Protein AF-0000000086490738 (afdb_homodimer)

InterPro domains:
  IPR003819 TauD/TfdA-like domain [PF02668] (127-377)
  IPR010376 Gamma-butyrobetaine hydroxylase-like, N-terminal [PF06155] (14-94)
  IPR038492 GBBH-like, N-terminal domain superfamily [G3DSA:3.30.2020.30] (4-97)
  IPR042098 Glutarate 2-hydroxylase superfamily [G3DSA:3.60.130.10] (103-391)
  IPR050411 Alpha-ketoglutarate-dependent hydroxylases [PTHR10696] (27-388)

Foldseek 3Di:
DWDWWDDDPPQWIWTARPVRQIFTGHNLNQVLPFQDVCAAPPVVRDGPDDSVPDDNNWHFPDWTQDPVRWIKTWTPDDDDDDTDIGTGDPVRCVVVRVCRRVVHDDPDPVLFPADAADADWQVRCVVVVAEDEPVLCPVPLVSVLSQLNCCRRYQKHKYFQADQPDVCSVQVSCVVQAGFDQDPCGSKHKQDQDPPDPDPSNHLAWFAWFFPPLLAPDGFFKKKKAWNFKDFADDDDSVVQWWWKKKFFLLNLLVVCCVPPVLLSVLLAPFWWKFWDDDPNDIGIDIDRQFHADPVRHTDFGGDDPVRTDDGDDDPVSRVSNVVSVCSSRVSRPPNRRMDIDHDDRRMMMMGGSGGMIMITHGGDSVGIGTMMMMTGGRVVSNVVSSSVSD/DWDWWDDDPPQWIWTARPVRQIFTGHNLNQVLPFQDVCAAPPVVRHGPDDSVPDDNNWHFPDWTQDPVRWIKTWTPDDDDDDTDIGTGDPVRCVVVRVCRRVVHDDPDPVLFPADAADADWQVRCVVVVAEDEPVLCPVPLVSLLSQLNCCRRYQKHKYFQADQPDVCSVQVSCVVQAGFDQDPCGSKHKQDQDPPDPDPSNHLAWFAWFFPPLLAPDGFFKKKKAWNFKDFADDDDSVVQWWWKKKFFLLNLLVVCCVPPVLLSVLLAPFWWKFWDDDPNDIGIDIDRQFHADPVRHTDFGGDDPVRTDDGDDPPVSRVSNVVSVCSSSVSRPPNRRMDIDHDDRRMMMMGGSGGMIMITHGGDSVGIGTMMMMTGGRVVSNVVSSSVSD

Secondary structure (DSSP, 8-state):
-EEEEEEETTTEEEEEETTS-EEEEEHHHHHHT--STTTB-TTT--B-S-GGGS-TT---SEEEE-TTS-EEEEE--SSSSS-EEEEE-HHHHHHHHHHHHHT----S-TT--PPPP----HHHHHHT--EEEHHHHHSSHHHHHHHHHHHHHHSEEEEE----SSTTHHHHHHHTTS-PPPBTTBSEEEEE--TT-SSGGGSSS-EEEE-S-TTSSS--SEEEEEEEEEEE-SSS-HHHHB--EEEEEHHHHHHHHHHH-HHHHHHHHHSEEEEEEEETTEEEEEEEESEEE-TTS-EEEE---GGGB----S-HHHHHHHHHHHHHHHHHHT-GGGEEEEPPPTT-EEEEETTTEEEEE--B-TTTEEEEEEEEEE-HHHHHHHHHHT-/-EEEEEEETTTEEEEEETTS-EEEEEHHHHHHT--STTTB-TTT--B-S-GGGS-TT---SEEEE-TTS-EEEEE--SSSSS-EEEEE-HHHHHHHHHHHHHT------TT--PPPP----HHHHHHT--EEEHHHHHSSHHHHHHHHHHHHHHSEEEEE----SSTTHHHHHHHTTS-PPPBTTBSEEEEE--TT-SSGGGSSS-EEEE-S-TTSSS--SEEEEEEEEEEE-SSS-HHHHB--EEEEEHHHHHHHHHHH-HHHHHHHHHSEEEEEEEETTEEEEEEEESEEE-TTS-EEEE---GGGB----S-HHHHHHHHHHHHHHHHHHT-GGGEEEEPPPTT-EEEEETTTEEEEE--B-TTTEEEEEEEEEE-HHHHHHHHHHT-

pLDDT: mean 90.67, std 10.25, range [45.59, 98.88]

Organism: NCBI:txid399045

Structure (mmCIF, N/CA/C/O backbone):
data_AF-0000000086490738-model_v1
#
loop_
_entity.id
_entity.type
_entity.pdbx_description
1 polymer 'Gamma-butyrobetaine dioxygenase'
#
loop_
_atom_site.group_PDB
_atom_site.id
_atom_site.type_symbol
_atom_site.label_atom_id
_atom_site.label_alt_id
_atom_site.label_comp_id
_atom_site.label_asym_id
_atom_site.label_entity_id
_atom_site.label_seq_id
_atom_site.pdbx_PDB_ins_code
_atom_site.Cartn_x
_atom_site.Cartn_y
_atom_site.Cartn_z
_atom_site.occupancy
_atom_site.B_iso_or_equiv
_atom_site.auth_seq_id
_atom_site.auth_comp_id
_atom_site.auth_asym_id
_atom_site.auth_atom_id
_atom_site.pdbx_PDB_model_num
ATOM 1 N N . MET A 1 1 ? -31 -16.062 -16.75 1 81.75 1 MET A N 1
ATOM 2 C CA . MET A 1 1 ? -31.016 -17.297 -17.516 1 81.75 1 MET A CA 1
ATOM 3 C C . MET A 1 1 ? -30.391 -17.094 -18.891 1 81.75 1 MET A C 1
ATOM 5 O O . MET A 1 1 ? -30.359 -15.977 -19.406 1 81.75 1 MET A O 1
ATOM 9 N N . LEU A 1 2 ? -29.906 -18.141 -19.391 1 91.12 2 LEU A N 1
ATOM 10 C CA . LEU A 1 2 ? -29.344 -18.125 -20.734 1 91.12 2 LEU A CA 1
ATOM 11 C C . LEU A 1 2 ? -30.422 -18.453 -21.781 1 91.12 2 LEU A C 1
ATOM 13 O O . LEU A 1 2 ? -31.234 -19.344 -21.578 1 91.12 2 LEU A O 1
ATOM 17 N N . ASP A 1 3 ? -30.469 -17.625 -22.766 1 88.75 3 ASP A N 1
ATOM 18 C CA . ASP A 1 3 ? -31.391 -17.875 -23.859 1 88.75 3 ASP A CA 1
ATOM 19 C C . ASP A 1 3 ? -30.781 -18.828 -24.875 1 88.75 3 ASP A C 1
ATOM 21 O O . ASP A 1 3 ? -31.406 -19.828 -25.25 1 88.75 3 ASP A O 1
ATOM 25 N N . SER A 1 4 ? -29.609 -18.5 -25.297 1 89.75 4 SER A N 1
ATOM 26 C CA . SER A 1 4 ? -28.922 -19.328 -26.281 1 89.75 4 SER A CA 1
ATOM 27 C C . SER A 1 4 ? -27.406 -19.172 -26.172 1 89.75 4 SER A C 1
ATOM 29 O O . SER A 1 4 ? -26.922 -18.203 -25.594 1 89.75 4 SER A O 1
ATOM 31 N N . ALA A 1 5 ? -26.766 -20.172 -26.547 1 91.5 5 ALA A N 1
ATOM 32 C CA . ALA A 1 5 ? -25.312 -20.188 -26.656 1 91.5 5 ALA A CA 1
ATOM 33 C C . ALA A 1 5 ? -24.859 -20.828 -27.969 1 91.5 5 ALA A C 1
ATOM 35 O O . ALA A 1 5 ? -25.281 -21.938 -28.312 1 91.5 5 ALA A O 1
ATOM 36 N N . VAL A 1 6 ? -24.078 -20.094 -28.719 1 88.38 6 VAL A N 1
ATOM 37 C CA . VAL A 1 6 ? -23.625 -20.625 -30.016 1 88.38 6 VAL A CA 1
ATOM 38 C C . VAL A 1 6 ? -22.125 -20.359 -30.172 1 88.38 6 VAL A C 1
ATOM 40 O O . VAL A 1 6 ? -21.594 -19.406 -29.609 1 88.38 6 VAL A O 1
ATOM 43 N N . VAL A 1 7 ? -21.5 -21.25 -30.844 1 87.94 7 VAL A N 1
ATOM 44 C CA . VAL A 1 7 ? -20.109 -21.031 -31.203 1 87.94 7 VAL A CA 1
ATOM 45 C C . VAL A 1 7 ? -20 -19.891 -32.219 1 87.94 7 VAL A C 1
ATOM 47 O O . VAL A 1 7 ? -20.734 -19.859 -33.219 1 87.94 7 VAL A O 1
ATOM 50 N N . ALA A 1 8 ? -19.266 -18.969 -31.844 1 84.38 8 ALA A N 1
ATOM 51 C CA . ALA A 1 8 ? -19.078 -17.797 -32.719 1 84.38 8 ALA A CA 1
ATOM 52 C C . ALA A 1 8 ? -17.75 -17.859 -33.438 1 84.38 8 ALA A C 1
ATOM 54 O O . ALA A 1 8 ? -16.875 -18.656 -33.062 1 84.38 8 ALA A O 1
ATOM 55 N N . PRO A 1 9 ? -17.672 -17.062 -34.531 1 80.94 9 PRO A N 1
ATOM 56 C CA . PRO A 1 9 ? -16.359 -16.922 -35.156 1 80.94 9 PRO A CA 1
ATOM 57 C C . PRO A 1 9 ? -15.312 -16.328 -34.219 1 80.94 9 PRO A C 1
ATOM 59 O O . PRO A 1 9 ? -15.656 -15.797 -33.156 1 80.94 9 PRO A O 1
ATOM 62 N N . HIS A 1 10 ? -14.055 -16.531 -34.438 1 82.31 10 HIS A N 1
ATOM 63 C CA . HIS A 1 10 ? -12.93 -15.883 -33.781 1 82.31 10 HIS A CA 1
ATOM 64 C C . HIS A 1 10 ? -12.703 -16.469 -32.375 1 82.31 10 HIS A C 1
ATOM 66 O O . HIS A 1 10 ? -12.539 -15.719 -31.406 1 82.31 10 HIS A O 1
ATOM 72 N N . HIS A 1 11 ? -12.969 -17.719 -32.156 1 91.06 11 HIS A N 1
ATOM 73 C CA . HIS A 1 11 ? -12.586 -18.484 -30.984 1 91.06 11 HIS A CA 1
ATOM 74 C C . HIS A 1 11 ? -13.398 -18.047 -29.766 1 91.06 11 HIS A C 1
ATOM 76 O O . HIS A 1 11 ? -12.828 -17.75 -28.703 1 91.06 11 HIS A O 1
ATOM 82 N N . ALA A 1 12 ? -14.758 -17.906 -29.969 1 95.31 12 ALA A N 1
ATOM 83 C CA . ALA A 1 12 ? -15.586 -17.391 -28.875 1 95.31 12 ALA A CA 1
ATOM 84 C C . ALA A 1 12 ? -16.953 -18.078 -28.859 1 95.31 12 ALA A C 1
ATOM 86 O O . ALA A 1 12 ? -17.344 -18.719 -29.828 1 95.31 12 ALA A O 1
ATOM 87 N N . ALA A 1 13 ? -17.531 -18.062 -27.781 1 95.19 13 ALA A N 1
ATOM 88 C CA . ALA A 1 13 ? -18.938 -18.422 -27.625 1 95.19 13 ALA A CA 1
ATOM 89 C C . ALA A 1 13 ? -19.797 -17.172 -27.5 1 95.19 13 ALA A C 1
ATOM 91 O O . ALA A 1 13 ? -19.484 -16.266 -26.719 1 95.19 13 ALA A O 1
ATOM 92 N N . LYS A 1 14 ? -20.781 -17.078 -28.297 1 94.75 14 LYS A N 1
ATOM 93 C CA . LYS A 1 14 ? -21.781 -16.016 -28.156 1 94.75 14 LYS A CA 1
ATOM 94 C C . LYS A 1 14 ? -22.938 -16.453 -27.266 1 94.75 14 LYS A C 1
ATOM 96 O O . LYS A 1 14 ? -23.609 -17.438 -27.562 1 94.75 14 LYS A O 1
ATOM 101 N N . ILE A 1 15 ? -23.109 -15.727 -26.234 1 95.06 15 ILE A N 1
ATOM 102 C CA . ILE A 1 15 ? -24.156 -16.062 -25.266 1 95.06 15 ILE A CA 1
ATOM 103 C C . ILE A 1 15 ? -25.234 -14.977 -25.281 1 95.06 15 ILE A C 1
ATOM 105 O O . ILE A 1 15 ? -24.922 -13.789 -25.125 1 95.06 15 ILE A O 1
ATOM 109 N N . VAL A 1 16 ? -26.406 -15.383 -25.469 1 94.62 16 VAL A N 1
ATOM 110 C CA . VAL A 1 16 ? -27.547 -14.492 -25.391 1 94.62 16 VAL A CA 1
ATOM 111 C C . VAL A 1 16 ? -28.281 -14.711 -24.078 1 94.62 16 VAL A C 1
ATOM 113 O O . VAL A 1 16 ? -28.625 -15.844 -23.734 1 94.62 16 VAL A O 1
ATOM 116 N N . PHE A 1 17 ? -28.469 -13.633 -23.406 1 93.94 17 PHE A N 1
ATOM 117 C CA . PHE A 1 17 ? -29.156 -13.711 -22.125 1 93.94 17 PHE A CA 1
ATOM 118 C C . PHE A 1 17 ? -30.656 -13.438 -22.297 1 93.94 17 PHE A C 1
ATOM 120 O O . PHE A 1 17 ? -31.094 -13.023 -23.375 1 93.94 17 PHE A O 1
ATOM 127 N N . ASN A 1 18 ? -31.375 -13.68 -21.203 1 91.69 18 ASN A N 1
ATOM 128 C CA . ASN A 1 18 ? -32.812 -13.523 -21.266 1 91.69 18 ASN A CA 1
ATOM 129 C C . ASN A 1 18 ? -33.219 -12.07 -21.516 1 91.69 18 ASN A C 1
ATOM 131 O O . ASN A 1 18 ? -34.312 -11.805 -22.047 1 91.69 18 ASN A O 1
ATOM 135 N N . ASP A 1 19 ? -32.438 -11.18 -21.094 1 91 19 ASP A N 1
ATOM 136 C CA . ASP A 1 19 ? -32.75 -9.773 -21.328 1 91 19 ASP A CA 1
ATOM 137 C C . ASP A 1 19 ? -32.281 -9.336 -22.719 1 91 19 ASP A C 1
ATOM 139 O O . ASP A 1 19 ? -32.219 -8.141 -23.016 1 91 19 ASP A O 1
ATOM 143 N N . HIS A 1 20 ? -31.844 -10.211 -23.578 1 89.69 20 HIS A N 1
ATOM 144 C CA . HIS A 1 20 ? -31.469 -10.055 -24.969 1 89.69 20 HIS A CA 1
ATOM 145 C C . HIS A 1 20 ? -30.094 -9.422 -25.109 1 89.69 20 HIS A C 1
ATOM 147 O O . HIS A 1 20 ? -29.672 -9.086 -26.219 1 89.69 20 HIS A O 1
ATOM 153 N N . SER A 1 21 ? -29.469 -9.273 -23.953 1 91.62 21 SER A N 1
ATOM 154 C CA . SER A 1 21 ? -28.078 -8.859 -24.062 1 91.62 21 SER A CA 1
ATOM 155 C C . SER A 1 21 ? -27.203 -10.008 -24.562 1 91.62 21 SER A C 1
ATOM 157 O O . SER A 1 21 ? -27.547 -11.18 -24.422 1 91.62 21 SER A O 1
ATOM 159 N N . VAL A 1 22 ? -26.156 -9.594 -25.281 1 91.94 22 VAL A N 1
ATOM 160 C CA . VAL A 1 22 ? -25.281 -10.586 -25.891 1 91.94 22 VAL A CA 1
ATOM 161 C C . VAL A 1 22 ? -23.844 -10.359 -25.422 1 91.94 22 VAL A C 1
ATOM 163 O O . VAL A 1 22 ? -23.375 -9.211 -25.359 1 91.94 22 VAL A O 1
ATOM 166 N N . ALA A 1 23 ? -23.234 -11.375 -24.969 1 92.31 23 ALA A N 1
ATOM 167 C CA . ALA A 1 23 ? -21.828 -11.312 -24.625 1 92.31 23 ALA A CA 1
ATOM 168 C C . ALA A 1 23 ? -21.031 -12.383 -25.359 1 92.31 23 ALA A C 1
ATOM 170 O O . ALA A 1 23 ? -21.5 -13.508 -25.531 1 92.31 23 ALA A O 1
ATOM 171 N N . GLU A 1 24 ? -19.891 -12.016 -25.781 1 93.88 24 GLU A N 1
ATOM 172 C CA . GLU A 1 24 ? -18.969 -12.961 -26.422 1 93.88 24 GLU A CA 1
ATOM 173 C C . GLU A 1 24 ? -17.844 -13.352 -25.469 1 93.88 24 GLU A C 1
ATOM 175 O O . GLU A 1 24 ? -17.109 -12.492 -24.969 1 93.88 24 GLU A O 1
ATOM 180 N N . PHE A 1 25 ? -17.75 -14.617 -25.172 1 95.56 25 PHE A N 1
ATOM 181 C CA . PHE A 1 25 ? -16.703 -15.133 -24.297 1 95.56 25 PHE A CA 1
ATOM 182 C C . PHE A 1 25 ? -15.672 -15.914 -25.109 1 95.56 25 PHE A C 1
ATOM 184 O O . PHE A 1 25 ? -16.016 -16.906 -25.766 1 95.56 25 PHE A O 1
ATOM 191 N N . LYS A 1 26 ? -14.43 -15.438 -25.062 1 96.06 26 LYS A N 1
ATOM 192 C CA . LYS A 1 26 ? -13.383 -16.203 -25.734 1 96.06 26 LYS A CA 1
ATOM 193 C C . LYS A 1 26 ? -13.234 -17.594 -25.109 1 96.06 26 LYS A C 1
ATOM 195 O O . LYS A 1 26 ? -13.328 -17.734 -23.891 1 96.06 26 LYS A O 1
ATOM 200 N N . PHE A 1 27 ? -12.938 -18.625 -25.906 1 96.06 27 PHE A N 1
ATOM 201 C CA . PHE A 1 27 ? -12.852 -20 -25.422 1 96.06 27 PHE A CA 1
ATOM 202 C C . PHE A 1 27 ? -11.742 -20.141 -24.406 1 96.06 27 PHE A C 1
ATOM 204 O O . PHE A 1 27 ? -11.914 -20.828 -23.391 1 96.06 27 PHE A O 1
ATOM 211 N N . ILE A 1 28 ? -10.617 -19.5 -24.625 1 95.94 28 ILE A N 1
ATOM 212 C CA . ILE A 1 28 ? -9.492 -19.594 -23.703 1 95.94 28 ILE A CA 1
ATOM 213 C C . ILE A 1 28 ? -9.891 -19.031 -22.344 1 95.94 28 ILE A C 1
ATOM 215 O O . ILE A 1 28 ? -9.5 -19.547 -21.297 1 95.94 28 ILE A O 1
ATOM 219 N N . TRP A 1 29 ? -10.672 -17.938 -22.359 1 96.75 29 TRP A N 1
ATOM 220 C CA . TRP A 1 29 ? -11.156 -17.344 -21.109 1 96.75 29 TRP A CA 1
ATOM 221 C C . TRP A 1 29 ? -12.07 -18.297 -20.359 1 96.75 29 TRP A C 1
ATOM 223 O O . TRP A 1 29 ? -11.93 -18.484 -19.156 1 96.75 29 TRP A O 1
ATOM 233 N N . LEU A 1 30 ? -12.961 -18.938 -21.094 1 96.5 30 LEU A N 1
ATOM 234 C CA . LEU A 1 30 ? -13.891 -19.891 -20.5 1 96.5 30 LEU A CA 1
ATOM 235 C C . LEU A 1 30 ? -13.141 -21.094 -19.938 1 96.5 30 LEU A C 1
ATOM 237 O O . LEU A 1 30 ? -13.422 -21.547 -18.828 1 96.5 30 LEU A O 1
ATOM 241 N N . ARG A 1 31 ? -12.188 -21.578 -20.672 1 95.81 31 ARG A N 1
ATOM 242 C CA . ARG A 1 31 ? -11.414 -22.734 -20.219 1 95.81 31 ARG A CA 1
ATOM 243 C C . ARG A 1 31 ? -10.609 -22.391 -18.969 1 95.81 31 ARG A C 1
ATOM 245 O O . ARG A 1 31 ? -10.57 -23.172 -18.016 1 95.81 31 ARG A O 1
ATOM 252 N N . ASP A 1 32 ? -9.961 -21.281 -19.016 1 96.12 32 ASP A N 1
ATOM 253 C CA . ASP A 1 32 ? -9.117 -20.859 -17.906 1 96.12 32 ASP A CA 1
ATOM 254 C C . ASP A 1 32 ? -9.953 -20.547 -16.656 1 96.12 32 ASP A C 1
ATOM 256 O O . ASP A 1 32 ? -9.453 -20.594 -15.539 1 96.12 32 ASP A O 1
ATOM 260 N N . SER A 1 33 ? -11.219 -20.25 -16.844 1 95.56 33 SER A N 1
ATOM 261 C CA . SER A 1 33 ? -12.094 -19.859 -15.75 1 95.56 33 SER A CA 1
ATOM 262 C C . SER A 1 33 ? -12.906 -21.047 -15.234 1 95.56 33 SER A C 1
ATOM 264 O O . SER A 1 33 ? -13.883 -20.859 -14.508 1 95.56 33 SER A O 1
ATOM 266 N N . CYS A 1 34 ? -12.547 -22.219 -15.672 1 95.25 34 CYS A N 1
ATOM 267 C CA . CYS A 1 34 ? -13.266 -23.406 -15.234 1 95.25 34 CYS A CA 1
ATOM 268 C C . CYS A 1 34 ? -13.25 -23.531 -13.719 1 95.25 34 CYS A C 1
ATOM 270 O O . CYS A 1 34 ? -12.219 -23.266 -13.086 1 95.25 34 CYS A O 1
ATOM 272 N N . LYS A 1 35 ? -14.305 -24.016 -13.141 1 92.12 35 LYS A N 1
ATOM 273 C CA . LYS A 1 35 ? -14.438 -24.062 -11.688 1 92.12 35 LYS A CA 1
ATOM 274 C C . LYS A 1 35 ? -14.547 -25.516 -11.203 1 92.12 35 LYS A C 1
ATOM 276 O O . LYS A 1 35 ? -14.938 -25.75 -10.055 1 92.12 35 LYS A O 1
ATOM 281 N N . CYS A 1 36 ? -14.289 -26.438 -12.039 1 92.75 36 CYS A N 1
ATOM 282 C CA . CYS A 1 36 ? -14.438 -27.828 -11.625 1 92.75 36 CYS A CA 1
ATOM 283 C C . CYS A 1 36 ? -13.398 -28.203 -10.578 1 92.75 36 CYS A C 1
ATOM 285 O O . CYS A 1 36 ? -12.484 -27.438 -10.305 1 92.75 36 CYS A O 1
ATOM 287 N N . GLN A 1 37 ? -13.477 -29.344 -9.992 1 90.25 37 GLN A N 1
ATOM 288 C CA . GLN A 1 37 ? -12.656 -29.781 -8.875 1 90.25 37 GLN A CA 1
ATOM 289 C C . GLN A 1 37 ? -11.211 -30.016 -9.312 1 90.25 37 GLN A C 1
ATOM 291 O O . GLN A 1 37 ? -10.297 -30 -8.484 1 90.25 37 GLN A O 1
ATOM 296 N N . LEU A 1 38 ? -11.031 -30.266 -10.578 1 90.12 38 LEU A N 1
ATOM 297 C CA . LEU A 1 38 ? -9.68 -30.469 -11.094 1 90.12 38 LEU A CA 1
ATOM 298 C C . LEU A 1 38 ? -8.977 -29.141 -11.312 1 90.12 38 LEU A C 1
ATOM 300 O O . LEU A 1 38 ? -7.75 -29.094 -11.398 1 90.12 38 LEU A O 1
ATOM 304 N N . CYS A 1 39 ? -9.797 -28.062 -11.414 1 93.5 39 CYS A N 1
ATOM 305 C CA . CYS A 1 39 ? -9.227 -26.781 -11.805 1 93.5 39 CYS A CA 1
ATOM 306 C C . CYS A 1 39 ? -9.164 -25.828 -10.609 1 93.5 39 CYS A C 1
ATOM 308 O O . CYS A 1 39 ? -8.367 -24.891 -10.609 1 93.5 39 CYS A O 1
ATOM 310 N N . VAL A 1 40 ? -9.961 -26.016 -9.68 1 91.69 40 VAL A N 1
ATOM 311 C CA . VAL A 1 40 ? -10.016 -25.109 -8.531 1 91.69 40 VAL A CA 1
ATOM 312 C C . VAL A 1 40 ? -10.141 -25.922 -7.246 1 91.69 40 VAL A C 1
ATOM 314 O O . VAL A 1 40 ? -10.945 -26.859 -7.172 1 91.69 40 VAL A O 1
ATOM 317 N N . HIS A 1 41 ? -9.297 -25.531 -6.293 1 86.75 41 HIS A N 1
ATOM 318 C CA . HIS A 1 41 ? -9.422 -26.109 -4.961 1 86.75 41 HIS A CA 1
ATOM 319 C C . HIS A 1 41 ? -10.648 -25.562 -4.238 1 86.75 41 HIS A C 1
ATOM 321 O O . HIS A 1 41 ? -10.719 -24.375 -3.936 1 86.75 41 HIS A O 1
ATOM 327 N N . GLU A 1 42 ? -11.516 -26.359 -3.904 1 81.62 42 GLU A N 1
ATOM 328 C CA . GLU A 1 42 ? -12.836 -25.953 -3.443 1 81.62 42 GLU A CA 1
ATOM 329 C C . GLU A 1 42 ? -12.75 -25.172 -2.127 1 81.62 42 GLU A C 1
ATOM 331 O O . GLU A 1 42 ? -13.43 -24.172 -1.944 1 81.62 42 GLU A O 1
ATOM 336 N N . ALA A 1 43 ? -11.945 -25.625 -1.228 1 77.31 43 ALA A N 1
ATOM 337 C CA . ALA A 1 43 ? -11.906 -25.062 0.117 1 77.31 43 ALA A CA 1
ATOM 338 C C . ALA A 1 43 ? -11.305 -23.656 0.102 1 77.31 43 ALA A C 1
ATOM 340 O O . ALA A 1 43 ? -11.789 -22.766 0.799 1 77.31 43 ALA A O 1
ATOM 341 N N . THR A 1 44 ? -10.312 -23.438 -0.759 1 79.31 44 THR A N 1
ATOM 342 C CA . THR A 1 44 ? -9.57 -22.188 -0.706 1 79.31 44 THR A CA 1
ATOM 343 C C . THR A 1 44 ? -9.891 -21.312 -1.917 1 79.31 44 THR A C 1
ATOM 345 O O . THR A 1 44 ? -9.602 -20.125 -1.92 1 79.31 44 THR A O 1
ATOM 348 N N . GLY A 1 45 ? -10.438 -21.953 -2.926 1 85.19 45 GLY A N 1
ATOM 349 C CA . GLY A 1 45 ? -10.695 -21.234 -4.164 1 85.19 45 GLY A CA 1
ATOM 350 C C . GLY A 1 45 ? -9.453 -21.062 -5.023 1 85.19 45 GLY A C 1
ATOM 351 O O . GLY A 1 45 ? -9.508 -20.422 -6.078 1 85.19 45 GLY A O 1
ATOM 352 N N . GLN A 1 46 ? -8.367 -21.625 -4.59 1 89.19 46 GLN A N 1
ATOM 353 C CA . GLN A 1 46 ? -7.129 -21.5 -5.344 1 89.19 46 GLN A CA 1
ATOM 354 C C . GLN A 1 46 ? -7.188 -22.312 -6.637 1 89.19 46 GLN A C 1
ATOM 356 O O . GLN A 1 46 ? -7.715 -23.422 -6.656 1 89.19 46 GLN A O 1
ATOM 361 N N . ARG A 1 47 ? -6.543 -21.781 -7.602 1 92.06 47 ARG A N 1
ATOM 362 C CA . ARG A 1 47 ? -6.488 -22.453 -8.898 1 92.06 47 ARG A CA 1
ATOM 363 C C . ARG A 1 47 ? -5.477 -23.594 -8.883 1 92.06 47 ARG A C 1
ATOM 365 O O . ARG A 1 47 ? -4.359 -23.438 -8.383 1 92.06 47 ARG A O 1
ATOM 372 N N . LEU A 1 48 ? -5.957 -24.672 -9.367 1 88.94 48 LEU A N 1
ATOM 373 C CA . LEU A 1 48 ? -5.086 -25.828 -9.586 1 88.94 48 LEU A CA 1
ATOM 374 C C . LEU A 1 48 ? -4.617 -25.891 -11.039 1 88.94 48 LEU A C 1
ATOM 376 O O . LEU A 1 48 ? -3.52 -26.375 -11.32 1 88.94 48 LEU A O 1
ATOM 380 N N . LEU A 1 49 ? -5.449 -25.375 -11.867 1 91.56 49 LEU A N 1
ATOM 381 C CA . LEU A 1 49 ? -5.152 -25.312 -13.289 1 91.56 49 LEU A CA 1
ATOM 382 C C . LEU A 1 49 ? -3.977 -24.375 -13.562 1 91.56 49 LEU A C 1
ATOM 384 O O . LEU A 1 49 ? -3.887 -23.297 -12.977 1 91.56 49 LEU A O 1
ATOM 388 N N . ASP A 1 50 ? -3.035 -24.859 -14.352 1 92.69 50 ASP A N 1
ATOM 389 C CA . ASP A 1 50 ? -1.95 -24.016 -14.844 1 92.69 50 ASP A CA 1
ATOM 390 C C . ASP A 1 50 ? -2.355 -23.297 -16.125 1 92.69 50 ASP A C 1
ATOM 392 O O . ASP A 1 50 ? -2.33 -23.875 -17.203 1 92.69 50 ASP A O 1
ATOM 396 N N . SER A 1 51 ? -2.652 -22.062 -16.031 1 93.62 51 SER A N 1
ATOM 397 C CA . SER A 1 51 ? -3.109 -21.281 -17.172 1 93.62 51 SER A CA 1
ATOM 398 C C . SER A 1 51 ? -2.111 -21.344 -18.312 1 93.62 51 SER A C 1
ATOM 400 O O . SER A 1 51 ? -2.502 -21.344 -19.484 1 93.62 51 SER A O 1
ATOM 402 N N . ASN A 1 52 ? -0.877 -21.375 -17.969 1 93.75 52 ASN A N 1
ATOM 403 C CA . ASN A 1 52 ? 0.173 -21.344 -18.969 1 93.75 52 ASN A CA 1
ATOM 404 C C . ASN A 1 52 ? 0.224 -22.625 -19.781 1 93.75 52 ASN A C 1
ATOM 406 O O . ASN A 1 52 ? 0.818 -22.656 -20.859 1 93.75 52 ASN A O 1
ATOM 410 N N . SER A 1 53 ? -0.329 -23.672 -19.359 1 92.69 53 SER A N 1
ATOM 411 C CA . SER A 1 53 ? -0.305 -24.969 -20.047 1 92.69 53 SER A CA 1
ATOM 412 C C . SER A 1 53 ? -1.438 -25.062 -21.062 1 92.69 53 SER A C 1
ATOM 414 O O . SER A 1 53 ? -1.442 -25.969 -21.906 1 92.69 53 SER A O 1
ATOM 416 N N . LEU A 1 54 ? -2.309 -24.156 -21.031 1 93.25 54 LEU A N 1
ATOM 417 C CA . LEU A 1 54 ? -3.486 -24.219 -21.875 1 93.25 54 LEU A CA 1
ATOM 418 C C . LEU A 1 54 ? -3.133 -23.844 -23.312 1 93.25 54 LEU A C 1
ATOM 420 O O . LEU A 1 54 ? -2.266 -23 -23.547 1 93.25 54 LEU A O 1
ATOM 424 N N . ASP A 1 55 ? -3.838 -24.531 -24.234 1 93.44 55 ASP A N 1
ATOM 425 C CA . ASP A 1 55 ? -3.775 -24.125 -25.641 1 93.44 55 ASP A CA 1
ATOM 426 C C . ASP A 1 55 ? -4.559 -22.844 -25.875 1 93.44 55 ASP A C 1
ATOM 428 O O . ASP A 1 55 ? -5.781 -22.812 -25.734 1 93.44 55 ASP A O 1
ATOM 432 N N . LEU A 1 56 ? -3.887 -21.812 -26.328 1 93.94 56 LEU A N 1
ATOM 433 C CA . LEU A 1 56 ? -4.5 -20.5 -26.5 1 93.94 56 LEU A CA 1
ATOM 434 C C . LEU A 1 56 ? -5.57 -20.547 -27.594 1 93.94 56 LEU A C 1
ATOM 436 O O . LEU A 1 56 ? -6.43 -19.672 -27.656 1 93.94 56 LEU A O 1
ATOM 440 N N . ASN A 1 57 ? -5.488 -21.547 -28.453 1 92.5 57 ASN A N 1
ATOM 441 C CA . ASN A 1 57 ? -6.457 -21.688 -29.531 1 92.5 57 ASN A CA 1
ATOM 442 C C . ASN A 1 57 ? -7.434 -22.828 -29.266 1 92.5 57 ASN A C 1
ATOM 444 O O . ASN A 1 57 ? -7.977 -23.422 -30.188 1 92.5 57 ASN A O 1
ATOM 448 N N . ILE A 1 58 ? -7.629 -23.109 -28.047 1 92.75 58 ILE A N 1
ATOM 449 C CA . ILE A 1 58 ? -8.5 -24.203 -27.656 1 92.75 58 ILE A CA 1
ATOM 450 C C . ILE A 1 58 ? -9.906 -23.969 -28.188 1 92.75 58 ILE A C 1
ATOM 452 O O . ILE A 1 58 ? -10.375 -22.828 -28.219 1 92.75 58 ILE A O 1
ATOM 456 N N . ARG A 1 59 ? -10.586 -25.016 -28.594 1 92.19 59 ARG A N 1
ATOM 457 C CA . ARG A 1 59 ? -11.977 -25 -29.031 1 92.19 59 ARG A CA 1
ATOM 458 C C . ARG A 1 59 ? -12.781 -26.109 -28.359 1 92.19 59 ARG A C 1
ATOM 460 O O . ARG A 1 59 ? -12.273 -27.219 -28.156 1 92.19 59 ARG A O 1
ATOM 467 N N . PRO A 1 60 ? -14.008 -25.812 -28.078 1 93.38 60 PRO A N 1
ATOM 468 C CA . PRO A 1 60 ? -14.812 -26.844 -27.422 1 93.38 60 PRO A CA 1
ATOM 469 C C . PRO A 1 60 ? -15.18 -27.984 -28.375 1 93.38 60 PRO A C 1
ATOM 471 O O . PRO A 1 60 ? -15.328 -27.766 -29.578 1 93.38 60 PRO A O 1
ATOM 474 N N . LYS A 1 61 ? -15.242 -29.172 -27.859 1 91.75 61 LYS A N 1
ATOM 475 C CA . LYS A 1 61 ? -15.852 -30.281 -28.578 1 91.75 61 LYS A CA 1
ATOM 476 C C . LYS A 1 61 ? -17.359 -30.141 -28.656 1 91.75 61 LYS A C 1
ATOM 478 O O . LYS A 1 61 ? -17.969 -30.422 -29.688 1 91.75 61 LYS A O 1
ATOM 483 N N . GLU A 1 62 ? -17.922 -29.781 -27.531 1 93.12 62 GLU A N 1
ATOM 484 C CA . GLU A 1 62 ? -19.344 -29.516 -27.422 1 93.12 62 GLU A CA 1
ATOM 485 C C . GLU A 1 62 ? -19.609 -28.281 -26.562 1 93.12 62 GLU A C 1
ATOM 487 O O . GLU A 1 62 ? -18.844 -27.984 -25.641 1 93.12 62 GLU A O 1
ATOM 492 N N . LEU A 1 63 ? -20.578 -27.562 -26.906 1 95.56 63 LEU A N 1
ATOM 493 C CA . LEU A 1 63 ? -21.031 -26.391 -26.172 1 95.56 63 LEU A CA 1
ATOM 494 C C . LEU A 1 63 ? -22.562 -26.266 -26.219 1 95.56 63 LEU A C 1
ATOM 496 O O . LEU A 1 63 ? -23.141 -26.203 -27.297 1 95.56 63 LEU A O 1
ATOM 500 N N . TYR A 1 64 ? -23.188 -26.312 -25.078 1 95.88 64 TYR A N 1
ATOM 501 C CA . TYR A 1 64 ? -24.656 -26.25 -25.062 1 95.88 64 TYR A CA 1
ATOM 502 C C . TYR A 1 64 ? -25.156 -25.766 -23.703 1 95.88 64 TYR A C 1
ATOM 504 O O . TYR A 1 64 ? -24.375 -25.688 -22.75 1 95.88 64 TYR A O 1
ATOM 512 N N . ILE A 1 65 ? -26.359 -25.375 -23.641 1 96.62 65 ILE A N 1
ATOM 513 C CA . ILE A 1 65 ? -27.016 -25.062 -22.391 1 96.62 65 ILE A CA 1
ATOM 514 C C . ILE A 1 65 ? -27.672 -26.312 -21.812 1 96.62 65 ILE A C 1
ATOM 516 O O . ILE A 1 65 ? -28.516 -26.938 -22.469 1 96.62 65 ILE A O 1
ATOM 520 N N . ASN A 1 66 ? -27.312 -26.641 -20.641 1 96.06 66 ASN A N 1
ATOM 521 C CA . ASN A 1 66 ? -27.828 -27.875 -20.062 1 96.06 66 ASN A CA 1
ATOM 522 C C . ASN A 1 66 ? -29.219 -27.672 -19.453 1 96.06 66 ASN A C 1
ATOM 524 O O . ASN A 1 66 ? -29.781 -26.594 -19.547 1 96.06 66 ASN A O 1
ATOM 528 N N . ASP A 1 67 ? -29.766 -28.734 -18.812 1 94.94 67 ASP A N 1
ATOM 529 C CA . ASP A 1 67 ? -31.141 -28.734 -18.312 1 94.94 67 ASP A CA 1
ATOM 530 C C . ASP A 1 67 ? -31.312 -27.766 -17.156 1 94.94 67 ASP A C 1
ATOM 532 O O . ASP A 1 67 ? -32.438 -27.344 -16.859 1 94.94 67 ASP A O 1
ATOM 536 N N . ARG A 1 68 ? -30.281 -27.422 -16.531 1 95.62 68 ARG A N 1
ATOM 537 C CA . ARG A 1 68 ? -30.328 -26.516 -15.383 1 95.62 68 ARG A CA 1
ATOM 538 C C . ARG A 1 68 ? -30.156 -25.062 -15.812 1 95.62 68 ARG A C 1
ATOM 540 O O . ARG A 1 68 ? -30.078 -24.172 -14.969 1 95.62 68 ARG A O 1
ATOM 547 N N . GLY A 1 69 ? -30.047 -24.891 -17.125 1 94.94 69 GLY A N 1
ATOM 548 C CA . GLY A 1 69 ? -29.891 -23.531 -17.641 1 94.94 69 GLY A CA 1
ATOM 549 C C . GLY A 1 69 ? -28.469 -23.031 -17.547 1 94.94 69 GLY A C 1
ATOM 550 O O . GLY A 1 69 ? -28.234 -21.812 -17.578 1 94.94 69 GLY A O 1
ATOM 551 N N . GLN A 1 70 ? -27.516 -23.891 -17.344 1 97.06 70 GLN A N 1
ATOM 552 C CA . GLN A 1 70 ? -26.094 -23.547 -17.25 1 97.06 70 GLN A CA 1
ATOM 553 C C . GLN A 1 70 ? -25.391 -23.797 -18.578 1 97.06 70 GLN A C 1
ATOM 555 O O . GLN A 1 70 ? -25.797 -24.641 -19.359 1 97.06 70 GLN A O 1
ATOM 560 N N . LEU A 1 71 ? -24.375 -22.984 -18.828 1 97.44 71 LEU A N 1
ATOM 561 C CA . LEU A 1 71 ? -23.531 -23.281 -19.984 1 97.44 71 LEU A CA 1
ATOM 562 C C . LEU A 1 71 ? -22.578 -24.438 -19.688 1 97.44 71 LEU A C 1
ATOM 564 O O . LEU A 1 71 ? -21.812 -24.391 -18.734 1 97.44 71 LEU A O 1
ATOM 568 N N . GLU A 1 72 ? -22.656 -25.422 -20.406 1 96.5 72 GLU A N 1
ATOM 569 C CA . GLU A 1 72 ? -21.781 -26.594 -20.281 1 96.5 72 GLU A CA 1
ATOM 570 C C . GLU A 1 72 ? -20.906 -26.75 -21.516 1 96.5 72 GLU A C 1
ATOM 572 O O . GLU A 1 72 ? -21.391 -26.672 -22.641 1 96.5 72 GLU A O 1
ATOM 577 N N . ILE A 1 73 ? -19.641 -26.844 -21.281 1 95.94 73 ILE A N 1
ATOM 578 C CA . ILE A 1 73 ? -18.672 -26.984 -22.375 1 95.94 73 ILE A CA 1
ATOM 579 C C . ILE A 1 73 ? -17.828 -28.234 -22.156 1 95.94 73 ILE A C 1
ATOM 581 O O . ILE A 1 73 ? -17.312 -28.453 -21.062 1 95.94 73 ILE A O 1
ATOM 585 N N . ILE A 1 74 ? -17.734 -29.047 -23.172 1 94.56 74 ILE A N 1
ATOM 586 C CA . ILE A 1 74 ? -16.828 -30.172 -23.188 1 94.56 74 ILE A CA 1
ATOM 587 C C . ILE A 1 74 ? -15.578 -29.828 -24 1 94.56 74 ILE A C 1
ATOM 589 O O . ILE A 1 74 ? -15.68 -29.469 -25.172 1 94.56 74 ILE A O 1
ATOM 593 N N . TRP A 1 75 ? -14.508 -29.828 -23.328 1 93.88 75 TRP A N 1
ATOM 594 C CA . TRP A 1 75 ? -13.25 -29.469 -23.969 1 93.88 75 TRP A CA 1
ATOM 595 C C . TRP A 1 75 ? -12.531 -30.719 -24.484 1 93.88 75 TRP A C 1
ATOM 597 O O . TRP A 1 75 ? -12.703 -31.812 -23.953 1 93.88 75 TRP A O 1
ATOM 607 N N . PRO A 1 76 ? -11.758 -30.453 -25.672 1 81.31 76 PRO A N 1
ATOM 608 C CA . PRO A 1 76 ? -10.953 -31.594 -26.125 1 81.31 76 PRO A CA 1
ATOM 609 C C . PRO A 1 76 ? -9.844 -31.953 -25.141 1 81.31 76 PRO A C 1
ATOM 611 O O . PRO A 1 76 ? -9.172 -31.062 -24.594 1 81.31 76 PRO A O 1
ATOM 614 N N . ASP A 1 77 ? -9.836 -31.953 -23.922 1 55.91 77 ASP A N 1
ATOM 615 C CA . ASP A 1 77 ? -8.695 -32.031 -23.016 1 55.91 77 ASP A CA 1
ATOM 616 C C . ASP A 1 77 ? -7.641 -33 -23.531 1 55.91 77 ASP A C 1
ATOM 618 O O . ASP A 1 77 ? -7.961 -33.938 -24.25 1 55.91 77 ASP A O 1
ATOM 622 N N . ALA A 1 78 ? -6.312 -32.562 -23.422 1 51.03 78 ALA A N 1
ATOM 623 C CA . ALA A 1 78 ? -4.965 -32.938 -23.844 1 51.03 78 ALA A CA 1
ATOM 624 C C . ALA A 1 78 ? -4.77 -34.469 -23.75 1 51.03 78 ALA A C 1
ATOM 626 O O . ALA A 1 78 ? -4.273 -35.094 -24.703 1 51.03 78 ALA A O 1
ATOM 627 N N . SER A 1 79 ? -4.094 -34.719 -22.516 1 47.81 79 SER A N 1
ATOM 628 C CA . SER A 1 79 ? -3.475 -36.031 -22.312 1 47.81 79 SER A CA 1
ATOM 629 C C . SER A 1 79 ? -4.512 -37.156 -22.391 1 47.81 79 SER A C 1
ATOM 631 O O . SER A 1 79 ? -4.266 -38.188 -23 1 47.81 79 SER A O 1
ATOM 633 N N . GLN A 1 80 ? -5.227 -37.406 -21.141 1 47.53 80 GLN A N 1
ATOM 634 C CA . GLN A 1 80 ? -5.895 -38.688 -20.844 1 47.53 80 GLN A CA 1
ATOM 635 C C . GLN A 1 80 ? -7.281 -38.719 -21.484 1 47.53 80 GLN A C 1
ATOM 637 O O . GLN A 1 80 ? -7.812 -37.688 -21.906 1 47.53 80 GLN A O 1
ATOM 642 N N . GLN A 1 81 ? -7.852 -39.938 -21.547 1 46.38 81 GLN A N 1
ATOM 643 C CA . GLN A 1 81 ? -9.125 -40.562 -21.891 1 46.38 81 GLN A CA 1
ATOM 644 C C . GLN A 1 81 ? -10.297 -39.688 -21.469 1 46.38 81 GLN A C 1
ATOM 646 O O . GLN A 1 81 ? -11.438 -39.906 -21.875 1 46.38 81 GLN A O 1
ATOM 651 N N . GLU A 1 82 ? -10.273 -38.906 -20.344 1 57.91 82 GLU A N 1
ATOM 652 C CA . GLU A 1 82 ? -11.555 -38.406 -19.844 1 57.91 82 GLU A CA 1
ATOM 653 C C . GLU A 1 82 ? -11.773 -36.938 -20.219 1 57.91 82 GLU A C 1
ATOM 655 O O . GLU A 1 82 ? -10.852 -36.125 -20.109 1 57.91 82 GLU A O 1
ATOM 660 N N . LYS A 1 83 ? -12.75 -36.531 -20.938 1 77.31 83 LYS A N 1
ATOM 661 C CA . LYS A 1 83 ? -13.336 -35.281 -21.344 1 77.31 83 LYS A CA 1
ATOM 662 C C . LYS A 1 83 ? -13.414 -34.312 -20.172 1 77.31 83 LYS A C 1
ATOM 664 O O . LYS A 1 83 ? -13.773 -34.688 -19.062 1 77.31 83 LYS A O 1
ATOM 669 N N . HIS A 1 84 ? -12.695 -33.062 -20.328 1 91.19 84 HIS A N 1
ATOM 670 C CA . HIS A 1 84 ? -12.859 -32.031 -19.312 1 91.19 84 HIS A CA 1
ATOM 671 C C . HIS A 1 84 ? -14.148 -31.25 -19.516 1 91.19 84 HIS A C 1
ATOM 673 O O . HIS A 1 84 ? -14.477 -30.875 -20.641 1 91.19 84 HIS A O 1
ATOM 679 N N . ARG A 1 85 ? -14.812 -31.141 -18.453 1 93.5 85 ARG A N 1
ATOM 680 C CA . ARG A 1 85 ? -16.125 -30.5 -18.5 1 93.5 85 ARG A CA 1
ATOM 681 C C . ARG A 1 85 ? -16.141 -29.25 -17.641 1 93.5 85 ARG A C 1
ATOM 683 O O . ARG A 1 85 ? -15.734 -29.281 -16.484 1 93.5 85 ARG A O 1
ATOM 690 N N . SER A 1 86 ? -16.5 -28.094 -18.281 1 95.5 86 SER A N 1
ATOM 691 C CA . SER A 1 86 ? -16.734 -26.859 -17.562 1 95.5 86 SER A CA 1
ATOM 692 C C . SER A 1 86 ? -18.219 -26.531 -17.484 1 95.5 86 SER A C 1
ATOM 694 O O . SER A 1 86 ? -18.953 -26.734 -18.453 1 95.5 86 SER A O 1
ATOM 696 N N . ILE A 1 87 ? -18.672 -26.062 -16.359 1 96.81 87 ILE A N 1
ATOM 697 C CA . ILE A 1 87 ? -20.062 -25.641 -16.156 1 96.81 87 ILE A CA 1
ATOM 698 C C . ILE A 1 87 ? -20.078 -24.234 -15.586 1 96.81 87 ILE A C 1
ATOM 700 O O . ILE A 1 87 ? -19.391 -23.938 -14.609 1 96.81 87 ILE A O 1
ATOM 704 N N . PHE A 1 88 ? -20.828 -23.344 -16.219 1 97.06 88 PHE A N 1
ATOM 705 C CA . PHE A 1 88 ? -20.938 -21.953 -15.773 1 97.06 88 PHE A CA 1
ATOM 706 C C . PHE A 1 88 ? -22.391 -21.562 -15.547 1 97.06 88 PHE A C 1
ATOM 708 O O . PHE A 1 88 ? -23.234 -21.75 -16.422 1 97.06 88 PHE A O 1
ATOM 715 N N . ASP A 1 89 ? -22.672 -20.969 -14.43 1 96 89 ASP A N 1
ATOM 716 C CA . ASP A 1 89 ? -24 -20.438 -14.141 1 96 89 ASP A CA 1
ATOM 717 C C . ASP A 1 89 ? -24.281 -19.188 -14.977 1 96 89 ASP A C 1
ATOM 719 O O . ASP A 1 89 ? -23.375 -18.406 -15.266 1 96 89 ASP A O 1
ATOM 723 N N . ALA A 1 90 ? -25.562 -19.031 -15.25 1 94.81 90 ALA A N 1
ATOM 724 C CA . ALA A 1 90 ? -25.984 -17.875 -16.031 1 94.81 90 ALA A CA 1
ATOM 725 C C . ALA A 1 90 ? -25.609 -16.578 -15.32 1 94.81 90 ALA A C 1
ATOM 727 O O . ALA A 1 90 ? -25.156 -15.617 -15.945 1 94.81 90 ALA A O 1
ATOM 728 N N . SER A 1 91 ? -25.844 -16.562 -14.047 1 92.19 91 SER A N 1
ATOM 729 C CA . SER A 1 91 ? -25.562 -15.352 -13.273 1 92.19 91 SER A CA 1
ATOM 730 C C . SER A 1 91 ? -24.078 -15.008 -13.297 1 92.19 91 SER A C 1
ATOM 732 O O . SER A 1 91 ? -23.703 -13.836 -13.375 1 92.19 91 SER A O 1
ATOM 734 N N . TRP A 1 92 ? -23.25 -16.047 -13.18 1 92.5 92 TRP A N 1
ATOM 735 C CA . TRP A 1 92 ? -21.812 -15.867 -13.219 1 92.5 92 TRP A CA 1
ATOM 736 C C . TRP A 1 92 ? -21.359 -15.312 -14.562 1 92.5 92 TRP A C 1
ATOM 738 O O . TRP A 1 92 ? -20.578 -14.352 -14.617 1 92.5 92 TRP A O 1
ATOM 748 N N . LEU A 1 93 ? -21.891 -15.875 -15.648 1 94 93 LEU A N 1
ATOM 749 C CA . LEU A 1 93 ? -21.562 -15.422 -17 1 94 93 LEU A CA 1
ATOM 750 C C . LEU A 1 93 ? -22.031 -13.992 -17.219 1 94 93 LEU A C 1
ATOM 752 O O . LEU A 1 93 ? -21.328 -13.188 -17.844 1 94 93 LEU A O 1
ATOM 756 N N . TYR A 1 94 ? -23.188 -13.742 -16.734 1 91.25 94 TYR A N 1
ATOM 757 C CA . TYR A 1 94 ? -23.734 -12.398 -16.891 1 91.25 94 TYR A CA 1
ATOM 758 C C . TYR A 1 94 ? -22.859 -11.367 -16.188 1 91.25 94 TYR A C 1
ATOM 760 O O . TYR A 1 94 ? -22.547 -10.32 -16.75 1 91.25 94 TYR A O 1
ATOM 768 N N . ARG A 1 95 ? -22.438 -11.703 -15.031 1 87.69 95 ARG A N 1
ATOM 769 C CA . ARG A 1 95 ? -21.625 -10.812 -14.219 1 87.69 95 ARG A CA 1
ATOM 770 C C . ARG A 1 95 ? -20.281 -10.539 -14.898 1 87.69 95 ARG A C 1
ATOM 772 O O . ARG A 1 95 ? -19.891 -9.391 -15.078 1 87.69 95 ARG A O 1
ATOM 779 N N . TYR A 1 96 ? -19.578 -11.547 -15.227 1 88.06 96 TYR A N 1
ATOM 780 C CA . TYR A 1 96 ? -18.25 -11.391 -15.812 1 88.06 96 TYR A CA 1
ATOM 781 C C . TYR A 1 96 ? -18.344 -10.922 -17.266 1 88.06 96 TYR A C 1
ATOM 783 O O . TYR A 1 96 ? -17.406 -10.32 -17.781 1 88.06 96 TYR A O 1
ATOM 791 N N . GLY A 1 97 ? -19.5 -11.18 -17.875 1 87.19 97 GLY A N 1
ATOM 792 C CA . GLY A 1 97 ? -19.703 -10.766 -19.25 1 87.19 97 GLY A CA 1
ATOM 793 C C . GLY A 1 97 ? -19.922 -9.266 -19.406 1 87.19 97 GLY A C 1
ATOM 794 O O . GLY A 1 97 ? -19.812 -8.727 -20.5 1 87.19 97 GLY A O 1
ATOM 795 N N . GLN A 1 98 ? -20.172 -8.602 -18.312 1 84.62 98 GLN A N 1
ATOM 796 C CA . GLN A 1 98 ? -20.438 -7.168 -18.375 1 84.62 98 GLN A CA 1
ATOM 797 C C . GLN A 1 98 ? -19.266 -6.406 -18.984 1 84.62 98 GLN A C 1
ATOM 799 O O . GLN A 1 98 ? -19.469 -5.484 -19.766 1 84.62 98 GLN A O 1
ATOM 804 N N . CYS A 1 99 ? -18.094 -6.824 -18.672 1 85.56 99 CYS A N 1
ATOM 805 C CA . CYS A 1 99 ? -16.906 -6.156 -19.219 1 85.56 99 CYS A CA 1
ATOM 806 C C . CYS A 1 99 ? -16.797 -6.375 -20.719 1 85.56 99 CYS A C 1
ATOM 808 O O . CYS A 1 99 ? -16.375 -5.477 -21.453 1 85.56 99 CYS A O 1
ATOM 810 N N . PHE A 1 100 ? -17.25 -7.52 -21.141 1 86.75 100 PHE A N 1
ATOM 811 C CA . PHE A 1 100 ? -17.172 -7.844 -22.547 1 86.75 100 PHE A CA 1
ATOM 812 C C . PHE A 1 100 ? -18.25 -7.098 -23.328 1 86.75 100 PHE A C 1
ATOM 814 O O . PHE A 1 100 ? -18.016 -6.629 -24.438 1 86.75 100 PHE A O 1
ATOM 821 N N . MET A 1 101 ? -19.375 -6.973 -22.688 1 82.81 101 MET A N 1
ATOM 822 C CA . MET A 1 101 ? -20.516 -6.305 -23.312 1 82.81 101 MET A CA 1
ATOM 823 C C . MET A 1 101 ? -20.266 -4.805 -23.422 1 82.81 101 MET A C 1
ATOM 825 O O . MET A 1 101 ? -20.578 -4.199 -24.453 1 82.81 101 MET A O 1
ATOM 829 N N . GLU A 1 102 ? -19.656 -4.234 -22.406 1 80.25 102 GLU A N 1
ATOM 830 C CA . GLU A 1 102 ? -19.516 -2.781 -22.312 1 80.25 102 GLU A CA 1
ATOM 831 C C . GLU A 1 102 ? -18.109 -2.336 -22.719 1 80.25 102 GLU A C 1
ATOM 833 O O . GLU A 1 102 ? -17.844 -1.138 -22.844 1 80.25 102 GLU A O 1
ATOM 838 N N . ASN A 1 103 ? -17.281 -3.26 -22.984 1 78 103 ASN A N 1
ATOM 839 C CA . ASN A 1 103 ? -15.898 -2.994 -23.375 1 78 103 ASN A CA 1
ATOM 840 C C . ASN A 1 103 ? -15.18 -2.137 -22.328 1 78 103 ASN A C 1
ATOM 842 O O . ASN A 1 103 ? -14.602 -1.103 -22.672 1 78 103 ASN A O 1
ATOM 846 N N . THR A 1 104 ? -15.352 -2.551 -21.109 1 79.56 104 THR A N 1
ATOM 847 C CA . THR A 1 104 ? -14.766 -1.824 -19.984 1 79.56 104 THR A CA 1
ATOM 848 C C . THR A 1 104 ? -13.984 -2.77 -19.078 1 79.56 104 THR A C 1
ATOM 850 O O . THR A 1 104 ? -14.086 -3.99 -19.219 1 79.56 104 THR A O 1
ATOM 853 N N . TYR A 1 105 ? -13.148 -2.197 -18.406 1 75.94 105 TYR A N 1
ATOM 854 C CA . TYR A 1 105 ? -12.484 -2.963 -17.359 1 75.94 105 TYR A CA 1
ATOM 855 C C . TYR A 1 105 ? -13.312 -2.971 -16.078 1 75.94 105 TYR A C 1
ATOM 857 O O . TYR A 1 105 ? -13.938 -1.965 -15.734 1 75.94 105 TYR A O 1
ATOM 865 N N . GLU A 1 106 ? -13.742 -4.133 -15.742 1 68.88 106 GLU A N 1
ATOM 866 C CA . GLU A 1 106 ? -14.516 -4.133 -14.5 1 68.88 106 GLU A CA 1
ATOM 867 C C . GLU A 1 106 ? -13.609 -4.062 -13.281 1 68.88 106 GLU A C 1
ATOM 869 O O . GLU A 1 106 ? -12.609 -4.773 -13.203 1 68.88 106 GLU A O 1
ATOM 874 N N . GLN A 1 107 ? -13.75 -2.965 -12.391 1 59 107 GLN A N 1
ATOM 875 C CA . GLN A 1 107 ? -12.969 -2.916 -11.156 1 59 107 GLN A CA 1
ATOM 876 C C . GLN A 1 107 ? -13.82 -3.322 -9.961 1 59 107 GLN A C 1
ATOM 878 O O . GLN A 1 107 ? -13.281 -3.605 -8.883 1 59 107 GLN A O 1
ATOM 883 N N . GLN A 1 108 ? -15.133 -3.426 -10.141 1 57.28 108 GLN A N 1
ATOM 884 C CA . GLN A 1 108 ? -15.859 -3.654 -8.898 1 57.28 108 GLN A CA 1
ATOM 885 C C . GLN A 1 108 ? -15.938 -5.141 -8.57 1 57.28 108 GLN A C 1
ATOM 887 O O . GLN A 1 108 ? -16.219 -5.965 -9.445 1 57.28 108 GLN A O 1
ATOM 892 N N . ASP A 1 109 ? -15.258 -5.426 -7.461 1 58.5 109 ASP A N 1
ATOM 893 C CA . ASP A 1 109 ? -15.359 -6.77 -6.898 1 58.5 109 ASP A CA 1
ATOM 894 C C . ASP A 1 109 ? -16.812 -7.129 -6.609 1 58.5 109 ASP A C 1
ATOM 896 O O . ASP A 1 109 ? -17.469 -6.496 -5.77 1 58.5 109 ASP A O 1
ATOM 900 N N . VAL A 1 110 ? -17.547 -7.754 -7.57 1 54.59 110 VAL A N 1
ATOM 901 C CA . VAL A 1 110 ? -18.953 -8.141 -7.578 1 54.59 110 VAL A CA 1
ATOM 902 C C . VAL A 1 110 ? -19.312 -8.781 -6.242 1 54.59 110 VAL A C 1
ATOM 904 O O . VAL A 1 110 ? -20.469 -8.711 -5.805 1 54.59 110 VAL A O 1
ATOM 907 N N . GLU A 1 111 ? -18.328 -9.328 -5.57 1 59.91 111 GLU A N 1
ATOM 908 C CA . GLU A 1 111 ? -18.75 -10.156 -4.445 1 59.91 111 GLU A CA 1
ATOM 909 C C . GLU A 1 111 ? -18.844 -9.344 -3.16 1 59.91 111 GLU A C 1
ATOM 911 O O . GLU A 1 111 ? -19.297 -9.844 -2.133 1 59.91 111 GLU A O 1
ATOM 916 N N . ARG A 1 112 ? -18.625 -7.984 -3.467 1 62.97 112 ARG A N 1
ATOM 917 C CA . ARG A 1 112 ? -18.734 -7.184 -2.252 1 62.97 112 ARG A CA 1
ATOM 918 C C . ARG A 1 112 ? -20.094 -6.5 -2.158 1 62.97 112 ARG A C 1
ATOM 920 O O . ARG A 1 112 ? -20.469 -5.738 -3.049 1 62.97 112 ARG A O 1
ATOM 927 N N . ASN A 1 113 ? -20.969 -6.953 -1.344 1 82.06 113 ASN A N 1
ATOM 928 C CA . ASN A 1 113 ? -22.312 -6.426 -1.108 1 82.06 113 ASN A CA 1
ATOM 929 C C . ASN A 1 113 ? -22.297 -5.309 -0.071 1 82.06 113 ASN A C 1
ATOM 931 O O . ASN A 1 113 ? -23.125 -5.297 0.844 1 82.06 113 ASN A O 1
ATOM 935 N N . ARG A 1 114 ? -21.344 -4.422 -0.236 1 90.56 114 ARG A N 1
ATOM 936 C CA . ARG A 1 114 ? -21.266 -3.311 0.706 1 90.56 114 ARG A CA 1
ATOM 937 C C . ARG A 1 114 ? -22.234 -2.195 0.312 1 90.56 114 ARG A C 1
ATOM 939 O O . ARG A 1 114 ? -22.391 -1.897 -0.874 1 90.56 114 ARG A O 1
ATOM 946 N N . PRO A 1 115 ? -22.906 -1.626 1.307 1 94.25 115 PRO A N 1
ATOM 947 C CA . PRO A 1 115 ? -23.656 -0.407 0.991 1 94.25 115 PRO A CA 1
ATOM 948 C C . PRO A 1 115 ? -22.75 0.729 0.507 1 94.25 115 PRO A C 1
ATOM 950 O O . PRO A 1 115 ? -21.547 0.707 0.743 1 94.25 115 PRO A O 1
ATOM 953 N N . PRO A 1 116 ? -23.344 1.696 -0.205 1 93.94 116 PRO A N 1
ATOM 954 C CA . PRO A 1 116 ? -22.531 2.82 -0.67 1 93.94 116 PRO A CA 1
ATOM 955 C C . PRO A 1 116 ? -22.031 3.699 0.473 1 93.94 116 PRO A C 1
ATOM 957 O O . PRO A 1 116 ? -22.719 3.84 1.492 1 93.94 116 PRO A O 1
ATOM 960 N N . LYS A 1 117 ? -20.906 4.246 0.257 1 96.44 117 LYS A N 1
ATOM 961 C CA . LYS A 1 117 ? -20.391 5.234 1.202 1 96.44 117 LYS A CA 1
ATOM 962 C C . LYS A 1 117 ? -21.266 6.488 1.213 1 96.44 117 LYS A C 1
ATOM 964 O O . LYS A 1 117 ? -21.859 6.844 0.198 1 96.44 117 LYS A O 1
ATOM 969 N N . GLU A 1 118 ? -21.297 7.129 2.342 1 97.75 118 GLU A N 1
ATOM 970 C CA . GLU A 1 118 ? -21.984 8.406 2.467 1 97.75 118 GLU A CA 1
ATOM 971 C C . GLU A 1 118 ? -21.016 9.523 2.865 1 97.75 118 GLU A C 1
ATOM 973 O O . GLU A 1 118 ? -20.359 9.438 3.91 1 97.75 118 GLU A O 1
ATOM 978 N N . LEU A 1 119 ? -20.938 10.5 1.993 1 98.5 119 LEU A N 1
ATOM 979 C CA . LEU A 1 119 ? -20.141 11.672 2.324 1 98.5 119 LEU A CA 1
ATOM 980 C C . LEU A 1 119 ? -20.875 12.562 3.318 1 98.5 119 LEU A C 1
ATOM 982 O O . LEU A 1 119 ? -22.109 12.586 3.352 1 98.5 119 LEU A O 1
ATOM 986 N N . TRP A 1 120 ? -20.109 13.32 4.141 1 98.56 120 TRP A N 1
ATOM 987 C CA . TRP A 1 120 ? -20.812 14.047 5.184 1 98.56 120 TRP A CA 1
ATOM 988 C C . TRP A 1 120 ? -20.125 15.359 5.512 1 98.56 120 TRP A C 1
ATOM 990 O O . TRP A 1 120 ? -18.891 15.461 5.41 1 98.56 120 TRP A O 1
ATOM 1000 N N . ASP A 1 121 ? -20.891 16.359 5.812 1 98 121 ASP A N 1
ATOM 1001 C CA . ASP A 1 121 ? -20.484 17.562 6.52 1 98 121 ASP A CA 1
ATOM 1002 C C . ASP A 1 121 ? -20.922 17.516 7.98 1 98 121 ASP A C 1
ATOM 1004 O O . ASP A 1 121 ? -21.391 16.484 8.461 1 98 121 ASP A O 1
ATOM 1008 N N . ARG A 1 122 ? -20.734 18.609 8.648 1 97.31 122 ARG A N 1
ATOM 1009 C CA . ARG A 1 122 ? -21.031 18.656 10.078 1 97.31 122 ARG A CA 1
ATOM 1010 C C . ARG A 1 122 ? -22.469 18.281 10.359 1 97.31 122 ARG A C 1
ATOM 1012 O O . ARG A 1 122 ? -22.75 17.453 11.234 1 97.31 122 ARG A O 1
ATOM 1019 N N . GLU A 1 123 ? -23.391 18.781 9.672 1 97.12 123 GLU A N 1
ATOM 1020 C CA . GLU A 1 123 ? -24.812 18.562 9.914 1 97.12 123 GLU A CA 1
ATOM 1021 C C . GLU A 1 123 ? -25.219 17.109 9.672 1 97.12 123 GLU A C 1
ATOM 1023 O O . GLU A 1 123 ? -25.891 16.5 10.5 1 97.12 123 GLU A O 1
ATOM 1028 N N . LYS A 1 124 ? -24.766 16.594 8.609 1 97 124 LYS A N 1
ATOM 1029 C CA . LYS A 1 124 ? -25.141 15.234 8.242 1 97 124 LYS A CA 1
ATOM 1030 C C . LYS A 1 124 ? -24.578 14.227 9.242 1 97 124 LYS A C 1
ATOM 1032 O O . LYS A 1 124 ? -25.297 13.32 9.68 1 97 124 LYS A O 1
ATOM 1037 N N . ILE A 1 125 ? -23.328 14.352 9.602 1 97.12 125 ILE A N 1
ATOM 1038 C CA . ILE A 1 125 ? -22.688 13.352 10.453 1 97.12 125 ILE A CA 1
ATOM 1039 C C . ILE A 1 125 ? -23.25 13.453 11.875 1 97.12 125 ILE A C 1
ATOM 1041 O O . ILE A 1 125 ? -23.359 12.445 12.578 1 97.12 125 ILE A O 1
ATOM 1045 N N . LYS A 1 126 ? -23.594 14.641 12.297 1 94.25 126 LYS A N 1
ATOM 1046 C CA . LYS A 1 126 ? -24.188 14.812 13.617 1 94.25 126 LYS A CA 1
ATOM 1047 C C . LYS A 1 126 ? -25.562 14.148 13.695 1 94.25 126 LYS A C 1
ATOM 1049 O O . LYS A 1 126 ? -25.922 13.57 14.727 1 94.25 126 LYS A O 1
ATOM 1054 N N . LYS A 1 127 ? -26.297 14.242 12.633 1 94.19 127 LYS A N 1
ATOM 1055 C CA . LYS A 1 127 ? -27.625 13.648 12.57 1 94.19 127 LYS A CA 1
ATOM 1056 C C . LYS A 1 127 ? -27.547 12.125 12.609 1 94.19 127 LYS A C 1
ATOM 1058 O O . LYS A 1 127 ? -28.438 11.461 13.148 1 94.19 127 LYS A O 1
ATOM 1063 N N . GLN A 1 128 ? -26.516 11.609 12.047 1 93.12 128 GLN A N 1
ATOM 1064 C CA . GLN A 1 128 ? -26.297 10.172 11.992 1 93.12 128 GLN A CA 1
ATOM 1065 C C . GLN A 1 128 ? -24.984 9.781 12.672 1 93.12 128 GLN A C 1
ATOM 1067 O O . GLN A 1 128 ? -24.188 9.047 12.102 1 93.12 128 GLN A O 1
ATOM 1072 N N . PHE A 1 129 ? -24.875 10.273 13.867 1 92.12 129 PHE A N 1
ATOM 1073 C CA . PHE A 1 129 ? -23.594 10.039 14.531 1 92.12 129 PHE A CA 1
ATOM 1074 C C . PHE A 1 129 ? -23.344 8.547 14.695 1 92.12 129 PHE A C 1
ATOM 1076 O O . PHE A 1 129 ? -24.094 7.852 15.375 1 92.12 129 PHE A O 1
ATOM 1083 N N . PRO A 1 130 ? -22.297 7.941 14.086 1 96.31 130 PRO A N 1
ATOM 1084 C CA . PRO A 1 130 ? -22.031 6.5 14.109 1 96.31 130 PRO A CA 1
ATOM 1085 C C . PRO A 1 130 ? -21.422 6.027 15.422 1 96.31 130 PRO A C 1
ATOM 1087 O O . PRO A 1 130 ? -20.188 5.914 15.531 1 96.31 130 PRO A O 1
ATOM 1090 N N . LYS A 1 131 ? -22.219 5.695 16.406 1 96.19 131 LYS A N 1
ATOM 1091 C CA . LYS A 1 131 ? -21.734 5.25 17.719 1 96.19 131 LYS A CA 1
ATOM 1092 C C . LYS A 1 131 ? -22.516 4.035 18.203 1 96.19 131 LYS A C 1
ATOM 1094 O O . LYS A 1 131 ? -23.656 3.822 17.797 1 96.19 131 LYS A O 1
ATOM 1099 N N . LEU A 1 132 ? -21.859 3.26 18.859 1 96.38 132 LEU A N 1
ATOM 1100 C CA . LEU A 1 132 ? -22.5 2.158 19.578 1 96.38 132 LEU A CA 1
ATOM 1101 C C . LEU A 1 132 ? -21.828 1.92 20.922 1 96.38 132 LEU A C 1
ATOM 1103 O O . LEU A 1 132 ? -20.719 2.418 21.172 1 96.38 132 LEU A O 1
ATOM 1107 N N . SER A 1 133 ? -22.5 1.208 21.828 1 97.62 133 SER A N 1
ATOM 1108 C CA . SER A 1 133 ? -21.938 0.894 23.141 1 97.62 133 SER A CA 1
ATOM 1109 C C . SER A 1 133 ? -20.969 -0.281 23.047 1 97.62 133 SER A C 1
ATOM 1111 O O . SER A 1 133 ? -21.062 -1.106 22.141 1 97.62 133 SER A O 1
ATOM 1113 N N . TYR A 1 134 ? -20.062 -0.296 23.984 1 97.44 134 TYR A N 1
ATOM 1114 C CA . TYR A 1 134 ? -19.125 -1.417 24.078 1 97.44 134 TYR A CA 1
ATOM 1115 C C . TYR A 1 134 ? -19.875 -2.734 24.234 1 97.44 134 TYR A C 1
ATOM 1117 O O . TYR A 1 134 ? -19.484 -3.758 23.688 1 97.44 134 TYR A O 1
ATOM 1125 N N . THR A 1 135 ? -20.938 -2.697 24.969 1 96.69 135 THR A N 1
ATOM 1126 C CA . THR A 1 135 ? -21.766 -3.881 25.172 1 96.69 135 THR A CA 1
ATOM 1127 C C . THR A 1 135 ? -22.359 -4.367 23.844 1 96.69 135 THR A C 1
ATOM 1129 O O . THR A 1 135 ? -22.344 -5.566 23.562 1 96.69 135 THR A O 1
ATOM 1132 N N . GLU A 1 136 ? -22.812 -3.438 23.125 1 96.56 136 GLU A N 1
ATOM 1133 C CA . GLU A 1 136 ? -23.344 -3.785 21.812 1 96.56 136 GLU A CA 1
ATOM 1134 C C . GLU A 1 136 ? -22.25 -4.34 20.906 1 96.56 136 GLU A C 1
ATOM 1136 O O . GLU A 1 136 ? -22.484 -5.312 20.172 1 96.56 136 GLU A O 1
ATOM 1141 N N . PHE A 1 137 ? -21.125 -3.775 20.938 1 96.69 137 PHE A N 1
ATOM 1142 C CA . PHE A 1 137 ? -19.984 -4.195 20.125 1 96.69 137 PHE A CA 1
ATOM 1143 C C . PHE A 1 137 ? -19.578 -5.621 20.469 1 96.69 137 PHE A C 1
ATOM 1145 O O . PHE A 1 137 ? -19.219 -6.406 19.594 1 96.69 137 PHE A O 1
ATOM 1152 N N . GLN A 1 138 ? -19.688 -5.926 21.719 1 93.69 138 GLN A N 1
ATOM 1153 C CA . GLN A 1 138 ? -19.25 -7.227 22.203 1 93.69 138 GLN A CA 1
ATOM 1154 C C . GLN A 1 138 ? -20.344 -8.281 22.031 1 93.69 138 GLN A C 1
ATOM 1156 O O . GLN A 1 138 ? -20.109 -9.469 22.266 1 93.69 138 GLN A O 1
ATOM 1161 N N . SER A 1 139 ? -21.531 -7.832 21.625 1 89.69 139 SER A N 1
ATOM 1162 C CA . SER A 1 139 ? -22.672 -8.734 21.547 1 89.69 139 SER A CA 1
ATOM 1163 C C . SER A 1 139 ? -22.578 -9.633 20.312 1 89.69 139 SER A C 1
ATOM 1165 O O . SER A 1 139 ? -23.562 -9.797 19.578 1 89.69 139 SER A O 1
ATOM 1167 N N . GLY A 1 140 ? -21.406 -10.156 20.016 1 90.06 140 GLY A N 1
ATOM 1168 C CA . GLY A 1 140 ? -21.25 -11.133 18.953 1 90.06 140 GLY A CA 1
ATOM 1169 C C . GLY A 1 140 ? -20.969 -10.508 17.609 1 90.06 140 GLY A C 1
ATOM 1170 O O . GLY A 1 140 ? -20.406 -9.422 17.531 1 90.06 140 GLY A O 1
ATOM 1171 N N . ASP A 1 141 ? -21.422 -11.172 16.547 1 94.44 141 ASP A N 1
ATOM 1172 C CA . ASP A 1 141 ? -21.109 -10.797 15.18 1 94.44 141 ASP A CA 1
ATOM 1173 C C . ASP A 1 141 ? -21.969 -9.625 14.711 1 94.44 141 ASP A C 1
ATOM 1175 O O . ASP A 1 141 ? -21.516 -8.805 13.906 1 94.44 141 ASP A O 1
ATOM 1179 N N . ALA A 1 142 ? -23.125 -9.484 15.281 1 95.94 142 ALA A N 1
ATOM 1180 C CA . ALA A 1 142 ? -24.031 -8.422 14.859 1 95.94 142 ALA A CA 1
ATOM 1181 C C . ALA A 1 142 ? -23.484 -7.047 15.242 1 95.94 142 ALA A C 1
ATOM 1183 O O . ALA A 1 142 ? -23.516 -6.113 14.438 1 95.94 142 ALA A O 1
ATOM 1184 N N . GLY A 1 143 ? -23.062 -6.918 16.469 1 97 143 GLY A N 1
ATOM 1185 C CA . GLY A 1 143 ? -22.469 -5.668 16.922 1 97 143 GLY A CA 1
ATOM 1186 C C . GLY A 1 143 ? -21.219 -5.285 16.141 1 97 143 GLY A C 1
ATOM 1187 O O . GLY A 1 143 ? -21.047 -4.121 15.781 1 97 143 GLY A O 1
ATOM 1188 N N . LEU A 1 144 ? -20.438 -6.27 15.914 1 97.5 144 LEU A N 1
ATOM 1189 C CA . LEU A 1 144 ? -19.219 -6.039 15.141 1 97.5 144 LEU A CA 1
ATOM 1190 C C . LEU A 1 144 ? -19.547 -5.613 13.719 1 97.5 144 LEU A C 1
ATOM 1192 O O . LEU A 1 144 ? -18.969 -4.668 13.188 1 97.5 144 LEU A O 1
ATOM 1196 N N . ARG A 1 145 ? -20.484 -6.293 13.078 1 97.06 145 ARG A N 1
ATOM 1197 C CA . ARG A 1 145 ? -20.906 -5.961 11.719 1 97.06 145 ARG A CA 1
ATOM 1198 C C . ARG A 1 145 ? -21.406 -4.52 11.641 1 97.06 145 ARG A C 1
ATOM 1200 O O . ARG A 1 145 ? -21.031 -3.783 10.719 1 97.06 145 ARG A O 1
ATOM 1207 N N . LYS A 1 146 ? -22.203 -4.137 12.578 1 97.19 146 LYS A N 1
ATOM 1208 C CA . LYS A 1 146 ? -22.75 -2.783 12.617 1 97.19 146 LYS A CA 1
ATOM 1209 C C . LYS A 1 146 ? -21.641 -1.741 12.719 1 97.19 146 LYS A C 1
ATOM 1211 O O . LYS A 1 146 ? -21.641 -0.742 12 1 97.19 146 LYS A O 1
ATOM 1216 N N . TRP A 1 147 ? -20.734 -1.958 13.562 1 98 147 TRP A N 1
ATOM 1217 C CA . TRP A 1 147 ? -19.625 -1.033 13.773 1 98 147 TRP A CA 1
ATOM 1218 C C . TRP A 1 147 ? -18.766 -0.916 12.516 1 98 147 TRP A C 1
ATOM 1220 O O . TRP A 1 147 ? -18.438 0.191 12.094 1 98 147 TRP A O 1
ATOM 1230 N N . LEU A 1 148 ? -18.422 -2.066 11.914 1 98 148 LEU A N 1
ATOM 1231 C CA . LEU A 1 148 ? -17.625 -2.07 10.695 1 98 148 LEU A CA 1
ATOM 1232 C C . LEU A 1 148 ? -18.375 -1.409 9.547 1 98 148 LEU A C 1
ATOM 1234 O O . LEU A 1 148 ? -17.766 -0.766 8.695 1 98 148 LEU A O 1
ATOM 1238 N N . GLU A 1 149 ? -19.641 -1.577 9.539 1 97.75 149 GLU A N 1
ATOM 1239 C CA . GLU A 1 149 ? -20.469 -0.919 8.523 1 97.75 149 GLU A CA 1
ATOM 1240 C C . GLU A 1 149 ? -20.391 0.6 8.664 1 97.75 149 GLU A C 1
ATOM 1242 O O . GLU A 1 149 ? -20.328 1.315 7.664 1 97.75 149 GLU A O 1
ATOM 1247 N N . TYR A 1 150 ? -20.422 1.09 9.922 1 98.38 150 TYR A N 1
ATOM 1248 C CA . TYR A 1 150 ? -20.266 2.521 10.148 1 98.38 150 TYR A CA 1
ATOM 1249 C C . TYR A 1 150 ? -18.938 3.025 9.594 1 98.38 150 TYR A C 1
ATOM 1251 O O . TYR A 1 150 ? -18.891 4.07 8.938 1 98.38 150 TYR A O 1
ATOM 1259 N N . ILE A 1 151 ? -17.938 2.262 9.836 1 98.38 151 ILE A N 1
ATOM 1260 C CA . ILE A 1 151 ? -16.609 2.646 9.344 1 98.38 151 ILE A CA 1
ATOM 1261 C C . ILE A 1 151 ? -16.641 2.705 7.816 1 98.38 151 ILE A C 1
ATOM 1263 O O . ILE A 1 151 ? -16.109 3.643 7.215 1 98.38 151 ILE A O 1
ATOM 1267 N N . HIS A 1 152 ? -17.25 1.704 7.215 1 97.38 152 HIS A N 1
ATOM 1268 C CA . HIS A 1 152 ? -17.312 1.657 5.762 1 97.38 152 HIS A CA 1
ATOM 1269 C C . HIS A 1 152 ? -18.109 2.828 5.207 1 97.38 152 HIS A C 1
ATOM 1271 O O . HIS A 1 152 ? -17.656 3.523 4.293 1 97.38 152 HIS A O 1
ATOM 1277 N N . ILE A 1 153 ? -19.25 3.1 5.758 1 97.88 153 ILE A N 1
ATOM 1278 C CA . ILE A 1 153 ? -20.203 4.066 5.211 1 97.88 153 ILE A CA 1
ATOM 1279 C C . ILE A 1 153 ? -19.703 5.484 5.48 1 97.88 153 ILE A C 1
ATOM 1281 O O . ILE A 1 153 ? -19.609 6.305 4.562 1 97.88 153 ILE A O 1
ATOM 1285 N N . PHE A 1 154 ? -19.234 5.766 6.723 1 98.44 154 PHE A N 1
ATOM 1286 C CA . PHE A 1 154 ? -18.969 7.145 7.121 1 98.44 154 PHE A CA 1
ATOM 1287 C C . PHE A 1 154 ? -17.469 7.398 7.25 1 98.44 154 PHE A C 1
ATOM 1289 O O . PHE A 1 154 ? -17.031 8.547 7.309 1 98.44 154 PHE A O 1
ATOM 1296 N N . GLY A 1 155 ? -16.688 6.375 7.309 1 98.5 155 GLY A N 1
ATOM 1297 C CA . GLY A 1 155 ? -15.25 6.527 7.508 1 98.5 155 GLY A CA 1
ATOM 1298 C C . GLY A 1 155 ? -14.867 6.73 8.961 1 98.5 155 GLY A C 1
ATOM 1299 O O . GLY A 1 155 ? -13.688 6.863 9.289 1 98.5 155 GLY A O 1
ATOM 1300 N N . ILE A 1 156 ? -15.852 6.758 9.867 1 98.62 156 ILE A N 1
ATOM 1301 C CA . ILE A 1 156 ? -15.594 7 11.289 1 98.62 156 ILE A CA 1
ATOM 1302 C C . ILE A 1 156 ? -16.672 6.328 12.133 1 98.62 156 ILE A C 1
ATOM 1304 O O . ILE A 1 156 ? -17.828 6.223 11.703 1 98.62 156 ILE A O 1
ATOM 1308 N N . ALA A 1 157 ? -16.312 5.836 13.297 1 98.5 157 ALA A N 1
ATOM 1309 C CA . ALA A 1 157 ? -17.234 5.25 14.25 1 98.5 157 ALA A CA 1
ATOM 1310 C C . ALA A 1 157 ? -16.688 5.332 15.672 1 98.5 157 ALA A C 1
ATOM 1312 O O . ALA A 1 157 ? -15.477 5.309 15.883 1 98.5 157 ALA A O 1
ATOM 1313 N N . VAL A 1 158 ? -17.625 5.406 16.656 1 98.06 158 VAL A N 1
ATOM 1314 C CA . VAL A 1 158 ? -17.234 5.531 18.062 1 98.06 158 VAL A CA 1
ATOM 1315 C C . VAL A 1 158 ? -17.828 4.379 18.875 1 98.06 158 VAL A C 1
ATOM 1317 O O . VAL A 1 158 ? -18.984 4 18.672 1 98.06 158 VAL A O 1
ATOM 1320 N N . ILE A 1 159 ? -17.016 3.768 19.656 1 98.31 159 ILE A N 1
ATOM 1321 C CA . ILE A 1 159 ? -17.484 2.852 20.703 1 98.31 159 ILE A CA 1
ATOM 1322 C C . ILE A 1 159 ? -17.422 3.539 22.062 1 98.31 159 ILE A C 1
ATOM 1324 O O . ILE A 1 159 ? -16.391 4.113 22.422 1 98.31 159 ILE A O 1
ATOM 1328 N N . GLN A 1 160 ? -18.484 3.488 22.781 1 97.81 160 GLN A N 1
ATOM 1329 C CA . GLN A 1 160 ? -18.516 4.113 24.094 1 97.81 160 GLN A CA 1
ATOM 1330 C C . GLN A 1 160 ? -18.5 3.066 25.203 1 97.81 160 GLN A C 1
ATOM 1332 O O . GLN A 1 160 ? -19.094 1.992 25.062 1 97.81 160 GLN A O 1
ATOM 1337 N N . GLY A 1 161 ? -17.75 3.424 26.234 1 97.44 161 GLY A N 1
ATOM 1338 C CA . GLY A 1 161 ? -17.781 2.598 27.438 1 97.44 161 GLY A CA 1
ATOM 1339 C C . GLY A 1 161 ? -16.719 1.512 27.438 1 97.44 161 GLY A C 1
ATOM 1340 O O . GLY A 1 161 ? -16.875 0.484 28.094 1 97.44 161 GLY A O 1
ATOM 1341 N N . VAL A 1 162 ? -15.695 1.65 26.656 1 97.75 162 VAL A N 1
ATOM 1342 C CA . VAL A 1 162 ? -14.594 0.689 26.656 1 97.75 162 VAL A CA 1
ATOM 1343 C C . VAL A 1 162 ? -13.797 0.819 27.953 1 97.75 162 VAL A C 1
ATOM 1345 O O . VAL A 1 162 ? -13.445 1.928 28.359 1 97.75 162 VAL A O 1
ATOM 1348 N N . PRO A 1 163 ? -13.531 -0.282 28.578 1 96.88 163 PRO A N 1
ATOM 1349 C CA . PRO A 1 163 ? -12.789 -0.211 29.844 1 96.88 163 PRO A CA 1
ATOM 1350 C C . PRO A 1 163 ? -11.445 0.507 29.688 1 96.88 163 PRO A C 1
ATOM 1352 O O . PRO A 1 163 ? -10.766 0.35 28.672 1 96.88 163 PRO A O 1
ATOM 1355 N N . THR A 1 164 ? -11.047 1.248 30.719 1 96 164 THR A N 1
ATOM 1356 C CA . THR A 1 164 ? -9.828 2.055 30.641 1 96 164 THR A CA 1
ATOM 1357 C C . THR A 1 164 ? -8.758 1.51 31.578 1 96 164 THR A C 1
ATOM 1359 O O . THR A 1 164 ? -7.625 2 31.578 1 96 164 THR A O 1
ATOM 1362 N N . GLN A 1 165 ? -9.047 0.55 32.312 1 92.75 165 GLN A N 1
ATOM 1363 C CA . GLN A 1 165 ? -8.094 0.013 33.281 1 92.75 165 GLN A CA 1
ATOM 1364 C C . GLN A 1 165 ? -6.91 -0.647 32.562 1 92.75 165 GLN A C 1
ATOM 1366 O O . GLN A 1 165 ? -5.762 -0.465 32.969 1 92.75 165 GLN A O 1
ATOM 1371 N N . ASN A 1 166 ? -7.258 -1.439 31.609 1 89.38 166 ASN A N 1
ATOM 1372 C CA . ASN A 1 166 ? -6.234 -1.986 30.719 1 89.38 166 ASN A CA 1
ATOM 1373 C C . ASN A 1 166 ? -5.914 -1.029 29.578 1 89.38 166 ASN A C 1
ATOM 1375 O O . ASN A 1 166 ? -6.734 -0.834 28.672 1 89.38 166 ASN A O 1
ATOM 1379 N N . GLN A 1 167 ? -4.703 -0.528 29.578 1 89.75 167 GLN A N 1
ATOM 1380 C CA . GLN A 1 167 ? -4.344 0.495 28.609 1 89.75 167 GLN A CA 1
ATOM 1381 C C . GLN A 1 167 ? -4.199 -0.103 27.203 1 89.75 167 GLN A C 1
ATOM 1383 O O . GLN A 1 167 ? -4.125 0.628 26.219 1 89.75 167 GLN A O 1
ATOM 1388 N N . GLU A 1 168 ? -4.258 -1.414 27.141 1 93.62 168 GLU A N 1
ATOM 1389 C CA . GLU A 1 168 ? -4.094 -2.074 25.859 1 93.62 168 GLU A CA 1
ATOM 1390 C C . GLU A 1 168 ? -5.422 -2.611 25.328 1 93.62 168 GLU A C 1
ATOM 1392 O O . GLU A 1 168 ? -5.449 -3.453 24.438 1 93.62 168 GLU A O 1
ATOM 1397 N N . GLU A 1 169 ? -6.531 -2.131 25.922 1 95.56 169 GLU A N 1
ATOM 1398 C CA . GLU A 1 169 ? -7.852 -2.619 25.547 1 95.56 169 GLU A CA 1
ATOM 1399 C C . GLU A 1 169 ? -8.125 -2.373 24.062 1 95.56 169 GLU A C 1
ATOM 1401 O O . GLU A 1 169 ? -8.875 -3.121 23.438 1 95.56 169 GLU A O 1
ATOM 1406 N N . VAL A 1 170 ? -7.559 -1.369 23.516 1 97.31 170 VAL A N 1
ATOM 1407 C CA . VAL A 1 170 ? -7.742 -1.035 22.109 1 97.31 170 VAL A CA 1
ATOM 1408 C C . VAL A 1 170 ? -7.277 -2.199 21.234 1 97.31 170 VAL A C 1
ATOM 1410 O O . VAL A 1 170 ? -7.855 -2.459 20.172 1 97.31 170 VAL A O 1
ATOM 1413 N N . ARG A 1 171 ? -6.266 -2.945 21.672 1 96.81 171 ARG A N 1
ATOM 1414 C CA . ARG A 1 171 ? -5.789 -4.109 20.938 1 96.81 171 ARG A CA 1
ATOM 1415 C C . ARG A 1 171 ? -6.832 -5.223 20.922 1 96.81 171 ARG A C 1
ATOM 1417 O O . ARG A 1 171 ? -6.992 -5.926 19.922 1 96.81 171 ARG A O 1
ATOM 1424 N N . GLU A 1 172 ? -7.465 -5.336 22.031 1 95.56 172 GLU A N 1
ATOM 1425 C CA . GLU A 1 172 ? -8.508 -6.359 22.125 1 95.56 172 GLU A CA 1
ATOM 1426 C C . GLU A 1 172 ? -9.664 -6.066 21.188 1 95.56 172 GLU A C 1
ATOM 1428 O O . GLU A 1 172 ? -10.242 -6.984 20.594 1 95.56 172 GLU A O 1
ATOM 1433 N N . ILE A 1 173 ? -9.953 -4.816 21.109 1 97.12 173 ILE A N 1
ATOM 1434 C CA . ILE A 1 173 ? -10.984 -4.402 20.156 1 97.12 173 ILE A CA 1
ATOM 1435 C C . ILE A 1 173 ? -10.578 -4.805 18.734 1 97.12 173 ILE A C 1
ATOM 1437 O O . ILE A 1 173 ? -11.367 -5.406 18.016 1 97.12 173 ILE A O 1
ATOM 1441 N N . VAL A 1 174 ? -9.375 -4.555 18.344 1 97.81 174 VAL A N 1
ATOM 1442 C CA . VAL A 1 174 ? -8.883 -4.816 17 1 97.81 174 VAL A CA 1
ATOM 1443 C C . VAL A 1 174 ? -8.867 -6.324 16.734 1 97.81 174 VAL A C 1
ATOM 1445 O O . VAL A 1 174 ? -9.211 -6.773 15.648 1 97.81 174 VAL A O 1
ATOM 1448 N N . ASN A 1 175 ? -8.523 -7.086 17.766 1 95.31 175 ASN A N 1
ATOM 1449 C CA . ASN A 1 175 ? -8.391 -8.531 17.625 1 95.31 175 ASN A CA 1
ATOM 1450 C C . ASN A 1 175 ? -9.719 -9.188 17.25 1 95.31 175 ASN A C 1
ATOM 1452 O O . ASN A 1 175 ? -9.742 -10.32 16.781 1 95.31 175 ASN A O 1
ATOM 1456 N N . ARG A 1 176 ? -10.773 -8.469 17.391 1 95.62 176 ARG A N 1
ATOM 1457 C CA . ARG A 1 176 ? -12.07 -9.023 17.031 1 95.62 176 ARG A CA 1
ATOM 1458 C C . ARG A 1 176 ? -12.25 -9.055 15.516 1 95.62 176 ARG A C 1
ATOM 1460 O O . ARG A 1 176 ? -13.109 -9.773 15 1 95.62 176 ARG A O 1
ATOM 1467 N N . PHE A 1 177 ? -11.477 -8.227 14.859 1 95.62 177 PHE A N 1
ATOM 1468 C CA . PHE A 1 177 ? -11.781 -8.156 13.43 1 95.62 177 PHE A CA 1
ATOM 1469 C C . PHE A 1 177 ? -10.508 -8.18 12.602 1 95.62 177 PHE A C 1
ATOM 1471 O O . PHE A 1 177 ? -10.555 -8.383 11.391 1 95.62 177 PHE A O 1
ATOM 1478 N N . ALA A 1 178 ? -9.383 -7.957 13.188 1 95.81 178 ALA A N 1
ATOM 1479 C CA . ALA A 1 178 ? -8.102 -7.863 12.484 1 95.81 178 ALA A CA 1
ATOM 1480 C C . ALA A 1 178 ? -6.934 -8.023 13.445 1 95.81 178 ALA A C 1
ATOM 1482 O O . ALA A 1 178 ? -7.023 -8.766 14.422 1 95.81 178 ALA A O 1
ATOM 1483 N N . TYR A 1 179 ? -5.746 -7.59 13.094 1 94.12 179 TYR A N 1
ATOM 1484 C CA . TYR A 1 179 ? -4.555 -7.516 13.938 1 94.12 179 TYR A CA 1
ATOM 1485 C C . TYR A 1 179 ? -3.93 -6.129 13.875 1 94.12 179 TYR A C 1
ATOM 1487 O O . TYR A 1 179 ? -4.059 -5.426 12.867 1 94.12 179 TYR A O 1
ATOM 1495 N N . VAL A 1 180 ? -3.332 -5.789 14.977 1 96.44 180 VAL A N 1
ATOM 1496 C CA . VAL A 1 180 ? -2.709 -4.473 15.07 1 96.44 180 VAL A CA 1
ATOM 1497 C C . VAL A 1 180 ? -1.466 -4.422 14.188 1 96.44 180 VAL A C 1
ATOM 1499 O O . VAL A 1 180 ? -0.671 -5.367 14.164 1 96.44 180 VAL A O 1
ATOM 1502 N N . LYS A 1 181 ? -1.376 -3.424 13.391 1 95.81 181 LYS A N 1
ATOM 1503 C CA . LYS A 1 181 ? -0.187 -3.209 12.57 1 95.81 181 LYS A CA 1
ATOM 1504 C C . LYS A 1 181 ? 0.926 -2.549 13.375 1 95.81 181 LYS A C 1
ATOM 1506 O O . LYS A 1 181 ? 0.764 -1.43 13.867 1 95.81 181 LYS A O 1
ATOM 1511 N N . GLN A 1 182 ? 1.993 -3.217 13.477 1 94.94 182 GLN A N 1
ATOM 1512 C CA . GLN A 1 182 ? 3.137 -2.623 14.164 1 94.94 182 GLN A CA 1
ATOM 1513 C C . GLN A 1 182 ? 3.818 -1.575 13.289 1 94.94 182 GLN A C 1
ATOM 1515 O O . GLN A 1 182 ? 3.994 -1.782 12.086 1 94.94 182 GLN A O 1
ATOM 1520 N N . THR A 1 183 ? 4.141 -0.432 13.844 1 92.69 183 THR A N 1
ATOM 1521 C CA . THR A 1 183 ? 4.859 0.651 13.188 1 92.69 183 THR A CA 1
ATOM 1522 C C . THR A 1 183 ? 6.086 1.058 14 1 92.69 183 THR A C 1
ATOM 1524 O O . THR A 1 183 ? 6.457 0.376 14.953 1 92.69 183 THR A O 1
ATOM 1527 N N . ALA A 1 184 ? 6.711 2.119 13.562 1 89 184 ALA A N 1
ATOM 1528 C CA . ALA A 1 184 ? 7.863 2.643 14.297 1 89 184 ALA A CA 1
ATOM 1529 C C . ALA A 1 184 ? 7.457 3.123 15.688 1 89 184 ALA A C 1
ATOM 1531 O O . ALA A 1 184 ? 8.305 3.281 16.562 1 89 184 ALA A O 1
ATOM 1532 N N . TYR A 1 185 ? 6.195 3.26 15.844 1 90.94 185 TYR A N 1
ATOM 1533 C CA . TYR A 1 185 ? 5.684 3.756 17.109 1 90.94 185 TYR A CA 1
ATOM 1534 C C . TYR A 1 185 ? 5.234 2.605 18 1 90.94 185 TYR A C 1
ATOM 1536 O O . TYR A 1 185 ? 4.719 2.828 19.109 1 90.94 185 TYR A O 1
ATOM 1544 N N . GLY A 1 186 ? 5.418 1.395 17.547 1 92.5 186 GLY A N 1
ATOM 1545 C CA . GLY A 1 186 ? 5.008 0.21 18.281 1 92.5 186 GLY A CA 1
ATOM 1546 C C . GLY A 1 186 ? 3.67 -0.342 17.828 1 92.5 186 GLY A C 1
ATOM 1547 O O . GLY A 1 186 ? 3.129 0.088 16.812 1 92.5 186 GLY A O 1
ATOM 1548 N N . LEU A 1 187 ? 3.275 -1.384 18.578 1 95.19 187 LEU A N 1
ATOM 1549 C CA . LEU A 1 187 ? 1.935 -1.901 18.312 1 95.19 187 LEU A CA 1
ATOM 1550 C C . LEU A 1 187 ? 0.875 -0.865 18.672 1 95.19 187 LEU A C 1
ATOM 1552 O O . LEU A 1 187 ? -0.109 -0.7 17.953 1 95.19 187 LEU A O 1
ATOM 1556 N N . THR A 1 188 ? 1.168 -0.255 19.828 1 96.75 188 THR A N 1
ATOM 1557 C CA . THR A 1 188 ? 0.355 0.876 20.266 1 96.75 188 THR A CA 1
ATOM 1558 C C . THR A 1 188 ? 1.233 2.084 20.578 1 96.75 188 THR A C 1
ATOM 1560 O O . THR A 1 188 ? 2.457 1.964 20.656 1 96.75 188 THR A O 1
ATOM 1563 N N . PHE A 1 189 ? 0.604 3.262 20.625 1 94.75 189 PHE A N 1
ATOM 1564 C CA . PHE A 1 189 ? 1.331 4.48 20.969 1 94.75 189 PHE A CA 1
ATOM 1565 C C . PHE A 1 189 ? 0.494 5.375 21.875 1 94.75 189 PHE A C 1
ATOM 1567 O O . PHE A 1 189 ? -0.732 5.25 21.922 1 94.75 189 PHE A O 1
ATOM 1574 N N . ASP A 1 190 ? 1.16 6.23 22.562 1 92.38 190 ASP A N 1
ATOM 1575 C CA . ASP A 1 190 ? 0.514 7.156 23.484 1 92.38 190 ASP A CA 1
ATOM 1576 C C . ASP A 1 190 ? 0.491 8.57 22.922 1 92.38 190 ASP A C 1
ATOM 1578 O O . ASP A 1 190 ? 1.464 9.016 22.297 1 92.38 190 ASP A O 1
ATOM 1582 N N . VAL A 1 191 ? -0.604 9.133 23.031 1 87.69 191 VAL A N 1
ATOM 1583 C CA . VAL A 1 191 ? -0.719 10.562 22.75 1 87.69 191 VAL A CA 1
ATOM 1584 C C . VAL A 1 191 ? -0.971 11.328 24.047 1 87.69 191 VAL A C 1
ATOM 1586 O O . VAL A 1 191 ? -2.096 11.359 24.547 1 87.69 191 VAL A O 1
ATOM 1589 N N . LEU A 1 192 ? -0.015 11.805 24.609 1 85.88 192 LEU A N 1
ATOM 1590 C CA . LEU A 1 192 ? -0.084 12.602 25.828 1 85.88 192 LEU A CA 1
ATOM 1591 C C . LEU A 1 192 ? 0.961 13.719 25.812 1 85.88 192 LEU A C 1
ATOM 1593 O O . LEU A 1 192 ? 2.004 13.586 25.156 1 85.88 192 LEU A O 1
ATOM 1597 N N . ALA A 1 193 ? 0.568 14.805 26.391 1 77.62 193 ALA A N 1
ATOM 1598 C CA . ALA A 1 193 ? 1.49 15.938 26.422 1 77.62 193 ALA A CA 1
ATOM 1599 C C . ALA A 1 193 ? 2.703 15.633 27.297 1 77.62 193 ALA A C 1
ATOM 1601 O O . ALA A 1 193 ? 2.559 15.227 28.453 1 77.62 193 ALA A O 1
ATOM 1602 N N . GLU A 1 194 ? 3.826 15.594 26.562 1 75.75 194 GLU A N 1
ATOM 1603 C CA . GLU A 1 194 ? 5.094 15.391 27.25 1 75.75 194 GLU A CA 1
ATOM 1604 C C . GLU A 1 194 ? 5.984 16.625 27.156 1 75.75 194 GLU A C 1
ATOM 1606 O O . GLU A 1 194 ? 5.945 17.344 26.156 1 75.75 194 GLU A O 1
ATOM 1611 N N . PRO A 1 195 ? 6.754 16.922 28.141 1 68.5 195 PRO A N 1
ATOM 1612 C CA . PRO A 1 195 ? 7.66 18.078 28.062 1 68.5 195 PRO A CA 1
ATOM 1613 C C . PRO A 1 195 ? 8.68 17.953 26.938 1 68.5 195 PRO A C 1
ATOM 1615 O O . PRO A 1 195 ? 9.008 18.953 26.297 1 68.5 195 PRO A O 1
ATOM 1618 N N . LYS A 1 196 ? 9.328 16.766 26.828 1 68.75 196 LYS A N 1
ATOM 1619 C CA . LYS A 1 196 ? 10.32 16.578 25.766 1 68.75 196 LYS A CA 1
ATOM 1620 C C . LYS A 1 196 ? 9.773 15.68 24.656 1 68.75 196 LYS A C 1
ATOM 1622 O O . LYS A 1 196 ? 10.281 14.586 24.422 1 68.75 196 LYS A O 1
ATOM 1627 N N . ALA A 1 197 ? 8.742 16.406 24 1 70.06 197 ALA A N 1
ATOM 1628 C CA . ALA A 1 197 ? 8.031 15.578 23.031 1 70.06 197 ALA A CA 1
ATOM 1629 C C . ALA A 1 197 ? 8.836 15.422 21.75 1 70.06 197 ALA A C 1
ATOM 1631 O O . ALA A 1 197 ? 9.367 16.391 21.219 1 70.06 197 ALA A O 1
ATOM 1632 N N . ALA A 1 198 ? 9.078 14.203 21.312 1 64.25 198 ALA A N 1
ATOM 1633 C CA . ALA A 1 198 ? 9.742 13.898 20.047 1 64.25 198 ALA A CA 1
ATOM 1634 C C . ALA A 1 198 ? 8.82 14.195 18.859 1 64.25 198 ALA A C 1
ATOM 1636 O O . ALA A 1 198 ? 9.297 14.484 17.766 1 64.25 198 ALA A O 1
ATOM 1637 N N . HIS A 1 199 ? 7.609 14.039 19.109 1 74.44 199 HIS A N 1
ATOM 1638 C CA . HIS A 1 199 ? 6.59 14.234 18.078 1 74.44 199 HIS A CA 1
ATOM 1639 C C . HIS A 1 199 ? 5.602 15.32 18.484 1 74.44 199 HIS A C 1
ATOM 1641 O O . HIS A 1 199 ? 5.195 15.398 19.641 1 74.44 199 HIS A O 1
ATOM 1647 N N . LEU A 1 200 ? 5.242 16.078 17.469 1 71.06 200 LEU A N 1
ATOM 1648 C CA . LEU A 1 200 ? 4.391 17.219 17.75 1 71.06 200 LEU A CA 1
ATOM 1649 C C . LEU A 1 200 ? 3.049 16.781 18.312 1 71.06 200 LEU A C 1
ATOM 1651 O O . LEU A 1 200 ? 2.379 17.562 19 1 71.06 200 LEU A O 1
ATOM 1655 N N . ALA A 1 201 ? 2.699 15.594 18.078 1 72.19 201 ALA A N 1
ATOM 1656 C CA . ALA A 1 201 ? 1.445 15.062 18.609 1 72.19 201 ALA A CA 1
ATOM 1657 C C . ALA A 1 201 ? 1.493 14.953 20.125 1 72.19 201 ALA A C 1
ATOM 1659 O O . ALA A 1 201 ? 0.453 14.836 20.781 1 72.19 201 ALA A O 1
ATOM 1660 N N . ASN A 1 202 ? 2.59 14.992 20.688 1 75.06 202 ASN A N 1
ATOM 1661 C CA . ASN A 1 202 ? 2.734 14.836 22.125 1 75.06 202 ASN A CA 1
ATOM 1662 C C . ASN A 1 202 ? 3.018 16.172 22.812 1 75.06 202 ASN A C 1
ATOM 1664 O O . ASN A 1 202 ? 3.758 16.219 23.797 1 75.06 202 ASN A O 1
ATOM 1668 N N . THR A 1 203 ? 2.547 17.188 22.109 1 74.5 203 THR A N 1
ATOM 1669 C CA . THR A 1 203 ? 2.557 18.531 22.672 1 74.5 203 THR A CA 1
ATOM 1670 C C . THR A 1 203 ? 1.136 19.062 22.828 1 74.5 203 THR A C 1
ATOM 1672 O O . THR A 1 203 ? 0.175 18.422 22.406 1 74.5 203 THR A O 1
ATOM 1675 N N . GLY A 1 204 ? 1.043 20.172 23.469 1 74.62 204 GLY A N 1
ATOM 1676 C CA . GLY A 1 204 ? -0.265 20.781 23.625 1 74.62 204 GLY A CA 1
ATOM 1677 C C . GLY A 1 204 ? -0.627 21.719 22.484 1 74.62 204 GLY A C 1
ATOM 1678 O O . GLY A 1 204 ? -1.665 22.375 22.531 1 74.62 204 GLY A O 1
ATOM 1679 N N . ARG A 1 205 ? 0.118 21.625 21.406 1 77 205 ARG A N 1
ATOM 1680 C CA . ARG A 1 205 ? -0.095 22.531 20.281 1 77 205 ARG A CA 1
ATOM 1681 C C . ARG A 1 205 ? -1.271 22.078 19.422 1 77 205 ARG A C 1
ATOM 1683 O O . ARG A 1 205 ? -1.649 20.906 19.453 1 77 205 ARG A O 1
ATOM 1690 N N . TYR A 1 206 ? -1.815 23.094 18.844 1 81.94 206 TYR A N 1
ATOM 1691 C CA . TYR A 1 206 ? -2.867 22.844 17.859 1 81.94 206 TYR A CA 1
ATOM 1692 C C . TYR A 1 206 ? -2.359 21.953 16.734 1 81.94 206 TYR A C 1
ATOM 1694 O O . TYR A 1 206 ? -1.263 22.172 16.203 1 81.94 206 TYR A O 1
ATOM 1702 N N . LEU A 1 207 ? -3.043 20.906 16.469 1 85.31 207 LEU A N 1
ATOM 1703 C CA . LEU A 1 207 ? -2.74 20.016 15.352 1 85.31 207 LEU A CA 1
ATOM 1704 C C . LEU A 1 207 ? -3.803 20.141 14.266 1 85.31 207 LEU A C 1
ATOM 1706 O O . LEU A 1 207 ? -4.965 19.781 14.484 1 85.31 207 LEU A O 1
ATOM 1710 N N . GLU A 1 208 ? -3.363 20.609 13.141 1 91.75 208 GLU A N 1
ATOM 1711 C CA . GLU A 1 208 ? -4.277 20.797 12.016 1 91.75 208 GLU A CA 1
ATOM 1712 C C . GLU A 1 208 ? -4.727 19.453 11.438 1 91.75 208 GLU A C 1
ATOM 1714 O O . GLU A 1 208 ? -4.125 18.422 11.719 1 91.75 208 GLU A O 1
ATOM 1719 N N . HIS A 1 209 ? -5.789 19.531 10.633 1 96.81 209 HIS A N 1
ATOM 1720 C CA . HIS A 1 209 ? -6.289 18.359 9.938 1 96.81 209 HIS A CA 1
ATOM 1721 C C . HIS A 1 209 ? -5.168 17.641 9.195 1 96.81 209 HIS A C 1
ATOM 1723 O O . HIS A 1 209 ? -4.41 18.266 8.453 1 96.81 209 HIS A O 1
ATOM 1729 N N . HIS A 1 210 ? -5.07 16.359 9.391 1 97.88 210 HIS A N 1
ATOM 1730 C CA . HIS A 1 210 ? -4.031 15.602 8.703 1 97.88 210 HIS A CA 1
ATOM 1731 C C . HIS A 1 210 ? -4.391 14.117 8.625 1 97.88 210 HIS A C 1
ATOM 1733 O O . HIS A 1 210 ? -5.32 13.664 9.297 1 97.88 210 HIS A O 1
ATOM 1739 N N . THR A 1 211 ? -3.791 13.383 7.723 1 98.38 211 THR A N 1
ATOM 1740 C CA . THR A 1 211 ? -3.746 11.922 7.703 1 98.38 211 THR A CA 1
ATOM 1741 C C . THR A 1 211 ? -2.389 11.414 8.18 1 98.38 211 THR A C 1
ATOM 1743 O O . THR A 1 211 ? -1.378 12.109 8.039 1 98.38 211 THR A O 1
ATOM 1746 N N . ASP A 1 212 ? -2.42 10.297 8.789 1 97.38 212 ASP A N 1
ATOM 1747 C CA . ASP A 1 212 ? -1.207 9.797 9.43 1 97.38 212 ASP A CA 1
ATOM 1748 C C . ASP A 1 212 ? -0.409 8.914 8.469 1 97.38 212 ASP A C 1
ATOM 1750 O O . ASP A 1 212 ? -0.985 8.227 7.625 1 97.38 212 ASP A O 1
ATOM 1754 N N . LEU A 1 213 ? 0.875 8.953 8.602 1 97.19 213 LEU A N 1
ATOM 1755 C CA . LEU A 1 213 ? 1.858 8.023 8.047 1 97.19 213 LEU A CA 1
ATOM 1756 C C . LEU A 1 213 ? 1.808 8.023 6.523 1 97.19 213 LEU A C 1
ATOM 1758 O O . LEU A 1 213 ? 1.952 6.973 5.891 1 97.19 213 LEU A O 1
ATOM 1762 N N . ASN A 1 214 ? 1.576 9.188 5.977 1 96.31 214 ASN A N 1
ATOM 1763 C CA . ASN A 1 214 ? 1.559 9.32 4.523 1 96.31 214 ASN A CA 1
ATOM 1764 C C . ASN A 1 214 ? 2.953 9.141 3.928 1 96.31 214 ASN A C 1
ATOM 1766 O O . ASN A 1 214 ? 3.102 9.023 2.711 1 96.31 214 ASN A O 1
ATOM 1770 N N . TYR A 1 215 ? 4.008 9.078 4.785 1 95 215 TYR A N 1
ATOM 1771 C CA . TYR A 1 215 ? 5.383 8.906 4.336 1 95 215 TYR A CA 1
ATOM 1772 C C . TYR A 1 215 ? 5.727 7.43 4.176 1 95 215 TYR A C 1
ATOM 1774 O O . TYR A 1 215 ? 6.836 7.086 3.76 1 95 215 TYR A O 1
ATOM 1782 N N . ARG A 1 216 ? 4.766 6.57 4.48 1 95.19 216 ARG A N 1
ATOM 1783 C CA . ARG A 1 216 ? 4.934 5.137 4.281 1 95.19 216 ARG A CA 1
ATOM 1784 C C . ARG A 1 216 ? 4.461 4.715 2.893 1 95.19 216 ARG A C 1
ATOM 1786 O O . ARG A 1 216 ? 3.621 5.387 2.289 1 95.19 216 ARG A O 1
ATOM 1793 N N . GLU A 1 217 ? 5.008 3.582 2.391 1 93 217 GLU A N 1
ATOM 1794 C CA . GLU A 1 217 ? 4.617 3.113 1.063 1 93 217 GLU A CA 1
ATOM 1795 C C . GLU A 1 217 ? 3.115 2.857 0.988 1 93 217 GLU A C 1
ATOM 1797 O O . GLU A 1 217 ? 2.51 2.988 -0.078 1 93 217 GLU A O 1
ATOM 1802 N N . LYS A 1 218 ? 2.543 2.488 2.096 1 94.62 218 LYS A N 1
ATOM 1803 C CA . LYS A 1 218 ? 1.094 2.416 2.252 1 94.62 218 LYS A CA 1
ATOM 1804 C C . LYS A 1 218 ? 0.675 2.787 3.672 1 94.62 218 LYS A C 1
ATOM 1806 O O . LYS A 1 218 ? 0.938 2.043 4.617 1 94.62 218 LYS A O 1
ATOM 1811 N N . ALA A 1 219 ? 0.024 3.895 3.756 1 96.12 219 ALA A N 1
ATOM 1812 C CA . ALA A 1 219 ? -0.468 4.305 5.066 1 96.12 219 ALA A CA 1
ATOM 1813 C C . ALA A 1 219 ? -1.519 3.33 5.59 1 96.12 219 ALA A C 1
ATOM 1815 O O . ALA A 1 219 ? -2.373 2.863 4.832 1 96.12 219 ALA A O 1
ATOM 1816 N N . PRO A 1 220 ? -1.433 2.982 6.895 1 96.75 220 PRO A N 1
ATOM 1817 C CA . PRO A 1 220 ? -2.521 2.162 7.43 1 96.75 220 PRO A CA 1
ATOM 1818 C C . PRO A 1 220 ? -3.896 2.787 7.207 1 96.75 220 PRO A C 1
ATOM 1820 O O . PRO A 1 220 ? -4.055 4.004 7.344 1 96.75 220 PRO A O 1
ATOM 1823 N N . GLY A 1 221 ? -4.816 1.959 6.871 1 97.75 221 GLY A N 1
ATOM 1824 C CA . GLY A 1 221 ? -6.105 2.482 6.449 1 97.75 221 GLY A CA 1
ATOM 1825 C C . GLY A 1 221 ? -7.027 2.803 7.613 1 97.75 221 GLY A C 1
ATOM 1826 O O . GLY A 1 221 ? -7.973 3.58 7.465 1 97.75 221 GLY A O 1
ATOM 1827 N N . LEU A 1 222 ? -6.77 2.18 8.766 1 98.56 222 LEU A N 1
ATOM 1828 C CA . LEU A 1 222 ? -7.629 2.371 9.93 1 98.56 222 LEU A CA 1
ATOM 1829 C C . LEU A 1 222 ? -6.812 2.77 11.156 1 98.56 222 LEU A C 1
ATOM 1831 O O . LEU A 1 222 ? -5.77 2.174 11.43 1 98.56 222 LEU A O 1
ATOM 1835 N N . GLN A 1 223 ? -7.227 3.807 11.805 1 98.5 223 GLN A N 1
ATOM 1836 C CA . GLN A 1 223 ? -6.637 4.258 13.055 1 98.5 223 GLN A CA 1
ATOM 1837 C C . GLN A 1 223 ? -7.664 4.238 14.188 1 98.5 223 GLN A C 1
ATOM 1839 O O . GLN A 1 223 ? -8.836 4.562 13.969 1 98.5 223 GLN A O 1
ATOM 1844 N N . LEU A 1 224 ? -7.262 3.775 15.32 1 98.62 224 LEU A N 1
ATOM 1845 C CA . LEU A 1 224 ? -8.094 3.809 16.516 1 98.62 224 LEU A CA 1
ATOM 1846 C C . LEU A 1 224 ? -7.43 4.625 17.625 1 98.62 224 LEU A C 1
ATOM 1848 O O . LEU A 1 224 ? -6.215 4.543 17.812 1 98.62 224 LEU A O 1
ATOM 1852 N N . LEU A 1 225 ? -8.211 5.367 18.344 1 97.5 225 LEU A N 1
ATOM 1853 C CA . LEU A 1 225 ? -7.793 6.121 19.516 1 97.5 225 LEU A CA 1
ATOM 1854 C C . LEU A 1 225 ? -8.711 5.836 20.703 1 97.5 225 LEU A C 1
ATOM 1856 O O . LEU A 1 225 ? -9.922 6.039 20.625 1 97.5 225 LEU A O 1
ATOM 1860 N N . HIS A 1 226 ? -8.156 5.324 21.734 1 98.06 226 HIS A N 1
ATOM 1861 C CA . HIS A 1 226 ? -8.859 5.043 22.984 1 98.06 226 HIS A CA 1
ATOM 1862 C C . HIS A 1 226 ? -8.578 6.117 24.031 1 98.06 226 HIS A C 1
ATOM 1864 O O . HIS A 1 226 ? -7.43 6.305 24.438 1 98.06 226 HIS A O 1
ATOM 1870 N N . CYS A 1 227 ? -9.617 6.793 24.453 1 96.44 227 CYS A N 1
ATOM 1871 C CA . CYS A 1 227 ? -9.453 7.812 25.484 1 96.44 227 CYS A CA 1
ATOM 1872 C C . CYS A 1 227 ? -9.352 7.18 26.859 1 96.44 227 CYS A C 1
ATOM 1874 O O . CYS A 1 227 ? -10.336 6.668 27.391 1 96.44 227 CYS A O 1
ATOM 1876 N N . LEU A 1 228 ? -8.219 7.285 27.406 1 95.75 228 LEU A N 1
ATOM 1877 C CA . LEU A 1 228 ? -7.98 6.703 28.719 1 95.75 228 LEU A CA 1
ATOM 1878 C C . LEU A 1 228 ? -8.234 7.727 29.828 1 95.75 228 LEU A C 1
ATOM 1880 O O . LEU A 1 228 ? -8.703 7.375 30.906 1 95.75 228 LEU A O 1
ATOM 1884 N N . LYS A 1 229 ? -7.832 8.938 29.5 1 90.81 229 LYS A N 1
ATOM 1885 C CA . LYS A 1 229 ? -8 10.023 30.453 1 90.81 229 LYS A CA 1
ATOM 1886 C C . LYS A 1 229 ? -8.359 11.328 29.75 1 90.81 229 LYS A C 1
ATOM 1888 O O . LYS A 1 229 ? -7.844 11.617 28.672 1 90.81 229 LYS A O 1
ATOM 1893 N N . SER A 1 230 ? -9.312 12.039 30.297 1 86.56 230 SER A N 1
ATOM 1894 C CA . SER A 1 230 ? -9.688 13.375 29.859 1 86.56 230 SER A CA 1
ATOM 1895 C C . SER A 1 230 ? -10.219 14.211 31.031 1 86.56 230 SER A C 1
ATOM 1897 O O . SER A 1 230 ? -11.414 14.195 31.312 1 86.56 230 SER A O 1
ATOM 1899 N N . GLU A 1 231 ? -9.289 14.859 31.766 1 81.5 231 GLU A N 1
ATOM 1900 C CA . GLU A 1 231 ? -9.703 15.578 32.969 1 81.5 231 GLU A CA 1
ATOM 1901 C C . GLU A 1 231 ? -9.156 17.016 32.969 1 81.5 231 GLU A C 1
ATOM 1903 O O . GLU A 1 231 ? -8.016 17.234 32.562 1 81.5 231 GLU A O 1
ATOM 1908 N N . VAL A 1 232 ? -10.047 17.906 33.156 1 78.19 232 VAL A N 1
ATOM 1909 C CA . VAL A 1 232 ? -9.617 19.281 33.375 1 78.19 232 VAL A CA 1
ATOM 1910 C C . VAL A 1 232 ? -9.148 19.484 34.812 1 78.19 232 VAL A C 1
ATOM 1912 O O . VAL A 1 232 ? -9.875 19.156 35.75 1 78.19 232 VAL A O 1
ATOM 1915 N N . LEU A 1 233 ? -7.895 19.828 34.812 1 75.5 233 LEU A N 1
ATOM 1916 C CA . LEU A 1 233 ? -7.301 20.031 36.125 1 75.5 233 LEU A CA 1
ATOM 1917 C C . LEU A 1 233 ? -7.516 21.453 36.594 1 75.5 233 LEU A C 1
ATOM 1919 O O . LEU A 1 233 ? -7.25 22.406 35.844 1 75.5 233 LEU A O 1
ATOM 1923 N N . GLY A 1 234 ? -7.914 21.641 37.75 1 67.69 234 GLY A N 1
ATOM 1924 C CA . GLY A 1 234 ? -8.078 22.938 38.375 1 67.69 234 GLY A CA 1
ATOM 1925 C C . GLY A 1 234 ? -9.43 23.578 38.094 1 67.69 234 GLY A C 1
ATOM 1926 O O . GLY A 1 234 ? -10.328 22.922 37.562 1 67.69 234 GLY A O 1
ATOM 1927 N N . GLU A 1 235 ? -9.617 24.906 38.562 1 62.31 235 GLU A N 1
ATOM 1928 C CA . GLU A 1 235 ? -10.844 25.688 38.469 1 62.31 235 GLU A CA 1
ATOM 1929 C C . GLU A 1 235 ? -10.945 26.406 37.125 1 62.31 235 GLU A C 1
ATOM 1931 O O . GLU A 1 235 ? -9.938 26.875 36.594 1 62.31 235 GLU A O 1
ATOM 1936 N N . GLY A 1 236 ? -11.898 26.047 36.156 1 60.09 236 GLY A N 1
ATOM 1937 C CA . GLY A 1 236 ? -12.133 26.797 34.938 1 60.09 236 GLY A CA 1
ATOM 1938 C C . GLY A 1 236 ? -13.047 26.078 33.969 1 60.09 236 GLY A C 1
ATOM 1939 O O . GLY A 1 236 ? -13.492 24.953 34.219 1 60.09 236 GLY A O 1
ATOM 1940 N N . ASP A 1 237 ? -13.391 26.812 32.938 1 60.53 237 ASP A N 1
ATOM 1941 C CA . ASP A 1 237 ? -14.352 26.375 31.922 1 60.53 237 ASP A CA 1
ATOM 1942 C C . ASP A 1 237 ? -13.758 25.266 31.062 1 60.53 237 ASP A C 1
ATOM 1944 O O . ASP A 1 237 ? -12.672 25.422 30.5 1 60.53 237 ASP A O 1
ATOM 1948 N N . GLU A 1 238 ? -14.359 24.078 31.141 1 59 238 GLU A N 1
ATOM 1949 C CA . GLU A 1 238 ? -14 22.891 30.359 1 59 238 GLU A CA 1
ATOM 1950 C C . GLU A 1 238 ? -13.812 23.25 28.875 1 59 238 GLU A C 1
ATOM 1952 O O . GLU A 1 238 ? -12.898 22.734 28.234 1 59 238 GLU A O 1
ATOM 1957 N N . GLU A 1 239 ? -14.656 24.078 28.5 1 59.72 239 GLU A N 1
ATOM 1958 C CA . GLU A 1 239 ? -14.617 24.438 27.094 1 59.72 239 GLU A CA 1
ATOM 1959 C C . GLU A 1 239 ? -13.32 25.172 26.75 1 59.72 239 GLU A C 1
ATOM 1961 O O . GLU A 1 239 ? -12.789 25.031 25.656 1 59.72 239 GLU A O 1
ATOM 1966 N N . ALA A 1 240 ? -12.914 25.828 27.828 1 59.5 240 ALA A N 1
ATOM 1967 C CA . ALA A 1 240 ? -11.734 26.672 27.609 1 59.5 240 ALA A CA 1
ATOM 1968 C C . ALA A 1 240 ? -10.453 25.844 27.703 1 59.5 240 ALA A C 1
ATOM 1970 O O . ALA A 1 240 ? -9.398 26.266 27.234 1 59.5 240 ALA A O 1
ATOM 1971 N N . ALA A 1 241 ? -10.578 24.703 28.234 1 66 241 ALA A N 1
ATOM 1972 C CA . ALA A 1 241 ? -9.367 23.938 28.5 1 66 241 ALA A CA 1
ATOM 1973 C C . ALA A 1 241 ? -8.766 23.375 27.219 1 66 241 ALA A C 1
ATOM 1975 O O . ALA A 1 241 ? -7.559 23.141 27.141 1 66 241 ALA A O 1
ATOM 1976 N N . GLY A 1 242 ? -9.648 23.266 26.109 1 74.94 242 GLY A N 1
ATOM 1977 C CA . GLY A 1 242 ? -9.102 22.828 24.844 1 74.94 242 GLY A CA 1
ATOM 1978 C C . GLY A 1 242 ? -8.898 21.328 24.766 1 74.94 242 GLY A C 1
ATOM 1979 O O . GLY A 1 242 ? -9.586 20.562 25.438 1 74.94 242 GLY A O 1
ATOM 1980 N N . GLY A 1 243 ? -8.211 20.781 23.734 1 78.19 243 GLY A N 1
ATOM 1981 C CA . GLY A 1 243 ? -7.848 19.391 23.578 1 78.19 243 GLY A CA 1
ATOM 1982 C C . GLY A 1 243 ? -8.93 18.562 22.891 1 78.19 243 GLY A C 1
ATOM 1983 O O . GLY A 1 243 ? -8.977 17.344 23.062 1 78.19 243 GLY A O 1
ATOM 1984 N N . LYS A 1 244 ? -9.758 19.25 22.234 1 84.44 244 LYS A N 1
ATOM 1985 C CA . LYS A 1 244 ? -10.828 18.547 21.531 1 84.44 244 LYS A CA 1
ATOM 1986 C C . LYS A 1 244 ? -10.328 17.969 20.219 1 84.44 244 LYS A C 1
ATOM 1988 O O . LYS A 1 244 ? -9.531 18.609 19.516 1 84.44 244 LYS A O 1
ATOM 1993 N N . SER A 1 245 ? -10.867 16.781 19.969 1 90.19 245 SER A N 1
ATOM 1994 C CA . SER A 1 245 ? -10.57 16.172 18.688 1 90.19 245 SER A CA 1
ATOM 1995 C C . SER A 1 245 ? -11.555 16.625 17.609 1 90.19 245 SER A C 1
ATOM 1997 O O . SER A 1 245 ? -12.75 16.781 17.891 1 90.19 245 SER A O 1
ATOM 1999 N N . PHE A 1 246 ? -11.102 16.891 16.484 1 94.56 246 PHE A N 1
ATOM 2000 C CA . PHE A 1 246 ? -12 17.203 15.383 1 94.56 246 PHE A CA 1
ATOM 2001 C C . PHE A 1 246 ? -11.656 16.359 14.156 1 94.56 246 PHE A C 1
ATOM 2003 O O . PHE A 1 246 ? -10.508 15.953 13.977 1 94.56 246 PHE A O 1
ATOM 2010 N N . PHE A 1 247 ? -12.664 16.078 13.383 1 97.81 247 PHE A N 1
ATOM 2011 C CA . PHE A 1 247 ? -12.586 15.211 12.211 1 97.81 247 PHE A CA 1
ATOM 2012 C C . PHE A 1 247 ? -13.281 15.836 11.016 1 97.81 247 PHE A C 1
ATOM 2014 O O . PHE A 1 247 ? -14.273 16.562 11.18 1 97.81 247 PHE A O 1
ATOM 2021 N N . VAL A 1 248 ? -12.781 15.578 9.836 1 98.62 248 VAL A N 1
ATOM 2022 C CA . VAL A 1 248 ? -13.414 16.062 8.609 1 98.62 248 VAL A CA 1
ATOM 2023 C C . VAL A 1 248 ? -13.383 14.953 7.555 1 98.62 248 VAL A C 1
ATOM 2025 O O . VAL A 1 248 ? -12.383 14.25 7.406 1 98.62 248 VAL A O 1
ATOM 2028 N N . ASP A 1 249 ? -14.516 14.75 6.84 1 98.81 249 ASP A N 1
ATOM 2029 C CA . ASP A 1 249 ? -14.57 13.82 5.715 1 98.81 249 ASP A CA 1
ATOM 2030 C C . ASP A 1 249 ? -13.844 14.391 4.5 1 98.81 249 ASP A C 1
ATOM 2032 O O . ASP A 1 249 ? -14.391 15.203 3.76 1 98.81 249 ASP A O 1
ATOM 2036 N N . GLY A 1 250 ? -12.648 13.898 4.312 1 98.88 250 GLY A N 1
ATOM 2037 C CA . GLY A 1 250 ? -11.844 14.359 3.195 1 98.88 250 GLY A CA 1
ATOM 2038 C C . GLY A 1 250 ? -12.492 14.117 1.848 1 98.88 250 GLY A C 1
ATOM 2039 O O . GLY A 1 250 ? -12.289 14.883 0.904 1 98.88 250 GLY A O 1
ATOM 2040 N N . PHE A 1 251 ? -13.281 13.039 1.704 1 98.81 251 PHE A N 1
ATOM 2041 C CA . PHE A 1 251 ? -13.984 12.75 0.456 1 98.81 251 PHE A CA 1
ATOM 2042 C C . PHE A 1 251 ? -15.047 13.805 0.18 1 98.81 251 PHE A C 1
ATOM 2044 O O . PHE A 1 251 ? -15.25 14.211 -0.967 1 98.81 251 PHE A O 1
ATOM 2051 N N . HIS A 1 252 ? -15.719 14.227 1.223 1 98.81 252 HIS A N 1
ATOM 2052 C CA . HIS A 1 252 ? -16.688 15.297 1.073 1 98.81 252 HIS A CA 1
ATOM 2053 C C . HIS A 1 252 ? -16.031 16.578 0.568 1 98.81 252 HIS A C 1
ATOM 2055 O O . HIS A 1 252 ? -16.531 17.219 -0.36 1 98.81 252 HIS A O 1
ATOM 2061 N N . VAL A 1 253 ? -14.945 16.906 1.146 1 98.81 253 VAL A N 1
ATOM 2062 C CA . VAL A 1 253 ? -14.211 18.109 0.774 1 98.81 253 VAL A CA 1
ATOM 2063 C C . VAL A 1 253 ? -13.695 17.984 -0.657 1 98.81 253 VAL A C 1
ATOM 2065 O O . VAL A 1 253 ? -13.766 18.938 -1.438 1 98.81 253 VAL A O 1
ATOM 2068 N N . ALA A 1 254 ? -13.141 16.844 -0.999 1 98.88 254 ALA A N 1
ATOM 2069 C CA . ALA A 1 254 ? -12.648 16.594 -2.35 1 98.88 254 ALA A CA 1
ATOM 2070 C C . ALA A 1 254 ? -13.773 16.703 -3.377 1 98.88 254 ALA A C 1
ATOM 2072 O O . ALA A 1 254 ? -13.586 17.297 -4.449 1 98.88 254 ALA A O 1
ATOM 2073 N N . GLN A 1 255 ? -14.922 16.125 -3.025 1 98.62 255 GLN A N 1
ATOM 2074 C CA . GLN A 1 255 ? -16.062 16.234 -3.922 1 98.62 255 GLN A CA 1
ATOM 2075 C C . GLN A 1 255 ? -16.484 17.688 -4.102 1 98.62 255 GLN A C 1
ATOM 2077 O O . GLN A 1 255 ? -16.797 18.109 -5.215 1 98.62 255 GLN A O 1
ATOM 2082 N N . TRP A 1 256 ? -16.531 18.422 -3.016 1 98.62 256 TRP A N 1
ATOM 2083 C CA . TRP A 1 256 ? -16.828 19.859 -3.09 1 98.62 256 TRP A CA 1
ATOM 2084 C C . TRP A 1 256 ? -15.867 20.562 -4.031 1 98.62 256 TRP A C 1
ATOM 2086 O O . TRP A 1 256 ? -16.281 21.391 -4.855 1 98.62 256 TRP A O 1
ATOM 2096 N N . LEU A 1 257 ? -14.594 20.266 -3.898 1 98.75 257 LEU A N 1
ATOM 2097 C CA . LEU A 1 257 ? -13.57 20.859 -4.746 1 98.75 257 LEU A CA 1
ATOM 2098 C C . LEU A 1 257 ? -13.805 20.516 -6.215 1 98.75 257 LEU A C 1
ATOM 2100 O O . LEU A 1 257 ? -13.688 21.391 -7.082 1 98.75 257 LEU A O 1
ATOM 2104 N N . GLU A 1 258 ? -14.109 19.25 -6.473 1 98.44 258 GLU A N 1
ATOM 2105 C CA . GLU A 1 258 ? -14.383 18.812 -7.836 1 98.44 258 GLU A CA 1
ATOM 2106 C C . GLU A 1 258 ? -15.555 19.578 -8.438 1 98.44 258 GLU A C 1
ATOM 2108 O O . GLU A 1 258 ? -15.516 19.984 -9.602 1 98.44 258 GLU A O 1
ATOM 2113 N N . ASP A 1 259 ? -16.562 19.875 -7.68 1 98.25 259 ASP A N 1
ATOM 2114 C CA . ASP A 1 259 ? -17.797 20.516 -8.141 1 98.25 259 ASP A CA 1
ATOM 2115 C C . ASP A 1 259 ? -17.594 22.016 -8.305 1 98.25 259 ASP A C 1
ATOM 2117 O O . ASP A 1 259 ? -18.141 22.625 -9.234 1 98.25 259 ASP A O 1
ATOM 2121 N N . HIS A 1 260 ? -16.812 22.656 -7.438 1 98.31 260 HIS A N 1
ATOM 2122 C CA . HIS A 1 260 ? -16.781 24.125 -7.367 1 98.31 260 HIS A CA 1
ATOM 2123 C C . HIS A 1 260 ? -15.477 24.672 -7.938 1 98.31 260 HIS A C 1
ATOM 2125 O O . HIS A 1 260 ? -15.43 25.812 -8.406 1 98.31 260 HIS A O 1
ATOM 2131 N N . GLU A 1 261 ? -14.438 23.906 -7.816 1 98.06 261 GLU A N 1
ATOM 2132 C CA . GLU A 1 261 ? -13.109 24.297 -8.281 1 98.06 261 GLU A CA 1
ATOM 2133 C C . GLU A 1 261 ? -12.438 23.172 -9.055 1 98.06 261 GLU A C 1
ATOM 2135 O O . GLU A 1 261 ? -11.375 22.688 -8.672 1 98.06 261 GLU A O 1
ATOM 2140 N N . PRO A 1 262 ? -13.016 22.812 -10.258 1 98.06 262 PRO A N 1
ATOM 2141 C CA . PRO A 1 262 ? -12.539 21.625 -10.969 1 98.06 262 PRO A CA 1
ATOM 2142 C C . PRO A 1 262 ? -11.062 21.719 -11.352 1 98.06 262 PRO A C 1
ATOM 2144 O O . PRO A 1 262 ? -10.367 20.688 -11.391 1 98.06 262 PRO A O 1
ATOM 2147 N N . ALA A 1 263 ? -10.555 22.906 -11.648 1 98 263 ALA A N 1
ATOM 2148 C CA . ALA A 1 263 ? -9.141 23.062 -11.977 1 98 263 ALA A CA 1
ATOM 2149 C C . ALA A 1 263 ? -8.258 22.703 -10.781 1 98 263 ALA A C 1
ATOM 2151 O O . ALA A 1 263 ? -7.246 22.016 -10.93 1 98 263 ALA A O 1
ATOM 2152 N N . ALA A 1 264 ? -8.648 23.188 -9.609 1 98.56 264 ALA A N 1
ATOM 2153 C CA . ALA A 1 264 ? -7.91 22.875 -8.391 1 98.56 264 ALA A CA 1
ATOM 2154 C C . ALA A 1 264 ? -7.938 21.375 -8.102 1 98.56 264 ALA A C 1
ATOM 2156 O O . ALA A 1 264 ? -6.922 20.797 -7.715 1 98.56 264 ALA A O 1
ATOM 2157 N N . PHE A 1 265 ? -9.156 20.828 -8.352 1 98.62 265 PHE A N 1
ATOM 2158 C CA . PHE A 1 265 ? -9.312 19.375 -8.164 1 98.62 265 PHE A CA 1
ATOM 2159 C C . PHE A 1 265 ? -8.352 18.609 -9.07 1 98.62 265 PHE A C 1
ATOM 2161 O O . PHE A 1 265 ? -7.645 17.719 -8.609 1 98.62 265 PHE A O 1
ATOM 2168 N N . HIS A 1 266 ? -8.266 19 -10.273 1 98.06 266 HIS A N 1
ATOM 2169 C CA . HIS A 1 266 ? -7.391 18.328 -11.227 1 98.06 266 HIS A CA 1
ATOM 2170 C C . HIS A 1 266 ? -5.926 18.469 -10.828 1 98.06 266 HIS A C 1
ATOM 2172 O O . HIS A 1 266 ? -5.156 17.516 -10.914 1 98.06 266 HIS A O 1
ATOM 2178 N N . ILE A 1 267 ? -5.539 19.562 -10.344 1 97.94 267 ILE A N 1
ATOM 2179 C CA . ILE A 1 267 ? -4.156 19.812 -9.945 1 97.94 267 ILE A CA 1
ATOM 21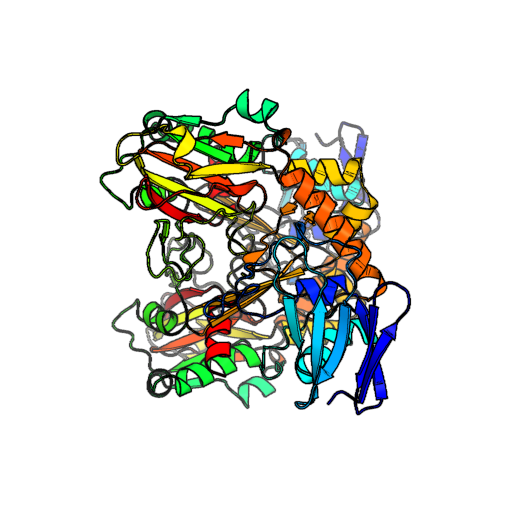80 C C . ILE A 1 267 ? -3.791 18.906 -8.766 1 97.94 267 ILE A C 1
ATOM 2182 O O . ILE A 1 267 ? -2.73 18.281 -8.766 1 97.94 267 ILE A O 1
ATOM 2186 N N . LEU A 1 268 ? -4.668 18.781 -7.77 1 98.5 268 LEU A N 1
ATOM 2187 C CA . LEU A 1 268 ? -4.367 18.031 -6.555 1 98.5 268 LEU A CA 1
ATOM 2188 C C . LEU A 1 268 ? -4.441 16.531 -6.805 1 98.5 268 LEU A C 1
ATOM 2190 O O . LEU A 1 268 ? -3.934 15.734 -6.008 1 98.5 268 LEU A O 1
ATOM 2194 N N . THR A 1 269 ? -5.098 16.109 -7.934 1 97.75 269 THR A N 1
ATOM 2195 C CA . THR A 1 269 ? -5.164 14.688 -8.273 1 97.75 269 THR A CA 1
ATOM 2196 C C . THR A 1 269 ? -3.998 14.289 -9.172 1 97.75 269 THR A C 1
ATOM 2198 O O . THR A 1 269 ? -3.688 13.109 -9.305 1 97.75 269 THR A O 1
ATOM 2201 N N . SER A 1 270 ? -3.336 15.266 -9.734 1 94.62 270 SER A N 1
ATOM 2202 C CA . SER A 1 270 ? -2.354 14.938 -10.758 1 94.62 270 SER A CA 1
ATOM 2203 C C . SER A 1 270 ? -0.943 15.305 -10.312 1 94.62 270 SER A C 1
ATOM 2205 O O . SER A 1 270 ? 0.037 14.914 -10.953 1 94.62 270 SER A O 1
ATOM 2207 N N . THR A 1 271 ? -0.793 16.078 -9.258 1 94.44 271 THR A N 1
ATOM 2208 C CA . THR A 1 271 ? 0.516 16.531 -8.805 1 94.44 271 THR A CA 1
ATOM 2209 C C . THR A 1 271 ? 0.925 15.82 -7.52 1 94.44 271 THR A C 1
ATOM 2211 O O . THR A 1 271 ? 0.354 16.078 -6.457 1 94.44 271 THR A O 1
ATOM 2214 N N . PRO A 1 272 ? 1.906 15.008 -7.578 1 93.31 272 PRO A N 1
ATOM 2215 C CA . PRO A 1 272 ? 2.342 14.32 -6.359 1 93.31 272 PRO A CA 1
ATOM 2216 C C . PRO A 1 272 ? 3.057 15.25 -5.383 1 93.31 272 PRO A C 1
ATOM 2218 O O . PRO A 1 272 ? 3.752 16.172 -5.805 1 93.31 272 PRO A O 1
ATOM 2221 N N . LEU A 1 273 ? 2.852 15.047 -4.137 1 94.31 273 LEU A N 1
ATOM 2222 C CA . LEU A 1 273 ? 3.52 15.734 -3.039 1 94.31 273 LEU A CA 1
ATOM 2223 C C . LEU A 1 273 ? 4.328 14.758 -2.191 1 94.31 273 LEU A C 1
ATOM 2225 O O . LEU A 1 273 ? 3.861 13.656 -1.889 1 94.31 273 LEU A O 1
ATOM 2229 N N . ARG A 1 274 ? 5.547 15.125 -1.865 1 92.81 274 ARG A N 1
ATOM 2230 C CA . ARG A 1 274 ? 6.391 14.266 -1.044 1 92.81 274 ARG A CA 1
ATOM 2231 C C . ARG A 1 274 ? 6.066 14.43 0.437 1 92.81 274 ARG A C 1
ATOM 2233 O O . ARG A 1 274 ? 5.98 15.555 0.939 1 92.81 274 ARG A O 1
ATOM 2240 N N . PHE A 1 275 ? 5.863 13.352 1.069 1 95.12 275 PHE A N 1
ATOM 2241 C CA . PHE A 1 275 ? 5.754 13.289 2.521 1 95.12 275 PHE A CA 1
ATOM 2242 C C . PHE A 1 275 ? 6.953 12.562 3.123 1 95.12 275 PHE A C 1
ATOM 2244 O O . PHE A 1 275 ? 7.367 11.516 2.621 1 95.12 275 PHE A O 1
ATOM 2251 N N . GLN A 1 276 ? 7.508 13.172 4.145 1 91.94 276 GLN A N 1
ATOM 2252 C CA . GLN A 1 276 ? 8.742 12.594 4.676 1 91.94 276 GLN A CA 1
ATOM 2253 C C . GLN A 1 276 ? 8.891 12.898 6.164 1 91.94 276 GLN A C 1
ATOM 2255 O O . GLN A 1 276 ? 8.352 13.883 6.66 1 91.94 276 GLN A O 1
ATOM 2260 N N . ILE A 1 277 ? 9.648 12.055 6.84 1 91 277 ILE A N 1
ATOM 2261 C CA . ILE A 1 277 ? 9.938 12.242 8.258 1 91 277 ILE A CA 1
ATOM 2262 C C . ILE A 1 277 ? 11.258 11.562 8.609 1 91 277 ILE A C 1
ATOM 2264 O O . ILE A 1 277 ? 11.656 10.602 7.949 1 91 277 ILE A O 1
ATOM 2268 N N . LYS A 1 278 ? 11.906 12.125 9.492 1 88.12 278 LYS A N 1
ATOM 2269 C CA . LYS A 1 278 ? 13.102 11.516 10.07 1 88.12 278 LYS A CA 1
ATOM 227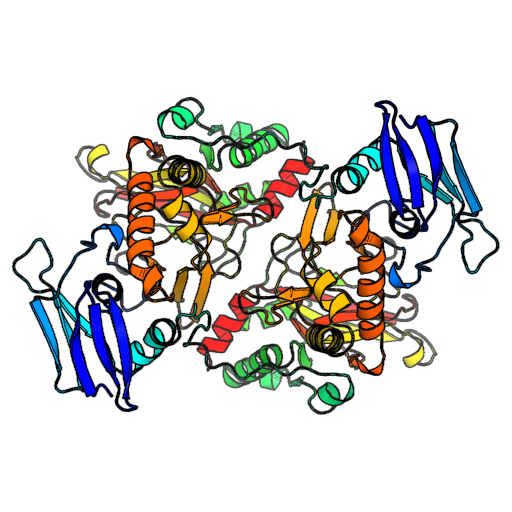0 C C . LYS A 1 278 ? 12.859 11.102 11.516 1 88.12 278 LYS A C 1
ATOM 2272 O O . LYS A 1 278 ? 12.359 11.891 12.32 1 88.12 278 LYS A O 1
ATOM 2277 N N . MET A 1 279 ? 13.086 9.859 11.789 1 84.06 279 MET A N 1
ATOM 2278 C CA . MET A 1 279 ? 12.906 9.328 13.133 1 84.06 279 MET A CA 1
ATOM 2279 C C . MET A 1 279 ? 14.016 8.344 13.484 1 84.06 279 MET A C 1
ATOM 2281 O O . MET A 1 279 ? 14.195 7.328 12.812 1 84.06 279 MET A O 1
ATOM 2285 N N . ASP A 1 280 ? 14.703 8.594 14.555 1 81.62 280 ASP A N 1
ATOM 2286 C CA . ASP A 1 280 ? 15.727 7.688 15.07 1 81.62 280 ASP A CA 1
ATOM 2287 C C . ASP A 1 280 ? 16.719 7.293 13.969 1 81.62 280 ASP A C 1
ATOM 2289 O O . ASP A 1 280 ? 16.953 6.109 13.742 1 81.62 280 ASP A O 1
ATOM 2293 N N . GLY A 1 281 ? 17.094 8.289 13.25 1 82.75 281 GLY A N 1
ATOM 2294 C CA . GLY A 1 281 ? 18.109 8.078 12.227 1 82.75 281 GLY A CA 1
ATOM 2295 C C . GLY A 1 281 ? 17.547 7.5 10.945 1 82.75 281 GLY A C 1
ATOM 2296 O O . GLY A 1 281 ? 18.266 7.387 9.945 1 82.75 281 GLY A O 1
ATOM 2297 N N . LYS A 1 282 ? 16.328 7.152 10.93 1 88.81 282 LYS A N 1
ATOM 2298 C CA . LYS A 1 282 ? 15.68 6.617 9.734 1 88.81 282 LYS A CA 1
ATOM 2299 C C . LYS A 1 282 ? 14.875 7.695 9.023 1 88.81 282 LYS A C 1
ATOM 2301 O O . LYS A 1 282 ? 14.359 8.617 9.656 1 88.81 282 LYS A O 1
ATOM 2306 N N . ARG A 1 283 ? 14.867 7.555 7.805 1 88.25 283 ARG A N 1
ATOM 2307 C CA . ARG A 1 283 ? 14.086 8.492 6.996 1 88.25 283 ARG A CA 1
ATOM 2308 C C . ARG A 1 283 ? 13.039 7.758 6.164 1 88.25 283 ARG A C 1
ATOM 2310 O O . ARG A 1 283 ? 13.344 6.762 5.508 1 88.25 283 ARG A O 1
ATOM 2317 N N . TYR A 1 284 ? 11.867 8.156 6.258 1 91.31 284 TYR A N 1
ATOM 2318 C CA . TYR A 1 284 ? 10.766 7.668 5.43 1 91.31 284 TYR A CA 1
ATOM 2319 C C . TYR A 1 284 ? 10.312 8.734 4.441 1 91.31 284 TYR A C 1
ATOM 2321 O O . TYR A 1 284 ? 10.258 9.922 4.777 1 91.31 284 TYR A O 1
ATOM 2329 N N . SER A 1 285 ? 10.086 8.344 3.279 1 91.62 285 SER A N 1
ATOM 2330 C CA . SER A 1 285 ? 9.711 9.305 2.244 1 91.62 285 SER A CA 1
ATOM 2331 C C . SER A 1 285 ? 8.883 8.641 1.15 1 91.62 285 SER A C 1
ATOM 2333 O O . SER A 1 285 ? 9.273 7.605 0.608 1 91.62 285 SER A O 1
ATOM 2335 N N . GLN A 1 286 ? 7.746 9.211 0.852 1 92.25 286 GLN A N 1
ATOM 2336 C CA . GLN A 1 286 ? 6.875 8.688 -0.194 1 92.25 286 GLN A CA 1
ATOM 2337 C C . GLN A 1 286 ? 6.176 9.812 -0.945 1 92.25 286 GLN A C 1
ATOM 2339 O O . GLN A 1 286 ? 5.988 10.906 -0.405 1 92.25 286 GLN A O 1
ATOM 2344 N N . LEU A 1 287 ? 5.793 9.578 -2.193 1 92 287 LEU A N 1
ATOM 2345 C CA . LEU A 1 287 ? 5.062 10.523 -3.031 1 92 287 LEU A CA 1
ATOM 2346 C C . LEU A 1 287 ? 3.602 10.102 -3.176 1 92 287 LEU A C 1
ATOM 2348 O O . LEU A 1 287 ? 3.309 8.938 -3.463 1 92 287 LEU A O 1
ATOM 2352 N N . TRP A 1 288 ? 2.717 11.047 -2.938 1 94.69 288 TRP A N 1
ATOM 2353 C CA . TRP A 1 288 ? 1.283 10.859 -3.135 1 94.69 288 TRP A CA 1
ATOM 2354 C C . TRP A 1 288 ? 0.63 12.133 -3.656 1 94.69 288 TRP A C 1
ATOM 2356 O O . TRP A 1 288 ? 0.99 13.234 -3.24 1 94.69 288 TRP A O 1
ATOM 2366 N N . PRO A 1 289 ? -0.336 11.961 -4.59 1 96.44 289 PRO A N 1
ATOM 2367 C CA . PRO A 1 289 ? -1.229 13.117 -4.719 1 96.44 289 PRO A CA 1
ATOM 2368 C C . PRO A 1 289 ? -2.062 13.367 -3.465 1 96.44 289 PRO A C 1
ATOM 2370 O O . PRO A 1 289 ? -2.33 12.43 -2.703 1 96.44 289 PRO A O 1
ATOM 2373 N N . VAL A 1 290 ? -2.396 14.555 -3.27 1 98.44 290 VAL A N 1
ATOM 2374 C CA . VAL A 1 290 ? -3.215 14.891 -2.109 1 98.44 290 VAL A CA 1
ATOM 2375 C C . VAL A 1 290 ? -4.559 14.172 -2.201 1 98.44 290 VAL A C 1
ATOM 2377 O O . VAL A 1 290 ? -5.051 13.633 -1.206 1 98.44 290 VAL A O 1
ATOM 2380 N N . ILE A 1 291 ? -5.129 14.211 -3.406 1 98.75 291 ILE A N 1
ATOM 2381 C CA . ILE A 1 291 ? -6.355 13.477 -3.701 1 98.75 291 ILE A CA 1
ATOM 2382 C C . ILE A 1 291 ? -6.059 12.344 -4.68 1 98.75 291 ILE A C 1
ATOM 2384 O O . ILE A 1 291 ? -5.73 12.594 -5.844 1 98.75 291 ILE A O 1
ATOM 2388 N N . ALA A 1 292 ? -6.172 11.141 -4.188 1 97.56 292 ALA A N 1
ATOM 2389 C CA . ALA A 1 292 ? -5.926 9.977 -5.035 1 97.56 292 ALA A CA 1
ATOM 2390 C C . ALA A 1 292 ? -7.234 9.406 -5.578 1 97.56 292 ALA A C 1
ATOM 2392 O O . ALA A 1 292 ? -8.195 9.234 -4.828 1 97.56 292 ALA A O 1
ATOM 2393 N N . LEU A 1 293 ? -7.219 9.117 -6.848 1 95.12 293 LEU A N 1
ATOM 2394 C CA . LEU A 1 293 ? -8.367 8.508 -7.516 1 95.12 293 LEU A CA 1
ATOM 2395 C C . LEU A 1 293 ? -8.07 7.059 -7.895 1 95.12 293 LEU A C 1
ATOM 2397 O O . LEU A 1 293 ? -6.906 6.668 -8.016 1 95.12 293 LEU A O 1
ATOM 2401 N N . ASP A 1 294 ? -9.109 6.316 -7.938 1 87.5 294 ASP A N 1
ATOM 2402 C CA . ASP A 1 294 ? -8.93 4.961 -8.453 1 87.5 294 ASP A CA 1
ATOM 2403 C C . ASP A 1 294 ? -8.969 4.941 -9.977 1 87.5 294 ASP A C 1
ATOM 2405 O O . ASP A 1 294 ? -8.984 5.996 -10.617 1 87.5 294 ASP A O 1
ATOM 2409 N N . SER A 1 295 ? -8.875 3.77 -10.562 1 77.12 295 SER A N 1
ATOM 2410 C CA . SER A 1 295 ? -8.766 3.615 -12.008 1 77.12 295 SER A CA 1
ATOM 2411 C C . SER A 1 295 ? -10.031 4.105 -12.711 1 77.12 295 SER A C 1
ATOM 2413 O O . SER A 1 295 ? -10.016 4.359 -13.922 1 77.12 295 SER A O 1
ATOM 2415 N N . HIS A 1 296 ? -11.141 4.281 -11.969 1 77.81 296 HIS A N 1
ATOM 2416 C CA . HIS A 1 296 ? -12.391 4.738 -12.555 1 77.81 296 HIS A CA 1
ATOM 2417 C C . HIS A 1 296 ? -12.578 6.238 -12.352 1 77.81 296 HIS A C 1
ATOM 2419 O O . HIS A 1 296 ? -13.594 6.805 -12.773 1 77.81 296 HIS A O 1
ATOM 2425 N N . GLY A 1 297 ? -11.648 6.797 -11.68 1 87.25 297 GLY A N 1
ATOM 2426 C CA . GLY A 1 297 ? -11.734 8.227 -11.445 1 87.25 297 GLY A CA 1
ATOM 2427 C C . GLY A 1 297 ? -12.492 8.578 -10.18 1 87.25 297 GLY A C 1
ATOM 2428 O O . GLY A 1 297 ? -12.781 9.75 -9.93 1 87.25 297 GLY A O 1
ATOM 2429 N N . ASP A 1 298 ? -12.805 7.578 -9.398 1 91.5 298 ASP A N 1
ATOM 2430 C CA . ASP A 1 298 ? -13.516 7.82 -8.148 1 91.5 298 ASP A CA 1
ATOM 2431 C C . ASP A 1 298 ? -12.531 8.094 -7.008 1 91.5 298 ASP A C 1
ATOM 2433 O O . ASP A 1 298 ? -11.375 7.66 -7.059 1 91.5 298 ASP A O 1
ATOM 2437 N N . LEU A 1 299 ? -13.031 8.789 -5.988 1 96.62 299 LEU A N 1
ATOM 2438 C CA . LEU A 1 299 ? -12.203 9.109 -4.828 1 96.62 299 LEU A CA 1
ATOM 2439 C C . LEU A 1 299 ? -11.742 7.836 -4.125 1 96.62 299 LEU A C 1
ATOM 2441 O O . LEU A 1 299 ? -12.555 6.965 -3.811 1 96.62 299 LEU A O 1
ATOM 2445 N N . ALA A 1 300 ? -10.484 7.754 -3.896 1 96.25 300 ALA A N 1
ATOM 2446 C CA . ALA A 1 300 ? -9.93 6.539 -3.309 1 96.25 300 ALA A CA 1
ATOM 2447 C C . ALA A 1 300 ? -9.25 6.832 -1.976 1 96.25 300 ALA A C 1
ATOM 2449 O O . ALA A 1 300 ? -9.492 6.145 -0.981 1 96.25 300 ALA A O 1
ATOM 2450 N N . GLU A 1 301 ? -8.375 7.812 -1.965 1 98.25 301 GLU A N 1
ATOM 2451 C CA . GLU A 1 301 ? -7.637 8.141 -0.75 1 98.25 301 GLU A CA 1
ATOM 2452 C C . GLU A 1 301 ? -7.324 9.633 -0.68 1 98.25 301 GLU A C 1
ATOM 2454 O O . GLU A 1 301 ? -7.207 10.297 -1.712 1 98.25 301 GLU A O 1
ATOM 2459 N N . ILE A 1 302 ? -7.148 10.117 0.532 1 98.81 302 ILE A N 1
ATOM 2460 C CA . ILE A 1 302 ? -6.664 11.469 0.812 1 98.81 302 ILE A CA 1
ATOM 2461 C C . ILE A 1 302 ? -5.348 11.398 1.581 1 98.81 302 ILE A C 1
ATOM 2463 O O . ILE A 1 302 ? -5.23 10.648 2.555 1 98.81 302 ILE A O 1
ATOM 2467 N N . HIS A 1 303 ? -4.375 12.102 1.104 1 98.5 303 HIS A N 1
ATOM 2468 C CA . HIS A 1 303 ? -3.1 12.234 1.801 1 98.5 303 HIS A CA 1
ATOM 2469 C C . HIS A 1 303 ? -2.758 13.703 2.045 1 98.5 303 HIS A C 1
ATOM 2471 O O . HIS A 1 303 ? -2.441 14.438 1.105 1 98.5 303 HIS A O 1
ATOM 2477 N N . TYR A 1 304 ? -2.793 14.047 3.307 1 98.44 304 TYR A N 1
ATOM 2478 C CA . TYR A 1 304 ? -2.453 15.422 3.646 1 98.44 304 TYR A CA 1
ATOM 2479 C C . TYR A 1 304 ? -1.926 15.523 5.074 1 98.44 304 TYR A C 1
ATOM 2481 O O . TYR A 1 304 ? -2.564 15.039 6.012 1 98.44 304 TYR A O 1
ATOM 2489 N N . ASN A 1 305 ? -0.842 16.062 5.199 1 97.69 305 ASN A N 1
ATOM 2490 C CA . ASN A 1 305 ? -0.181 16.375 6.461 1 97.69 305 ASN A CA 1
ATOM 2491 C C . ASN A 1 305 ? 0.858 17.484 6.285 1 97.69 305 ASN A C 1
ATOM 2493 O O . ASN A 1 305 ? 1.933 17.25 5.73 1 97.69 305 ASN A O 1
ATOM 2497 N N . ASN A 1 306 ? 0.493 18.625 6.75 1 95.88 306 ASN A N 1
ATOM 2498 C CA . ASN A 1 306 ? 1.393 19.766 6.594 1 95.88 306 ASN A CA 1
ATOM 2499 C C . ASN A 1 306 ? 2.744 19.5 7.258 1 95.88 306 ASN A C 1
ATOM 2501 O O . ASN A 1 306 ? 3.785 19.875 6.719 1 95.88 306 ASN A O 1
ATOM 2505 N N . ARG A 1 307 ? 2.779 18.812 8.312 1 94.12 307 ARG A N 1
ATOM 2506 C CA . ARG A 1 307 ? 3.979 18.641 9.125 1 94.12 307 ARG A CA 1
ATOM 2507 C C . ARG A 1 307 ? 4.984 17.734 8.422 1 94.12 307 ARG A C 1
ATOM 2509 O O . ARG A 1 307 ? 6.195 17.875 8.617 1 94.12 307 ARG A O 1
ATOM 2516 N N . THR A 1 308 ? 4.457 16.797 7.656 1 95 308 THR A N 1
ATOM 2517 C CA . THR A 1 308 ? 5.367 15.836 7.047 1 95 308 THR A CA 1
ATOM 2518 C C . THR A 1 308 ? 5.527 16.109 5.555 1 95 308 THR A C 1
ATOM 2520 O O . THR A 1 308 ? 6.184 15.344 4.844 1 95 308 THR A O 1
ATOM 2523 N N . SER A 1 309 ? 4.961 17.172 5.051 1 94.81 309 SER A N 1
ATOM 2524 C CA . SER A 1 309 ? 5.078 17.516 3.637 1 94.81 309 SER A CA 1
ATOM 2525 C C . SER A 1 309 ? 6.434 18.141 3.326 1 94.81 309 SER A C 1
ATOM 2527 O O . SER A 1 309 ? 6.949 18.938 4.109 1 94.81 309 SER A O 1
ATOM 2529 N N . GLY A 1 310 ? 7.027 17.688 2.234 1 91.12 310 GLY A N 1
ATOM 2530 C CA . GLY A 1 310 ? 8.258 18.297 1.743 1 91.12 310 GLY A CA 1
ATOM 2531 C C . GLY A 1 310 ? 8.016 19.328 0.653 1 91.12 310 GLY A C 1
ATOM 2532 O O . GLY A 1 310 ? 6.867 19.625 0.313 1 91.12 310 GLY A O 1
ATOM 2533 N N . PRO A 1 311 ? 9.102 19.891 0.204 1 92 311 PRO A N 1
ATOM 2534 C CA . PRO A 1 311 ? 8.969 20.859 -0.885 1 92 311 PRO A CA 1
ATOM 2535 C C . PRO A 1 311 ? 8.344 20.25 -2.141 1 92 311 PRO A C 1
ATOM 2537 O O . PRO A 1 311 ? 8.672 19.125 -2.512 1 92 311 PRO A O 1
ATOM 2540 N N . LEU A 1 312 ? 7.477 21.031 -2.729 1 93.69 312 LEU A N 1
ATOM 2541 C CA . LEU A 1 312 ? 6.844 20.578 -3.963 1 93.69 312 LEU A CA 1
ATOM 2542 C C . LEU A 1 312 ? 7.871 20.422 -5.078 1 93.69 312 LEU A C 1
ATOM 2544 O O . LEU A 1 312 ? 8.711 21.312 -5.281 1 93.69 312 LEU A O 1
ATOM 2548 N N . GLN A 1 313 ? 7.875 19.344 -5.719 1 91.94 313 GLN A N 1
ATOM 2549 C CA . GLN A 1 313 ? 8.711 19.062 -6.887 1 91.94 313 GLN A CA 1
ATOM 2550 C C . GLN A 1 313 ? 7.863 18.891 -8.141 1 91.94 313 GLN A C 1
ATOM 2552 O O . GLN A 1 313 ? 7.398 17.781 -8.438 1 91.94 313 GLN A O 1
ATOM 2557 N N . ALA A 1 314 ? 7.668 19.922 -8.859 1 92.31 314 ALA A N 1
ATOM 2558 C CA . ALA A 1 314 ? 6.793 19.969 -10.031 1 92.31 314 ALA A CA 1
ATOM 2559 C C . ALA A 1 314 ? 7.309 20.969 -11.062 1 92.31 314 ALA A C 1
ATOM 2561 O O . ALA A 1 314 ? 8.188 21.781 -10.766 1 92.31 314 ALA A O 1
ATOM 2562 N N . PRO A 1 315 ? 6.793 20.859 -12.273 1 91.75 315 PRO A N 1
ATOM 2563 C CA . PRO A 1 315 ? 7.113 21.906 -13.242 1 91.75 315 PRO A CA 1
ATOM 2564 C C . PRO A 1 315 ? 6.77 23.312 -12.734 1 91.75 315 PRO A C 1
ATOM 2566 O O . PRO A 1 315 ? 5.809 23.469 -11.977 1 91.75 315 PRO A O 1
ATOM 2569 N N . ASN A 1 316 ? 7.527 24.25 -13.188 1 91.25 316 ASN A N 1
ATOM 2570 C CA . ASN A 1 316 ? 7.43 25.609 -12.688 1 91.25 316 ASN A CA 1
ATOM 2571 C C . ASN A 1 316 ? 6.02 26.172 -12.859 1 91.25 316 ASN A C 1
ATOM 2573 O O . ASN A 1 316 ? 5.512 26.875 -11.977 1 91.25 316 ASN A O 1
ATOM 2577 N N . ASN A 1 317 ? 5.422 25.859 -13.945 1 92.06 317 ASN A N 1
ATOM 2578 C CA . ASN A 1 317 ? 4.113 26.422 -14.258 1 92.06 317 ASN A CA 1
ATOM 2579 C C . ASN A 1 317 ? 3.02 25.828 -13.383 1 92.06 317 ASN A C 1
ATOM 2581 O O . ASN A 1 317 ? 1.902 26.344 -13.328 1 92.06 317 ASN A O 1
ATOM 2585 N N . VAL A 1 318 ? 3.336 24.781 -12.656 1 94.81 318 VAL A N 1
ATOM 2586 C CA . VAL A 1 318 ? 2.354 24.109 -11.828 1 94.81 318 VAL A CA 1
ATOM 2587 C C . VAL A 1 318 ? 2.459 24.594 -10.383 1 94.81 318 VAL A C 1
ATOM 2589 O O . VAL A 1 318 ? 1.524 24.438 -9.594 1 94.81 318 VAL A O 1
ATOM 2592 N N . VAL A 1 319 ? 3.492 25.266 -10.008 1 94.5 319 VAL A N 1
ATOM 2593 C CA . VAL A 1 319 ? 3.822 25.578 -8.617 1 94.5 319 VAL A CA 1
ATOM 2594 C C . VAL A 1 319 ? 2.766 26.516 -8.031 1 94.5 319 VAL A C 1
ATOM 2596 O O . VAL A 1 319 ? 2.121 26.172 -7.031 1 94.5 319 VAL A O 1
ATOM 2599 N N . ILE A 1 320 ? 2.535 27.625 -8.641 1 95.38 320 ILE A N 1
ATOM 2600 C CA . ILE A 1 320 ? 1.595 28.594 -8.102 1 95.38 320 ILE A CA 1
ATOM 2601 C C . ILE A 1 320 ? 0.183 28.016 -8.109 1 95.38 320 ILE A C 1
ATOM 2603 O O . ILE A 1 320 ? -0.52 28.047 -7.098 1 95.38 320 ILE A O 1
ATOM 2607 N N . PRO A 1 321 ? -0.212 27.391 -9.289 1 96.81 321 PRO A N 1
ATOM 2608 C CA . PRO A 1 321 ? -1.531 26.75 -9.281 1 96.81 321 PRO A CA 1
ATOM 2609 C C . PRO A 1 321 ? -1.68 25.719 -8.172 1 96.81 321 PRO A C 1
ATOM 2611 O O . PRO A 1 321 ? -2.758 25.578 -7.586 1 96.81 321 PRO A O 1
ATOM 2614 N N . PHE A 1 322 ? -0.656 25.016 -7.871 1 97.62 322 PHE A N 1
ATOM 2615 C CA . PHE A 1 322 ? -0.716 24 -6.832 1 97.62 322 PHE A CA 1
ATOM 2616 C C . PHE A 1 322 ? -0.994 24.625 -5.473 1 97.62 322 PHE A C 1
ATOM 2618 O O . PHE A 1 322 ? -1.865 24.156 -4.734 1 97.62 322 PHE A O 1
ATOM 2625 N N . TYR A 1 323 ? -0.307 25.656 -5.129 1 97.75 323 TYR A N 1
ATOM 2626 C CA . TYR A 1 323 ? -0.499 26.312 -3.838 1 97.75 323 TYR A CA 1
ATOM 2627 C C . TYR A 1 323 ? -1.903 26.891 -3.723 1 97.75 323 TYR A C 1
ATOM 2629 O O . TYR A 1 323 ? -2.512 26.859 -2.65 1 97.75 323 TYR A O 1
ATOM 2637 N N . HIS A 1 324 ? -2.385 27.406 -4.832 1 98.06 324 HIS A N 1
ATOM 2638 C CA . HIS A 1 324 ? -3.762 27.891 -4.836 1 98.06 324 HIS A CA 1
ATOM 2639 C C . HIS A 1 324 ? -4.746 26.766 -4.59 1 98.06 324 HIS A C 1
ATOM 2641 O O . HIS A 1 324 ? -5.68 26.906 -3.795 1 98.06 324 HIS A O 1
ATOM 2647 N N . ALA A 1 325 ? -4.508 25.672 -5.305 1 98.56 325 ALA A N 1
ATOM 2648 C CA . ALA A 1 325 ? -5.379 24.5 -5.168 1 98.56 325 ALA A CA 1
ATOM 2649 C C . ALA A 1 325 ? -5.344 23.969 -3.74 1 98.56 325 ALA A C 1
ATOM 2651 O O . ALA A 1 325 ? -6.391 23.672 -3.154 1 98.56 325 ALA A O 1
ATOM 2652 N N . LEU A 1 326 ? -4.145 23.891 -3.225 1 98.5 326 LEU A N 1
ATOM 2653 C CA . LEU A 1 326 ? -3.977 23.375 -1.869 1 98.5 326 LEU A CA 1
ATOM 2654 C C . LEU A 1 326 ? -4.676 24.281 -0.857 1 98.5 326 LEU A C 1
ATOM 2656 O O . LEU A 1 326 ? -5.32 23.797 0.073 1 98.5 326 LEU A O 1
ATOM 2660 N N . LYS A 1 327 ? -4.543 25.562 -0.989 1 98 327 LYS A N 1
ATOM 2661 C CA . LYS A 1 327 ? -5.18 26.516 -0.086 1 98 327 LYS A CA 1
ATOM 2662 C C . LYS A 1 327 ? -6.695 26.359 -0.088 1 98 327 LYS A C 1
ATOM 2664 O O . LYS A 1 327 ? -7.328 26.344 0.972 1 98 327 LYS A O 1
ATOM 2669 N N . LYS A 1 328 ? -7.258 26.203 -1.272 1 98.38 328 LYS A N 1
ATOM 2670 C CA . LYS A 1 328 ? -8.703 26.016 -1.372 1 98.38 328 LYS A CA 1
ATOM 2671 C C . LYS A 1 328 ? -9.133 24.734 -0.651 1 98.38 328 LYS A C 1
ATOM 2673 O O . LYS A 1 328 ? -10.133 24.734 0.072 1 98.38 328 LYS A O 1
ATOM 2678 N N . PHE A 1 329 ? -8.461 23.719 -0.897 1 98.62 329 PHE A N 1
ATOM 2679 C CA . PHE A 1 329 ? -8.742 22.422 -0.269 1 98.62 329 PHE A CA 1
ATOM 2680 C C . PHE A 1 329 ? -8.664 22.531 1.249 1 98.62 329 PHE A C 1
ATOM 2682 O O . PHE A 1 329 ? -9.586 22.125 1.957 1 98.62 329 PHE A O 1
ATOM 2689 N N . VAL A 1 330 ? -7.57 23.125 1.76 1 98.38 330 VAL A N 1
ATOM 2690 C CA . VAL A 1 330 ? -7.32 23.203 3.193 1 98.38 330 VAL A CA 1
ATOM 2691 C C . VAL A 1 330 ? -8.32 24.156 3.836 1 98.38 330 VAL A C 1
ATOM 2693 O O . VAL A 1 330 ? -8.805 23.922 4.945 1 98.38 330 VAL A O 1
ATOM 2696 N N . ASP A 1 331 ? -8.602 25.234 3.145 1 98.06 331 ASP A N 1
ATOM 2697 C CA . ASP A 1 331 ? -9.609 26.156 3.654 1 98.06 331 ASP A CA 1
ATOM 2698 C C . ASP A 1 331 ? -10.945 25.438 3.865 1 98.06 331 ASP A C 1
ATOM 2700 O O . ASP A 1 331 ? -11.625 25.672 4.867 1 98.06 331 ASP A O 1
ATOM 2704 N N . LYS A 1 332 ? -11.281 24.625 2.898 1 98.38 332 LYS A N 1
ATOM 2705 C CA . LYS A 1 332 ? -12.539 23.891 3.033 1 98.38 332 LYS A CA 1
ATOM 2706 C C . LYS A 1 332 ? -12.445 22.844 4.145 1 98.38 332 LYS A C 1
ATOM 2708 O O . LYS A 1 332 ? -13.422 22.609 4.855 1 98.38 332 LYS A O 1
ATOM 2713 N N . LEU A 1 333 ? -11.297 22.219 4.293 1 98.06 333 LEU A N 1
ATOM 2714 C CA . LEU A 1 333 ? -11.086 21.312 5.414 1 98.06 333 LEU A CA 1
ATOM 2715 C C . LEU A 1 333 ? -11.328 22.016 6.742 1 98.06 333 LEU A C 1
ATOM 2717 O O . LEU A 1 333 ? -11.922 21.438 7.656 1 98.06 333 LEU A O 1
ATOM 2721 N N . ARG A 1 334 ? -10.883 23.25 6.797 1 96.56 334 ARG A N 1
ATOM 2722 C CA . ARG A 1 334 ? -10.883 24 8.055 1 96.56 334 ARG A CA 1
ATOM 2723 C C . ARG A 1 334 ? -12.203 24.734 8.258 1 96.56 334 ARG A C 1
ATOM 2725 O O . ARG A 1 334 ? -12.398 25.391 9.281 1 96.56 334 ARG A O 1
ATOM 2732 N N . ASP A 1 335 ? -13.062 24.625 7.281 1 97.12 335 ASP A N 1
ATOM 2733 C CA . ASP A 1 335 ? -14.398 25.188 7.418 1 97.12 335 ASP A CA 1
ATOM 2734 C C . ASP A 1 335 ? -15.164 24.516 8.555 1 97.12 335 ASP A C 1
ATOM 2736 O O . ASP A 1 335 ? -15.367 23.297 8.531 1 97.12 335 ASP A O 1
ATOM 2740 N N . PRO A 1 336 ? -15.594 25.312 9.547 1 95.56 336 PRO A N 1
ATOM 2741 C CA . PRO A 1 336 ? -16.328 24.703 10.656 1 95.56 336 PRO A CA 1
ATOM 2742 C C . PRO A 1 336 ? -17.531 23.875 10.195 1 95.56 336 PRO A C 1
ATOM 2744 O O . PRO A 1 336 ? -17.891 22.891 10.836 1 95.56 336 PRO A O 1
ATOM 2747 N N . ALA A 1 337 ? -18.094 24.203 9.102 1 97.19 337 ALA A N 1
ATOM 2748 C CA . ALA A 1 337 ? -19.266 23.484 8.578 1 97.19 337 ALA A CA 1
ATOM 2749 C C . ALA A 1 337 ? -18.875 22.094 8.102 1 97.19 337 ALA A C 1
ATOM 2751 O O . ALA A 1 337 ? -19.75 21.25 7.891 1 97.19 337 ALA A O 1
ATOM 2752 N N . SER A 1 338 ? -17.578 21.812 7.918 1 97.25 338 SER A N 1
ATOM 2753 C CA . SER A 1 338 ? -17.094 20.516 7.441 1 97.25 338 SER A CA 1
ATOM 2754 C C . SER A 1 338 ? -16.703 19.625 8.602 1 97.25 338 SER A C 1
ATOM 2756 O O . SER A 1 338 ? -16.516 18.406 8.422 1 97.25 338 SER A O 1
ATOM 2758 N N . GLU A 1 339 ? -16.641 20.156 9.781 1 95.56 339 GLU A N 1
ATOM 2759 C CA . GLU A 1 339 ? -15.906 19.484 10.852 1 95.56 339 GLU A CA 1
ATOM 2760 C C . GLU A 1 339 ? -16.859 18.812 11.836 1 95.56 339 GLU A C 1
ATOM 2762 O O . GLU A 1 339 ? -17.891 19.375 12.188 1 95.56 339 GLU A O 1
ATOM 2767 N N . LEU A 1 340 ? -16.547 17.594 12.148 1 94.88 340 LEU A N 1
ATOM 2768 C CA . LEU A 1 340 ? -17.094 16.953 13.336 1 94.88 340 LEU A CA 1
ATOM 2769 C C . LEU A 1 340 ? -16.188 17.188 14.539 1 94.88 340 LEU A C 1
ATOM 2771 O O . LEU A 1 340 ? -15.055 16.703 14.57 1 94.88 340 LEU A O 1
ATOM 2775 N N . VAL A 1 341 ? -16.703 17.953 15.5 1 90.56 341 VAL A N 1
ATOM 2776 C CA . VAL A 1 341 ? -15.93 18.25 16.703 1 90.56 341 VAL A CA 1
ATOM 2777 C C . VAL A 1 341 ? -16.625 17.625 17.922 1 90.56 341 VAL A C 1
ATOM 2779 O O . VAL A 1 341 ? -17.828 17.797 18.125 1 90.56 341 VAL A O 1
ATOM 2782 N N . PHE A 1 342 ? -15.891 16.828 18.594 1 82.19 342 PHE A N 1
ATOM 2783 C CA . PHE A 1 342 ? -16.484 16.344 19.828 1 82.19 342 PHE A CA 1
ATOM 2784 C C . PHE A 1 342 ? -15.398 16 20.844 1 82.19 342 PHE A C 1
ATOM 2786 O O . PHE A 1 342 ? -14.266 15.703 20.469 1 82.19 342 PHE A O 1
ATOM 2793 N N . ALA A 1 343 ? -15.75 16.125 22.125 1 83.75 343 ALA A N 1
ATOM 2794 C CA . ALA A 1 343 ? -14.867 15.766 23.234 1 83.75 343 ALA A CA 1
ATOM 2795 C C . ALA A 1 343 ? -14.984 14.273 23.562 1 83.75 343 ALA A C 1
ATOM 2797 O O . ALA A 1 343 ? -16.078 13.781 23.844 1 83.75 343 ALA A O 1
ATOM 2798 N N . MET A 1 344 ? -13.867 13.688 23.469 1 89.69 344 MET A N 1
ATOM 2799 C CA . MET A 1 344 ? -13.867 12.273 23.844 1 89.69 344 MET A CA 1
ATOM 2800 C C . MET A 1 344 ? -13.883 12.109 25.359 1 89.69 344 MET A C 1
ATOM 2802 O O . MET A 1 344 ? -13.211 12.844 26.078 1 89.69 344 MET A O 1
ATOM 2806 N N . SER A 1 345 ? -14.688 11.227 25.828 1 92.12 345 SER A N 1
ATOM 2807 C CA . SER A 1 345 ? -14.719 10.852 27.234 1 92.12 345 SER A CA 1
ATOM 2808 C C . SER A 1 345 ? -13.93 9.57 27.484 1 92.12 345 SER A C 1
ATOM 2810 O O . SER A 1 345 ? -13.812 8.727 26.578 1 92.12 345 SER A O 1
ATOM 2812 N N . PRO A 1 346 ? -13.383 9.531 28.75 1 95.06 346 PRO A N 1
ATOM 2813 C CA . PRO A 1 346 ? -12.734 8.258 29.047 1 95.06 346 PRO A CA 1
ATOM 2814 C C . PRO A 1 346 ? -13.617 7.055 28.734 1 95.06 346 PRO A C 1
ATOM 2816 O O . PRO A 1 346 ? -14.789 7.023 29.109 1 95.06 346 PRO A O 1
ATOM 2819 N N . GLY A 1 347 ? -13.023 6.141 27.969 1 97.31 347 GLY A N 1
ATOM 2820 C CA . GLY A 1 347 ? -13.789 4.977 27.547 1 97.31 347 GLY A CA 1
ATOM 2821 C C . GLY A 1 347 ? -14.227 5.043 26.094 1 97.31 347 GLY A C 1
ATOM 2822 O O . GLY A 1 347 ? -14.609 4.031 25.5 1 97.31 347 GLY A O 1
ATOM 2823 N N . ASP A 1 348 ? -14.164 6.18 25.531 1 97 348 ASP A N 1
ATOM 2824 C CA . ASP A 1 348 ? -14.484 6.309 24.109 1 97 348 ASP A CA 1
ATOM 2825 C C . ASP A 1 348 ? -13.352 5.781 23.234 1 97 348 ASP A C 1
ATOM 2827 O O . ASP A 1 348 ? -12.18 6.016 23.531 1 97 348 ASP A O 1
ATOM 2831 N N . VAL A 1 349 ? -13.68 5 22.266 1 98.25 349 VAL A N 1
ATOM 2832 C CA . VAL A 1 349 ? -12.758 4.641 21.203 1 98.25 349 VAL A CA 1
ATOM 2833 C C . VAL A 1 349 ? -13.266 5.176 19.859 1 98.25 349 VAL A C 1
ATOM 2835 O O . VAL A 1 349 ? -14.359 4.816 19.422 1 98.25 349 VAL A O 1
ATOM 2838 N N . VAL A 1 350 ? -12.531 6.031 19.297 1 98.19 350 VAL A N 1
ATOM 2839 C CA . VAL A 1 350 ? -12.867 6.496 17.953 1 98.19 350 VAL A CA 1
ATOM 2840 C C . VAL A 1 350 ? -11.984 5.785 16.938 1 98.19 350 VAL A C 1
ATOM 2842 O O . VAL A 1 350 ? -10.773 5.664 17.125 1 98.19 350 VAL A O 1
ATOM 2845 N N . ALA A 1 351 ? -12.586 5.203 15.938 1 98.69 351 ALA A N 1
ATOM 2846 C CA . ALA A 1 351 ? -11.891 4.605 14.805 1 98.69 351 ALA A CA 1
ATOM 2847 C C . ALA A 1 351 ? -12.273 5.305 13.5 1 98.69 351 ALA A C 1
ATOM 2849 O O . ALA A 1 351 ? -13.438 5.668 13.305 1 98.69 351 ALA A O 1
ATOM 2850 N N . PHE A 1 352 ? -11.328 5.488 12.664 1 98.75 352 PHE A N 1
ATOM 2851 C CA . PHE A 1 352 ? -11.641 6.188 11.422 1 98.75 352 PHE A CA 1
ATOM 2852 C C . PHE A 1 352 ? -10.703 5.742 10.297 1 98.75 352 PHE A C 1
ATOM 2854 O O . PHE A 1 352 ? -9.594 5.273 10.555 1 98.75 352 PHE A O 1
ATOM 2861 N N . ASP A 1 353 ? -11.195 5.773 9.062 1 98.75 353 ASP A N 1
ATOM 2862 C CA . ASP A 1 353 ? -10.406 5.535 7.855 1 98.75 353 ASP A CA 1
ATOM 2863 C C . ASP A 1 353 ? -9.359 6.625 7.66 1 98.75 353 ASP A C 1
ATOM 2865 O O . ASP A 1 353 ? -9.68 7.73 7.219 1 98.75 353 ASP A O 1
ATOM 2869 N N . ASN A 1 354 ? -8.117 6.305 7.914 1 98.62 354 ASN A N 1
ATOM 2870 C CA . ASN A 1 354 ? -6.969 7.203 7.914 1 98.62 354 ASN A CA 1
ATOM 2871 C C . ASN A 1 354 ? -6.648 7.703 6.512 1 98.62 354 ASN A C 1
ATOM 2873 O O . ASN A 1 354 ? -5.781 8.562 6.336 1 98.62 354 ASN A O 1
ATOM 2877 N N . ARG A 1 355 ? -7.348 7.23 5.527 1 98.56 355 ARG A N 1
ATOM 2878 C CA . ARG A 1 355 ? -7.137 7.656 4.145 1 98.56 355 ARG A CA 1
ATOM 2879 C C . ARG A 1 355 ? -8.375 8.336 3.586 1 98.56 355 ARG A C 1
ATOM 2881 O O . ARG A 1 355 ? -8.539 8.445 2.367 1 98.56 355 ARG A O 1
ATOM 2888 N N . ARG A 1 356 ? -9.234 8.688 4.438 1 98.69 356 ARG A N 1
ATOM 2889 C CA . ARG A 1 356 ? -10.453 9.406 4.074 1 98.69 356 ARG A CA 1
ATOM 2890 C C . ARG A 1 356 ? -10.734 10.531 5.059 1 98.69 356 ARG A C 1
ATOM 2892 O O . ARG A 1 356 ? -10.922 11.68 4.656 1 98.69 356 ARG A O 1
ATOM 2899 N N . VAL A 1 357 ? -10.695 10.195 6.32 1 98.81 357 VAL A N 1
ATOM 2900 C CA . VAL A 1 357 ? -11.07 11.133 7.375 1 98.81 357 VAL A CA 1
ATOM 2901 C C . VAL A 1 357 ? -9.82 11.781 7.969 1 98.81 357 VAL A C 1
ATOM 2903 O O . VAL A 1 357 ? -8.945 11.086 8.484 1 98.81 357 VAL A O 1
ATOM 2906 N N . LEU A 1 358 ? -9.703 13.062 7.812 1 98.75 358 LEU A N 1
ATOM 2907 C CA . LEU A 1 358 ? -8.617 13.805 8.445 1 98.75 358 LEU A CA 1
ATOM 2908 C C . LEU A 1 358 ? -8.969 14.164 9.883 1 98.75 358 LEU A C 1
ATOM 2910 O O . LEU A 1 358 ? -10.141 14.359 10.211 1 98.75 358 LEU A O 1
ATOM 2914 N N . HIS A 1 359 ? -7.945 14.172 10.703 1 97.75 359 HIS A N 1
ATOM 2915 C CA . HIS A 1 359 ? -8.18 14.453 12.117 1 97.75 359 HIS A CA 1
ATOM 2916 C C . HIS A 1 359 ? -7.195 15.492 12.641 1 97.75 359 HIS A C 1
ATOM 2918 O O . HIS A 1 359 ? -6.176 15.766 12.008 1 97.75 359 HIS A O 1
ATOM 2924 N N . GLY A 1 360 ? -7.594 16.141 13.703 1 94 360 GLY A N 1
ATOM 2925 C CA . GLY A 1 360 ? -6.773 17.109 14.414 1 94 360 GLY A CA 1
ATOM 2926 C C . GLY A 1 360 ? -7.18 17.281 15.859 1 94 360 GLY A C 1
ATOM 2927 O O . GLY A 1 360 ? -7.957 16.484 16.406 1 94 360 GLY A O 1
ATOM 2928 N N . ARG A 1 361 ? -6.504 18.203 16.469 1 88.06 361 ARG A N 1
ATOM 2929 C CA . ARG A 1 361 ? -6.766 18.484 17.875 1 88.06 361 ARG A CA 1
ATOM 2930 C C . ARG A 1 361 ? -6.582 19.969 18.188 1 88.06 361 ARG A C 1
ATOM 2932 O O . ARG A 1 361 ? -5.645 20.594 17.688 1 88.06 361 ARG A O 1
ATOM 2939 N N . THR A 1 362 ? -7.438 20.484 18.969 1 83.94 362 THR A N 1
ATOM 2940 C CA . THR A 1 362 ? -7.266 21.875 19.391 1 83.94 362 THR A CA 1
ATOM 2941 C C . THR A 1 362 ? -6.152 21.984 20.438 1 83.94 362 THR A C 1
ATOM 2943 O O . THR A 1 362 ? -5.809 20.984 21.094 1 83.94 362 THR A O 1
ATOM 2946 N N . ALA A 1 363 ? -5.617 23.109 20.469 1 79 363 ALA A N 1
ATOM 2947 C CA . ALA A 1 363 ? -4.57 23.344 21.453 1 79 363 ALA A CA 1
ATOM 2948 C C . ALA A 1 363 ? -5.113 23.219 22.875 1 79 363 ALA A C 1
ATOM 2950 O O . ALA A 1 363 ? -6.316 23.359 23.109 1 79 363 ALA A O 1
ATOM 2951 N N . PHE A 1 364 ? -4.27 22.844 23.781 1 79.31 364 PHE A N 1
ATOM 2952 C CA . PHE A 1 364 ? -4.656 22.797 25.188 1 79.31 364 PHE A CA 1
ATOM 2953 C C . PHE A 1 364 ? -3.451 23.031 26.078 1 79.31 364 PHE A C 1
ATOM 2955 O O . PHE A 1 364 ? -2.307 22.906 25.641 1 79.31 364 PHE A O 1
ATOM 2962 N N . ASN A 1 365 ? -3.73 23.469 27.188 1 78.38 365 ASN A N 1
ATOM 2963 C CA . ASN A 1 365 ? -2.699 23.641 28.203 1 78.38 365 ASN A CA 1
ATOM 2964 C C . ASN A 1 365 ? -2.469 22.344 28.984 1 78.38 365 ASN A C 1
ATOM 2966 O O . ASN A 1 365 ? -3.324 21.922 29.766 1 78.38 365 ASN A O 1
ATOM 2970 N N . PRO A 1 366 ? -1.32 21.734 28.828 1 78.69 366 PRO A N 1
ATOM 2971 C CA . PRO A 1 366 ? -1.062 20.453 29.469 1 78.69 366 PRO A CA 1
ATOM 2972 C C . PRO A 1 366 ? -1.085 20.531 30.984 1 78.69 366 PRO A C 1
ATOM 2974 O O . PRO A 1 366 ? -1.164 19.5 31.672 1 78.69 366 PRO A O 1
ATOM 2977 N N . ARG A 1 367 ? -0.974 21.688 31.578 1 77.19 367 ARG A N 1
ATOM 2978 C CA . ARG A 1 367 ? -1.041 21.859 33.031 1 77.19 367 ARG A CA 1
ATOM 2979 C C . ARG A 1 367 ? -2.486 21.844 33.5 1 77.19 367 ARG A C 1
ATOM 2981 O O . ARG A 1 367 ? -2.744 21.625 34.688 1 77.19 367 ARG A O 1
ATOM 2988 N N . ARG A 1 368 ? -3.357 21.984 32.594 1 78.62 368 ARG A N 1
ATOM 2989 C CA . ARG A 1 368 ? -4.762 22.109 32.969 1 78.62 368 ARG A CA 1
ATOM 2990 C C . ARG A 1 368 ? -5.559 20.891 32.531 1 78.62 368 ARG A C 1
ATOM 2992 O O . ARG A 1 368 ? -6.66 20.641 33.031 1 78.62 368 ARG A O 1
ATOM 2999 N N . ILE A 1 369 ? -5.031 20.266 31.562 1 77.56 369 ILE A N 1
ATOM 3000 C CA . ILE A 1 369 ? -5.777 19.141 31.016 1 77.56 369 ILE A CA 1
ATOM 3001 C C . ILE A 1 369 ? -4.891 17.891 31.016 1 77.56 369 ILE A C 1
ATOM 3003 O O . ILE A 1 369 ? -3.773 17.922 30.5 1 77.56 369 ILE A O 1
ATOM 3007 N N . ALA A 1 370 ? -5.438 16.906 31.719 1 82.75 370 ALA A N 1
ATOM 3008 C CA . ALA A 1 370 ? -4.809 15.586 31.609 1 82.75 370 ALA A CA 1
ATOM 3009 C C . ALA A 1 370 ? -5.496 14.742 30.547 1 82.75 370 ALA A C 1
ATOM 3011 O O . ALA A 1 370 ? -6.59 14.211 30.766 1 82.75 370 ALA A O 1
ATOM 3012 N N . ARG A 1 371 ? -4.918 14.695 29.453 1 86.38 371 ARG A N 1
ATOM 3013 C CA . ARG A 1 371 ? -5.449 13.953 28.312 1 86.38 371 ARG A CA 1
ATOM 3014 C C . ARG A 1 371 ? -4.512 12.82 27.922 1 86.38 371 ARG A C 1
ATOM 3016 O O . ARG A 1 371 ? -3.303 13.023 27.781 1 86.38 371 ARG A O 1
ATOM 3023 N N . HIS A 1 372 ? -5.086 11.617 27.844 1 91.62 372 HIS A N 1
ATOM 3024 C CA . HIS A 1 372 ? -4.305 10.445 27.438 1 91.62 372 HIS A CA 1
ATOM 3025 C C . HIS A 1 372 ? -5.082 9.578 26.453 1 91.62 372 HIS A C 1
ATOM 3027 O O . HIS A 1 372 ? -6.098 8.977 26.828 1 91.62 372 HIS A O 1
ATOM 3033 N N . LEU A 1 373 ? -4.578 9.547 25.25 1 93.88 373 LEU A N 1
ATOM 3034 C CA . LEU A 1 373 ? -5.129 8.656 24.234 1 93.88 373 LEU A CA 1
ATOM 3035 C C . LEU A 1 373 ? -4.152 7.531 23.906 1 93.88 373 LEU A C 1
ATOM 3037 O O . LEU A 1 373 ? -2.941 7.75 23.859 1 93.88 373 LEU A O 1
ATOM 3041 N N . LYS A 1 374 ? -4.66 6.383 23.797 1 96.81 374 LYS A N 1
ATOM 3042 C CA . LYS A 1 374 ? -3.902 5.234 23.312 1 96.81 374 LYS A CA 1
ATOM 3043 C C . LYS A 1 374 ? -4.316 4.863 21.891 1 96.81 374 LYS A C 1
ATOM 3045 O O . LYS A 1 374 ? -5.496 4.613 21.625 1 96.81 374 LYS A O 1
ATOM 3050 N N . GLY A 1 375 ? -3.338 4.867 20.969 1 97.19 375 GLY A N 1
ATOM 3051 C CA . GLY A 1 375 ? -3.68 4.668 19.578 1 97.19 375 GLY A CA 1
ATOM 3052 C C . GLY A 1 375 ? -3.047 3.422 18.984 1 97.19 375 GLY A C 1
ATOM 3053 O O . GLY A 1 375 ? -2.09 2.879 19.531 1 97.19 375 GLY A O 1
ATOM 3054 N N . CYS A 1 376 ? -3.607 2.943 17.906 1 98.19 376 CYS A N 1
ATOM 3055 C CA . CYS A 1 376 ? -3.018 1.889 17.078 1 98.19 376 CYS A CA 1
ATOM 3056 C C . CYS A 1 376 ? -3.502 1.979 15.641 1 98.19 376 CYS A C 1
ATOM 3058 O O . CYS A 1 376 ? -4.363 2.803 15.32 1 98.19 376 CYS A O 1
ATOM 3060 N N . TYR A 1 377 ? -2.891 1.173 14.758 1 98.06 377 TYR A N 1
ATOM 3061 C CA . TYR A 1 377 ? -3.203 1.176 13.336 1 98.06 377 TYR A CA 1
ATOM 3062 C C . TYR A 1 377 ? -3.578 -0.222 12.859 1 98.06 377 TYR A C 1
ATOM 3064 O O . TYR A 1 377 ? -3.156 -1.221 13.445 1 98.06 377 TYR A O 1
ATOM 3072 N N . VAL A 1 378 ? -4.398 -0.265 11.852 1 97.88 378 VAL A N 1
ATOM 3073 C CA . VAL A 1 378 ? -4.859 -1.518 11.266 1 97.88 378 VAL A CA 1
ATOM 3074 C C . VAL A 1 378 ? -4.859 -1.401 9.742 1 97.88 378 VAL A C 1
ATOM 3076 O O . VAL A 1 378 ? -5.223 -0.358 9.195 1 97.88 378 VAL A O 1
ATOM 3079 N N . ASP A 1 379 ? -4.387 -2.467 9.062 1 95.69 379 ASP A N 1
ATOM 3080 C CA . ASP A 1 379 ? -4.637 -2.531 7.625 1 95.69 379 ASP A CA 1
ATOM 3081 C C . ASP A 1 379 ? -6.129 -2.662 7.332 1 95.69 379 ASP A C 1
ATOM 3083 O O . ASP A 1 379 ? -6.754 -3.664 7.688 1 95.69 379 ASP A O 1
ATOM 3087 N N . ILE A 1 380 ? -6.617 -1.789 6.641 1 96.31 380 ILE A N 1
ATOM 3088 C CA . ILE A 1 380 ? -8.062 -1.651 6.562 1 96.31 380 ILE A CA 1
ATOM 3089 C C . ILE A 1 380 ? -8.648 -2.785 5.719 1 96.31 380 ILE A C 1
ATOM 3091 O O . ILE A 1 380 ? -9.82 -3.131 5.855 1 96.31 380 ILE A O 1
ATOM 3095 N N . ASP A 1 381 ? -7.879 -3.35 4.766 1 93.44 381 ASP A N 1
ATOM 3096 C CA . ASP A 1 381 ? -8.406 -4.449 3.965 1 93.44 381 ASP A CA 1
ATOM 3097 C C . ASP A 1 381 ? -8.648 -5.688 4.824 1 93.44 381 ASP A C 1
ATOM 3099 O O . ASP A 1 381 ? -9.531 -6.5 4.523 1 93.44 381 ASP A O 1
ATOM 3103 N N . GLU A 1 382 ? -7.895 -5.859 5.93 1 94.38 382 GLU A N 1
ATOM 3104 C CA . GLU A 1 382 ? -8.195 -6.914 6.891 1 94.38 382 GLU A CA 1
ATOM 3105 C C . GLU A 1 382 ? -9.555 -6.688 7.551 1 94.38 382 GLU A C 1
ATOM 3107 O O . GLU A 1 382 ? -10.352 -7.621 7.676 1 94.38 382 GLU A O 1
ATOM 3112 N N . ALA A 1 383 ? -9.781 -5.496 7.965 1 96 383 ALA A N 1
ATOM 3113 C CA . ALA A 1 383 ? -11.047 -5.141 8.602 1 96 383 ALA A CA 1
ATOM 3114 C C . ALA A 1 383 ? -12.219 -5.359 7.656 1 96 383 ALA A C 1
ATOM 3116 O O . ALA A 1 383 ? -13.234 -5.941 8.039 1 96 383 ALA A O 1
ATOM 3117 N N . TYR A 1 384 ? -12.07 -4.984 6.465 1 94.88 384 TYR A N 1
ATOM 3118 C CA . TYR A 1 384 ? -13.172 -5.055 5.516 1 94.88 384 TYR A CA 1
ATOM 3119 C C . TYR A 1 384 ? -13.406 -6.488 5.059 1 94.88 384 TYR A C 1
ATOM 3121 O O . TYR A 1 384 ? -14.531 -6.859 4.707 1 94.88 384 TYR A O 1
ATOM 3129 N N . SER A 1 385 ? -12.336 -7.297 5 1 94 385 SER A N 1
ATOM 3130 C CA . SER A 1 385 ? -12.555 -8.711 4.723 1 94 385 SER A CA 1
ATOM 3131 C C . SER A 1 385 ? -13.438 -9.352 5.793 1 94 385 SER A C 1
ATOM 3133 O O . SER A 1 385 ? -14.305 -10.172 5.48 1 94 385 SER A O 1
ATOM 3135 N N . LYS A 1 386 ? -13.188 -8.984 7.043 1 94.44 386 LYS A N 1
ATOM 3136 C CA . LYS A 1 386 ? -14.047 -9.445 8.125 1 94.44 386 LYS A CA 1
ATOM 3137 C C . LYS A 1 386 ? -15.469 -8.914 7.965 1 94.44 386 LYS A C 1
ATOM 3139 O O . LYS A 1 386 ? -16.438 -9.664 8.109 1 94.44 386 LYS A O 1
ATOM 3144 N N . TYR A 1 387 ? -15.594 -7.652 7.609 1 96.38 387 TYR A N 1
ATOM 3145 C CA . TYR A 1 387 ? -16.891 -7.047 7.371 1 96.38 387 TYR A CA 1
ATOM 3146 C C . TYR A 1 387 ? -17.672 -7.809 6.297 1 96.38 387 TYR A C 1
ATOM 3148 O O . TYR A 1 387 ? -18.828 -8.18 6.5 1 96.38 387 TYR A O 1
ATOM 3156 N N . ASP A 1 388 ? -16.984 -8.117 5.25 1 93.5 388 ASP A N 1
ATOM 3157 C CA . ASP A 1 388 ? -17.594 -8.836 4.133 1 93.5 388 ASP A CA 1
ATOM 3158 C C . ASP A 1 388 ? -18.062 -10.227 4.559 1 93.5 388 ASP A C 1
ATOM 3160 O O . ASP A 1 388 ? -19.094 -10.719 4.09 1 93.5 388 ASP A O 1
ATOM 3164 N N . SER A 1 389 ? -17.312 -10.82 5.461 1 92.5 389 SER A N 1
ATOM 3165 C CA . SER A 1 389 ? -17.656 -12.164 5.918 1 92.5 389 SER A CA 1
ATOM 3166 C C . SER A 1 389 ? -18.906 -12.156 6.793 1 92.5 389 SER A C 1
ATOM 3168 O O . SER A 1 389 ? -19.531 -13.195 7 1 92.5 389 SER A O 1
ATOM 3170 N N . LEU A 1 390 ? -19.203 -10.969 7.254 1 93.31 390 LEU A N 1
ATOM 3171 C CA . LEU A 1 390 ? -20.344 -10.844 8.156 1 93.31 390 LEU A CA 1
ATOM 3172 C C . LEU A 1 390 ? -21.594 -10.414 7.391 1 93.31 390 LEU A C 1
ATOM 3174 O O . LEU A 1 390 ? -22.672 -10.312 7.969 1 93.31 390 LEU A O 1
ATOM 3178 N N . LEU A 1 391 ? -21.391 -10.047 6.141 1 89.38 391 LEU A N 1
ATOM 3179 C CA . LEU A 1 391 ? -22.531 -9.664 5.32 1 89.38 391 LEU A CA 1
ATOM 3180 C C . LEU A 1 391 ? -23.297 -10.898 4.832 1 89.38 391 LEU A C 1
ATOM 3182 O O . LEU A 1 391 ? -22.688 -11.93 4.543 1 89.38 391 LEU A O 1
ATOM 3186 N N . MET B 1 1 ? 27.719 26.281 -6.48 1 81.69 1 MET B N 1
ATOM 3187 C CA . MET B 1 1 ? 27.672 27.656 -6.008 1 81.69 1 MET B CA 1
ATOM 3188 C C . MET B 1 1 ? 26.703 28.5 -6.828 1 81.69 1 MET B C 1
ATOM 3190 O O . MET B 1 1 ? 26.375 28.141 -7.969 1 81.69 1 MET B O 1
ATOM 3194 N N . LEU B 1 2 ? 26.234 29.469 -6.219 1 90.88 2 LEU B N 1
ATOM 3195 C CA . LEU B 1 2 ? 25.328 30.406 -6.891 1 90.88 2 LEU B CA 1
ATOM 3196 C C . LEU B 1 2 ? 26.109 31.531 -7.559 1 90.88 2 LEU B C 1
ATOM 3198 O O . LEU B 1 2 ? 27.062 32.062 -6.977 1 90.88 2 LEU B O 1
ATOM 3202 N N . ASP B 1 3 ? 25.812 31.734 -8.781 1 88.25 3 ASP B N 1
ATOM 3203 C CA . ASP B 1 3 ? 26.438 32.844 -9.5 1 88.25 3 ASP B CA 1
ATOM 3204 C C . ASP B 1 3 ? 25.703 34.156 -9.227 1 88.25 3 ASP B C 1
ATOM 3206 O O . ASP B 1 3 ? 26.328 35.156 -8.875 1 88.25 3 ASP B O 1
ATOM 3210 N N . SER B 1 4 ? 24.422 34.094 -9.445 1 89.25 4 SER B N 1
ATOM 3211 C CA . SER B 1 4 ? 23.625 35.312 -9.211 1 89.25 4 SER B CA 1
ATOM 3212 C C . SER B 1 4 ? 22.172 34.938 -8.875 1 89.25 4 SER B C 1
ATOM 3214 O O . SER B 1 4 ? 21.734 33.812 -9.133 1 89.25 4 SER B O 1
ATOM 3216 N N . ALA B 1 5 ? 21.578 35.781 -8.164 1 91.31 5 ALA B N 1
ATOM 3217 C CA . ALA B 1 5 ? 20.156 35.688 -7.836 1 91.31 5 ALA B CA 1
ATOM 3218 C C . ALA B 1 5 ? 19.469 37.031 -8.031 1 91.31 5 ALA B C 1
ATOM 3220 O O . ALA B 1 5 ? 19.922 38.062 -7.516 1 91.31 5 ALA B O 1
ATOM 3221 N N . VAL B 1 6 ? 18.422 37.062 -8.828 1 87.88 6 VAL B N 1
ATOM 3222 C CA . VAL B 1 6 ? 17.719 38.312 -9.086 1 87.88 6 VAL B CA 1
ATOM 3223 C C . VAL B 1 6 ? 16.203 38.062 -8.984 1 87.88 6 VAL B C 1
ATOM 3225 O O . VAL B 1 6 ? 15.727 36.969 -9.219 1 87.88 6 VAL B O 1
ATOM 3228 N N . VAL B 1 7 ? 15.555 39.062 -8.547 1 87.88 7 VAL B N 1
ATOM 3229 C CA . VAL B 1 7 ? 14.094 39.031 -8.562 1 87.88 7 VAL B CA 1
ATOM 3230 C C . VAL B 1 7 ? 13.586 39.031 -10 1 87.88 7 VAL B C 1
ATOM 3232 O O . VAL B 1 7 ? 14.023 39.844 -10.812 1 87.88 7 VAL B O 1
ATOM 3235 N N . ALA B 1 8 ? 12.859 38.094 -10.281 1 84.06 8 ALA B N 1
ATOM 3236 C CA . ALA B 1 8 ? 12.305 37.938 -11.625 1 84.06 8 ALA B CA 1
ATOM 3237 C C . ALA B 1 8 ? 10.836 38.375 -11.656 1 84.06 8 ALA B C 1
ATOM 3239 O O . ALA B 1 8 ? 10.203 38.5 -10.609 1 84.06 8 ALA B O 1
ATOM 3240 N N . PRO B 1 9 ? 10.391 38.688 -12.891 1 80.75 9 PRO B N 1
ATOM 3241 C CA . PRO B 1 9 ? 8.945 38.906 -13.023 1 80.75 9 PRO B CA 1
ATOM 3242 C C . PRO B 1 9 ? 8.125 37.688 -12.625 1 80.75 9 PRO B C 1
ATOM 3244 O O . PRO B 1 9 ? 8.664 36.562 -12.492 1 80.75 9 PRO B O 1
ATOM 3247 N N . HIS B 1 10 ? 6.883 37.812 -12.273 1 82.19 10 HIS B N 1
ATOM 3248 C CA . HIS B 1 10 ? 5.902 36.75 -12.062 1 82.19 10 HIS B CA 1
ATOM 3249 C C . HIS B 1 10 ? 6.125 36.062 -10.719 1 82.19 10 HIS B C 1
ATOM 3251 O O . HIS B 1 10 ? 6.121 34.844 -10.648 1 82.19 10 HIS B O 1
ATOM 3257 N N . HIS B 1 11 ? 6.594 36.75 -9.734 1 91 11 HIS B N 1
ATOM 3258 C CA . HIS B 1 11 ? 6.641 36.312 -8.344 1 91 11 HIS B CA 1
ATOM 3259 C C . HIS B 1 11 ? 7.68 35.219 -8.156 1 91 11 HIS B C 1
ATOM 3261 O O . HIS B 1 11 ? 7.379 34.156 -7.586 1 91 11 HIS B O 1
ATOM 3267 N N . ALA B 1 12 ? 8.906 35.438 -8.75 1 95.19 12 ALA B N 1
ATOM 3268 C CA . ALA B 1 12 ? 9.922 34.375 -8.695 1 95.19 12 ALA B CA 1
ATOM 3269 C C . ALA B 1 12 ? 11.32 34.969 -8.531 1 95.19 12 ALA B C 1
ATOM 3271 O O . ALA B 1 12 ? 11.516 36.188 -8.734 1 95.19 12 ALA B O 1
ATOM 3272 N N . ALA B 1 13 ? 12.164 34.219 -8.055 1 95.12 13 ALA B N 1
ATOM 3273 C CA . ALA B 1 13 ? 13.602 34.5 -8.07 1 95.12 13 ALA B CA 1
ATOM 3274 C C . ALA B 1 13 ? 14.305 33.719 -9.164 1 95.12 13 ALA B C 1
ATOM 3276 O O . ALA B 1 13 ? 14.086 32.5 -9.289 1 95.12 13 ALA B O 1
ATOM 3277 N N . LYS B 1 14 ? 15.031 34.375 -9.969 1 94.69 14 LYS B N 1
ATOM 3278 C CA . LYS B 1 14 ? 15.883 33.719 -10.945 1 94.69 14 LYS B CA 1
ATOM 3279 C C . LYS B 1 14 ? 17.281 33.469 -10.383 1 94.69 14 LYS B C 1
ATOM 3281 O O . LYS B 1 14 ? 17.969 34.406 -9.992 1 94.69 14 LYS B O 1
ATOM 3286 N N . ILE B 1 15 ? 17.609 32.219 -10.352 1 94.94 15 ILE B N 1
ATOM 3287 C CA . ILE B 1 15 ? 18.906 31.844 -9.797 1 94.94 15 ILE B CA 1
ATOM 3288 C C . ILE B 1 15 ? 19.797 31.281 -10.898 1 94.94 15 ILE B C 1
ATOM 3290 O O . ILE B 1 15 ? 19.391 30.375 -11.625 1 94.94 15 ILE B O 1
ATOM 3294 N N . VAL B 1 16 ? 20.922 31.844 -11.023 1 94.56 16 VAL B N 1
ATOM 3295 C CA . VAL B 1 16 ? 21.922 31.344 -11.953 1 94.56 16 VAL B CA 1
ATOM 3296 C C . VAL B 1 16 ? 23.016 30.578 -11.195 1 94.56 16 VAL B C 1
ATOM 3298 O O . VAL B 1 16 ? 23.578 31.094 -10.227 1 94.56 16 VAL B O 1
ATOM 3301 N N . PHE B 1 17 ? 23.219 29.391 -11.648 1 93.94 17 PHE B N 1
ATOM 3302 C CA . PHE B 1 17 ? 24.234 28.562 -11.008 1 93.94 17 PHE B CA 1
ATOM 3303 C C . PHE B 1 17 ? 25.578 28.703 -11.711 1 93.94 17 PHE B C 1
ATOM 3305 O O . PHE B 1 17 ? 25.656 29.297 -12.789 1 93.94 17 PHE B O 1
ATOM 3312 N N . ASN B 1 18 ? 26.594 28.109 -11.047 1 91.62 18 ASN B N 1
ATOM 3313 C CA . ASN B 1 18 ? 27.938 28.234 -11.586 1 91.62 18 ASN B CA 1
ATOM 3314 C C . ASN B 1 18 ? 28.078 27.547 -12.938 1 91.62 18 ASN B C 1
ATOM 3316 O O . ASN B 1 18 ? 28.922 27.906 -13.75 1 91.62 18 ASN B O 1
ATOM 3320 N N . ASP B 1 19 ? 27.312 26.562 -13.156 1 91 19 ASP B N 1
ATOM 3321 C CA . ASP B 1 19 ? 27.375 25.859 -14.438 1 91 19 ASP B CA 1
ATOM 3322 C C . ASP B 1 19 ? 26.516 26.578 -15.484 1 91 19 ASP B C 1
ATOM 3324 O O . ASP B 1 19 ? 26.234 26.016 -16.547 1 91 19 ASP B O 1
ATOM 3328 N N . HIS B 1 20 ? 25.969 27.734 -15.211 1 89.56 20 HIS B N 1
ATOM 3329 C CA . HIS B 1 20 ? 25.234 28.641 -16.078 1 89.56 20 HIS B CA 1
ATOM 3330 C C . HIS B 1 20 ? 23.797 28.172 -16.281 1 89.56 20 HIS B C 1
ATOM 3332 O O . HIS B 1 20 ? 23.062 28.734 -17.094 1 89.56 20 HIS B O 1
ATOM 3338 N N . SER B 1 21 ? 23.484 27.125 -15.531 1 91.56 21 SER B N 1
ATOM 3339 C CA . SER B 1 21 ? 22.078 26.781 -15.539 1 91.56 21 SER B CA 1
ATOM 3340 C C . SER B 1 21 ? 21.25 27.781 -14.75 1 91.56 21 SER B C 1
ATOM 3342 O O . SER B 1 21 ? 21.781 28.469 -13.867 1 91.56 21 SER B O 1
ATOM 3344 N N . VAL B 1 22 ? 20.016 27.938 -15.211 1 91.94 22 VAL B N 1
ATOM 3345 C CA . VAL B 1 22 ? 19.141 28.922 -14.594 1 91.94 22 VAL B CA 1
ATOM 3346 C C . VAL B 1 22 ? 17.859 28.25 -14.117 1 91.94 22 VAL B C 1
ATOM 3348 O O . VAL B 1 22 ? 17.281 27.406 -14.82 1 91.94 22 VAL B O 1
ATOM 3351 N N . ALA B 1 23 ? 17.531 28.484 -12.906 1 92.25 23 ALA B N 1
ATOM 3352 C CA . ALA B 1 23 ? 16.25 28.016 -12.367 1 92.25 23 ALA B CA 1
ATOM 3353 C C . ALA B 1 23 ? 15.43 29.156 -11.797 1 92.25 23 ALA B C 1
ATOM 3355 O O . ALA B 1 23 ? 15.977 30.078 -11.188 1 92.25 23 ALA B O 1
ATOM 3356 N N . GLU B 1 24 ? 14.18 29.109 -12.039 1 93.81 24 GLU B N 1
ATOM 3357 C CA . GLU B 1 24 ? 13.25 30.078 -11.461 1 93.81 24 GLU B CA 1
ATOM 3358 C C . GLU B 1 24 ? 12.477 29.469 -10.297 1 93.81 24 GLU B C 1
ATOM 3360 O O . GLU B 1 24 ? 11.789 28.453 -10.461 1 93.81 24 GLU B O 1
ATOM 3365 N N . PHE B 1 25 ? 12.625 30.047 -9.148 1 95.5 25 PHE B N 1
ATOM 3366 C CA . PHE B 1 25 ? 11.922 29.609 -7.953 1 95.5 25 PHE B CA 1
ATOM 3367 C C . PHE B 1 25 ? 10.82 30.594 -7.578 1 95.5 25 PHE B C 1
ATOM 3369 O O . PHE B 1 25 ? 11.086 31.766 -7.332 1 95.5 25 PHE B O 1
ATOM 3376 N N . LYS B 1 26 ? 9.586 30.109 -7.578 1 96.06 26 LYS B N 1
ATOM 3377 C CA . LYS B 1 26 ? 8.5 30.969 -7.121 1 96.06 26 LYS B CA 1
ATOM 3378 C C . LYS B 1 26 ? 8.695 31.375 -5.66 1 96.06 26 LYS B C 1
ATOM 3380 O O . LYS B 1 26 ? 9.125 30.562 -4.84 1 96.06 26 LYS B O 1
ATOM 3385 N N . PHE B 1 27 ? 8.328 32.594 -5.289 1 96.19 27 PHE B N 1
ATOM 3386 C CA . PHE B 1 27 ? 8.539 33.125 -3.945 1 96.19 27 PHE B CA 1
ATOM 3387 C C . PHE B 1 27 ? 7.766 32.312 -2.92 1 96.19 27 PHE B C 1
ATOM 3389 O O . PHE B 1 27 ? 8.281 32 -1.843 1 96.19 27 PHE B O 1
ATOM 3396 N N . ILE B 1 28 ? 6.555 31.922 -3.248 1 96 28 ILE B N 1
ATOM 3397 C CA . ILE B 1 28 ? 5.738 31.141 -2.32 1 96 28 ILE B CA 1
ATOM 3398 C C . ILE B 1 28 ? 6.406 29.797 -2.043 1 96 28 ILE B C 1
ATOM 3400 O O . ILE B 1 28 ? 6.367 29.312 -0.915 1 96 28 ILE B O 1
ATOM 3404 N N . TRP B 1 29 ? 7.008 29.219 -3.062 1 96.69 29 TRP B N 1
ATOM 3405 C CA . TRP B 1 29 ? 7.719 27.953 -2.898 1 96.69 29 TRP B CA 1
ATOM 3406 C C . TRP B 1 29 ? 8.914 28.109 -1.967 1 96.69 29 TRP B C 1
ATOM 3408 O O . TRP B 1 29 ? 9.125 27.312 -1.062 1 96.69 29 TRP B O 1
ATOM 3418 N N . LEU B 1 30 ? 9.656 29.188 -2.168 1 96.56 30 LEU B N 1
ATOM 3419 C CA . LEU B 1 30 ? 10.82 29.469 -1.333 1 96.56 30 LEU B CA 1
ATOM 3420 C C . LEU B 1 30 ? 10.406 29.719 0.111 1 96.56 30 LEU B C 1
ATOM 3422 O O . LEU B 1 30 ? 11.031 29.203 1.043 1 96.56 30 LEU B O 1
ATOM 3426 N N . ARG B 1 31 ? 9.352 30.469 0.289 1 95.88 31 ARG B N 1
ATOM 3427 C CA . ARG B 1 31 ? 8.883 30.781 1.636 1 95.88 31 ARG B CA 1
ATOM 3428 C C . ARG B 1 31 ? 8.398 29.516 2.348 1 95.88 31 ARG B C 1
ATOM 3430 O O . ARG B 1 31 ? 8.711 29.297 3.52 1 95.88 31 ARG B O 1
ATOM 3437 N N . ASP B 1 32 ? 7.637 28.766 1.655 1 96.19 32 ASP B N 1
ATOM 3438 C CA . ASP B 1 32 ? 7.066 27.531 2.221 1 96.19 32 ASP B CA 1
ATOM 3439 C C . ASP B 1 32 ? 8.156 26.516 2.518 1 96.19 32 ASP B C 1
ATOM 3441 O O . ASP B 1 32 ? 7.977 25.625 3.361 1 96.19 32 ASP B O 1
ATOM 3445 N N . SER B 1 33 ? 9.281 26.625 1.846 1 95.56 33 SER B N 1
ATOM 3446 C CA . SER B 1 33 ? 10.359 25.641 1.981 1 95.56 33 SER B CA 1
ATOM 3447 C C . SER B 1 33 ? 11.414 26.125 2.967 1 95.56 33 SER B C 1
ATOM 3449 O O . SER B 1 33 ? 12.523 25.578 3.014 1 95.56 33 SER B O 1
ATOM 3451 N N . CYS B 1 34 ? 11.109 27.172 3.682 1 95.31 34 CYS B N 1
ATOM 3452 C CA . CYS B 1 34 ? 12.062 27.703 4.648 1 95.31 34 CYS B CA 1
ATOM 3453 C C . CYS B 1 34 ? 12.461 26.625 5.664 1 95.31 34 CYS B C 1
ATOM 3455 O O . CYS B 1 34 ? 11.617 25.859 6.125 1 95.31 34 CYS B O 1
ATOM 3457 N N . LYS B 1 35 ? 13.68 26.625 6.09 1 92.12 35 LYS B N 1
ATOM 3458 C CA . LYS B 1 35 ? 14.203 25.578 6.969 1 92.12 35 LYS B CA 1
ATOM 3459 C C . LYS B 1 35 ? 14.617 26.156 8.32 1 92.12 35 LYS B C 1
ATOM 3461 O O . LYS B 1 35 ? 15.312 25.5 9.094 1 92.12 35 LYS B O 1
ATOM 3466 N N . CYS B 1 36 ? 14.258 27.359 8.594 1 92.75 36 CYS B N 1
ATOM 3467 C CA . CYS B 1 36 ? 14.688 27.969 9.844 1 92.75 36 CYS B CA 1
ATOM 3468 C C . CYS B 1 36 ? 14.016 27.281 11.031 1 92.75 36 CYS B C 1
ATOM 3470 O O . CYS B 1 36 ? 13.109 26.469 10.859 1 92.75 36 CYS B O 1
ATOM 3472 N N . GLN B 1 37 ? 14.383 27.578 12.227 1 90.25 37 GLN B N 1
ATOM 3473 C CA . GLN B 1 37 ? 13.938 26.922 13.453 1 90.25 37 GLN B CA 1
ATOM 3474 C C . GLN B 1 37 ? 12.477 27.219 13.75 1 90.25 37 GLN B C 1
ATOM 3476 O O . GLN B 1 37 ? 11.812 26.469 14.469 1 90.25 37 GLN B O 1
ATOM 3481 N N . LEU B 1 38 ? 12.008 28.328 13.211 1 90.25 38 LEU B N 1
ATOM 3482 C CA . LEU B 1 38 ? 10.609 28.688 13.414 1 90.25 38 LEU B CA 1
ATOM 3483 C C . LEU B 1 38 ? 9.703 27.906 12.469 1 90.25 38 LEU B C 1
ATOM 3485 O O . LEU B 1 38 ? 8.5 27.781 12.703 1 90.25 38 LEU B O 1
ATOM 3489 N N . CYS B 1 39 ? 10.32 27.391 11.383 1 93.5 39 CYS B N 1
ATOM 3490 C CA . CYS B 1 39 ? 9.508 26.781 10.336 1 93.5 39 CYS B CA 1
ATOM 3491 C C . CYS B 1 39 ? 9.641 25.266 10.352 1 93.5 39 CYS B C 1
ATOM 3493 O O . CYS B 1 39 ? 8.758 24.562 9.859 1 93.5 39 CYS B O 1
ATOM 3495 N N . VAL B 1 40 ? 10.672 24.781 10.836 1 91.69 40 VAL B N 1
ATOM 3496 C CA . VAL B 1 40 ? 10.914 23.344 10.828 1 91.69 40 VAL B CA 1
ATOM 3497 C C . VAL B 1 40 ? 11.477 22.906 12.18 1 91.69 40 VAL B C 1
ATOM 3499 O O . VAL B 1 40 ? 12.375 23.562 12.719 1 91.69 40 VAL B O 1
ATOM 3502 N N . HIS B 1 41 ? 10.867 21.828 12.688 1 86.69 41 HIS B N 1
ATOM 3503 C CA . HIS B 1 41 ? 11.422 21.219 13.891 1 86.69 41 HIS B CA 1
ATOM 3504 C C . HIS B 1 41 ? 12.719 20.469 13.586 1 86.69 41 HIS B C 1
ATOM 3506 O O . HIS B 1 41 ? 12.711 19.484 12.844 1 86.69 41 HIS B O 1
ATOM 3512 N N . GLU B 1 42 ? 13.734 20.844 14.164 1 81.62 42 GLU B N 1
ATOM 3513 C CA . GLU B 1 42 ? 15.062 20.391 13.781 1 81.62 42 GLU B CA 1
ATOM 3514 C C . GLU B 1 42 ? 15.227 18.891 14.016 1 81.62 42 GLU B C 1
ATOM 3516 O O . GLU B 1 42 ? 15.805 18.188 13.18 1 81.62 42 GLU B O 1
ATOM 3521 N N . ALA B 1 43 ? 14.75 18.422 15.102 1 77.25 43 ALA B N 1
ATOM 3522 C CA . ALA B 1 43 ? 15 17.031 15.484 1 77.25 43 ALA B CA 1
ATOM 3523 C C . ALA B 1 43 ? 14.242 16.062 14.586 1 77.25 43 ALA B C 1
ATOM 3525 O O . ALA B 1 43 ? 14.773 15.023 14.188 1 77.25 43 ALA B O 1
ATOM 3526 N N . THR B 1 44 ? 13.031 16.453 14.18 1 79.19 44 THR B N 1
ATOM 3527 C CA . THR B 1 44 ? 12.172 15.508 13.461 1 79.19 44 THR B CA 1
ATOM 3528 C C . THR B 1 44 ? 12.055 15.898 11.992 1 79.19 44 THR B C 1
ATOM 3530 O O . THR B 1 44 ? 11.633 15.086 11.164 1 79.19 44 THR B O 1
ATOM 3533 N N . GLY B 1 45 ? 12.391 17.141 11.719 1 85.12 45 GLY B N 1
ATOM 3534 C CA . GLY B 1 45 ? 12.219 17.641 10.359 1 85.12 45 GLY B CA 1
ATOM 3535 C C . GLY B 1 45 ? 10.789 18.016 10.047 1 85.12 45 GLY B C 1
ATOM 3536 O O . GLY B 1 45 ? 10.477 18.422 8.914 1 85.12 45 GLY B O 1
ATOM 3537 N N . GLN B 1 46 ? 9.938 17.922 11.016 1 89.38 46 GLN B N 1
ATOM 3538 C CA . GLN B 1 46 ? 8.531 18.25 10.797 1 89.38 46 GLN B CA 1
ATOM 3539 C C . GLN B 1 46 ? 8.344 19.766 10.609 1 89.38 46 GLN B C 1
ATOM 3541 O O . GLN B 1 46 ? 8.992 20.562 11.297 1 89.38 46 GLN B O 1
ATOM 3546 N N . ARG B 1 47 ? 7.414 20.062 9.805 1 92.06 47 ARG B N 1
ATOM 3547 C CA . ARG B 1 47 ? 7.105 21.469 9.539 1 92.06 47 ARG B CA 1
ATOM 3548 C C . ARG B 1 47 ? 6.289 22.078 10.68 1 92.06 47 ARG B C 1
ATOM 3550 O O . ARG B 1 47 ? 5.328 21.453 11.148 1 92.06 47 ARG B O 1
ATOM 3557 N N . LEU B 1 48 ? 6.762 23.188 11.078 1 89.12 48 LEU B N 1
ATOM 3558 C CA . LEU B 1 48 ? 6.016 23.984 12.039 1 89.12 48 LEU B CA 1
ATOM 3559 C C . LEU B 1 48 ? 5.195 25.062 11.336 1 89.12 48 LEU B C 1
ATOM 3561 O O . LEU B 1 48 ? 4.133 25.469 11.828 1 89.12 48 LEU B O 1
ATOM 3565 N N . LEU B 1 49 ? 5.711 25.469 10.234 1 91.69 49 LEU B N 1
ATOM 3566 C CA . LEU B 1 49 ? 5.043 26.453 9.406 1 91.69 49 LEU B CA 1
ATOM 3567 C C . LEU B 1 49 ? 3.73 25.906 8.852 1 91.69 49 LEU B C 1
ATOM 3569 O O . LEU B 1 49 ? 3.668 24.766 8.414 1 91.69 49 LEU B O 1
ATOM 3573 N N . ASP B 1 50 ? 2.684 26.703 8.992 1 92.88 50 ASP B N 1
ATOM 3574 C CA . ASP B 1 50 ? 1.413 26.391 8.344 1 92.88 50 ASP B CA 1
ATOM 3575 C C . ASP B 1 50 ? 1.373 26.938 6.918 1 92.88 50 ASP B C 1
ATOM 3577 O O . ASP B 1 50 ? 1.131 28.125 6.711 1 92.88 50 ASP B O 1
ATOM 3581 N N . SER B 1 51 ? 1.526 26.109 5.977 1 93.88 51 SER B N 1
ATOM 3582 C CA . SER B 1 51 ? 1.566 26.516 4.578 1 93.88 51 SER B CA 1
ATOM 3583 C C . SER B 1 51 ? 0.314 27.297 4.191 1 93.88 51 SER B C 1
ATOM 3585 O O . SER B 1 51 ? 0.379 28.219 3.383 1 93.88 51 SER B O 1
ATOM 3587 N N . ASN B 1 52 ? -0.76 26.906 4.762 1 93.88 52 ASN B N 1
ATOM 3588 C CA . ASN B 1 52 ? -2.037 27.5 4.398 1 93.88 52 ASN B CA 1
ATOM 3589 C C . ASN B 1 52 ? -2.143 28.953 4.898 1 93.88 52 ASN B C 1
ATOM 3591 O O . ASN B 1 52 ? -2.994 29.703 4.438 1 93.88 52 ASN B O 1
ATOM 3595 N N . SER B 1 53 ? -1.366 29.359 5.797 1 92.88 53 SER B N 1
ATOM 3596 C CA . SER B 1 53 ? -1.411 30.703 6.359 1 92.88 53 SER B CA 1
ATOM 3597 C C . SER B 1 53 ? -0.584 31.688 5.527 1 92.88 53 SER B C 1
ATOM 3599 O O . SER B 1 53 ? -0.691 32.906 5.699 1 92.88 53 SER B O 1
ATOM 3601 N N . LEU B 1 54 ? 0.141 31.172 4.621 1 93.38 54 LEU B N 1
ATOM 3602 C CA . LEU B 1 54 ? 1.05 32 3.846 1 93.38 54 LEU B CA 1
ATOM 3603 C C . LEU B 1 54 ? 0.288 32.812 2.797 1 93.38 54 LEU B C 1
ATOM 3605 O O . LEU B 1 54 ? -0.712 32.344 2.252 1 93.38 54 LEU B O 1
ATOM 3609 N N . ASP B 1 55 ? 0.811 34.031 2.578 1 93.5 55 ASP B N 1
ATOM 3610 C CA . ASP B 1 55 ? 0.334 34.812 1.451 1 93.5 55 ASP B CA 1
ATOM 3611 C C . ASP B 1 55 ? 0.858 34.281 0.128 1 93.5 55 ASP B C 1
ATOM 3613 O O . ASP B 1 55 ? 2.062 34.312 -0.13 1 93.5 55 ASP B O 1
ATOM 3617 N N . LEU B 1 56 ? -0.037 33.875 -0.734 1 94 56 LEU B N 1
ATOM 3618 C CA . LEU B 1 56 ? 0.338 33.219 -1.991 1 94 56 LEU B CA 1
ATOM 3619 C C . LEU B 1 56 ? 1.082 34.219 -2.895 1 94 56 LEU B C 1
ATOM 3621 O O . LEU B 1 56 ? 1.78 33.781 -3.822 1 94 56 LEU B O 1
ATOM 3625 N N . ASN B 1 57 ? 0.903 35.5 -2.639 1 92.56 57 ASN B N 1
ATOM 3626 C CA . ASN B 1 57 ? 1.56 36.531 -3.441 1 92.56 57 ASN B CA 1
ATOM 3627 C C . ASN B 1 57 ? 2.713 37.188 -2.684 1 92.56 57 ASN B C 1
ATOM 3629 O O . ASN B 1 57 ? 3.064 38.312 -2.947 1 92.56 57 ASN B O 1
ATOM 3633 N N . ILE B 1 58 ? 3.26 36.469 -1.795 1 92.75 58 ILE B N 1
ATOM 3634 C CA . ILE B 1 58 ? 4.336 37 -0.96 1 92.75 58 ILE B CA 1
ATOM 3635 C C . ILE B 1 58 ? 5.512 37.406 -1.838 1 92.75 58 ILE B C 1
ATOM 3637 O O . ILE B 1 58 ? 5.801 36.75 -2.848 1 92.75 58 ILE B O 1
ATOM 3641 N N . ARG B 1 59 ? 6.18 38.469 -1.457 1 92.31 59 ARG B N 1
ATOM 3642 C CA . ARG B 1 59 ? 7.395 38.969 -2.102 1 92.31 59 ARG B CA 1
ATOM 3643 C C . ARG B 1 59 ? 8.477 39.281 -1.073 1 92.31 59 ARG B C 1
ATOM 3645 O O . ARG B 1 59 ? 8.188 39.781 0.017 1 92.31 59 ARG B O 1
ATOM 3652 N N . PRO B 1 60 ? 9.688 39 -1.457 1 93.44 60 PRO B N 1
ATOM 3653 C CA . PRO B 1 60 ? 10.758 39.281 -0.502 1 93.44 60 PRO B CA 1
ATOM 3654 C C . PRO B 1 60 ? 11 40.781 -0.31 1 93.44 60 PRO B C 1
ATOM 3656 O O . PRO B 1 60 ? 10.805 41.562 -1.241 1 93.44 60 PRO B O 1
ATOM 3659 N N . LYS B 1 61 ? 11.352 41.156 0.89 1 91.88 61 LYS B N 1
ATOM 3660 C CA . LYS B 1 61 ? 11.883 42.5 1.137 1 91.88 61 LYS B CA 1
ATOM 3661 C C . LYS B 1 61 ? 13.297 42.656 0.575 1 91.88 61 LYS B C 1
ATOM 3663 O O . LYS B 1 61 ? 13.641 43.688 0.007 1 91.88 61 LYS B O 1
ATOM 3668 N N . GLU B 1 62 ? 14.086 41.656 0.84 1 93.25 62 GLU B N 1
ATOM 3669 C CA . GLU B 1 62 ? 15.445 41.562 0.328 1 93.25 62 GLU B CA 1
ATOM 3670 C C . GLU B 1 62 ? 15.766 40.156 -0.157 1 93.25 62 GLU B C 1
ATOM 3672 O O . GLU B 1 62 ? 15.234 39.188 0.373 1 93.25 62 GLU B O 1
ATOM 3677 N N . LEU B 1 63 ? 16.516 40.062 -1.171 1 95.56 63 LEU B N 1
ATOM 3678 C CA . LEU B 1 63 ? 17 38.812 -1.733 1 95.56 63 LEU B CA 1
ATOM 3679 C C . LEU B 1 63 ? 18.422 38.969 -2.254 1 95.56 63 LEU B C 1
ATOM 3681 O O . LEU B 1 63 ? 18.688 39.812 -3.109 1 95.56 63 LEU B O 1
ATOM 3685 N N . TYR B 1 64 ? 19.344 38.219 -1.698 1 95.81 64 TYR B N 1
ATOM 3686 C CA . TYR B 1 64 ? 20.734 38.344 -2.109 1 95.81 64 TYR B CA 1
ATOM 3687 C C . TYR B 1 64 ? 21.5 37.062 -1.796 1 95.81 64 TYR B C 1
ATOM 3689 O O . TYR B 1 64 ? 21.016 36.188 -1.077 1 95.81 64 TYR B O 1
ATOM 3697 N N . ILE B 1 65 ? 22.625 36.906 -2.371 1 96.56 65 ILE B N 1
ATOM 3698 C CA . ILE B 1 65 ? 23.547 35.844 -2.041 1 96.56 65 ILE B CA 1
ATOM 3699 C C . ILE B 1 65 ? 24.484 36.281 -0.923 1 96.56 65 ILE B C 1
ATOM 3701 O O . ILE B 1 65 ? 25.203 37.281 -1.067 1 96.56 65 ILE B O 1
ATOM 3705 N N . ASN B 1 66 ? 24.484 35.562 0.116 1 96.06 66 ASN B N 1
ATOM 3706 C CA . ASN B 1 66 ? 25.281 36 1.257 1 96.06 66 ASN B CA 1
ATOM 3707 C C . ASN B 1 66 ? 26.734 35.594 1.108 1 96.06 66 ASN B C 1
ATOM 3709 O O . ASN B 1 66 ? 27.125 35.031 0.082 1 96.06 66 ASN B O 1
ATOM 3713 N N . ASP B 1 67 ? 27.578 35.844 2.158 1 94.94 67 ASP B N 1
ATOM 3714 C CA . ASP B 1 67 ? 29.016 35.625 2.102 1 94.94 67 ASP B CA 1
ATOM 3715 C C . ASP B 1 67 ? 29.375 34.156 2.021 1 94.94 67 ASP B C 1
ATOM 3717 O O . ASP B 1 67 ? 30.469 33.781 1.577 1 94.94 67 ASP B O 1
ATOM 3721 N N . ARG B 1 68 ? 28.5 33.344 2.402 1 95.56 68 ARG B N 1
ATOM 3722 C CA . ARG B 1 68 ? 28.734 31.891 2.396 1 95.56 68 ARG B CA 1
ATOM 3723 C C . ARG B 1 68 ? 28.281 31.266 1.087 1 95.56 68 ARG B C 1
ATOM 3725 O O . ARG B 1 68 ? 28.312 30.047 0.928 1 95.56 68 ARG B O 1
ATOM 3732 N N . GLY B 1 69 ? 27.797 32.125 0.195 1 94.81 69 GLY B N 1
ATOM 3733 C CA . GLY B 1 69 ? 27.344 31.625 -1.092 1 94.81 69 GLY B CA 1
ATOM 3734 C C . GLY B 1 69 ? 25.938 31.062 -1.048 1 94.81 69 GLY B C 1
ATOM 3735 O O . GLY B 1 69 ? 25.562 30.281 -1.921 1 94.81 69 GLY B O 1
ATOM 3736 N N . GLN B 1 70 ? 25.188 31.344 -0.005 1 97.06 70 GLN B N 1
ATOM 3737 C CA . GLN B 1 70 ? 23.812 30.875 0.159 1 97.06 70 GLN B CA 1
ATOM 3738 C C . GLN B 1 70 ? 22.828 31.953 -0.264 1 97.06 70 GLN B C 1
ATOM 3740 O O . GLN B 1 70 ? 23.125 33.156 -0.204 1 97.06 70 GLN B O 1
ATOM 3745 N N . LEU B 1 71 ? 21.688 31.5 -0.753 1 97.38 71 LEU B N 1
ATOM 3746 C CA . LEU B 1 71 ? 20.609 32.438 -1.013 1 97.38 71 LEU B CA 1
ATOM 3747 C C . LEU B 1 71 ? 19.922 32.844 0.285 1 97.38 71 LEU B C 1
ATOM 3749 O O . LEU B 1 71 ? 19.438 32 1.03 1 97.38 71 LEU B O 1
ATOM 3753 N N . GLU B 1 72 ? 19.938 34.062 0.587 1 96.62 72 GLU B N 1
ATOM 3754 C CA . GLU B 1 72 ? 19.281 34.594 1.767 1 96.62 72 GLU B CA 1
ATOM 3755 C C . GLU B 1 72 ? 18.125 35.531 1.375 1 96.62 72 GLU B C 1
ATOM 3757 O O . GLU B 1 72 ? 18.281 36.375 0.512 1 96.62 72 GLU B O 1
ATOM 3762 N N . ILE B 1 73 ? 16.984 35.25 1.921 1 95.94 73 ILE B N 1
ATOM 3763 C CA . ILE B 1 73 ? 15.789 36.031 1.618 1 95.94 73 ILE B CA 1
ATOM 3764 C C . ILE B 1 73 ? 15.188 36.594 2.912 1 95.94 73 ILE B C 1
ATOM 3766 O O . ILE B 1 73 ? 15.008 35.844 3.881 1 95.94 73 ILE B O 1
ATOM 3770 N N . ILE B 1 74 ? 14.945 37.844 2.943 1 94.69 74 ILE B N 1
ATOM 3771 C CA . ILE B 1 74 ? 14.203 38.5 4.035 1 94.69 74 ILE B CA 1
ATOM 3772 C C . ILE B 1 74 ? 12.758 38.719 3.607 1 94.69 74 ILE B C 1
ATOM 3774 O O . ILE B 1 74 ? 12.5 39.375 2.6 1 94.69 74 ILE B O 1
ATOM 3778 N N . TRP B 1 75 ? 11.891 38.094 4.273 1 93.94 75 TRP B N 1
ATOM 3779 C CA . TRP B 1 75 ? 10.477 38.188 3.947 1 93.94 75 TRP B CA 1
ATOM 3780 C C . TRP B 1 75 ? 9.805 39.281 4.77 1 93.94 75 TRP B C 1
ATOM 3782 O O . TRP B 1 75 ? 10.234 39.594 5.879 1 93.94 75 TRP B O 1
ATOM 3792 N N . PRO B 1 76 ? 8.703 39.938 4.027 1 81.31 76 PRO B N 1
ATOM 3793 C CA . PRO B 1 76 ? 7.953 40.875 4.832 1 81.31 76 PRO B CA 1
ATOM 3794 C C . PRO B 1 76 ? 7.176 40.219 5.969 1 81.31 76 PRO B C 1
ATOM 3796 O O . PRO B 1 76 ? 6.266 39.438 5.719 1 81.31 76 PRO B O 1
ATOM 3799 N N . ASP B 1 77 ? 7.234 39.031 6.301 1 55.62 77 ASP B N 1
ATOM 3800 C CA . ASP B 1 77 ? 6.254 38.281 7.09 1 55.62 77 ASP B CA 1
ATOM 3801 C C . ASP B 1 77 ? 5.574 39.188 8.117 1 55.62 77 ASP B C 1
ATOM 3803 O O . ASP B 1 77 ? 6.145 40.188 8.539 1 55.62 77 ASP B O 1
ATOM 3807 N N . ALA B 1 78 ? 4.191 38.844 8.461 1 50.25 78 ALA B N 1
ATOM 3808 C CA . ALA B 1 78 ? 2.918 39.375 8.93 1 50.25 78 ALA B CA 1
ATOM 3809 C C . ALA B 1 78 ? 3.111 40.25 10.172 1 50.25 78 ALA B C 1
ATOM 3811 O O . ALA B 1 78 ? 2.594 41.375 10.25 1 50.25 78 ALA B O 1
ATOM 3812 N N . SER B 1 79 ? 2.783 39.375 11.266 1 47.28 79 SER B N 1
ATOM 3813 C CA . SER B 1 79 ? 2.389 39.969 12.531 1 47.28 79 SER B CA 1
ATOM 3814 C C . SER B 1 79 ? 3.477 40.906 13.07 1 47.28 79 SER B C 1
ATOM 3816 O O . SER B 1 79 ? 3.191 42 13.516 1 47.28 79 SER B O 1
ATOM 3818 N N . GLN B 1 80 ? 4.469 40.219 13.898 1 46.34 80 GLN B N 1
ATOM 3819 C CA . GLN B 1 80 ? 5.32 40.969 14.82 1 46.34 80 GLN B CA 1
ATOM 3820 C C . GLN B 1 80 ? 6.484 41.625 14.086 1 46.34 80 GLN B C 1
ATOM 3822 O O . GLN B 1 80 ? 6.766 41.281 12.93 1 46.34 80 GLN B O 1
ATOM 3827 N N . GLN B 1 81 ? 7.152 42.562 14.742 1 45.59 81 GLN B N 1
ATOM 3828 C CA . GLN B 1 81 ? 8.359 43.375 14.633 1 45.59 81 GLN B CA 1
ATOM 3829 C C . GLN B 1 81 ? 9.477 42.594 13.938 1 45.59 81 GLN B C 1
ATOM 3831 O O . GLN B 1 81 ? 10.5 43.188 13.57 1 45.59 81 GLN B O 1
ATOM 3836 N N . GLU B 1 82 ? 9.633 41.25 14.008 1 57.59 82 GLU B N 1
ATOM 3837 C CA . GLU B 1 82 ? 10.93 40.688 13.648 1 57.59 82 GLU B CA 1
ATOM 3838 C C . GLU B 1 82 ? 10.891 40.031 12.266 1 57.59 82 GLU B C 1
ATOM 3840 O O . GLU B 1 82 ? 9.938 39.344 11.93 1 57.59 82 GLU B O 1
ATOM 3845 N N . LYS B 1 83 ? 11.609 40.438 11.242 1 77.44 83 LYS B N 1
ATOM 3846 C CA . LYS B 1 83 ? 11.961 39.969 9.898 1 77.44 83 LYS B CA 1
ATOM 3847 C C . LYS B 1 83 ? 12.227 38.469 9.875 1 77.44 83 LYS B C 1
ATOM 3849 O O . LYS B 1 83 ? 12.852 37.938 10.789 1 77.44 83 L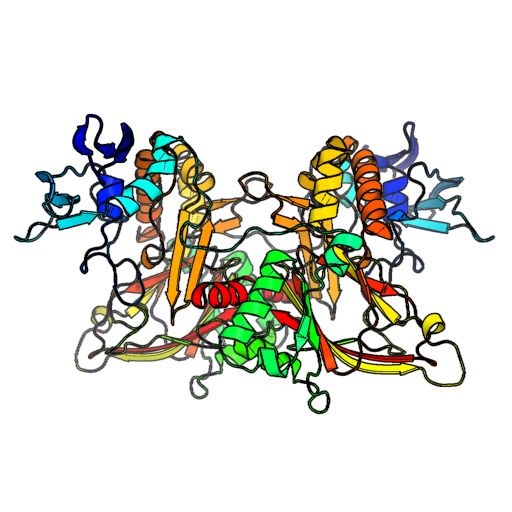YS B O 1
ATOM 3854 N N . HIS B 1 84 ? 11.367 37.719 8.992 1 91.31 84 HIS B N 1
ATOM 3855 C CA . HIS B 1 84 ? 11.672 36.281 8.805 1 91.31 84 HIS B CA 1
ATOM 3856 C C . HIS B 1 84 ? 12.758 36.094 7.758 1 91.31 84 HIS B C 1
ATOM 3858 O O . HIS B 1 84 ? 12.727 36.719 6.695 1 91.31 84 HIS B O 1
ATOM 3864 N N . ARG B 1 85 ? 13.664 35.312 8.141 1 93.69 85 ARG B N 1
ATOM 3865 C CA . ARG B 1 85 ? 14.828 35.094 7.293 1 93.69 85 ARG B CA 1
ATOM 3866 C C . ARG B 1 85 ? 14.922 33.656 6.855 1 93.69 85 ARG B C 1
ATOM 3868 O O . ARG B 1 85 ? 14.828 32.719 7.684 1 93.69 85 ARG B O 1
ATOM 3875 N N . SER B 1 86 ? 14.945 33.406 5.508 1 95.5 86 SER B N 1
ATOM 3876 C CA . SER B 1 86 ? 15.203 32.094 4.941 1 95.5 86 SER B CA 1
ATOM 3877 C C . SER B 1 86 ? 16.609 32.031 4.348 1 95.5 86 SER B C 1
ATOM 3879 O O . SER B 1 86 ? 17.078 32.969 3.729 1 95.5 86 SER B O 1
ATOM 3881 N N . ILE B 1 87 ? 17.266 30.922 4.57 1 96.88 87 ILE B N 1
ATOM 3882 C CA . ILE B 1 87 ? 18.594 30.656 4 1 96.88 87 ILE B CA 1
ATOM 3883 C C . ILE B 1 87 ? 18.594 29.328 3.27 1 96.88 87 ILE B C 1
ATOM 3885 O O . ILE B 1 87 ? 18.141 28.312 3.814 1 96.88 87 ILE B O 1
ATOM 3889 N N . PHE B 1 88 ? 19.031 29.312 2.016 1 97.06 88 PHE B N 1
ATOM 3890 C CA . PHE B 1 88 ? 19.078 28.109 1.207 1 97.06 88 PHE B CA 1
ATOM 3891 C C . PHE B 1 88 ? 20.469 27.859 0.668 1 97.06 88 PHE B C 1
ATOM 3893 O O . PHE B 1 88 ? 21.078 28.75 0.061 1 97.06 88 PHE B O 1
ATOM 3900 N N . ASP B 1 89 ? 20.969 26.672 0.819 1 95.88 89 ASP B N 1
ATOM 3901 C CA . ASP B 1 89 ? 22.25 26.266 0.237 1 95.88 89 ASP B CA 1
ATOM 3902 C C . ASP B 1 89 ? 22.141 26.125 -1.28 1 95.88 89 ASP B C 1
ATOM 3904 O O . ASP B 1 89 ? 21.094 25.734 -1.799 1 95.88 89 ASP B O 1
ATOM 3908 N N . ALA B 1 90 ? 23.266 26.391 -1.906 1 94.69 90 ALA B N 1
ATOM 3909 C CA . ALA B 1 90 ? 23.312 26.281 -3.361 1 94.69 90 ALA B CA 1
ATOM 3910 C C . ALA B 1 90 ? 22.984 24.859 -3.814 1 94.69 90 ALA B C 1
ATOM 3912 O O . ALA B 1 90 ? 22.266 24.672 -4.797 1 94.69 90 ALA B O 1
ATOM 3913 N N . SER B 1 91 ? 23.547 23.922 -3.127 1 92.06 91 SER B N 1
ATOM 3914 C CA . SER B 1 91 ? 23.328 22.531 -3.504 1 92.06 91 SER B CA 1
ATOM 3915 C C . SER B 1 91 ? 21.859 22.141 -3.377 1 92.06 91 SER B C 1
ATOM 3917 O O . SER B 1 91 ? 21.344 21.391 -4.211 1 92.06 91 SER B O 1
ATOM 3919 N N . TRP B 1 92 ? 21.234 22.625 -2.299 1 92.38 92 TRP B N 1
ATOM 3920 C CA . TRP B 1 92 ? 19.828 22.344 -2.074 1 92.38 92 TRP B CA 1
ATOM 3921 C C . TRP B 1 92 ? 18.969 22.953 -3.186 1 92.38 92 TRP B C 1
ATOM 3923 O O . TRP B 1 92 ? 18.094 22.281 -3.736 1 92.38 92 TRP B O 1
ATOM 3933 N N . LEU B 1 93 ? 19.266 24.203 -3.553 1 93.75 93 LEU B N 1
ATOM 3934 C CA . LEU B 1 93 ? 18.531 24.875 -4.613 1 93.75 93 LEU B CA 1
ATOM 3935 C C . LEU B 1 93 ? 18.734 24.188 -5.953 1 93.75 93 LEU B C 1
ATOM 3937 O O . LEU B 1 93 ? 17.797 24.047 -6.742 1 93.75 93 LEU B O 1
ATOM 3941 N N . TYR B 1 94 ? 19.953 23.797 -6.16 1 91.19 94 TYR B N 1
ATOM 3942 C CA . TYR B 1 94 ? 20.266 23.125 -7.414 1 91.19 94 TYR B CA 1
ATOM 3943 C C . TYR B 1 94 ? 19.484 21.812 -7.531 1 91.19 94 TYR B C 1
ATOM 3945 O O . TYR B 1 94 ? 18.906 21.531 -8.578 1 91.19 94 TYR B O 1
ATOM 3953 N N . ARG B 1 95 ? 19.422 21.109 -6.469 1 87.5 95 ARG B N 1
ATOM 3954 C CA . ARG B 1 95 ? 18.734 19.828 -6.441 1 87.5 95 ARG B CA 1
ATOM 3955 C C . ARG B 1 95 ? 17.234 20 -6.691 1 87.5 95 ARG B C 1
ATOM 3957 O O . ARG B 1 95 ? 16.672 19.344 -7.562 1 87.5 95 ARG B O 1
ATOM 3964 N N . TYR B 1 96 ? 16.609 20.812 -5.953 1 88 96 TYR B N 1
ATOM 3965 C CA . TYR B 1 96 ? 15.172 20.984 -6.07 1 88 96 TYR B CA 1
ATOM 3966 C C . TYR B 1 96 ? 14.82 21.797 -7.32 1 88 96 TYR B C 1
ATOM 3968 O O . TYR B 1 96 ? 13.711 21.688 -7.844 1 88 96 TYR B O 1
ATOM 3976 N N . GLY B 1 97 ? 15.789 22.562 -7.801 1 87.12 97 GLY B N 1
ATOM 3977 C CA . GLY B 1 97 ? 15.578 23.359 -9 1 87.12 97 GLY B CA 1
ATOM 3978 C C . GLY B 1 97 ? 15.562 22.531 -10.273 1 87.12 97 GLY B C 1
ATOM 3979 O O . GLY B 1 97 ? 15.109 23 -11.312 1 87.12 97 GLY B O 1
ATOM 3980 N N . GLN B 1 98 ? 15.992 21.312 -10.195 1 84.69 98 GLN B N 1
ATOM 3981 C CA . GLN B 1 98 ? 16.062 20.453 -11.375 1 84.69 98 GLN B CA 1
ATOM 3982 C C . GLN B 1 98 ? 14.68 20.281 -12.008 1 84.69 98 GLN B C 1
ATOM 3984 O O . GLN B 1 98 ? 14.547 20.328 -13.234 1 84.69 98 GLN B O 1
ATOM 3989 N N . CYS B 1 99 ? 13.688 20.172 -11.211 1 85.56 99 CYS B N 1
ATOM 3990 C CA . CYS B 1 99 ? 12.336 20 -11.727 1 85.56 99 CYS B CA 1
ATOM 3991 C C . CYS B 1 99 ? 11.859 21.266 -12.43 1 85.56 99 CYS B C 1
ATOM 3993 O O . CYS B 1 99 ? 11.148 21.188 -13.438 1 85.56 99 CYS B O 1
ATOM 3995 N N . PHE B 1 100 ? 12.312 22.375 -11.938 1 86.44 100 PHE B N 1
ATOM 3996 C CA . PHE B 1 100 ? 11.922 23.641 -12.523 1 86.44 100 PHE B CA 1
ATOM 3997 C C . PHE B 1 100 ? 12.656 23.891 -13.836 1 86.44 100 PHE B C 1
ATOM 3999 O O . PHE B 1 100 ? 12.078 24.391 -14.797 1 86.44 100 PHE B O 1
ATOM 4006 N N . MET B 1 101 ? 13.883 23.469 -13.836 1 82.69 101 MET B N 1
ATOM 4007 C CA . MET B 1 101 ? 14.734 23.641 -15.008 1 82.69 101 MET B CA 1
ATOM 4008 C C . MET B 1 101 ? 14.273 22.75 -16.156 1 82.69 101 MET B C 1
ATOM 4010 O O . MET B 1 101 ? 14.234 23.172 -17.312 1 82.69 101 MET B O 1
ATOM 4014 N N . GLU B 1 102 ? 13.875 21.531 -15.812 1 79.88 102 GLU B N 1
ATOM 4015 C CA . GLU B 1 102 ? 13.586 20.516 -16.828 1 79.88 102 GLU B CA 1
ATOM 4016 C C . GLU B 1 102 ? 12.078 20.359 -17.031 1 79.88 102 GLU B C 1
ATOM 4018 O O . GLU B 1 102 ? 11.641 19.656 -17.938 1 79.88 102 GLU B O 1
ATOM 4023 N N . ASN B 1 103 ? 11.328 21.062 -16.281 1 78 103 ASN B N 1
ATOM 4024 C CA . ASN B 1 103 ? 9.867 21.016 -16.344 1 78 103 ASN B CA 1
ATOM 4025 C C . ASN B 1 103 ? 9.344 19.594 -16.188 1 78 103 ASN B C 1
ATOM 4027 O O . ASN B 1 103 ? 8.57 19.109 -17.016 1 78 103 ASN B O 1
ATOM 4031 N N . THR B 1 104 ? 9.875 18.938 -15.203 1 79.62 104 THR B N 1
ATOM 4032 C CA . THR B 1 104 ? 9.523 17.547 -14.93 1 79.62 104 THR B CA 1
ATOM 4033 C C . THR B 1 104 ? 9.117 17.375 -13.469 1 79.62 104 THR B C 1
ATOM 4035 O O . THR B 1 104 ? 9.328 18.266 -12.648 1 79.62 104 THR B O 1
ATOM 4038 N N . TYR B 1 105 ? 8.398 16.391 -13.344 1 75.56 105 TYR B N 1
ATOM 4039 C CA . TYR B 1 105 ? 8.133 15.992 -11.961 1 75.56 105 TYR B CA 1
ATOM 4040 C C . TYR B 1 105 ? 9.258 15.125 -11.414 1 75.56 105 TYR B C 1
ATOM 4042 O O . TYR B 1 105 ? 9.812 14.281 -12.133 1 75.56 105 TYR B O 1
ATOM 4050 N N . GLU B 1 106 ? 9.992 15.703 -10.562 1 68.75 106 GLU B N 1
ATOM 4051 C CA . GLU B 1 106 ? 11.062 14.844 -10.055 1 68.75 106 GLU B CA 1
ATOM 4052 C C . GLU B 1 106 ? 10.562 13.969 -8.906 1 68.75 106 GLU B C 1
ATOM 4054 O O . GLU B 1 106 ? 9.875 14.453 -8 1 68.75 106 GLU B O 1
ATOM 4059 N N . GLN B 1 107 ? 10.688 12.57 -9.078 1 58.69 107 GLN B N 1
ATOM 4060 C CA . GLN B 1 107 ? 10.312 11.648 -8.008 1 58.69 107 GLN B CA 1
ATOM 4061 C C . GLN B 1 107 ? 11.547 11.156 -7.254 1 58.69 107 GLN B C 1
ATOM 4063 O O . GLN B 1 107 ? 11.422 10.469 -6.238 1 58.69 107 GLN B O 1
ATOM 4068 N N . GLN B 1 108 ? 12.75 11.531 -7.723 1 56.62 108 GLN B N 1
ATOM 4069 C CA . GLN B 1 108 ? 13.82 10.828 -7.023 1 56.62 108 GLN B CA 1
ATOM 4070 C C . GLN B 1 108 ? 14.109 11.477 -5.672 1 56.62 108 GLN B C 1
ATOM 4072 O O . GLN B 1 108 ? 14.211 12.695 -5.57 1 56.62 108 GLN B O 1
ATOM 4077 N N . ASP B 1 109 ? 13.742 10.648 -4.703 1 58.41 109 ASP B N 1
ATOM 4078 C CA . ASP B 1 109 ? 14.133 11 -3.344 1 58.41 109 ASP B CA 1
ATOM 4079 C C . ASP B 1 109 ? 15.648 11.211 -3.242 1 58.41 109 ASP B C 1
ATOM 4081 O O . ASP B 1 109 ? 16.422 10.258 -3.391 1 58.41 109 ASP B O 1
ATOM 4085 N N . VAL B 1 110 ? 16.172 12.438 -3.523 1 54.5 110 VAL B N 1
ATOM 4086 C CA . VAL B 1 110 ? 17.562 12.891 -3.59 1 54.5 110 VAL B CA 1
ATOM 4087 C C . VAL B 1 110 ? 18.344 12.305 -2.422 1 54.5 110 VAL B C 1
ATOM 4089 O O . VAL B 1 110 ? 19.562 12.086 -2.531 1 54.5 110 VAL B O 1
ATOM 4092 N N . GLU B 1 111 ? 17.672 11.977 -1.356 1 59.69 111 GLU B N 1
ATOM 4093 C CA . GLU B 1 111 ? 18.484 11.688 -0.177 1 59.69 111 GLU B CA 1
ATOM 4094 C C . GLU B 1 111 ? 18.797 10.195 -0.078 1 59.69 111 GLU B C 1
ATOM 4096 O O . GLU B 1 111 ? 19.562 9.773 0.798 1 59.69 111 GLU B O 1
ATOM 4101 N N . ARG B 1 112 ? 18.344 9.562 -1.263 1 63.12 112 ARG B N 1
ATOM 4102 C CA . ARG B 1 112 ? 18.656 8.133 -1.194 1 63.12 112 ARG B CA 1
ATOM 4103 C C . ARG B 1 112 ? 19.906 7.809 -2.016 1 63.12 112 ARG B C 1
ATOM 4105 O O . ARG B 1 112 ? 19.922 8.039 -3.227 1 63.12 112 ARG B O 1
ATOM 4112 N N . ASN B 1 113 ? 21 7.59 -1.411 1 81.81 113 ASN B N 1
ATOM 4113 C CA . ASN B 1 113 ? 22.281 7.25 -2.021 1 81.81 113 ASN B CA 1
ATOM 4114 C C . ASN B 1 113 ? 22.422 5.742 -2.236 1 81.81 113 ASN B C 1
ATOM 4116 O O . ASN B 1 113 ? 23.453 5.156 -1.908 1 81.81 113 ASN B O 1
ATOM 4120 N N . ARG B 1 114 ? 21.359 5.168 -2.764 1 90.62 114 ARG B N 1
ATOM 4121 C CA . ARG B 1 114 ? 21.406 3.73 -3.014 1 90.62 114 ARG B CA 1
ATOM 4122 C C . ARG B 1 114 ? 22.078 3.428 -4.344 1 90.62 114 ARG B C 1
ATOM 4124 O O . ARG B 1 114 ? 21.875 4.148 -5.328 1 90.62 114 ARG B O 1
ATOM 4131 N N . PRO B 1 115 ? 22.922 2.389 -4.348 1 94.25 115 PRO B N 1
ATOM 4132 C CA . PRO B 1 115 ? 23.406 1.936 -5.652 1 94.25 115 PRO B CA 1
ATOM 4133 C C . PRO B 1 115 ? 22.266 1.453 -6.562 1 94.25 115 PRO B C 1
ATOM 4135 O O . PRO B 1 115 ? 21.172 1.14 -6.086 1 94.25 115 PRO B O 1
ATOM 4138 N N . PRO B 1 116 ? 22.531 1.449 -7.879 1 93.94 116 PRO B N 1
ATOM 4139 C CA . PRO B 1 116 ? 21.5 0.972 -8.789 1 93.94 116 PRO B CA 1
ATOM 4140 C C . PRO B 1 116 ? 21.203 -0.521 -8.633 1 93.94 116 PRO B C 1
ATOM 4142 O O . PRO B 1 116 ? 22.109 -1.293 -8.305 1 93.94 116 PRO B O 1
ATOM 4145 N N . LYS B 1 117 ? 20.016 -0.86 -8.883 1 96.38 117 LYS B N 1
ATOM 4146 C CA . LYS B 1 117 ? 19.656 -2.273 -8.922 1 96.38 117 LYS B CA 1
ATOM 4147 C C . LYS B 1 117 ? 20.328 -2.982 -10.086 1 96.38 117 LYS B C 1
ATOM 4149 O O . LYS B 1 117 ? 20.594 -2.367 -11.125 1 96.38 117 LYS B O 1
ATOM 4154 N N . GLU B 1 118 ? 20.578 -4.242 -9.898 1 97.75 118 GLU B N 1
ATOM 4155 C CA . GLU B 1 118 ? 21.109 -5.074 -10.977 1 97.75 118 GLU B CA 1
ATOM 4156 C C . GLU B 1 118 ? 20.156 -6.215 -11.32 1 97.75 118 GLU B C 1
ATOM 4158 O O . GLU B 1 118 ? 19.812 -7.031 -10.461 1 97.75 118 GLU B O 1
ATOM 4163 N N . LEU B 1 119 ? 19.719 -6.191 -12.562 1 98.5 119 LEU B N 1
ATOM 4164 C CA . LEU B 1 119 ? 18.891 -7.297 -13.031 1 98.5 119 LEU B CA 1
ATOM 4165 C C . LEU B 1 119 ? 19.734 -8.531 -13.305 1 98.5 119 LEU B C 1
ATOM 4167 O O . LEU B 1 119 ? 20.922 -8.422 -13.625 1 98.5 119 LEU B O 1
ATOM 4171 N N . TRP B 1 120 ? 19.141 -9.734 -13.164 1 98.56 120 TRP B N 1
ATOM 4172 C CA . TRP B 1 120 ? 20.016 -10.898 -13.273 1 98.56 120 TRP B CA 1
ATOM 4173 C C . TRP B 1 120 ? 19.266 -12.078 -13.883 1 98.56 120 TRP B C 1
ATOM 4175 O O . TRP B 1 120 ? 18.047 -12.219 -13.703 1 98.56 120 TRP B O 1
ATOM 4185 N N . ASP B 1 121 ? 19.938 -12.852 -14.664 1 98 121 ASP B N 1
ATOM 4186 C CA . ASP B 1 121 ? 19.594 -14.219 -15.047 1 98 121 ASP B CA 1
ATOM 4187 C C . ASP B 1 121 ? 20.406 -15.234 -14.25 1 98 121 ASP B C 1
ATOM 4189 O O . ASP B 1 121 ? 21.109 -14.875 -13.297 1 98 121 ASP B O 1
ATOM 4193 N N . ARG B 1 122 ? 20.266 -16.469 -14.609 1 97.31 122 ARG B N 1
ATOM 4194 C CA . ARG B 1 122 ? 20.922 -17.547 -13.867 1 97.31 122 ARG B CA 1
ATOM 4195 C C . ARG B 1 122 ? 22.422 -17.328 -13.797 1 97.31 122 ARG B C 1
ATOM 4197 O O . ARG B 1 122 ? 23.016 -17.422 -12.719 1 97.31 122 ARG B O 1
ATOM 4204 N N . GLU B 1 123 ? 23.062 -17.016 -14.812 1 97.06 123 GLU B N 1
ATOM 4205 C CA . GLU B 1 123 ? 24.516 -16.891 -14.891 1 97.06 123 GLU B CA 1
ATOM 4206 C C . GLU B 1 123 ? 25.016 -15.711 -14.039 1 97.06 123 GLU B C 1
ATOM 4208 O O . GLU B 1 123 ? 25.953 -15.859 -13.258 1 97.06 123 GLU B O 1
ATOM 4213 N N . LYS B 1 124 ? 24.359 -14.641 -14.18 1 96.94 124 LYS B N 1
ATOM 4214 C CA . LYS B 1 124 ? 24.781 -13.438 -13.477 1 96.94 124 LYS B CA 1
ATOM 4215 C C . LYS B 1 124 ? 24.641 -13.609 -11.961 1 96.94 124 LYS B C 1
ATOM 4217 O O . LYS B 1 124 ? 25.547 -13.266 -11.203 1 96.94 124 LYS B O 1
ATOM 4222 N N . ILE B 1 125 ? 23.516 -14.117 -11.516 1 97.06 125 ILE B N 1
ATOM 4223 C CA . ILE B 1 125 ? 23.266 -14.188 -10.078 1 97.06 125 ILE B CA 1
ATOM 4224 C C . ILE B 1 125 ? 24.156 -15.25 -9.445 1 97.06 125 ILE B C 1
ATOM 4226 O O . ILE B 1 125 ? 24.578 -15.117 -8.297 1 97.06 125 ILE B O 1
ATOM 4230 N N . LYS B 1 126 ? 24.453 -16.297 -10.18 1 94.25 126 LYS B N 1
ATOM 4231 C CA . LYS B 1 126 ? 25.359 -17.328 -9.672 1 94.25 126 LYS B CA 1
ATOM 4232 C C . LYS B 1 126 ? 26.766 -16.781 -9.484 1 94.25 126 LYS B C 1
ATOM 4234 O O . LYS B 1 126 ? 27.453 -17.141 -8.523 1 94.25 126 LYS B O 1
ATOM 4239 N N . LYS B 1 127 ? 27.172 -15.953 -10.383 1 94.19 127 LYS B N 1
ATOM 4240 C CA . LYS B 1 127 ? 28.5 -15.359 -10.32 1 94.19 127 LYS B CA 1
ATOM 4241 C C . LYS B 1 127 ? 28.625 -14.414 -9.125 1 94.19 127 LYS B C 1
ATOM 4243 O O . LYS B 1 127 ? 29.703 -14.281 -8.539 1 94.19 127 LYS B O 1
ATOM 4248 N N . GLN B 1 128 ? 27.562 -13.789 -8.812 1 93.06 128 GLN B N 1
ATOM 4249 C CA . GLN B 1 128 ? 27.516 -12.844 -7.699 1 93.06 128 GLN B CA 1
ATOM 4250 C C . GLN B 1 128 ? 26.484 -13.273 -6.652 1 93.06 128 GLN B C 1
ATOM 4252 O O . GLN B 1 128 ? 25.656 -12.469 -6.227 1 93.06 128 GLN B O 1
ATOM 4257 N N . PHE B 1 129 ? 26.641 -14.508 -6.277 1 92 129 PHE B N 1
ATOM 4258 C CA . PHE B 1 129 ? 25.609 -15.008 -5.367 1 92 129 PHE B CA 1
ATOM 4259 C C . PHE B 1 129 ? 25.594 -14.211 -4.07 1 92 129 PHE B C 1
ATOM 4261 O O . PHE B 1 129 ? 26.594 -14.18 -3.342 1 92 129 PHE B O 1
ATOM 4268 N N . PRO B 1 130 ? 24.516 -13.484 -3.707 1 96.25 130 PRO B N 1
ATOM 4269 C CA . PRO B 1 130 ? 24.453 -12.602 -2.539 1 96.25 130 PRO B CA 1
ATOM 4270 C C . PRO B 1 130 ? 24.266 -13.367 -1.231 1 96.25 130 PRO B C 1
ATOM 4272 O O . PRO B 1 130 ? 23.141 -13.531 -0.76 1 96.25 130 PRO B O 1
ATOM 4275 N N . LYS B 1 131 ? 25.344 -13.805 -0.591 1 96.12 131 LYS B N 1
ATOM 4276 C CA . LYS B 1 131 ? 25.266 -14.555 0.658 1 96.12 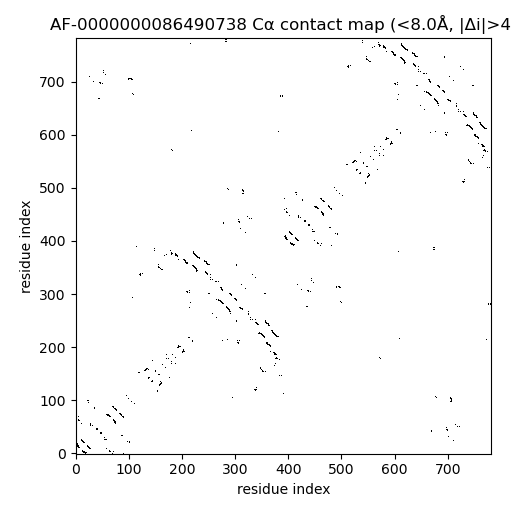131 LYS B CA 1
ATOM 4277 C C . LYS B 1 131 ? 26.297 -14.047 1.663 1 96.12 131 LYS B C 1
ATOM 4279 O O . LYS B 1 131 ? 27.312 -13.469 1.277 1 96.12 131 LYS B O 1
ATOM 4284 N N . LEU B 1 132 ? 25.938 -14.125 2.822 1 96.38 132 LEU B N 1
ATOM 4285 C CA . LEU B 1 132 ? 26.875 -13.875 3.91 1 96.38 132 LEU B CA 1
ATOM 4286 C C . LEU B 1 132 ? 26.609 -14.82 5.078 1 96.38 132 LEU B C 1
ATOM 4288 O O . LEU B 1 132 ? 25.562 -15.469 5.141 1 96.38 132 LEU B O 1
ATOM 4292 N N . SER B 1 133 ? 27.594 -14.953 5.988 1 97.56 133 SER B N 1
ATOM 4293 C CA . SER B 1 133 ? 27.438 -15.812 7.16 1 97.56 133 SER B CA 1
ATOM 4294 C C . SER B 1 133 ? 26.625 -15.109 8.25 1 97.56 133 SER B C 1
ATOM 4296 O O . SER B 1 133 ? 26.578 -13.883 8.305 1 97.56 133 SER B O 1
ATOM 4298 N N . TYR B 1 134 ? 26 -15.922 9.062 1 97.38 134 TYR B N 1
ATOM 4299 C CA . TYR B 1 134 ? 25.281 -15.375 10.203 1 97.38 134 TYR B CA 1
ATOM 4300 C C . TYR B 1 134 ? 26.203 -14.562 11.102 1 97.38 134 TYR B C 1
ATOM 4302 O O . TYR B 1 134 ? 25.797 -13.531 11.641 1 97.38 134 TYR B O 1
ATOM 4310 N N . THR B 1 135 ? 27.406 -15 11.227 1 96.62 135 THR B N 1
ATOM 4311 C CA . THR B 1 135 ? 28.391 -14.289 12.023 1 96.62 135 THR B CA 1
ATOM 4312 C C . THR B 1 135 ? 28.672 -12.906 11.438 1 96.62 135 THR B C 1
ATOM 4314 O O . THR B 1 135 ? 28.734 -11.914 12.18 1 96.62 135 THR B O 1
ATOM 4317 N N . GLU B 1 136 ? 28.797 -12.898 10.18 1 96.44 136 GLU B N 1
ATOM 4318 C CA . GLU B 1 136 ? 29 -11.617 9.508 1 96.44 136 GLU B CA 1
ATOM 4319 C C . GLU B 1 136 ? 27.781 -10.711 9.672 1 96.44 136 GLU B C 1
ATOM 4321 O O . GLU B 1 136 ? 27.922 -9.516 9.914 1 96.44 136 GLU B O 1
ATOM 4326 N N . PHE B 1 137 ? 26.625 -11.242 9.57 1 96.62 137 PHE B N 1
ATOM 4327 C CA . PHE B 1 137 ? 25.375 -10.5 9.703 1 96.62 137 PHE B CA 1
ATOM 4328 C C . PHE B 1 137 ? 25.25 -9.906 11.094 1 96.62 137 PHE B C 1
ATOM 4330 O O . PHE B 1 137 ? 24.766 -8.781 11.25 1 96.62 137 PHE B O 1
ATOM 4337 N N . GLN B 1 138 ? 25.734 -10.625 12.039 1 93.56 138 GLN B N 1
ATOM 4338 C CA . GLN B 1 138 ? 25.609 -10.211 13.43 1 93.56 138 GLN B CA 1
ATOM 4339 C C . GLN B 1 138 ? 26.734 -9.258 13.836 1 93.56 138 GLN B C 1
ATOM 4341 O O . GLN B 1 138 ? 26.719 -8.711 14.938 1 93.56 138 GLN B O 1
ATOM 4346 N N . SER B 1 139 ? 27.703 -9.094 12.945 1 89.62 139 SER B N 1
ATOM 4347 C CA . SER B 1 139 ? 28.891 -8.312 13.281 1 89.62 139 SER B CA 1
ATOM 4348 C C . SER B 1 139 ? 28.594 -6.82 13.242 1 89.62 139 SER B C 1
ATOM 4350 O O . SER B 1 139 ? 29.375 -6.043 12.68 1 89.62 139 SER B O 1
ATOM 4352 N N . GLY B 1 140 ? 27.453 -6.41 13.75 1 90.06 140 GLY B N 1
ATOM 4353 C CA . GLY B 1 140 ? 27.156 -4.996 13.891 1 90.06 140 GLY B CA 1
ATOM 4354 C C . GLY B 1 140 ? 26.438 -4.418 12.68 1 90.06 140 GLY B C 1
ATOM 4355 O O . GLY B 1 140 ? 25.75 -5.133 11.953 1 90.06 140 GLY B O 1
ATOM 4356 N N . ASP B 1 141 ? 26.688 -3.131 12.43 1 94.5 141 ASP B N 1
ATOM 4357 C CA . ASP B 1 141 ? 25.969 -2.377 11.406 1 94.5 141 ASP B CA 1
ATOM 4358 C C . ASP B 1 141 ? 26.531 -2.668 10.016 1 94.5 141 ASP B C 1
ATOM 4360 O O . ASP B 1 141 ? 25.781 -2.643 9.023 1 94.5 141 ASP B O 1
ATOM 4364 N N . ALA B 1 142 ? 27.766 -3.051 9.945 1 95.88 142 ALA B N 1
ATOM 4365 C CA . ALA B 1 142 ? 28.391 -3.301 8.648 1 95.88 142 ALA B CA 1
ATOM 4366 C C . ALA B 1 142 ? 27.797 -4.547 7.992 1 95.88 142 ALA B C 1
ATOM 4368 O O . ALA B 1 142 ? 27.5 -4.539 6.793 1 95.88 142 ALA B O 1
ATOM 4369 N N . GLY B 1 143 ? 27.703 -5.613 8.742 1 96.94 143 GLY B N 1
ATOM 4370 C CA . GLY B 1 143 ? 27.109 -6.832 8.227 1 96.94 143 GLY B CA 1
ATOM 4371 C C . GLY B 1 143 ? 25.656 -6.652 7.797 1 96.94 143 GLY B C 1
ATOM 4372 O O . GLY B 1 143 ? 25.25 -7.152 6.75 1 96.94 143 GLY B O 1
ATOM 4373 N N . LEU B 1 144 ? 24.969 -5.938 8.602 1 97.5 144 LEU B N 1
ATOM 4374 C CA . LEU B 1 144 ? 23.578 -5.656 8.281 1 97.5 144 LEU B CA 1
ATOM 4375 C C . LEU B 1 144 ? 23.469 -4.812 7.016 1 97.5 144 LEU B C 1
ATOM 4377 O O . LEU B 1 144 ? 22.656 -5.102 6.145 1 97.5 144 LEU B O 1
ATOM 4381 N N . ARG B 1 145 ? 24.281 -3.779 6.906 1 97.12 145 ARG B N 1
ATOM 4382 C CA . ARG B 1 145 ? 24.281 -2.916 5.73 1 97.12 145 ARG B CA 1
ATOM 4383 C C . ARG B 1 145 ? 24.547 -3.721 4.465 1 97.12 145 ARG B C 1
ATOM 4385 O O . ARG B 1 145 ? 23.875 -3.545 3.453 1 97.12 145 ARG B O 1
ATOM 4392 N N . LYS B 1 146 ? 25.531 -4.586 4.527 1 97.19 146 LYS B N 1
ATOM 4393 C CA . LYS B 1 146 ? 25.891 -5.414 3.381 1 97.19 146 LYS B CA 1
ATOM 4394 C C . LYS B 1 146 ? 24.719 -6.301 2.951 1 97.19 146 LYS B C 1
ATOM 4396 O O . LYS B 1 146 ? 24.422 -6.398 1.762 1 97.19 146 LYS B O 1
ATOM 4401 N N . TRP B 1 147 ? 24.109 -6.906 3.855 1 98 147 TRP B N 1
ATOM 4402 C CA . TRP B 1 147 ? 22.984 -7.801 3.578 1 98 147 TRP B CA 1
ATOM 4403 C C . TRP B 1 147 ? 21.828 -7.035 2.963 1 98 147 TRP B C 1
ATOM 4405 O O . TRP B 1 147 ? 21.25 -7.469 1.959 1 98 147 TRP B O 1
ATOM 4415 N N . LEU B 1 148 ? 21.469 -5.883 3.555 1 98 148 LEU B N 1
ATOM 4416 C CA . LEU B 1 148 ? 20.391 -5.062 3.039 1 98 148 LEU B CA 1
ATOM 4417 C C . LEU B 1 148 ? 20.719 -4.527 1.649 1 98 148 LEU B C 1
ATOM 4419 O O . LEU B 1 148 ? 19.828 -4.371 0.809 1 98 148 LEU B O 1
ATOM 4423 N N . GLU B 1 149 ? 21.953 -4.25 1.437 1 97.75 149 GLU B N 1
ATOM 4424 C CA . GLU B 1 149 ? 22.391 -3.811 0.116 1 97.75 149 GLU B CA 1
ATOM 4425 C C . GLU B 1 149 ? 22.172 -4.902 -0.929 1 97.75 149 GLU B C 1
ATOM 4427 O O . GLU B 1 149 ? 21.75 -4.617 -2.053 1 97.75 149 GLU B O 1
ATOM 4432 N N . TYR B 1 150 ? 22.469 -6.164 -0.555 1 98.38 150 TYR B N 1
ATOM 4433 C CA . TYR B 1 150 ? 22.203 -7.285 -1.454 1 98.38 150 TYR B CA 1
ATOM 4434 C C . TYR B 1 150 ? 20.719 -7.352 -1.823 1 98.38 150 TYR B C 1
ATOM 4436 O O . TYR B 1 150 ? 20.375 -7.539 -2.992 1 98.38 150 TYR B O 1
ATOM 4444 N N . ILE B 1 151 ? 19.922 -7.164 -0.837 1 98.31 151 ILE B N 1
ATOM 4445 C CA . ILE B 1 151 ? 18.484 -7.199 -1.08 1 98.31 151 ILE B CA 1
ATOM 4446 C C . ILE B 1 151 ? 18.094 -6.082 -2.047 1 98.31 151 ILE B C 1
ATOM 4448 O O . ILE B 1 151 ? 17.312 -6.301 -2.977 1 98.31 151 ILE B O 1
ATOM 4452 N N . HIS B 1 152 ? 18.641 -4.906 -1.807 1 97.38 152 HIS B N 1
ATOM 4453 C CA . HIS B 1 152 ? 18.328 -3.77 -2.664 1 97.38 152 HIS B CA 1
ATOM 4454 C C . HIS B 1 152 ? 18.812 -4.008 -4.094 1 97.38 152 HIS B C 1
ATOM 4456 O O . HIS B 1 152 ? 18.047 -3.824 -5.047 1 97.38 152 HIS B O 1
ATOM 4462 N N . ILE B 1 153 ? 20.016 -4.461 -4.262 1 97.88 153 ILE B N 1
ATOM 4463 C CA . ILE B 1 153 ? 20.656 -4.555 -5.57 1 97.88 153 ILE B CA 1
ATOM 4464 C C . ILE B 1 153 ? 20.062 -5.734 -6.348 1 97.88 153 ILE B C 1
ATOM 4466 O O . ILE B 1 153 ? 19.641 -5.578 -7.492 1 97.88 153 ILE B O 1
ATOM 4470 N N . PHE B 1 154 ? 19.906 -6.914 -5.691 1 98.44 154 PHE B N 1
ATOM 4471 C CA . PHE B 1 154 ? 19.594 -8.133 -6.426 1 98.44 154 PHE B CA 1
ATOM 4472 C C . PHE B 1 154 ? 18.172 -8.578 -6.145 1 98.44 154 PHE B C 1
ATOM 4474 O O . PHE B 1 154 ? 17.625 -9.422 -6.863 1 98.44 154 PHE B O 1
ATOM 4481 N N . GLY B 1 155 ? 17.562 -8.062 -5.129 1 98.5 155 GLY B N 1
ATOM 4482 C CA . GLY B 1 155 ? 16.219 -8.492 -4.746 1 98.5 155 GLY B CA 1
ATOM 4483 C C . GLY B 1 155 ? 16.219 -9.773 -3.928 1 98.5 155 GLY B C 1
ATOM 4484 O O . GLY B 1 155 ? 15.156 -10.258 -3.529 1 98.5 155 GLY B O 1
ATOM 4485 N N . ILE B 1 156 ? 17.391 -10.352 -3.658 1 98.62 156 ILE B N 1
ATOM 4486 C CA . ILE B 1 156 ? 17.484 -11.602 -2.922 1 98.62 156 ILE B CA 1
ATOM 4487 C C . ILE B 1 156 ? 18.828 -11.672 -2.195 1 98.62 156 ILE B C 1
ATOM 4489 O O . ILE B 1 156 ? 19.828 -11.133 -2.672 1 98.62 156 ILE B O 1
ATOM 4493 N N . ALA B 1 157 ? 18.844 -12.289 -1.024 1 98.5 157 ALA B N 1
ATOM 4494 C CA . ALA B 1 157 ? 20.062 -12.516 -0.249 1 98.5 157 ALA B CA 1
ATOM 4495 C C . ALA B 1 157 ? 19.906 -13.711 0.687 1 98.5 157 ALA B C 1
ATOM 4497 O O . ALA B 1 157 ? 18.797 -14.008 1.144 1 98.5 157 ALA B O 1
ATOM 4498 N N . VAL B 1 158 ? 21.031 -14.383 0.986 1 98 158 VAL B N 1
ATOM 4499 C CA . VAL B 1 158 ? 21.016 -15.57 1.836 1 98 158 VAL B CA 1
ATOM 4500 C C . VAL B 1 158 ? 21.938 -15.359 3.035 1 98 158 VAL B C 1
ATOM 4502 O O . VAL B 1 158 ? 23.047 -14.812 2.895 1 98 158 VAL B O 1
ATOM 4505 N N . ILE B 1 159 ? 21.453 -15.656 4.188 1 98.31 159 ILE B N 1
ATOM 4506 C CA . ILE B 1 159 ? 22.281 -15.789 5.379 1 98.31 159 ILE B CA 1
ATOM 4507 C C . ILE B 1 159 ? 22.5 -17.266 5.695 1 98.31 159 ILE B C 1
ATOM 4509 O O . ILE B 1 159 ? 21.547 -18.047 5.75 1 98.31 159 ILE B O 1
ATOM 4513 N N . GLN B 1 160 ? 23.703 -17.641 5.891 1 97.75 160 GLN B N 1
ATOM 4514 C CA . GLN B 1 160 ? 24.016 -19.031 6.203 1 97.75 160 GLN B CA 1
ATOM 4515 C C . GLN B 1 160 ? 24.422 -19.203 7.668 1 97.75 160 GLN B C 1
ATOM 4517 O O . GLN B 1 160 ? 25.078 -18.328 8.234 1 97.75 160 GLN B O 1
ATOM 4522 N N . GLY B 1 161 ? 23.922 -20.312 8.211 1 97.38 161 GLY B N 1
ATOM 4523 C CA . GLY B 1 161 ? 24.375 -20.672 9.547 1 97.38 161 GLY B CA 1
ATOM 4524 C C . GLY B 1 161 ? 23.5 -20.109 10.648 1 97.38 161 GLY B C 1
ATOM 4525 O O . GLY B 1 161 ? 23.953 -19.938 11.781 1 97.38 161 GLY B O 1
ATOM 4526 N N . VAL B 1 162 ? 22.281 -19.734 10.344 1 97.69 162 VAL B N 1
ATOM 4527 C CA . VAL B 1 162 ? 21.344 -19.25 11.352 1 97.69 162 VAL B CA 1
ATOM 4528 C C . VAL B 1 162 ? 20.906 -20.422 12.242 1 97.69 162 VAL B C 1
ATOM 4530 O O . VAL B 1 162 ? 20.547 -21.484 11.75 1 97.69 162 VAL B O 1
ATOM 4533 N N . PRO B 1 163 ? 20.969 -20.219 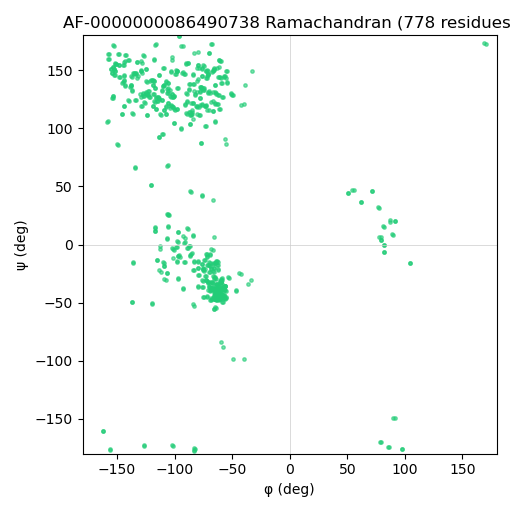13.531 1 96.81 163 PRO B N 1
ATOM 4534 C CA . PRO B 1 163 ? 20.578 -21.297 14.43 1 96.81 163 PRO B CA 1
ATOM 4535 C C . PRO B 1 163 ? 19.172 -21.812 14.156 1 96.81 163 PRO B C 1
ATOM 4537 O O . PRO B 1 163 ? 18.266 -21.031 13.844 1 96.81 163 PRO B O 1
ATOM 4540 N N . THR B 1 164 ? 18.969 -23.141 14.312 1 96 164 THR B N 1
ATOM 4541 C CA . THR B 1 164 ? 17.672 -23.734 13.977 1 96 164 THR B CA 1
ATOM 4542 C C . THR B 1 164 ? 16.969 -24.234 15.234 1 96 164 THR B C 1
ATOM 4544 O O . THR B 1 164 ? 15.828 -24.688 15.164 1 96 164 THR B O 1
ATOM 4547 N N . GLN B 1 165 ? 17.562 -24.109 16.328 1 92.75 165 GLN B N 1
ATOM 4548 C CA . GLN B 1 165 ? 16.969 -24.609 17.562 1 92.75 165 GLN B CA 1
ATOM 4549 C C . GLN B 1 165 ? 15.727 -23.797 17.953 1 92.75 165 GLN B C 1
ATOM 4551 O O . GLN B 1 165 ? 14.711 -24.359 18.359 1 92.75 165 GLN B O 1
ATOM 4556 N N . ASN B 1 166 ? 15.906 -22.516 17.859 1 89.44 166 ASN B N 1
ATOM 4557 C CA . ASN B 1 166 ? 14.766 -21.625 18.016 1 89.44 166 ASN B CA 1
ATOM 4558 C C . ASN B 1 166 ? 14.039 -21.422 16.688 1 89.44 166 ASN B C 1
ATOM 4560 O O . ASN B 1 166 ? 14.562 -20.766 15.773 1 89.44 166 ASN B O 1
ATOM 4564 N N . GLN B 1 167 ? 12.812 -21.906 16.641 1 89.81 167 GLN B N 1
ATOM 4565 C CA . GLN B 1 167 ? 12.086 -21.875 15.367 1 89.81 167 GLN B CA 1
ATOM 4566 C C . GLN B 1 167 ? 11.664 -20.453 15.016 1 89.81 167 GLN B C 1
ATOM 4568 O O . GLN B 1 167 ? 11.242 -20.188 13.883 1 89.81 167 GLN B O 1
ATOM 4573 N N . GLU B 1 168 ? 11.859 -19.562 15.953 1 93.5 168 GLU B N 1
ATOM 4574 C CA . GLU B 1 168 ? 11.438 -18.172 15.711 1 93.5 168 GLU B CA 1
ATOM 4575 C C . GLU B 1 168 ? 12.641 -17.266 15.453 1 93.5 168 GLU B C 1
ATOM 4577 O O . GLU B 1 168 ? 12.539 -16.047 15.539 1 93.5 168 GLU B O 1
ATOM 4582 N N . GLU B 1 169 ? 13.797 -17.891 15.156 1 95.56 169 GLU B N 1
ATOM 4583 C CA . GLU B 1 169 ? 15.016 -17.125 14.945 1 95.56 169 GLU B CA 1
ATOM 4584 C C . GLU B 1 169 ? 14.859 -16.125 13.797 1 95.56 169 GLU B C 1
ATOM 4586 O O . GLU B 1 169 ? 15.508 -15.078 13.789 1 95.56 169 GLU B O 1
ATOM 4591 N N . VAL B 1 170 ? 14.039 -16.438 12.859 1 97.31 170 VAL B N 1
ATOM 4592 C CA . VAL B 1 170 ? 13.805 -15.562 11.711 1 97.31 170 VAL B CA 1
ATOM 4593 C C . VAL B 1 170 ? 13.273 -14.219 12.188 1 97.31 170 VAL B C 1
ATOM 4595 O O . VAL B 1 170 ? 13.578 -13.18 11.594 1 97.31 170 VAL B O 1
ATOM 4598 N N . ARG B 1 171 ? 12.516 -14.188 13.281 1 96.81 171 ARG B N 1
ATOM 4599 C CA . ARG B 1 171 ? 12.008 -12.945 13.844 1 96.81 171 ARG B CA 1
ATOM 4600 C C . ARG B 1 171 ? 13.141 -12.094 14.406 1 96.81 171 ARG B C 1
ATOM 4602 O O . ARG B 1 171 ? 13.117 -10.867 14.297 1 96.81 171 ARG B O 1
ATOM 4609 N N . GLU B 1 172 ? 14.055 -12.766 14.977 1 95.56 172 GLU B N 1
ATOM 4610 C CA . GLU B 1 172 ? 15.203 -12.055 15.539 1 95.56 172 GLU B CA 1
ATOM 4611 C C . GLU B 1 172 ? 16.031 -11.383 14.445 1 95.56 172 GLU B C 1
ATOM 4613 O O . GLU B 1 172 ? 16.547 -10.281 14.641 1 95.56 172 GLU B O 1
ATOM 4618 N N . ILE B 1 173 ? 16.125 -12.094 13.375 1 97.12 173 ILE B N 1
ATOM 4619 C CA . ILE B 1 173 ? 16.812 -11.516 12.227 1 97.12 173 ILE B CA 1
ATOM 4620 C C . ILE B 1 173 ? 16.109 -10.242 11.789 1 97.12 173 ILE B C 1
ATOM 4622 O O . ILE B 1 173 ? 16.75 -9.203 11.594 1 97.12 173 ILE B O 1
ATOM 4626 N N . VAL B 1 174 ? 14.812 -10.25 11.688 1 97.75 174 VAL B N 1
ATOM 4627 C CA . VAL B 1 174 ? 14.023 -9.125 11.203 1 97.75 174 VAL B CA 1
ATOM 4628 C C . VAL B 1 174 ? 14.125 -7.961 12.188 1 97.75 174 VAL B C 1
ATOM 4630 O O . VAL B 1 174 ? 14.219 -6.801 11.781 1 97.75 174 VAL B O 1
ATOM 4633 N N . ASN B 1 175 ? 14.164 -8.289 13.469 1 95.31 175 ASN B N 1
ATOM 4634 C CA . ASN B 1 175 ? 14.18 -7.27 14.516 1 95.31 175 ASN B CA 1
ATOM 4635 C C . ASN B 1 175 ? 15.43 -6.398 14.422 1 95.31 175 ASN B C 1
ATOM 4637 O O . ASN B 1 175 ? 15.469 -5.305 14.984 1 95.31 175 ASN B O 1
ATOM 4641 N N . ARG B 1 176 ? 16.391 -6.844 13.688 1 95.62 176 ARG B N 1
ATOM 4642 C CA . ARG B 1 176 ? 17.609 -6.051 13.547 1 95.62 176 ARG B CA 1
ATOM 4643 C C . ARG B 1 176 ? 17.375 -4.867 12.609 1 95.62 176 ARG B C 1
ATOM 4645 O O . ARG B 1 176 ? 18.156 -3.908 12.617 1 95.62 176 ARG B O 1
ATOM 4652 N N . PHE B 1 177 ? 16.359 -5 11.805 1 95.62 177 PHE B N 1
ATOM 4653 C CA . PHE B 1 177 ? 16.266 -3.934 10.812 1 95.62 177 PHE B CA 1
ATOM 4654 C C . PHE B 1 177 ? 14.836 -3.449 10.664 1 95.62 177 PHE B C 1
ATOM 4656 O O . PHE B 1 177 ? 14.586 -2.396 10.078 1 95.62 177 PHE B O 1
ATOM 4663 N N . ALA B 1 178 ? 13.883 -4.18 11.141 1 95.81 178 ALA B N 1
ATOM 4664 C CA . ALA B 1 178 ? 12.469 -3.863 10.984 1 95.81 178 ALA B CA 1
ATOM 4665 C C . ALA B 1 178 ? 11.617 -4.637 11.992 1 95.81 178 ALA B C 1
ATOM 4667 O O . ALA B 1 178 ? 12.062 -4.891 13.117 1 95.81 178 ALA B O 1
ATOM 4668 N N . TYR B 1 179 ? 10.32 -4.785 11.758 1 94.06 179 TYR B N 1
ATOM 4669 C CA . TYR B 1 179 ? 9.391 -5.605 12.523 1 94.06 179 TYR B CA 1
ATOM 4670 C C . TYR B 1 179 ? 8.609 -6.539 11.602 1 94.06 179 TYR B C 1
ATOM 4672 O O . TYR B 1 179 ? 8.375 -6.219 10.438 1 94.06 179 TYR B O 1
ATOM 4680 N N . VAL B 1 180 ? 8.305 -7.676 12.172 1 96.44 180 VAL B N 1
ATOM 4681 C CA . VAL B 1 180 ? 7.57 -8.672 11.398 1 96.44 180 VAL B CA 1
ATOM 4682 C C . VAL B 1 180 ? 6.145 -8.188 11.148 1 96.44 180 VAL B C 1
ATOM 4684 O O . VAL B 1 180 ? 5.496 -7.664 12.055 1 96.44 180 VAL B O 1
ATOM 4687 N N . LYS B 1 181 ? 5.73 -8.25 9.938 1 95.88 181 LYS B N 1
ATOM 4688 C CA . LYS B 1 181 ? 4.352 -7.918 9.594 1 95.88 181 LYS B CA 1
ATOM 4689 C C . LYS B 1 181 ? 3.416 -9.086 9.875 1 95.88 181 LYS B C 1
ATOM 4691 O O . LYS B 1 181 ? 3.553 -10.156 9.273 1 95.88 181 LYS B O 1
ATOM 4696 N N . GLN B 1 182 ? 2.51 -8.859 10.734 1 95 182 GLN B N 1
ATOM 4697 C CA . GLN B 1 182 ? 1.521 -9.898 11 1 95 182 GLN B CA 1
ATOM 4698 C C . GLN B 1 182 ? 0.51 -10 9.859 1 95 182 GLN B C 1
ATOM 4700 O O . GLN B 1 182 ? 0.054 -8.977 9.344 1 95 182 GLN B O 1
ATOM 4705 N N . THR B 1 183 ? 0.205 -11.203 9.422 1 92.81 183 THR B N 1
ATOM 4706 C CA . THR B 1 183 ? -0.792 -11.492 8.398 1 92.81 183 THR B CA 1
ATOM 4707 C C . THR B 1 183 ? -1.805 -12.516 8.898 1 92.81 183 THR B C 1
ATOM 4709 O O . THR B 1 183 ? -1.824 -12.844 10.086 1 92.81 183 THR B O 1
ATOM 4712 N N . ALA B 1 184 ? -2.645 -12.945 8 1 89.19 184 ALA B N 1
ATOM 4713 C CA . ALA B 1 184 ? -3.621 -13.977 8.352 1 89.19 184 ALA B CA 1
ATOM 4714 C C . ALA B 1 184 ? -2.928 -15.281 8.711 1 89.19 184 ALA B C 1
ATOM 4716 O O . ALA B 1 184 ? -3.527 -16.156 9.352 1 89.19 184 ALA B O 1
ATOM 4717 N N . TYR B 1 185 ? -1.699 -15.336 8.367 1 91 185 TYR B N 1
ATOM 4718 C CA . TYR B 1 185 ? -0.938 -16.547 8.617 1 91 185 TYR B CA 1
ATOM 4719 C C . TYR B 1 185 ? -0.133 -16.438 9.906 1 91 185 TYR B C 1
ATOM 4721 O O . TYR B 1 185 ? 0.617 -17.344 10.266 1 91 185 TYR B O 1
ATOM 4729 N N . GLY B 1 186 ? -0.277 -15.328 10.602 1 92.56 186 GLY B N 1
ATOM 4730 C CA . GLY B 1 186 ? 0.457 -15.07 11.828 1 92.56 186 GLY B CA 1
ATOM 4731 C C . GLY B 1 186 ? 1.687 -14.211 11.625 1 92.56 186 GLY B C 1
ATOM 4732 O O . GLY B 1 186 ? 1.887 -13.656 10.539 1 92.56 186 GLY B O 1
ATOM 4733 N N . LEU B 1 187 ? 2.389 -14.055 12.75 1 95.25 187 LEU B N 1
ATOM 4734 C CA . LEU B 1 187 ? 3.668 -13.359 12.633 1 95.25 187 LEU B CA 1
ATOM 4735 C C . LEU B 1 187 ? 4.648 -14.164 11.789 1 95.25 187 LEU B C 1
ATOM 4737 O O . LEU B 1 187 ? 5.375 -13.602 10.969 1 95.25 187 LEU B O 1
ATOM 4741 N N . THR B 1 188 ? 4.598 -15.461 12.102 1 96.69 188 THR B N 1
ATOM 4742 C CA . THR B 1 188 ? 5.348 -16.406 11.289 1 96.69 188 THR B CA 1
ATOM 4743 C C . THR B 1 188 ? 4.441 -17.547 10.805 1 96.69 188 THR B C 1
ATOM 4745 O O . THR B 1 188 ? 3.309 -17.672 11.266 1 96.69 188 THR B O 1
ATOM 4748 N N . PHE B 1 189 ? 4.918 -18.266 9.781 1 94.75 189 PHE B N 1
ATOM 4749 C CA . PHE B 1 189 ? 4.16 -19.391 9.258 1 94.75 189 PHE B CA 1
ATOM 4750 C C . PHE B 1 189 ? 5.086 -20.547 8.906 1 94.75 189 PHE B C 1
ATOM 4752 O O . PHE B 1 189 ? 6.285 -20.344 8.695 1 94.75 189 PHE B O 1
ATOM 4759 N N . ASP B 1 190 ? 4.52 -21.703 8.852 1 92.31 190 ASP B N 1
ATOM 4760 C CA . ASP B 1 190 ? 5.266 -22.922 8.539 1 92.31 190 ASP B CA 1
ATOM 4761 C C . ASP B 1 190 ? 4.965 -23.391 7.117 1 92.31 190 ASP B C 1
ATOM 4763 O O . ASP B 1 190 ? 3.816 -23.344 6.668 1 92.31 190 ASP B O 1
ATOM 4767 N N . VAL B 1 191 ? 5.977 -23.719 6.48 1 87.69 191 VAL B N 1
ATOM 4768 C CA . VAL B 1 191 ? 5.836 -24.406 5.203 1 87.69 191 VAL B CA 1
ATOM 4769 C C . VAL B 1 191 ? 6.32 -25.844 5.34 1 87.69 191 VAL B C 1
ATOM 4771 O O . VAL B 1 191 ? 7.527 -26.109 5.324 1 87.69 191 VAL B O 1
ATOM 4774 N N . LEU B 1 192 ? 5.492 -26.688 5.57 1 85.5 192 LEU B N 1
ATOM 4775 C CA . LEU B 1 192 ? 5.781 -28.109 5.691 1 85.5 192 LEU B CA 1
ATOM 4776 C C . LEU B 1 192 ? 4.637 -28.938 5.121 1 85.5 192 LEU B C 1
ATOM 4778 O O . LEU B 1 192 ? 3.484 -28.5 5.113 1 85.5 192 LEU B O 1
ATOM 4782 N N . ALA B 1 193 ? 5.031 -30.031 4.535 1 77.44 193 ALA B N 1
ATOM 4783 C CA . ALA B 1 193 ? 4.012 -30.906 3.943 1 77.44 193 ALA B CA 1
ATOM 4784 C C . ALA B 1 193 ? 3.123 -31.516 5.02 1 77.44 193 ALA B C 1
ATOM 4786 O O . ALA B 1 193 ? 3.621 -32.094 5.988 1 77.44 193 ALA B O 1
ATOM 4787 N N . GLU B 1 194 ? 1.862 -31.078 4.902 1 75.75 194 GLU B N 1
ATOM 4788 C CA . GLU B 1 194 ? 0.857 -31.625 5.809 1 75.75 194 GLU B CA 1
ATOM 4789 C C . GLU B 1 194 ? -0.172 -32.469 5.051 1 75.75 194 GLU B C 1
ATOM 4791 O O . GLU B 1 194 ? -0.488 -32.188 3.896 1 75.75 194 GLU B O 1
ATOM 4796 N N . PRO B 1 195 ? -0.676 -33.5 5.613 1 68.12 195 PRO B N 1
ATOM 4797 C CA . PRO B 1 195 ? -1.702 -34.312 4.941 1 68.12 195 PRO B CA 1
ATOM 4798 C C . PRO B 1 195 ? -2.961 -33.5 4.617 1 68.12 195 PRO B C 1
ATOM 4800 O O . PRO B 1 195 ? -3.566 -33.688 3.562 1 68.12 195 PRO B O 1
ATOM 4803 N N . LYS B 1 196 ? -3.463 -32.719 5.617 1 68.94 196 LYS B N 1
ATOM 4804 C CA . LYS B 1 196 ? -4.668 -31.938 5.398 1 68.94 196 LYS B CA 1
ATOM 4805 C C . LYS B 1 196 ? -4.332 -30.453 5.258 1 68.94 196 LYS B C 1
ATOM 4807 O O . LYS B 1 196 ? -4.738 -29.641 6.086 1 68.94 196 LYS B O 1
ATOM 4812 N N . ALA B 1 197 ? -3.615 -30.297 4.051 1 69.81 197 ALA B N 1
ATOM 4813 C CA . ALA B 1 197 ? -3.09 -28.953 3.902 1 69.81 197 ALA B CA 1
ATOM 4814 C C . ALA B 1 197 ? -4.184 -27.984 3.455 1 69.81 197 ALA B C 1
ATOM 4816 O O . ALA B 1 197 ? -4.941 -28.281 2.527 1 69.81 197 ALA B O 1
ATOM 4817 N N . ALA B 1 198 ? -4.375 -26.891 4.172 1 64 198 ALA B N 1
ATOM 4818 C CA . ALA B 1 198 ? -5.312 -25.828 3.814 1 64 198 ALA B CA 1
ATOM 4819 C C . ALA B 1 198 ? -4.785 -25.016 2.645 1 64 198 ALA B C 1
ATOM 4821 O O . ALA B 1 198 ? -5.562 -24.422 1.888 1 64 198 ALA B O 1
ATOM 4822 N N . HIS B 1 199 ? -3.545 -24.953 2.582 1 74.56 199 HIS B N 1
ATOM 4823 C CA . HIS B 1 199 ? -2.863 -24.172 1.559 1 74.56 199 HIS B CA 1
ATOM 4824 C C . HIS B 1 199 ? -1.944 -25.047 0.715 1 74.56 199 HIS B C 1
ATOM 4826 O O . HIS B 1 199 ? -1.257 -25.922 1.244 1 74.56 199 HIS B O 1
ATOM 4832 N N . LEU B 1 200 ? -1.96 -24.719 -0.553 1 71.06 200 LEU B N 1
ATOM 4833 C CA . LEU B 1 200 ? -1.217 -25.562 -1.486 1 71.06 200 LEU B CA 1
ATOM 4834 C C . LEU B 1 200 ? 0.274 -25.547 -1.166 1 71.06 200 LEU B C 1
ATOM 4836 O O . LEU B 1 200 ? 1.002 -26.469 -1.521 1 71.06 200 LEU B O 1
ATOM 4840 N N . ALA B 1 201 ? 0.697 -24.547 -0.496 1 72.06 201 ALA B N 1
ATOM 4841 C CA . ALA B 1 201 ? 2.102 -24.438 -0.106 1 72.06 201 ALA B CA 1
ATOM 4842 C C . ALA B 1 201 ? 2.475 -25.516 0.902 1 72.06 201 ALA B C 1
ATOM 4844 O O . ALA B 1 201 ? 3.658 -25.812 1.104 1 72.06 201 ALA B O 1
ATOM 4845 N N . ASN B 1 202 ? 1.564 -26.125 1.495 1 74.88 202 ASN B N 1
ATOM 4846 C CA . ASN B 1 202 ? 1.83 -27.125 2.518 1 74.88 202 ASN B CA 1
ATOM 4847 C C . ASN B 1 202 ? 1.575 -28.531 1.995 1 74.88 202 ASN B C 1
ATOM 4849 O O . ASN B 1 202 ? 1.121 -29.406 2.74 1 74.88 202 ASN B O 1
ATOM 4853 N N . THR B 1 203 ? 1.713 -28.594 0.674 1 74.31 203 THR B N 1
ATOM 4854 C CA . THR B 1 203 ? 1.686 -29.891 0.006 1 74.31 203 THR B CA 1
ATOM 4855 C C . THR B 1 203 ? 3.023 -30.188 -0.669 1 74.31 203 THR B C 1
ATOM 4857 O O . THR B 1 203 ? 3.912 -29.328 -0.686 1 74.31 203 THR B O 1
ATOM 4860 N N . GLY B 1 204 ? 3.146 -31.359 -1.146 1 74.56 204 GLY B N 1
ATOM 4861 C CA . GLY B 1 204 ? 4.363 -31.719 -1.861 1 74.56 204 GLY B CA 1
ATOM 4862 C C . GLY B 1 204 ? 4.293 -31.406 -3.346 1 74.56 204 GLY B C 1
ATOM 4863 O O . GLY B 1 204 ? 5.211 -31.734 -4.098 1 74.56 204 GLY B O 1
ATOM 4864 N N . ARG B 1 205 ? 3.311 -30.641 -3.736 1 76.69 205 ARG B N 1
ATOM 4865 C CA . ARG B 1 205 ? 3.107 -30.344 -5.152 1 76.69 205 ARG B CA 1
ATOM 4866 C C . ARG B 1 205 ? 4.066 -29.266 -5.633 1 76.69 205 ARG B C 1
ATOM 4868 O O . ARG B 1 205 ? 4.578 -28.484 -4.832 1 76.69 205 ARG B O 1
ATOM 4875 N N . TYR B 1 206 ? 4.309 -29.406 -6.895 1 81.75 206 TYR B N 1
ATOM 4876 C CA . TYR B 1 206 ? 5.09 -28.375 -7.57 1 81.75 206 TYR B CA 1
ATOM 4877 C C . TYR B 1 206 ? 4.418 -27.016 -7.453 1 81.75 206 TYR B C 1
ATOM 4879 O O . TYR B 1 206 ? 3.207 -26.891 -7.645 1 81.75 206 TYR B O 1
ATOM 4887 N N . LEU B 1 207 ? 5.133 -26.047 -6.984 1 85.25 207 LEU B N 1
ATOM 4888 C CA . LEU B 1 207 ? 4.656 -24.672 -6.918 1 85.25 207 LEU B CA 1
ATOM 4889 C C . LEU B 1 207 ? 5.375 -23.797 -7.938 1 85.25 207 LEU B C 1
ATOM 4891 O O . LEU B 1 207 ? 6.586 -23.594 -7.844 1 85.25 207 LEU B O 1
ATOM 4895 N N . GLU B 1 208 ? 4.598 -23.312 -8.852 1 91.69 208 GLU B N 1
ATOM 4896 C CA . GLU B 1 208 ? 5.156 -22.469 -9.906 1 91.69 208 GLU B CA 1
ATOM 4897 C C . GLU B 1 208 ? 5.594 -21.109 -9.367 1 91.69 208 GLU B C 1
ATOM 4899 O O . GLU B 1 208 ? 5.219 -20.734 -8.258 1 91.69 208 GLU B O 1
ATOM 4904 N N . HIS B 1 209 ? 6.395 -20.422 -10.188 1 96.81 209 HIS B N 1
ATOM 4905 C CA . HIS B 1 209 ? 6.832 -19.078 -9.852 1 96.81 209 HIS B CA 1
ATOM 4906 C C . HIS B 1 209 ? 5.648 -18.188 -9.469 1 96.81 209 HIS B C 1
ATOM 4908 O O . HIS B 1 209 ? 4.652 -18.141 -10.188 1 96.81 209 HIS B O 1
ATOM 4914 N N . HIS B 1 210 ? 5.758 -17.531 -8.352 1 97.88 210 HIS B N 1
ATOM 4915 C CA . HIS B 1 210 ? 4.676 -16.656 -7.922 1 97.88 210 HIS B CA 1
ATOM 4916 C C . HIS B 1 210 ? 5.184 -15.594 -6.949 1 97.88 210 HIS B C 1
ATOM 4918 O O . HIS B 1 210 ? 6.301 -15.695 -6.441 1 97.88 210 HIS B O 1
ATOM 4924 N N . THR B 1 211 ? 4.457 -14.508 -6.781 1 98.38 211 THR B N 1
ATOM 4925 C CA . THR B 1 211 ? 4.594 -13.562 -5.68 1 98.38 211 THR B CA 1
ATOM 4926 C C . THR B 1 211 ? 3.482 -13.766 -4.652 1 98.38 211 THR B C 1
ATOM 4928 O O . THR B 1 211 ? 2.395 -14.234 -4.992 1 98.38 211 THR B O 1
ATOM 4931 N N . ASP B 1 212 ? 3.816 -13.484 -3.445 1 97.38 212 ASP B N 1
ATOM 4932 C CA . ASP B 1 212 ? 2.887 -13.789 -2.363 1 97.38 212 ASP B CA 1
ATOM 4933 C C . ASP B 1 212 ? 1.977 -12.602 -2.066 1 97.38 212 ASP B C 1
ATOM 4935 O O . ASP B 1 212 ? 2.385 -11.445 -2.221 1 97.38 212 ASP B O 1
ATOM 4939 N N . LEU B 1 213 ? 0.776 -12.875 -1.676 1 97.19 213 LEU B N 1
ATOM 4940 C CA . LEU B 1 213 ? -0.195 -11.984 -1.052 1 97.19 213 LEU B CA 1
ATOM 4941 C C . LEU B 1 213 ? -0.55 -10.828 -1.982 1 97.19 213 LEU B C 1
ATOM 4943 O O . LEU B 1 213 ? -0.724 -9.695 -1.532 1 97.19 213 LEU B O 1
ATOM 4947 N N . ASN B 1 214 ? -0.616 -11.141 -3.254 1 96.31 214 ASN B N 1
ATOM 4948 C CA . ASN B 1 214 ? -1 -10.133 -4.234 1 96.31 214 ASN B CA 1
ATOM 4949 C C . ASN B 1 214 ? -2.469 -9.742 -4.09 1 96.31 214 ASN B C 1
ATOM 4951 O O . ASN B 1 214 ? -2.922 -8.773 -4.703 1 96.31 214 ASN B O 1
ATOM 4955 N N . TYR B 1 215 ? -3.236 -10.477 -3.238 1 95.06 215 TYR B N 1
ATOM 4956 C CA . TYR B 1 215 ? -4.648 -10.195 -3.016 1 95.06 215 TYR B CA 1
ATOM 4957 C C . TYR B 1 215 ? -4.832 -9.164 -1.91 1 95.06 215 TYR B C 1
ATOM 4959 O O . TYR B 1 215 ? -5.961 -8.766 -1.605 1 95.06 215 TYR B O 1
ATOM 4967 N N . ARG B 1 216 ? -3.734 -8.719 -1.332 1 95.25 216 ARG B N 1
ATOM 4968 C CA . ARG B 1 216 ? -3.77 -7.664 -0.327 1 95.25 216 ARG B CA 1
ATOM 4969 C C . ARG B 1 216 ? -3.631 -6.289 -0.972 1 95.25 216 ARG B C 1
ATOM 4971 O O . ARG B 1 216 ? -3.072 -6.164 -2.064 1 95.25 216 ARG B O 1
ATOM 4978 N N . GLU B 1 217 ? -4.133 -5.246 -0.273 1 93 217 GLU B N 1
ATOM 4979 C CA . GLU B 1 217 ? -4.051 -3.895 -0.822 1 93 217 GLU B CA 1
ATOM 4980 C C . GLU B 1 217 ? -2.602 -3.484 -1.064 1 93 217 GLU B C 1
ATOM 4982 O O . GLU B 1 217 ? -2.318 -2.686 -1.96 1 93 217 GLU B O 1
ATOM 4987 N N . LYS B 1 218 ? -1.724 -4 -0.271 1 94.62 218 LYS B N 1
ATOM 4988 C CA . LYS B 1 218 ? -0.285 -3.893 -0.5 1 94.62 218 LYS B CA 1
ATOM 4989 C C . LYS B 1 218 ? 0.44 -5.152 -0.037 1 94.62 218 LYS B C 1
ATOM 4991 O O . LYS B 1 218 ? 0.516 -5.426 1.162 1 94.62 218 LYS B O 1
ATOM 4996 N N . ALA B 1 219 ? 0.95 -5.848 -0.995 1 96.12 219 ALA B N 1
ATOM 4997 C CA . ALA B 1 219 ? 1.711 -7.047 -0.647 1 96.12 219 ALA B CA 1
ATOM 4998 C C . ALA B 1 219 ? 2.975 -6.688 0.128 1 96.12 219 ALA B C 1
ATOM 5000 O O . ALA B 1 219 ? 3.652 -5.707 -0.196 1 96.12 219 ALA B O 1
ATOM 5001 N N . PRO B 1 220 ? 3.281 -7.465 1.194 1 96.69 220 PRO B N 1
ATOM 5002 C CA . PRO B 1 220 ? 4.562 -7.211 1.853 1 96.69 220 PRO B CA 1
ATOM 5003 C C . PRO B 1 220 ? 5.746 -7.273 0.885 1 96.69 220 PRO B C 1
ATOM 5005 O O . PRO B 1 220 ? 5.785 -8.141 0.007 1 96.69 220 PRO B O 1
ATOM 5008 N N . GLY B 1 221 ? 6.633 -6.367 1.062 1 97.69 221 GLY B N 1
ATOM 5009 C CA . GLY B 1 221 ? 7.695 -6.223 0.077 1 97.69 221 GLY B CA 1
ATOM 5010 C C . GLY B 1 221 ? 8.844 -7.191 0.29 1 97.69 221 GLY B C 1
ATOM 5011 O O . GLY B 1 221 ? 9.617 -7.457 -0.633 1 97.69 221 GLY B O 1
ATOM 5012 N N . LEU B 1 222 ? 8.977 -7.695 1.527 1 98.56 222 LEU B N 1
ATOM 5013 C CA . LEU B 1 222 ? 10.086 -8.594 1.851 1 98.56 222 LEU B CA 1
ATOM 5014 C C . LEU B 1 222 ? 9.57 -9.875 2.5 1 98.56 222 LEU B C 1
ATOM 5016 O O . LEU B 1 222 ? 8.719 -9.828 3.387 1 98.56 222 LEU B O 1
ATOM 5020 N N . GLN B 1 223 ? 10.008 -10.984 1.998 1 98.5 223 GLN B N 1
ATOM 5021 C CA . GLN B 1 223 ? 9.719 -12.289 2.568 1 98.5 223 GLN B CA 1
ATOM 5022 C C . GLN B 1 223 ? 11.008 -13 2.99 1 98.5 223 GLN B C 1
ATOM 5024 O O . GLN B 1 223 ? 12.031 -12.906 2.311 1 98.5 223 GLN B O 1
ATOM 5029 N N . LEU B 1 224 ? 10.984 -13.609 4.141 1 98.62 224 LEU B N 1
ATOM 5030 C CA . LEU B 1 224 ? 12.086 -14.43 4.613 1 98.62 224 LEU B CA 1
ATOM 5031 C C . LEU B 1 224 ? 11.641 -15.867 4.836 1 98.62 224 LEU B C 1
ATOM 5033 O O . LEU B 1 224 ? 10.539 -16.109 5.336 1 98.62 224 LEU B O 1
ATOM 5037 N N . LEU B 1 225 ? 12.492 -16.797 4.496 1 97.5 225 LEU B N 1
ATOM 5038 C CA . LEU B 1 225 ? 12.305 -18.219 4.742 1 97.5 225 LEU B CA 1
ATOM 5039 C C . LEU B 1 225 ? 13.531 -18.812 5.434 1 97.5 225 LEU B C 1
ATOM 5041 O O . LEU B 1 225 ? 14.641 -18.734 4.906 1 97.5 225 LEU B O 1
ATOM 5045 N N . HIS B 1 226 ? 13.328 -19.328 6.59 1 98 226 HIS B N 1
ATOM 5046 C CA . HIS B 1 226 ? 14.367 -20 7.367 1 98 226 HIS B CA 1
ATOM 5047 C C . HIS B 1 226 ? 14.242 -21.516 7.262 1 98 226 HIS B C 1
ATOM 5049 O O . HIS B 1 226 ? 13.227 -22.094 7.668 1 98 226 HIS B O 1
ATOM 5055 N N . CYS B 1 227 ? 15.258 -22.141 6.727 1 96.38 227 CYS B N 1
ATOM 5056 C CA . CYS B 1 227 ? 15.258 -23.609 6.617 1 96.38 227 CYS B CA 1
ATOM 5057 C C . CYS B 1 227 ? 15.602 -24.25 7.953 1 96.38 227 CYS B C 1
ATOM 5059 O O . CYS B 1 227 ? 16.75 -24.188 8.398 1 96.38 227 CYS B O 1
ATOM 5061 N N . LEU B 1 228 ? 14.633 -24.875 8.5 1 95.75 228 LEU B N 1
ATOM 5062 C CA . LEU B 1 228 ? 14.828 -25.516 9.797 1 95.75 228 LEU B CA 1
ATOM 5063 C C . LEU B 1 228 ? 15.234 -26.969 9.625 1 95.75 228 LEU B C 1
ATOM 5065 O O . LEU B 1 228 ? 16.016 -27.5 10.414 1 95.75 228 LEU B O 1
ATOM 5069 N N . LYS B 1 229 ? 14.625 -27.562 8.625 1 90.81 229 LYS B N 1
ATOM 5070 C CA . LYS B 1 229 ? 14.906 -28.969 8.336 1 90.81 229 LYS B CA 1
ATOM 5071 C C . LYS B 1 229 ? 14.906 -29.219 6.832 1 90.81 229 LYS B C 1
ATOM 5073 O O . LYS B 1 229 ? 14.086 -28.672 6.098 1 90.81 229 LYS B O 1
ATOM 5078 N N . SER B 1 230 ? 15.875 -29.984 6.375 1 86.5 230 SER B N 1
ATOM 5079 C CA . SER B 1 230 ? 15.953 -30.469 5.004 1 86.5 230 SER B CA 1
ATOM 5080 C C . SER B 1 230 ? 16.672 -31.812 4.938 1 86.5 230 SER B C 1
ATOM 5082 O O . SER B 1 230 ? 17.891 -31.875 4.805 1 86.5 230 SER B O 1
ATOM 5084 N N . GLU B 1 231 ? 15.891 -32.906 5.133 1 81.31 231 GLU B N 1
ATOM 5085 C CA . GLU B 1 231 ? 16.516 -34.219 5.199 1 81.31 231 GLU B CA 1
ATOM 5086 C C . GLU B 1 231 ? 15.812 -35.188 4.266 1 81.31 231 GLU B C 1
ATOM 5088 O O . GLU B 1 231 ? 14.586 -35.188 4.145 1 81.31 231 GLU B O 1
ATOM 5093 N N . VAL B 1 232 ? 16.609 -35.844 3.477 1 78.06 232 VAL B N 1
ATOM 5094 C CA . VAL B 1 232 ? 16.078 -36.938 2.666 1 78.06 232 VAL B CA 1
ATOM 5095 C C . VAL B 1 232 ? 15.984 -38.188 3.512 1 78.06 232 VAL B C 1
ATOM 5097 O O . VAL B 1 232 ? 16.969 -38.594 4.137 1 78.06 232 VAL B O 1
ATOM 5100 N N . LEU B 1 233 ? 14.727 -38.562 3.57 1 75.12 233 LEU B N 1
ATOM 5101 C CA . LEU B 1 233 ? 14.477 -39.75 4.359 1 75.12 233 LEU B CA 1
ATOM 5102 C C . LEU B 1 233 ? 14.633 -41 3.508 1 75.12 233 LEU B C 1
ATOM 5104 O O . LEU B 1 233 ? 14.07 -41.094 2.414 1 75.12 233 LEU B O 1
ATOM 5108 N N . GLY B 1 234 ? 15.289 -41.969 3.969 1 67.5 234 GLY B N 1
ATOM 5109 C CA . GLY B 1 234 ? 15.453 -43.25 3.316 1 67.5 234 GLY B CA 1
ATOM 5110 C C . GLY B 1 234 ? 16.594 -43.281 2.312 1 67.5 234 GLY B C 1
ATOM 5111 O O . GLY B 1 234 ? 17.391 -42.312 2.242 1 67.5 234 GLY B O 1
ATOM 5112 N N . GLU B 1 235 ? 16.734 -44.469 1.545 1 62.28 235 GLU B N 1
ATOM 5113 C CA . GLU B 1 235 ? 17.781 -44.75 0.577 1 62.28 235 GLU B CA 1
ATOM 5114 C C . GLU B 1 235 ? 17.438 -44.188 -0.8 1 62.28 235 GLU B C 1
ATOM 5116 O O . GLU B 1 235 ? 16.266 -44.219 -1.204 1 62.28 235 GLU B O 1
ATOM 5121 N N . GLY B 1 236 ? 18.156 -43.125 -1.379 1 60.03 236 GLY B N 1
ATOM 5122 C CA . GLY B 1 236 ? 17.969 -42.656 -2.742 1 60.03 236 GLY B CA 1
ATOM 5123 C C . GLY B 1 236 ? 18.672 -41.344 -3.023 1 60.03 236 GLY B C 1
ATOM 5124 O O . GLY B 1 236 ? 19.312 -40.781 -2.139 1 60.03 236 GLY B O 1
ATOM 5125 N N . ASP B 1 237 ? 18.625 -40.969 -4.293 1 60.19 237 ASP B N 1
ATOM 5126 C CA . ASP B 1 237 ? 19.328 -39.812 -4.812 1 60.19 237 ASP B CA 1
ATOM 5127 C C . ASP B 1 237 ? 18.672 -38.531 -4.34 1 60.19 237 ASP B C 1
ATOM 5129 O O . ASP B 1 237 ? 17.469 -38.344 -4.512 1 60.19 237 ASP B O 1
ATOM 5133 N N . GLU B 1 238 ? 19.406 -37.75 -3.551 1 58.88 238 GLU B N 1
ATOM 5134 C CA . GLU B 1 238 ? 19 -36.438 -3.029 1 58.88 238 GLU B CA 1
ATOM 5135 C C . GLU B 1 238 ? 18.391 -35.562 -4.125 1 58.88 238 GLU B C 1
ATOM 5137 O O . GLU B 1 238 ? 17.406 -34.875 -3.891 1 58.88 238 GLU B O 1
ATOM 5142 N N . GLU B 1 239 ? 19.016 -35.688 -5.203 1 59.56 239 GLU B N 1
ATOM 5143 C CA . GLU B 1 239 ? 18.547 -34.875 -6.312 1 59.56 239 GLU B CA 1
ATOM 5144 C C . GLU B 1 239 ? 17.125 -35.25 -6.73 1 59.56 239 GLU B C 1
ATOM 5146 O O . GLU B 1 239 ? 16.344 -34.375 -7.133 1 59.56 239 GLU B O 1
ATOM 5151 N N . ALA B 1 240 ? 16.953 -36.531 -6.473 1 59.75 240 ALA B N 1
ATOM 5152 C CA . ALA B 1 240 ? 15.664 -37.062 -6.922 1 59.75 240 ALA B CA 1
ATOM 5153 C C . ALA B 1 240 ? 14.57 -36.781 -5.902 1 59.75 240 ALA B C 1
ATOM 5155 O O . ALA B 1 240 ? 13.375 -36.844 -6.23 1 59.75 240 ALA B O 1
ATOM 5156 N N . ALA B 1 241 ? 14.969 -36.406 -4.762 1 66.25 241 ALA B N 1
ATOM 5157 C CA . ALA B 1 241 ? 13.969 -36.281 -3.705 1 66.25 241 ALA B CA 1
ATOM 5158 C C . 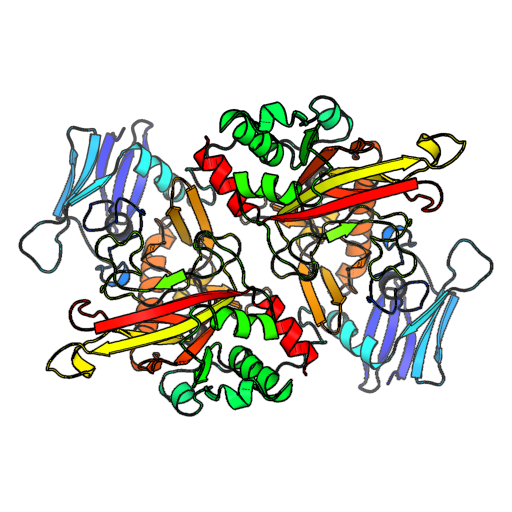ALA B 1 241 ? 13.125 -35 -3.902 1 66.25 241 ALA B C 1
ATOM 5160 O O . ALA B 1 241 ? 11.969 -34.969 -3.473 1 66.25 241 ALA B O 1
ATOM 5161 N N . GLY B 1 242 ? 13.688 -34 -4.703 1 74.88 242 GLY B N 1
ATOM 5162 C CA . GLY B 1 242 ? 12.891 -32.812 -4.992 1 74.88 242 GLY B CA 1
ATOM 5163 C C . GLY B 1 242 ? 12.859 -31.828 -3.846 1 74.88 242 GLY B C 1
ATOM 5164 O O . GLY B 1 242 ? 13.797 -31.766 -3.047 1 74.88 242 GLY B O 1
ATOM 5165 N N . GLY B 1 243 ? 12.008 -30.797 -3.875 1 78 243 GLY B N 1
ATOM 5166 C CA . GLY B 1 243 ? 11.789 -29.812 -2.818 1 78 243 GLY B CA 1
ATOM 5167 C C . GLY B 1 243 ? 12.75 -28.641 -2.885 1 78 243 GLY B C 1
ATOM 5168 O O . GLY B 1 243 ? 12.992 -27.984 -1.877 1 78 243 GLY B O 1
ATOM 5169 N N . LYS B 1 244 ? 13.281 -28.484 -4.027 1 84.25 244 LYS B N 1
ATOM 5170 C CA . LYS B 1 244 ? 14.203 -27.375 -4.207 1 84.25 244 LYS B CA 1
ATOM 5171 C C . LYS B 1 244 ? 13.453 -26.062 -4.438 1 84.25 244 LYS B C 1
ATOM 5173 O O . LYS B 1 244 ? 12.43 -26.047 -5.121 1 84.25 244 LYS B O 1
ATOM 5178 N N . SER B 1 245 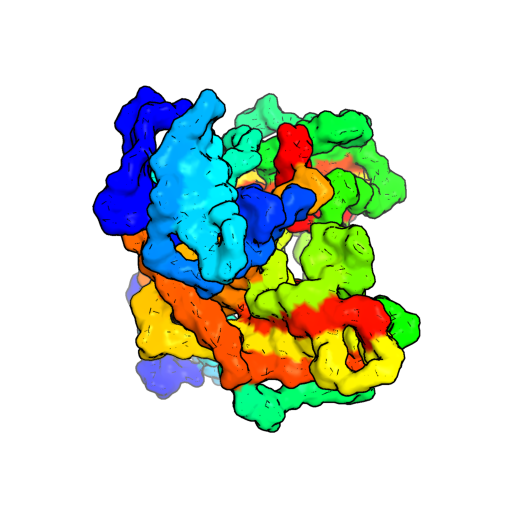? 14.039 -25.047 -3.82 1 90 245 SER B N 1
ATOM 5179 C CA . SER B 1 245 ? 13.492 -23.719 -4.062 1 90 245 SER B CA 1
ATOM 5180 C C . SER B 1 245 ? 14.102 -23.078 -5.305 1 90 245 SER B C 1
ATOM 5182 O O . SER B 1 245 ? 15.297 -23.234 -5.566 1 90 245 SER B O 1
ATOM 5184 N N . PHE B 1 246 ? 13.336 -22.469 -6.066 1 94.38 246 PHE B N 1
ATOM 5185 C CA . PHE B 1 246 ? 13.867 -21.719 -7.207 1 94.38 246 PHE B CA 1
ATOM 5186 C C . PHE B 1 246 ? 13.312 -20.297 -7.227 1 94.38 246 PHE B C 1
ATOM 5188 O O . PHE B 1 246 ? 12.219 -20.047 -6.727 1 94.38 246 PHE B O 1
ATOM 5195 N N . PHE B 1 247 ? 14.117 -19.406 -7.738 1 97.75 247 PHE B N 1
ATOM 5196 C CA . PHE B 1 247 ? 13.836 -17.984 -7.758 1 97.75 247 PHE B CA 1
ATOM 5197 C C . PHE B 1 247 ? 14.117 -17.391 -9.141 1 97.75 247 PHE B C 1
ATOM 5199 O O . PHE B 1 247 ? 15.016 -17.844 -9.836 1 97.75 247 PHE B O 1
ATOM 5206 N N . VAL B 1 248 ? 13.352 -16.391 -9.516 1 98.62 248 VAL B N 1
ATOM 5207 C CA . VAL B 1 248 ? 13.578 -15.695 -10.781 1 98.62 248 VAL B CA 1
ATOM 5208 C C . VAL B 1 248 ? 13.406 -14.195 -10.578 1 98.62 248 VAL B C 1
ATOM 5210 O O . VAL B 1 248 ? 12.5 -13.758 -9.867 1 98.62 248 VAL B O 1
ATOM 5213 N N . ASP B 1 249 ? 14.328 -13.391 -11.148 1 98.81 249 ASP B N 1
ATOM 5214 C CA . ASP B 1 249 ? 14.195 -11.938 -11.141 1 98.81 249 ASP B CA 1
ATOM 5215 C C . ASP B 1 249 ? 13.102 -11.477 -12.109 1 98.81 249 ASP B C 1
ATOM 5217 O O . ASP B 1 249 ? 13.336 -11.375 -13.312 1 98.81 249 ASP B O 1
ATOM 5221 N N . GLY B 1 250 ? 11.977 -11.164 -11.539 1 98.88 250 GLY B N 1
ATOM 5222 C CA . GLY B 1 250 ? 10.852 -10.719 -12.352 1 98.88 250 GLY B CA 1
ATOM 5223 C C . GLY B 1 250 ? 11.148 -9.461 -13.148 1 98.88 250 GLY B C 1
ATOM 5224 O O . GLY B 1 250 ? 10.609 -9.273 -14.234 1 98.88 250 GLY B O 1
ATOM 5225 N N . PHE B 1 251 ? 12.008 -8.562 -12.625 1 98.81 251 PHE B N 1
ATOM 5226 C CA . PHE B 1 251 ? 12.383 -7.355 -13.344 1 98.81 251 PHE B CA 1
ATOM 5227 C C . PHE B 1 251 ? 13.203 -7.691 -14.586 1 98.81 251 PHE B C 1
ATOM 5229 O O . PHE B 1 251 ? 13.039 -7.066 -15.633 1 98.81 251 PHE B O 1
ATOM 5236 N N . HIS B 1 252 ? 14.062 -8.672 -14.445 1 98.81 252 HIS B N 1
ATOM 5237 C CA . HIS B 1 252 ? 14.82 -9.125 -15.609 1 98.81 252 HIS B CA 1
ATOM 5238 C C . HIS B 1 252 ? 13.898 -9.648 -16.703 1 98.81 252 HIS B C 1
ATOM 5240 O O . HIS B 1 252 ? 14.055 -9.297 -17.875 1 98.81 252 HIS B O 1
ATOM 5246 N N . VAL B 1 253 ? 12.969 -10.43 -16.312 1 98.81 253 VAL B N 1
ATOM 5247 C CA . VAL B 1 253 ? 12.023 -11.023 -17.25 1 98.81 253 VAL B CA 1
ATOM 5248 C C . VAL B 1 253 ? 11.164 -9.922 -17.875 1 98.81 253 VAL B C 1
ATOM 5250 O O . VAL B 1 253 ? 10.914 -9.938 -19.094 1 98.81 253 VAL B O 1
ATOM 5253 N N . ALA B 1 254 ? 10.688 -8.992 -17.078 1 98.88 254 ALA B N 1
ATOM 5254 C CA . ALA B 1 254 ? 9.891 -7.875 -17.578 1 98.88 254 ALA B CA 1
ATOM 5255 C C . ALA B 1 254 ? 10.68 -7.039 -18.578 1 98.88 254 ALA B C 1
ATOM 5257 O O . ALA B 1 254 ? 10.148 -6.629 -19.609 1 98.88 254 ALA B O 1
ATOM 5258 N N . GLN B 1 255 ? 11.945 -6.785 -18.219 1 98.62 255 GLN B N 1
ATOM 5259 C CA . GLN B 1 255 ? 12.789 -6.035 -19.141 1 98.62 255 GLN B CA 1
ATOM 5260 C C . GLN B 1 255 ? 12.969 -6.785 -20.469 1 98.62 255 GLN B C 1
ATOM 5262 O O . GLN B 1 255 ? 12.922 -6.184 -21.531 1 98.62 255 GLN B O 1
ATOM 5267 N N . TRP B 1 256 ? 13.203 -8.078 -20.391 1 98.62 256 TRP B N 1
ATOM 5268 C CA . TRP B 1 256 ? 13.297 -8.906 -21.578 1 98.62 256 TRP B CA 1
ATOM 5269 C C . TRP B 1 256 ? 12.031 -8.773 -22.438 1 98.62 256 TRP B C 1
ATOM 5271 O O . TRP B 1 256 ? 12.117 -8.633 -23.656 1 98.62 256 TRP B O 1
ATOM 5281 N N . LEU B 1 257 ? 10.883 -8.828 -21.797 1 98.75 257 LEU B N 1
ATOM 5282 C CA . LEU B 1 257 ? 9.609 -8.711 -22.484 1 98.75 257 LEU B CA 1
ATOM 5283 C C . LEU B 1 257 ? 9.492 -7.355 -23.172 1 98.75 257 LEU B C 1
ATOM 5285 O O . LEU B 1 257 ? 9.047 -7.273 -24.328 1 98.75 257 LEU B O 1
ATOM 5289 N N . GLU B 1 258 ? 9.875 -6.305 -22.453 1 98.44 258 GLU B N 1
ATOM 5290 C CA . GLU B 1 258 ? 9.836 -4.961 -23.016 1 98.44 258 GLU B CA 1
ATOM 5291 C C . GLU B 1 258 ? 10.703 -4.855 -24.266 1 98.44 258 GLU B C 1
ATOM 5293 O O . GLU B 1 258 ? 10.305 -4.246 -25.266 1 98.44 258 GLU B O 1
ATOM 5298 N N . ASP B 1 259 ? 11.828 -5.492 -24.297 1 98.25 259 ASP B N 1
ATOM 5299 C CA . ASP B 1 259 ? 12.805 -5.41 -25.375 1 98.25 259 ASP B CA 1
ATOM 5300 C C . ASP B 1 259 ? 12.391 -6.285 -26.562 1 98.25 259 ASP B C 1
ATOM 5302 O O . ASP B 1 259 ? 12.602 -5.914 -27.719 1 98.25 259 ASP B O 1
ATOM 5306 N N . HIS B 1 260 ? 11.773 -7.445 -26.312 1 98.31 260 HIS B N 1
ATOM 5307 C CA . HIS B 1 260 ? 11.586 -8.445 -27.359 1 98.31 260 HIS B CA 1
ATOM 5308 C C . HIS B 1 260 ? 10.117 -8.531 -27.766 1 98.31 260 HIS B C 1
ATOM 5310 O O . HIS B 1 260 ? 9.812 -8.93 -28.906 1 98.31 260 HIS B O 1
ATOM 5316 N N . GLU B 1 261 ? 9.25 -8.25 -26.844 1 98.06 261 GLU B N 1
ATOM 5317 C CA . GLU B 1 261 ? 7.812 -8.32 -27.078 1 98.06 261 GLU B CA 1
ATOM 5318 C C . GLU B 1 261 ? 7.102 -7.086 -26.516 1 98.06 261 GLU B C 1
ATOM 5320 O O . GLU B 1 261 ? 6.238 -7.203 -25.641 1 98.06 261 GLU B O 1
ATOM 5325 N N . PRO B 1 262 ? 7.379 -5.883 -27.125 1 98.06 262 PRO B N 1
ATOM 5326 C CA . PRO B 1 262 ? 6.887 -4.641 -26.531 1 98.06 262 PRO B CA 1
ATOM 5327 C C . PRO B 1 262 ? 5.363 -4.59 -26.438 1 98.06 262 PRO B C 1
ATOM 5329 O O . PRO B 1 262 ? 4.816 -3.99 -25.516 1 98.06 262 PRO B O 1
ATOM 5332 N N . ALA B 1 263 ? 4.652 -5.195 -27.375 1 98 263 ALA B N 1
ATOM 5333 C CA . ALA B 1 263 ? 3.195 -5.223 -27.328 1 98 263 ALA B CA 1
ATOM 5334 C C . ALA B 1 263 ? 2.709 -6.004 -26.109 1 98 263 ALA B C 1
ATOM 5336 O O . ALA B 1 263 ? 1.791 -5.57 -25.406 1 98 263 ALA B O 1
ATOM 5337 N N . ALA B 1 264 ? 3.332 -7.148 -25.859 1 98.56 264 ALA B N 1
ATOM 5338 C CA . ALA B 1 264 ? 2.988 -7.961 -24.688 1 98.56 264 ALA B CA 1
ATOM 5339 C C . ALA B 1 264 ? 3.277 -7.211 -23.391 1 98.56 264 ALA B C 1
ATOM 5341 O O . ALA B 1 264 ? 2.48 -7.254 -22.453 1 98.56 264 ALA B O 1
ATOM 5342 N N . PHE B 1 265 ? 4.445 -6.512 -23.453 1 98.62 265 PHE B N 1
ATOM 5343 C CA . PHE B 1 265 ? 4.82 -5.703 -22.297 1 98.62 265 PHE B CA 1
ATOM 5344 C C . PHE B 1 265 ? 3.756 -4.648 -22.016 1 98.62 265 PHE B C 1
ATOM 5346 O O . PHE B 1 265 ? 3.314 -4.5 -20.875 1 98.62 265 PHE B O 1
ATOM 5353 N N . HIS B 1 266 ? 3.311 -4.004 -23 1 98.06 266 HIS B N 1
ATOM 5354 C CA . HIS B 1 266 ? 2.303 -2.959 -22.844 1 98.06 266 HIS B CA 1
ATOM 5355 C C . HIS B 1 266 ? 0.99 -3.535 -22.328 1 98.06 266 HIS B C 1
ATOM 5357 O O . HIS B 1 266 ? 0.354 -2.947 -21.453 1 98.06 266 HIS B O 1
ATOM 5363 N N . ILE B 1 267 ? 0.612 -4.652 -22.766 1 97.94 267 ILE B N 1
ATOM 5364 C CA . ILE B 1 267 ? -0.634 -5.281 -22.344 1 97.94 267 ILE B CA 1
ATOM 5365 C C . ILE B 1 267 ? -0.562 -5.633 -20.859 1 97.94 267 ILE B C 1
ATOM 5367 O O . ILE B 1 267 ? -1.497 -5.363 -20.109 1 97.94 267 ILE B O 1
ATOM 5371 N N . LEU B 1 268 ? 0.557 -6.195 -20.391 1 98.5 268 LEU B N 1
ATOM 5372 C CA . LEU B 1 268 ? 0.683 -6.668 -19.016 1 98.5 268 LEU B CA 1
ATOM 5373 C C . LEU B 1 268 ? 0.876 -5.5 -18.047 1 98.5 268 LEU B C 1
ATOM 5375 O O . LEU B 1 268 ? 0.702 -5.652 -16.844 1 98.5 268 LEU B O 1
ATOM 5379 N N . THR B 1 269 ? 1.254 -4.285 -18.578 1 97.81 269 THR B N 1
ATOM 5380 C CA . THR B 1 269 ? 1.404 -3.109 -17.734 1 97.81 269 THR B CA 1
ATOM 5381 C C . THR B 1 269 ? 0.099 -2.32 -17.672 1 97.81 269 THR B C 1
ATOM 5383 O O . THR B 1 269 ? -0.088 -1.496 -16.766 1 97.81 269 THR B O 1
ATOM 5386 N N . SER B 1 270 ? -0.805 -2.621 -18.578 1 94.62 270 SER B N 1
ATOM 5387 C CA . SER B 1 270 ? -1.975 -1.755 -18.688 1 94.62 270 SER B CA 1
ATOM 5388 C C . SER B 1 270 ? -3.252 -2.506 -18.312 1 94.62 270 SER B C 1
ATOM 5390 O O . SER B 1 270 ? -4.309 -1.895 -18.141 1 94.62 270 SER B O 1
ATOM 5392 N N . THR B 1 271 ? -3.213 -3.816 -18.219 1 94.5 271 THR B N 1
ATOM 5393 C CA . THR B 1 271 ? -4.402 -4.617 -17.953 1 94.5 271 THR B CA 1
ATOM 5394 C C . THR B 1 271 ? -4.367 -5.172 -16.531 1 94.5 271 THR B C 1
ATOM 5396 O O . THR B 1 271 ? -3.568 -6.059 -16.234 1 94.5 271 THR B O 1
ATOM 5399 N N . PRO B 1 272 ? -5.223 -4.73 -15.703 1 93.38 272 PRO B N 1
ATOM 5400 C CA . PRO B 1 272 ? -5.234 -5.258 -14.336 1 93.38 272 PRO B CA 1
ATOM 5401 C C . PRO B 1 272 ? -5.773 -6.684 -14.258 1 93.38 272 PRO B C 1
ATOM 5403 O O . PRO B 1 272 ? -6.668 -7.051 -15.023 1 93.38 272 PRO B O 1
ATOM 5406 N N . LEU B 1 273 ? -5.219 -7.457 -13.406 1 94.38 273 LEU B N 1
ATOM 5407 C CA . LEU B 1 273 ? -5.652 -8.812 -13.094 1 94.38 273 LEU B CA 1
ATOM 5408 C C . LEU B 1 273 ? -6.086 -8.922 -11.641 1 94.38 273 LEU B C 1
ATOM 5410 O O . LEU B 1 273 ? -5.426 -8.383 -10.75 1 94.38 273 LEU B O 1
ATOM 5414 N N . ARG B 1 274 ? -7.211 -9.562 -11.398 1 92.88 274 ARG B N 1
ATOM 5415 C CA . ARG B 1 274 ? -7.703 -9.734 -10.039 1 92.88 274 ARG B CA 1
ATOM 5416 C C . ARG B 1 274 ? -7.023 -10.914 -9.352 1 92.88 274 ARG B C 1
ATOM 5418 O O . ARG B 1 274 ? -6.953 -12.008 -9.922 1 92.88 274 ARG B O 1
ATOM 5425 N N . PHE B 1 275 ? -6.527 -10.672 -8.211 1 95.19 275 PHE B N 1
ATOM 5426 C CA . PHE B 1 275 ? -6.035 -11.703 -7.316 1 95.19 275 PHE B CA 1
ATOM 5427 C C . PHE B 1 275 ? -6.934 -11.836 -6.094 1 95.19 275 PHE B C 1
ATOM 5429 O O . PHE B 1 275 ? -7.328 -10.836 -5.496 1 95.19 275 PHE B O 1
ATOM 5436 N N . GLN B 1 276 ? -7.277 -13.07 -5.785 1 92 276 GLN B N 1
ATOM 5437 C CA . GLN B 1 276 ? -8.242 -13.25 -4.703 1 92 276 GLN B CA 1
ATOM 5438 C C . GLN B 1 276 ? -8.031 -14.586 -3.994 1 92 276 GLN B C 1
ATOM 5440 O O . GLN B 1 276 ? -7.504 -15.531 -4.582 1 92 276 GLN B O 1
ATOM 5445 N N . ILE B 1 277 ? -8.469 -14.641 -2.756 1 91.06 277 ILE B N 1
ATOM 5446 C CA . ILE B 1 277 ? -8.398 -15.867 -1.967 1 91.06 277 ILE B CA 1
ATOM 5447 C C . ILE B 1 277 ? -9.484 -15.859 -0.894 1 91.06 277 ILE B C 1
ATOM 5449 O O . ILE B 1 277 ? -9.914 -14.789 -0.453 1 91.06 277 ILE B O 1
ATOM 5453 N N . LYS B 1 278 ? -9.938 -16.969 -0.618 1 88.19 278 LYS B N 1
ATOM 5454 C CA . LYS B 1 278 ? -10.852 -17.156 0.503 1 88.19 278 LYS B CA 1
ATOM 5455 C C . LYS B 1 278 ? -10.188 -17.953 1.628 1 88.19 278 LYS B C 1
ATOM 5457 O O . LYS B 1 278 ? -9.586 -19 1.386 1 88.19 278 LYS B O 1
ATOM 5462 N N . MET B 1 279 ? -10.188 -17.375 2.791 1 84.12 279 MET B N 1
ATOM 5463 C CA . MET B 1 279 ? -9.594 -18.031 3.955 1 84.12 279 MET B CA 1
ATOM 5464 C C . MET B 1 279 ? -10.445 -17.797 5.199 1 84.12 279 MET B C 1
ATOM 5466 O O . MET B 1 279 ? -10.656 -16.656 5.605 1 84.12 279 MET B O 1
ATOM 5470 N N . ASP B 1 280 ? -10.859 -18.844 5.844 1 81.69 280 ASP B N 1
ATOM 5471 C CA . ASP B 1 280 ? -11.586 -18.781 7.105 1 81.69 280 ASP B CA 1
ATOM 5472 C C . ASP B 1 280 ? -12.766 -17.812 7 1 81.69 280 ASP B C 1
ATOM 5474 O O . ASP B 1 280 ? -12.906 -16.906 7.82 1 81.69 280 ASP B O 1
ATOM 5478 N N . GLY B 1 281 ? -13.445 -17.953 5.914 1 82.81 281 GLY B N 1
ATOM 5479 C CA . GLY B 1 281 ? -14.656 -17.172 5.73 1 82.81 281 GLY B CA 1
ATOM 5480 C C . GLY B 1 281 ? -14.383 -15.766 5.242 1 82.81 281 GLY B C 1
ATOM 5481 O O . GLY B 1 281 ? -15.312 -15.023 4.91 1 82.81 281 GLY B O 1
ATOM 5482 N N . LYS B 1 282 ? -13.188 -15.375 5.172 1 88.75 282 LYS B N 1
ATOM 5483 C CA . LYS B 1 282 ? -12.805 -14.055 4.68 1 88.75 282 LYS B CA 1
ATOM 5484 C C . LYS B 1 282 ? -12.359 -14.117 3.221 1 88.75 282 LYS B C 1
ATOM 5486 O O . LYS B 1 282 ? -11.844 -15.141 2.766 1 88.75 282 LYS B O 1
ATOM 5491 N N . ARG B 1 283 ? -12.641 -13.102 2.592 1 88.31 283 ARG B N 1
ATOM 5492 C CA . ARG B 1 283 ? -12.227 -13 1.194 1 88.31 283 ARG B CA 1
ATOM 5493 C C . ARG B 1 283 ? -11.352 -11.773 0.967 1 88.31 283 ARG B C 1
ATOM 5495 O O . ARG B 1 283 ? -11.703 -10.672 1.396 1 88.31 283 ARG B O 1
ATOM 5502 N N . TYR B 1 284 ? -10.25 -11.953 0.419 1 91.38 284 TYR B N 1
ATOM 5503 C CA . TYR B 1 284 ? -9.359 -10.883 -0.003 1 91.38 284 TYR B CA 1
ATOM 5504 C C . TYR B 1 284 ? -9.32 -10.773 -1.522 1 91.38 284 TYR B C 1
ATOM 5506 O O . TYR B 1 284 ? -9.32 -11.781 -2.227 1 91.38 284 TYR B O 1
ATOM 5514 N N . SER B 1 285 ? -9.359 -9.609 -1.984 1 91.69 285 SER B N 1
ATOM 5515 C CA . SER B 1 285 ? -9.391 -9.406 -3.428 1 91.69 285 SER B CA 1
ATOM 5516 C C . SER B 1 285 ? -8.805 -8.047 -3.809 1 91.69 285 SER B C 1
ATOM 5518 O O . SER B 1 285 ? -9.188 -7.023 -3.25 1 91.69 285 SER B O 1
ATOM 5520 N N . GLN B 1 286 ? -7.871 -8.055 -4.723 1 92.31 286 GLN B N 1
ATOM 5521 C CA . GLN B 1 286 ? -7.246 -6.824 -5.188 1 92.31 286 GLN B CA 1
ATOM 5522 C C . GLN B 1 286 ? -6.918 -6.898 -6.676 1 92.31 286 GLN B C 1
ATOM 5524 O O . GLN B 1 286 ? -6.746 -7.988 -7.223 1 92.31 286 GLN B O 1
ATOM 5529 N N . LEU B 1 287 ? -6.84 -5.758 -7.352 1 92.06 287 LEU B N 1
ATOM 5530 C CA . LEU B 1 287 ? -6.48 -5.648 -8.766 1 92.06 287 LEU B CA 1
ATOM 5531 C C . LEU B 1 287 ? -5.07 -5.086 -8.922 1 92.06 287 LEU B C 1
ATOM 5533 O O . LEU B 1 287 ? -4.727 -4.078 -8.297 1 92.06 287 LEU B O 1
ATOM 5537 N N . TRP B 1 288 ? -4.273 -5.766 -9.719 1 94.75 288 TRP B N 1
ATOM 5538 C CA . TRP B 1 288 ? -2.93 -5.316 -10.07 1 94.75 288 TRP B CA 1
ATOM 5539 C C . TRP B 1 288 ? -2.598 -5.668 -11.516 1 94.75 288 TRP B C 1
ATOM 5541 O O . TRP B 1 288 ? -2.967 -6.742 -12 1 94.75 288 TRP B O 1
ATOM 5551 N N . PRO B 1 289 ? -1.896 -4.73 -12.203 1 96.44 289 PRO B N 1
ATOM 5552 C CA . PRO B 1 289 ? -1.222 -5.27 -13.383 1 96.44 289 PRO B CA 1
ATOM 5553 C C . PRO B 1 289 ? -0.127 -6.273 -13.039 1 96.44 289 PRO B C 1
ATOM 5555 O O . PRO B 1 289 ? 0.447 -6.211 -11.945 1 96.44 289 PRO B O 1
ATOM 5558 N N . VAL B 1 290 ? 0.094 -7.152 -13.906 1 98.5 290 VAL B N 1
ATOM 5559 C CA . VAL B 1 290 ? 1.144 -8.141 -13.68 1 98.5 290 VAL B CA 1
ATOM 5560 C C . VAL B 1 290 ? 2.494 -7.438 -13.547 1 98.5 290 VAL B C 1
ATOM 5562 O O . VAL B 1 290 ? 3.295 -7.781 -12.672 1 98.5 290 VAL B O 1
ATOM 5565 N N . ILE B 1 291 ? 2.713 -6.48 -14.445 1 98.75 291 ILE B N 1
ATOM 5566 C CA . ILE B 1 291 ? 3.898 -5.633 -14.391 1 98.75 291 ILE B CA 1
ATOM 5567 C C . ILE B 1 291 ? 3.494 -4.199 -14.055 1 98.75 291 ILE B C 1
ATOM 5569 O O . ILE B 1 291 ? 2.842 -3.523 -14.852 1 98.75 291 ILE B O 1
ATOM 5573 N N . ALA B 1 292 ? 3.883 -3.783 -12.883 1 97.62 292 ALA B N 1
ATOM 5574 C CA . ALA B 1 292 ? 3.566 -2.424 -12.453 1 97.62 292 ALA B CA 1
ATOM 5575 C C . ALA B 1 292 ? 4.746 -1.483 -12.688 1 97.62 292 ALA B C 1
ATOM 5577 O O . ALA B 1 292 ? 5.887 -1.813 -12.359 1 97.62 292 ALA B O 1
ATOM 5578 N N . LEU B 1 293 ? 4.441 -0.332 -13.227 1 95.19 293 LEU B N 1
ATOM 5579 C CA . LEU B 1 293 ? 5.438 0.706 -13.477 1 95.19 293 LEU B CA 1
ATOM 5580 C C . LEU B 1 293 ? 5.234 1.888 -12.531 1 95.19 293 LEU B C 1
ATOM 5582 O O . LEU B 1 293 ? 4.137 2.086 -12.008 1 95.19 293 LEU B O 1
ATOM 5586 N N . ASP B 1 294 ? 6.301 2.531 -12.266 1 87.5 294 ASP B N 1
ATOM 5587 C CA . ASP B 1 294 ? 6.156 3.768 -11.5 1 87.5 294 ASP B CA 1
ATOM 5588 C C . ASP B 1 294 ? 5.789 4.938 -12.414 1 87.5 294 ASP B C 1
ATOM 5590 O O . ASP B 1 294 ? 5.508 4.738 -13.602 1 87.5 294 ASP B O 1
ATOM 5594 N N . SER B 1 295 ? 5.699 6.125 -11.852 1 77.25 295 SER B N 1
ATOM 5595 C CA . SER B 1 295 ? 5.23 7.301 -12.578 1 77.25 295 SER B CA 1
ATOM 5596 C C . SER B 1 295 ? 6.188 7.672 -13.711 1 77.25 295 SER B C 1
ATOM 5598 O O . SER B 1 295 ? 5.82 8.414 -14.625 1 77.25 295 SER B O 1
ATOM 5600 N N . HIS B 1 296 ? 7.426 7.133 -13.688 1 77.94 296 HIS B N 1
ATOM 5601 C CA . HIS B 1 296 ? 8.414 7.438 -14.711 1 77.94 296 HIS B CA 1
ATOM 5602 C C . HIS B 1 296 ? 8.469 6.34 -15.773 1 77.94 296 HIS B C 1
ATOM 5604 O O . HIS B 1 296 ? 9.242 6.426 -16.719 1 77.94 296 HIS B O 1
ATOM 5610 N N . GLY B 1 297 ? 7.68 5.355 -15.547 1 87.25 297 GLY B N 1
ATOM 5611 C CA . GLY B 1 297 ? 7.652 4.262 -16.5 1 87.25 297 GLY B CA 1
ATOM 5612 C C . GLY B 1 297 ? 8.672 3.18 -16.203 1 87.25 297 GLY B C 1
ATOM 5613 O O . GLY B 1 297 ? 8.859 2.264 -17.016 1 87.25 297 GLY B O 1
ATOM 5614 N N . ASP B 1 298 ? 9.305 3.27 -15.07 1 91.5 298 ASP B N 1
ATOM 5615 C CA . ASP B 1 298 ? 10.281 2.258 -14.68 1 91.5 298 ASP B CA 1
ATOM 5616 C C . ASP B 1 298 ? 9.609 1.103 -13.938 1 91.5 298 ASP B C 1
ATOM 5618 O O . ASP B 1 298 ? 8.547 1.277 -13.344 1 91.5 298 ASP B O 1
ATOM 5622 N N . LEU B 1 299 ? 10.266 -0.061 -13.984 1 96.62 299 LEU B N 1
ATOM 5623 C CA . LEU B 1 299 ? 9.742 -1.242 -13.312 1 96.62 299 LEU B CA 1
ATOM 5624 C C . LEU B 1 299 ? 9.641 -1.01 -11.805 1 96.62 299 LEU B C 1
ATOM 5626 O O . LEU B 1 299 ? 10.609 -0.586 -11.172 1 96.62 299 LEU B O 1
ATOM 5630 N N . ALA B 1 300 ? 8.5 -1.286 -11.273 1 96.31 300 ALA B N 1
ATOM 5631 C CA . ALA B 1 300 ? 8.273 -1.013 -9.852 1 96.31 300 ALA B CA 1
ATOM 5632 C C . ALA B 1 300 ? 7.934 -2.293 -9.094 1 96.31 300 ALA B C 1
ATOM 5634 O O . ALA B 1 300 ? 8.516 -2.568 -8.039 1 96.31 300 ALA B O 1
ATOM 5635 N N . GLU B 1 301 ? 6.988 -3.043 -9.602 1 98.25 301 GLU B N 1
ATOM 5636 C CA . GLU B 1 301 ? 6.559 -4.262 -8.93 1 98.25 301 GLU B CA 1
ATOM 5637 C C . GLU B 1 301 ? 6.098 -5.316 -9.93 1 98.25 301 GLU B C 1
ATOM 5639 O O . GLU B 1 301 ? 5.629 -4.98 -11.016 1 98.25 301 GLU B O 1
ATOM 5644 N N . ILE B 1 302 ? 6.188 -6.566 -9.523 1 98.81 302 ILE B N 1
ATOM 5645 C CA . ILE B 1 302 ? 5.633 -7.707 -10.242 1 98.81 302 ILE B CA 1
ATOM 5646 C C . ILE B 1 302 ? 4.586 -8.398 -9.375 1 98.81 302 ILE B C 1
ATOM 5648 O O . ILE B 1 302 ? 4.824 -8.664 -8.195 1 98.81 302 ILE B O 1
ATOM 5652 N N . HIS B 1 303 ? 3.438 -8.617 -9.938 1 98.5 303 HIS B N 1
ATOM 5653 C CA . HIS B 1 303 ? 2.387 -9.391 -9.289 1 98.5 303 HIS B CA 1
ATOM 5654 C C . HIS B 1 303 ? 1.941 -10.562 -10.156 1 98.5 303 HIS B C 1
ATOM 5656 O O . HIS B 1 303 ? 1.308 -10.367 -11.195 1 98.5 303 HIS B O 1
ATOM 5662 N N . TYR B 1 304 ? 2.264 -11.734 -9.672 1 98.44 304 TYR B N 1
ATOM 5663 C CA . TYR B 1 304 ? 1.856 -12.922 -10.414 1 98.44 304 TYR B CA 1
ATOM 5664 C C . TYR B 1 304 ? 1.716 -14.117 -9.492 1 98.44 304 TYR B C 1
ATOM 5666 O O . TYR B 1 304 ? 2.639 -14.445 -8.734 1 98.44 304 TYR B O 1
ATOM 5674 N N . ASN B 1 305 ? 0.646 -14.695 -9.531 1 97.69 305 ASN B N 1
ATOM 5675 C CA . ASN B 1 305 ? 0.306 -15.93 -8.844 1 97.69 305 ASN B CA 1
ATOM 5676 C C . ASN B 1 305 ? -0.872 -16.641 -9.508 1 97.69 305 ASN B C 1
ATOM 5678 O O . ASN B 1 305 ? -2.016 -16.203 -9.383 1 97.69 305 ASN B O 1
ATOM 5682 N N . ASN B 1 306 ? -0.544 -17.688 -10.18 1 95.88 306 ASN B N 1
ATOM 5683 C CA . ASN B 1 306 ? -1.589 -18.406 -10.891 1 95.88 306 ASN B CA 1
ATOM 5684 C C . ASN B 1 306 ? -2.67 -18.906 -9.938 1 95.88 306 ASN B C 1
ATOM 5686 O O . ASN B 1 306 ? -3.857 -18.891 -10.273 1 95.88 306 ASN B O 1
ATOM 5690 N N . ARG B 1 307 ? -2.342 -19.281 -8.773 1 94.19 307 ARG B N 1
ATOM 5691 C CA . ARG B 1 307 ? -3.248 -19.922 -7.828 1 94.19 307 ARG B CA 1
ATOM 5692 C C . ARG B 1 307 ? -4.289 -18.938 -7.309 1 94.19 307 ARG B C 1
ATOM 5694 O O . ARG B 1 307 ? -5.414 -19.328 -6.984 1 94.19 307 ARG B O 1
ATOM 5701 N N . THR B 1 308 ? -3.871 -17.688 -7.207 1 95 308 THR B N 1
ATOM 5702 C CA . THR B 1 308 ? -4.785 -16.719 -6.605 1 95 308 THR B CA 1
ATOM 5703 C C . THR B 1 308 ? -5.367 -15.789 -7.672 1 95 308 THR B C 1
ATOM 5705 O O . THR B 1 308 ? -6.09 -14.844 -7.352 1 95 308 THR B O 1
ATOM 5708 N N . SER B 1 309 ? -5.074 -16.016 -8.922 1 94.88 309 SER B N 1
ATOM 5709 C CA . SER B 1 309 ? -5.602 -15.188 -9.992 1 94.88 309 SER B CA 1
ATOM 5710 C C . SER B 1 309 ? -7.059 -15.531 -10.297 1 94.88 309 SER B C 1
ATOM 5712 O O . SER B 1 309 ? -7.438 -16.703 -10.297 1 94.88 309 SER B O 1
ATOM 5714 N N . GLY B 1 310 ? -7.871 -14.5 -10.461 1 91.12 310 GLY B N 1
ATOM 5715 C CA . GLY B 1 310 ? -9.242 -14.68 -10.898 1 91.12 310 GLY B CA 1
ATOM 5716 C C . GLY B 1 310 ? -9.43 -14.492 -12.391 1 91.12 310 GLY B C 1
ATOM 5717 O O . GLY B 1 310 ? -8.453 -14.281 -13.117 1 91.12 310 GLY B O 1
ATOM 5718 N N . PRO B 1 311 ? -10.656 -14.664 -12.805 1 92 311 PRO B N 1
ATOM 5719 C CA . PRO B 1 311 ? -10.93 -14.453 -14.227 1 92 311 PRO B CA 1
ATOM 5720 C C . PRO B 1 311 ? -10.586 -13.039 -14.695 1 92 311 PRO B C 1
ATOM 5722 O O . PRO B 1 311 ? -10.867 -12.07 -13.984 1 92 311 PRO B O 1
ATOM 5725 N N . LEU B 1 312 ? -10.008 -12.992 -15.852 1 93.81 312 LEU B N 1
ATOM 5726 C CA . LEU B 1 312 ? -9.672 -11.695 -16.422 1 93.81 312 LEU B CA 1
ATOM 5727 C C . LEU B 1 312 ? -10.93 -10.883 -16.703 1 93.81 312 LEU B C 1
ATOM 5729 O O . LEU B 1 312 ? -11.898 -11.398 -17.281 1 93.81 312 LEU B O 1
ATOM 5733 N N . GLN B 1 313 ? -10.977 -9.695 -16.266 1 92 313 GLN B N 1
ATOM 5734 C CA . GLN B 1 313 ? -12.047 -8.75 -16.531 1 92 313 GLN B CA 1
ATOM 5735 C C . GLN B 1 313 ? -11.555 -7.582 -17.391 1 92 313 GLN B C 1
ATOM 5737 O O . GLN B 1 313 ? -11.062 -6.582 -16.844 1 92 313 GLN B O 1
ATOM 5742 N N . ALA B 1 314 ? -11.68 -7.684 -18.656 1 92.5 314 ALA B N 1
ATOM 5743 C CA . ALA B 1 314 ? -11.156 -6.727 -19.625 1 92.5 314 ALA B CA 1
ATOM 5744 C C . ALA B 1 314 ? -12.055 -6.66 -20.859 1 92.5 314 ALA B C 1
ATOM 5746 O O . ALA B 1 314 ? -12.906 -7.523 -21.062 1 92.5 314 ALA B O 1
ATOM 5747 N N . PRO B 1 315 ? -11.867 -5.598 -21.656 1 91.88 315 PRO B N 1
ATOM 5748 C CA . PRO B 1 315 ? -12.562 -5.578 -22.938 1 91.88 315 PRO B CA 1
ATOM 5749 C C . PRO B 1 315 ? -12.266 -6.816 -23.781 1 91.88 315 PRO B C 1
ATOM 5751 O O . PRO B 1 315 ? -11.164 -7.371 -23.719 1 91.88 315 PRO B O 1
ATOM 5754 N N . ASN B 1 316 ? -13.227 -7.176 -24.562 1 91.31 316 ASN B N 1
ATOM 5755 C CA . ASN B 1 316 ? -13.172 -8.422 -25.328 1 91.31 316 ASN B CA 1
ATOM 5756 C C . ASN B 1 316 ? -11.938 -8.469 -26.219 1 91.31 316 ASN B C 1
ATOM 5758 O O . ASN B 1 316 ? -11.297 -9.516 -26.359 1 91.31 316 ASN B O 1
ATOM 5762 N N . ASN B 1 317 ? -11.609 -7.375 -26.797 1 92.06 317 ASN B N 1
ATOM 5763 C CA . ASN B 1 317 ? -10.508 -7.328 -27.75 1 92.06 317 ASN B CA 1
ATOM 5764 C C . ASN B 1 317 ? -9.156 -7.465 -27.047 1 92.06 317 ASN B C 1
ATOM 5766 O O . ASN B 1 317 ? -8.133 -7.691 -27.703 1 92.06 317 ASN B O 1
ATOM 5770 N N . VAL B 1 318 ? -9.148 -7.395 -25.75 1 94.81 318 VAL B N 1
ATOM 5771 C CA . VAL B 1 318 ? -7.902 -7.457 -24.984 1 94.81 318 VAL B CA 1
ATOM 5772 C C . VAL B 1 318 ? -7.684 -8.875 -24.469 1 94.81 318 VAL B C 1
ATOM 5774 O O . VAL B 1 318 ? -6.562 -9.25 -24.125 1 94.81 318 VAL B O 1
ATOM 5777 N N . VAL B 1 319 ? -8.656 -9.727 -24.484 1 94.62 319 V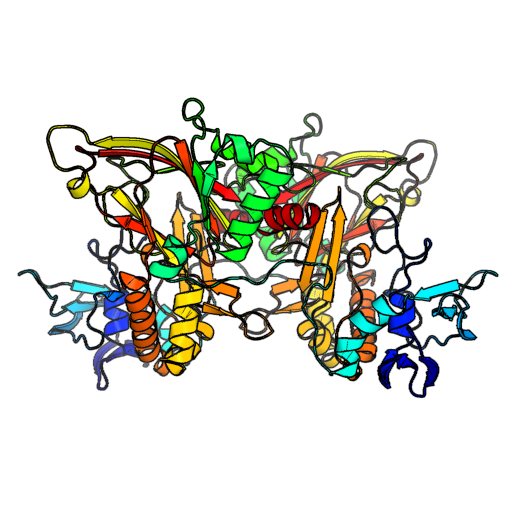AL B N 1
ATOM 5778 C CA . VAL B 1 319 ? -8.641 -11.008 -23.797 1 94.62 319 VAL B CA 1
ATOM 5779 C C . VAL B 1 319 ? -7.59 -11.922 -24.422 1 94.62 319 VAL B C 1
ATOM 5781 O O . VAL B 1 319 ? -6.668 -12.375 -23.734 1 94.62 319 VAL B O 1
ATOM 5784 N N . ILE B 1 320 ? -7.668 -12.148 -25.688 1 95.38 320 ILE B N 1
ATOM 5785 C CA . ILE B 1 320 ? -6.746 -13.062 -26.344 1 95.38 320 ILE B CA 1
ATOM 5786 C C . ILE B 1 320 ? -5.324 -12.5 -26.281 1 95.38 320 ILE B C 1
ATOM 5788 O O . ILE B 1 320 ? -4.391 -13.203 -25.891 1 95.38 320 ILE B O 1
ATOM 5792 N N . PRO B 1 321 ? -5.176 -11.164 -26.625 1 96.81 321 PRO B N 1
ATOM 5793 C CA . PRO B 1 321 ? -3.834 -10.594 -26.484 1 96.81 321 PRO B CA 1
ATOM 5794 C C . PRO B 1 321 ? -3.27 -10.742 -25.078 1 96.81 321 PRO B C 1
ATOM 5796 O O . PRO B 1 321 ? -2.068 -10.969 -24.906 1 96.81 321 PRO B O 1
ATOM 5799 N N . PHE B 1 322 ? -4.086 -10.648 -24.094 1 97.69 322 PHE B N 1
ATOM 5800 C CA . PHE B 1 322 ? -3.629 -10.766 -22.719 1 97.69 322 PHE B CA 1
ATOM 5801 C C . PHE B 1 322 ? -3.082 -12.164 -22.453 1 97.69 322 PHE B C 1
ATOM 5803 O O . PHE B 1 322 ? -1.997 -12.32 -21.891 1 97.69 322 PHE B O 1
ATOM 5810 N N . TYR B 1 323 ? -3.779 -13.172 -22.828 1 97.75 323 TYR B N 1
ATOM 5811 C CA . TYR B 1 323 ? -3.336 -14.547 -22.609 1 97.75 323 TYR B CA 1
ATOM 5812 C C . TYR B 1 323 ? -2.035 -14.828 -23.344 1 97.75 323 TYR B C 1
ATOM 5814 O O . TYR B 1 323 ? -1.167 -15.539 -22.828 1 97.75 323 TYR B O 1
ATOM 5822 N N . HIS B 1 324 ? -1.92 -14.266 -24.531 1 98.06 324 HIS B N 1
ATOM 5823 C CA . HIS B 1 324 ? -0.664 -14.406 -25.266 1 98.06 324 HIS B CA 1
ATOM 5824 C C . HIS B 1 324 ? 0.483 -13.734 -24.516 1 98.06 324 HIS B C 1
ATOM 5826 O O . HIS B 1 324 ? 1.567 -14.305 -24.391 1 98.06 324 HIS B O 1
ATOM 5832 N N . ALA B 1 325 ? 0.201 -12.516 -24.062 1 98.56 325 ALA B N 1
ATOM 5833 C CA . ALA B 1 325 ? 1.214 -11.766 -23.328 1 98.56 325 ALA B CA 1
ATOM 5834 C C . ALA B 1 325 ? 1.624 -12.492 -22.062 1 98.56 325 ALA B C 1
ATOM 5836 O O . ALA B 1 325 ? 2.814 -12.617 -21.766 1 98.56 325 ALA B O 1
ATOM 5837 N N . LEU B 1 326 ? 0.616 -12.992 -21.375 1 98.5 326 LEU B N 1
ATOM 5838 C CA . LEU B 1 326 ? 0.873 -13.703 -20.125 1 98.5 326 LEU B CA 1
ATOM 5839 C C . LEU B 1 326 ? 1.697 -14.961 -20.391 1 98.5 326 LEU B C 1
ATOM 5841 O O . LEU B 1 326 ? 2.619 -15.266 -19.625 1 98.5 326 LEU B O 1
ATOM 5845 N N . LYS B 1 327 ? 1.374 -15.703 -21.406 1 98 327 LYS B N 1
ATOM 5846 C CA . LYS B 1 327 ? 2.105 -16.922 -21.75 1 98 327 LYS B CA 1
ATOM 5847 C C . LYS B 1 327 ? 3.576 -16.625 -22.016 1 98 327 LYS B C 1
ATOM 5849 O O . LYS B 1 327 ? 4.461 -17.328 -21.547 1 98 327 LYS B O 1
ATOM 5854 N N . LYS B 1 328 ? 3.83 -15.57 -22.766 1 98.38 328 LYS B N 1
ATOM 5855 C CA . LYS B 1 328 ? 5.207 -15.188 -23.062 1 98.38 328 LYS B CA 1
ATOM 5856 C C . LYS B 1 328 ? 5.969 -14.859 -21.781 1 98.38 328 LYS B C 1
ATOM 5858 O O . LYS B 1 328 ? 7.117 -15.273 -21.609 1 98.38 328 LYS B O 1
ATOM 5863 N N . PHE B 1 329 ? 5.383 -14.086 -20.969 1 98.62 329 PHE B N 1
ATOM 5864 C CA . PHE B 1 329 ? 5.98 -13.695 -19.703 1 98.62 329 PHE B CA 1
ATOM 5865 C C . PHE B 1 329 ? 6.289 -14.922 -18.844 1 98.62 329 PHE B C 1
ATOM 5867 O O . PHE B 1 329 ? 7.41 -15.078 -18.359 1 98.62 329 PHE B O 1
ATOM 5874 N N . VAL B 1 330 ? 5.309 -15.82 -18.688 1 98.31 330 VAL B N 1
ATOM 5875 C CA . VAL B 1 330 ? 5.438 -17 -17.828 1 98.31 330 VAL B CA 1
ATOM 5876 C C . VAL B 1 330 ? 6.445 -17.969 -18.438 1 98.31 330 VAL B C 1
ATOM 5878 O O . VAL B 1 330 ? 7.23 -18.578 -17.703 1 98.31 330 VAL B O 1
ATOM 5881 N N . ASP B 1 331 ? 6.398 -18.094 -19.734 1 98.06 331 ASP B N 1
ATOM 5882 C CA . ASP B 1 331 ? 7.391 -18.953 -20.391 1 98.06 331 ASP B CA 1
ATOM 5883 C C . ASP B 1 331 ? 8.812 -18.484 -20.062 1 98.06 331 ASP B C 1
ATOM 5885 O O . ASP B 1 331 ? 9.695 -19.297 -19.812 1 98.06 331 ASP B O 1
ATOM 5889 N N . LYS B 1 332 ? 8.977 -17.188 -20.125 1 98.38 332 LYS B N 1
ATOM 5890 C CA . LYS B 1 332 ? 10.305 -16.656 -19.812 1 98.38 332 LYS B CA 1
ATOM 5891 C C . LYS B 1 332 ? 10.641 -16.844 -18.344 1 98.38 332 LYS B C 1
ATOM 5893 O O . LYS B 1 332 ? 11.789 -17.094 -17.984 1 98.38 332 LYS B O 1
ATOM 5898 N N . LEU B 1 333 ? 9.664 -16.688 -17.469 1 98.06 333 LEU B N 1
ATOM 5899 C CA . LEU B 1 333 ? 9.859 -16.984 -16.062 1 98.06 333 LEU B CA 1
ATOM 5900 C C . LEU B 1 333 ? 10.359 -18.406 -15.859 1 98.06 333 LEU B C 1
ATOM 5902 O O . LEU B 1 333 ? 11.25 -18.656 -15.039 1 98.06 333 LEU B O 1
ATOM 5906 N N . ARG B 1 334 ? 9.797 -19.297 -16.641 1 96.56 334 ARG B N 1
ATOM 5907 C CA . ARG B 1 334 ? 10.031 -20.719 -16.438 1 96.56 334 ARG B CA 1
ATOM 5908 C C . ARG B 1 334 ? 11.258 -21.188 -17.219 1 96.56 334 ARG B C 1
ATOM 5910 O O . ARG B 1 334 ? 11.641 -22.359 -17.141 1 96.56 334 ARG B O 1
ATOM 5917 N N . ASP B 1 335 ? 11.828 -20.281 -17.953 1 97.06 335 ASP B N 1
ATOM 5918 C CA . ASP B 1 335 ? 13.078 -20.578 -18.656 1 97.06 335 ASP B CA 1
ATOM 5919 C C . ASP B 1 335 ? 14.195 -20.891 -17.656 1 97.06 335 ASP B C 1
ATOM 5921 O O . ASP B 1 335 ? 14.523 -20.062 -16.797 1 97.06 335 ASP B O 1
ATOM 5925 N N . PRO B 1 336 ? 14.766 -22.109 -17.766 1 95.5 336 PRO B N 1
ATOM 5926 C CA . PRO B 1 336 ? 15.844 -22.469 -16.844 1 95.5 336 PRO B CA 1
ATOM 5927 C C . PRO B 1 336 ? 16.969 -21.438 -16.812 1 95.5 336 PRO B C 1
ATOM 5929 O O . PRO B 1 336 ? 17.609 -21.234 -15.773 1 95.5 336 PRO B O 1
ATOM 5932 N N . ALA B 1 337 ? 17.188 -20.75 -17.859 1 97.19 337 ALA B N 1
ATOM 5933 C CA . ALA B 1 337 ? 18.234 -19.75 -17.953 1 97.19 337 ALA B CA 1
ATOM 5934 C C . ALA B 1 337 ? 17.922 -18.531 -17.078 1 97.19 337 ALA B C 1
ATOM 5936 O O . ALA B 1 337 ? 18.797 -17.719 -16.797 1 97.19 337 ALA B O 1
ATOM 5937 N N . SER B 1 338 ? 16.656 -18.391 -16.641 1 97.25 338 SER B N 1
ATOM 5938 C CA . SER B 1 338 ? 16.234 -17.25 -15.82 1 97.25 338 SER B CA 1
ATOM 5939 C C . SER B 1 338 ? 16.266 -17.594 -14.336 1 97.25 338 SER B C 1
ATOM 5941 O O . SER B 1 338 ? 16.188 -16.703 -13.484 1 97.25 338 SER B O 1
ATOM 5943 N N . GLU B 1 339 ? 16.469 -18.828 -14.016 1 95.44 339 GLU B N 1
ATOM 5944 C CA . GLU B 1 339 ? 16.125 -19.297 -12.672 1 95.44 339 GLU B CA 1
ATOM 5945 C C . GLU B 1 339 ? 17.375 -19.5 -11.828 1 95.44 339 GLU B C 1
ATOM 5947 O O . GLU B 1 339 ? 18.391 -20 -12.312 1 95.44 339 GLU B O 1
ATOM 5952 N N . LEU B 1 340 ? 17.312 -18.969 -10.641 1 94.81 340 LEU B N 1
ATOM 5953 C CA . LEU B 1 340 ? 18.234 -19.391 -9.586 1 94.81 340 LEU B CA 1
ATOM 5954 C C . LEU B 1 340 ? 17.672 -20.562 -8.797 1 94.81 340 LEU B C 1
ATOM 5956 O O . LEU B 1 340 ? 16.641 -20.406 -8.117 1 94.81 340 LEU B O 1
ATOM 5960 N N . VAL B 1 341 ? 18.297 -21.719 -8.93 1 90.38 341 VAL B N 1
ATOM 5961 C CA . VAL B 1 341 ? 17.844 -22.906 -8.219 1 90.38 341 VAL B CA 1
ATOM 5962 C C . VAL B 1 341 ? 18.906 -23.328 -7.203 1 90.38 341 VAL B C 1
ATOM 5964 O O . VAL B 1 341 ? 20.078 -23.453 -7.535 1 90.38 341 VAL B O 1
ATOM 5967 N N . PHE B 1 342 ? 18.484 -23.406 -6.008 1 81.94 342 PHE B N 1
ATOM 5968 C CA . PHE B 1 342 ? 19.453 -23.969 -5.051 1 81.94 342 PHE B CA 1
ATOM 5969 C C . PHE B 1 342 ? 18.719 -24.641 -3.896 1 81.94 342 PHE B C 1
ATOM 5971 O O . PHE B 1 342 ? 17.578 -24.328 -3.6 1 81.94 342 PHE B O 1
ATOM 5978 N N . ALA B 1 343 ? 19.375 -25.656 -3.324 1 83.62 343 ALA B N 1
ATOM 5979 C CA . ALA B 1 343 ? 18.875 -26.375 -2.154 1 83.62 343 ALA B CA 1
ATOM 5980 C C . ALA B 1 343 ? 19.25 -25.641 -0.864 1 83.62 343 ALA B C 1
ATOM 5982 O O . ALA B 1 343 ? 20.438 -25.422 -0.596 1 83.62 343 ALA B O 1
ATOM 5983 N N . MET B 1 344 ? 18.219 -25.328 -0.174 1 89.56 344 MET B N 1
ATOM 5984 C CA . MET B 1 344 ? 18.484 -24.688 1.113 1 89.56 344 MET B CA 1
ATOM 5985 C C . MET B 1 344 ? 18.922 -25.719 2.146 1 89.56 344 MET B C 1
ATOM 5987 O O . MET B 1 344 ? 18.375 -26.828 2.197 1 89.56 344 MET B O 1
ATOM 5991 N N . SER B 1 345 ? 19.938 -25.406 2.883 1 92.06 345 SER B N 1
ATOM 5992 C CA . SER B 1 345 ? 20.391 -26.219 4.008 1 92.06 345 SER B CA 1
ATOM 5993 C C . SER B 1 345 ? 19.859 -25.672 5.328 1 92.06 345 SER B C 1
ATOM 5995 O O . SER B 1 345 ? 19.609 -24.469 5.457 1 92.06 345 SER B O 1
ATOM 5997 N N . PRO B 1 346 ? 19.656 -26.688 6.262 1 95.06 346 PRO B N 1
ATOM 5998 C CA . PRO B 1 346 ? 19.266 -26.172 7.574 1 95.06 346 PRO B CA 1
ATOM 5999 C C . PRO B 1 346 ? 20.188 -25.047 8.055 1 95.06 346 PRO B C 1
ATOM 6001 O O . PRO B 1 346 ? 21.406 -25.172 8 1 95.06 346 PRO B O 1
ATOM 6004 N N . GLY B 1 347 ? 19.531 -23.953 8.445 1 97.25 347 GLY B N 1
ATOM 6005 C CA . GLY B 1 347 ? 20.297 -22.781 8.867 1 97.25 347 GLY B CA 1
ATOM 6006 C C . GLY B 1 347 ? 20.328 -21.672 7.828 1 97.25 347 GLY B C 1
ATOM 6007 O O . GLY B 1 347 ? 20.656 -20.531 8.141 1 97.25 347 GLY B O 1
ATOM 6008 N N . ASP B 1 348 ? 19.984 -22 6.645 1 96.94 348 ASP B N 1
ATOM 6009 C CA . ASP B 1 348 ? 19.891 -20.969 5.609 1 96.94 348 ASP B CA 1
ATOM 6010 C C . ASP B 1 348 ? 18.641 -20.109 5.785 1 96.94 348 ASP B C 1
ATOM 6012 O O . ASP B 1 348 ? 17.562 -20.625 6.09 1 96.94 348 ASP B O 1
ATOM 6016 N N . VAL B 1 349 ? 18.797 -18.828 5.707 1 98.19 349 VAL B N 1
ATOM 6017 C CA . VAL B 1 349 ? 17.672 -17.906 5.578 1 98.19 349 VAL B CA 1
ATOM 6018 C C . VAL B 1 349 ? 17.75 -17.188 4.234 1 98.19 349 VAL B C 1
ATOM 6020 O O . VAL B 1 349 ? 18.719 -16.484 3.953 1 98.19 349 VAL B O 1
ATOM 6023 N N . VAL B 1 350 ? 16.797 -17.406 3.439 1 98.12 350 VAL B N 1
ATOM 6024 C CA . VAL B 1 350 ? 16.703 -16.656 2.193 1 98.12 350 VAL B CA 1
ATOM 6025 C C . VAL B 1 350 ? 15.68 -15.531 2.344 1 98.12 350 VAL B C 1
ATOM 6027 O O . VAL B 1 350 ? 14.586 -15.75 2.869 1 98.12 350 VAL B O 1
ATOM 6030 N N . ALA B 1 351 ? 16.062 -14.336 2.029 1 98.62 351 ALA B N 1
ATOM 6031 C CA . ALA B 1 351 ? 15.164 -13.18 1.977 1 98.62 351 ALA B CA 1
ATOM 6032 C C . ALA B 1 351 ? 15.102 -12.602 0.566 1 98.62 351 ALA B C 1
ATOM 6034 O O . ALA B 1 351 ? 16.125 -12.547 -0.133 1 98.62 351 ALA B O 1
ATOM 6035 N N . PHE B 1 352 ? 13.961 -12.203 0.173 1 98.75 352 PHE B N 1
ATOM 6036 C CA . PHE B 1 352 ? 13.844 -11.68 -1.183 1 98.75 352 PHE B CA 1
ATOM 6037 C C . PHE B 1 352 ? 12.711 -10.664 -1.277 1 98.75 352 PHE B C 1
ATOM 6039 O O . PHE B 1 352 ? 11.773 -10.695 -0.475 1 98.75 352 PHE B O 1
ATOM 6046 N N . ASP B 1 353 ? 12.852 -9.688 -2.172 1 98.69 353 ASP B N 1
ATOM 6047 C CA . ASP B 1 353 ? 11.812 -8.727 -2.514 1 98.69 353 ASP B CA 1
ATOM 6048 C C . ASP B 1 353 ? 10.617 -9.414 -3.178 1 98.69 353 ASP B C 1
ATOM 6050 O O . ASP B 1 353 ? 10.672 -9.758 -4.359 1 98.69 353 ASP B O 1
ATOM 6054 N N . ASN B 1 354 ? 9.539 -9.555 -2.447 1 98.62 354 ASN B N 1
ATOM 6055 C CA . ASN B 1 354 ? 8.328 -10.273 -2.824 1 98.62 354 ASN B CA 1
ATOM 6056 C C . ASN B 1 354 ? 7.594 -9.586 -3.971 1 98.62 354 ASN B C 1
ATOM 6058 O O . ASN B 1 354 ? 6.629 -10.125 -4.512 1 98.62 354 ASN B O 1
ATOM 6062 N N . ARG B 1 355 ? 8.055 -8.445 -4.383 1 98.5 355 ARG B N 1
ATOM 6063 C CA . ARG B 1 355 ? 7.434 -7.703 -5.477 1 98.5 355 ARG B CA 1
ATOM 6064 C C . ARG B 1 355 ? 8.391 -7.57 -6.656 1 98.5 355 ARG B C 1
ATOM 6066 O O . ARG B 1 355 ? 8.211 -6.703 -7.516 1 98.5 355 ARG B O 1
ATOM 6073 N N . ARG B 1 356 ? 9.391 -8.32 -6.633 1 98.69 356 ARG B N 1
ATOM 6074 C CA . ARG B 1 356 ? 10.367 -8.367 -7.715 1 98.69 356 ARG B CA 1
ATOM 6075 C C . ARG B 1 356 ? 10.758 -9.797 -8.047 1 98.69 356 ARG B C 1
ATOM 6077 O O . ARG B 1 356 ? 10.703 -10.211 -9.211 1 98.69 356 ARG B O 1
ATOM 6084 N N . VAL B 1 357 ? 11.094 -10.547 -7.027 1 98.81 357 VAL B N 1
ATOM 6085 C CA . VAL B 1 357 ? 11.617 -11.898 -7.203 1 98.81 357 VAL B CA 1
ATOM 6086 C C . VAL B 1 357 ? 10.492 -12.914 -7.004 1 98.81 357 VAL B C 1
ATOM 6088 O O . VAL B 1 357 ? 9.875 -12.969 -5.938 1 98.81 357 VAL B O 1
ATOM 6091 N N . LEU B 1 358 ? 10.18 -13.641 -8.031 1 98.75 358 LEU B N 1
ATOM 6092 C CA . LEU B 1 358 ? 9.219 -14.734 -7.922 1 98.75 358 LEU B CA 1
ATOM 6093 C C . LEU B 1 358 ? 9.891 -16 -7.422 1 98.75 358 LEU B C 1
ATOM 6095 O O . LEU B 1 358 ? 11.07 -16.234 -7.688 1 98.75 358 LEU B O 1
ATOM 6099 N N . HIS B 1 359 ? 9.125 -16.75 -6.668 1 97.75 359 HIS B N 1
ATOM 6100 C CA . HIS B 1 359 ? 9.688 -17.969 -6.09 1 97.75 359 HIS B CA 1
ATOM 6101 C C . HIS B 1 359 ? 8.758 -19.156 -6.301 1 97.75 359 HIS B C 1
ATOM 6103 O O . HIS B 1 359 ? 7.578 -18.984 -6.609 1 97.75 359 HIS B O 1
ATOM 6109 N N . GLY B 1 360 ? 9.336 -20.328 -6.254 1 93.88 360 GLY B N 1
ATOM 6110 C CA . GLY B 1 360 ? 8.617 -21.594 -6.344 1 93.88 360 GLY B CA 1
ATOM 6111 C C . GLY B 1 360 ? 9.367 -22.75 -5.711 1 93.88 360 GLY B C 1
ATOM 6112 O O . GLY B 1 360 ? 10.352 -22.547 -5 1 93.88 360 GLY B O 1
ATOM 6113 N N . ARG B 1 361 ? 8.758 -23.875 -5.852 1 87.94 361 ARG B N 1
ATOM 6114 C CA . ARG B 1 361 ? 9.352 -25.094 -5.289 1 87.94 361 ARG B CA 1
ATOM 6115 C C . ARG B 1 361 ? 9.07 -26.297 -6.18 1 87.94 361 ARG B C 1
ATOM 6117 O O . ARG B 1 361 ? 7.965 -26.438 -6.707 1 87.94 361 ARG B O 1
ATOM 6124 N N . THR B 1 362 ? 10.039 -27.109 -6.32 1 83.62 362 THR B N 1
ATOM 6125 C CA . THR B 1 362 ? 9.82 -28.359 -7.059 1 83.62 362 THR B CA 1
ATOM 6126 C C . THR B 1 362 ? 9.016 -29.344 -6.223 1 83.62 362 THR B C 1
ATOM 6128 O O . THR B 1 362 ? 8.977 -29.25 -4.992 1 83.62 362 THR B O 1
ATOM 6131 N N . ALA B 1 363 ? 8.359 -30.156 -6.922 1 78.69 363 ALA B N 1
ATOM 6132 C CA . ALA B 1 363 ? 7.59 -31.188 -6.23 1 78.69 363 ALA B CA 1
ATOM 6133 C C . ALA B 1 363 ? 8.5 -32.094 -5.418 1 78.69 363 ALA B C 1
ATOM 6135 O O . ALA B 1 363 ? 9.688 -32.219 -5.711 1 78.69 363 ALA B O 1
ATOM 6136 N N . PHE B 1 364 ? 7.988 -32.656 -4.379 1 79 364 PHE B N 1
ATOM 6137 C CA . PHE B 1 364 ? 8.734 -33.625 -3.596 1 79 364 PHE B CA 1
ATOM 6138 C C . PHE B 1 364 ? 7.785 -34.625 -2.916 1 79 364 PHE B C 1
ATOM 6140 O O . PHE B 1 364 ? 6.59 -34.344 -2.797 1 79 364 PHE B O 1
ATOM 6147 N N . ASN B 1 365 ? 8.281 -35.688 -2.654 1 78.38 365 ASN B N 1
ATOM 6148 C CA . ASN B 1 365 ? 7.543 -36.688 -1.899 1 78.38 365 ASN B CA 1
ATOM 6149 C C . ASN B 1 365 ? 7.688 -36.5 -0.395 1 78.38 365 ASN B C 1
ATOM 6151 O O . ASN B 1 365 ? 8.758 -36.688 0.168 1 78.38 365 ASN B O 1
ATOM 6155 N N . PRO B 1 366 ? 6.621 -36.125 0.252 1 78.56 366 PRO B N 1
ATOM 6156 C CA . PRO B 1 366 ? 6.703 -35.812 1.679 1 78.56 366 PRO B CA 1
ATOM 6157 C C . PRO B 1 366 ? 7.113 -37 2.531 1 78.56 366 PRO B C 1
ATOM 6159 O O . PRO B 1 366 ? 7.496 -36.844 3.693 1 78.56 366 PRO B O 1
ATOM 6162 N N . ARG B 1 367 ? 7.016 -38.188 2.029 1 77.25 367 ARG B N 1
ATOM 6163 C CA . ARG B 1 367 ? 7.438 -39.375 2.754 1 77.25 367 ARG B CA 1
ATOM 6164 C C . ARG B 1 367 ? 8.953 -39.562 2.688 1 77.25 367 ARG B C 1
ATOM 6166 O O . ARG B 1 367 ? 9.539 -40.281 3.496 1 77.25 367 ARG B O 1
ATOM 6173 N N . ARG B 1 368 ? 9.539 -38.844 1.801 1 78.69 368 ARG B N 1
ATOM 6174 C CA . ARG B 1 368 ? 10.969 -39.062 1.571 1 78.69 368 ARG B CA 1
ATOM 6175 C C . ARG B 1 368 ? 11.766 -37.812 2.01 1 78.69 368 ARG B C 1
ATOM 6177 O O . ARG B 1 368 ? 12.977 -37.906 2.197 1 78.69 368 ARG B O 1
ATOM 6184 N N . ILE B 1 369 ? 11.086 -36.781 2.047 1 77.31 369 ILE B N 1
ATOM 6185 C CA . ILE B 1 369 ? 11.797 -35.531 2.383 1 77.31 369 ILE B CA 1
ATOM 6186 C C . ILE B 1 369 ? 11.102 -34.844 3.551 1 77.31 369 ILE B C 1
ATOM 6188 O O . ILE B 1 369 ? 9.891 -34.594 3.512 1 77.31 369 ILE B O 1
ATOM 6192 N N . ALA B 1 370 ? 11.938 -34.656 4.586 1 82.56 370 ALA B N 1
ATOM 6193 C CA . ALA B 1 370 ? 11.477 -33.812 5.676 1 82.56 370 ALA B CA 1
ATOM 6194 C C . ALA B 1 370 ? 11.953 -32.375 5.492 1 82.56 370 ALA B C 1
ATOM 6196 O O . ALA B 1 370 ? 13.125 -32.062 5.738 1 82.56 370 ALA B O 1
ATOM 6197 N N . ARG B 1 371 ? 11.117 -31.609 5.016 1 86.25 371 ARG B N 1
ATOM 6198 C CA . ARG B 1 371 ? 11.422 -30.203 4.754 1 86.25 371 ARG B CA 1
ATOM 6199 C C . ARG B 1 371 ? 10.555 -29.281 5.613 1 86.25 371 ARG B C 1
ATOM 6201 O O . ARG B 1 371 ? 9.344 -29.469 5.699 1 86.25 371 ARG B O 1
ATOM 6208 N N . HIS B 1 372 ? 11.234 -28.391 6.328 1 91.62 372 HIS B N 1
ATOM 6209 C CA . HIS B 1 372 ? 10.531 -27.422 7.172 1 91.62 372 HIS B CA 1
ATOM 6210 C C . HIS B 1 372 ? 11.117 -26.031 7.035 1 91.62 372 HIS B C 1
ATOM 6212 O O . HIS B 1 372 ? 12.258 -25.781 7.434 1 91.62 372 HIS B O 1
ATOM 6218 N N . LEU B 1 373 ? 10.312 -25.156 6.453 1 93.75 373 LEU B N 1
ATOM 6219 C CA . LEU B 1 373 ? 10.68 -23.75 6.371 1 93.75 373 LEU B CA 1
ATOM 6220 C C . LEU B 1 373 ? 9.805 -22.891 7.281 1 93.75 373 LEU B C 1
ATOM 6222 O O . LEU B 1 373 ? 8.602 -23.141 7.398 1 93.75 373 LEU B O 1
ATOM 6226 N N . LYS B 1 374 ? 10.398 -22.016 7.953 1 96.75 374 LYS B N 1
ATOM 6227 C CA . LYS B 1 374 ? 9.688 -21 8.727 1 96.75 374 LYS B CA 1
ATOM 6228 C C . LYS B 1 374 ? 9.758 -19.625 8.039 1 96.75 374 LYS B C 1
ATOM 6230 O O . LYS B 1 374 ? 10.852 -19.125 7.766 1 96.75 374 LYS B O 1
ATOM 6235 N N . GLY B 1 375 ? 8.578 -19.062 7.738 1 97.19 375 GLY B N 1
ATOM 6236 C CA . GLY B 1 375 ? 8.562 -17.844 6.961 1 97.19 375 GLY B CA 1
ATOM 6237 C C . GLY B 1 375 ? 7.953 -16.672 7.703 1 97.19 375 GLY B C 1
ATOM 6238 O O . GLY B 1 375 ? 7.25 -16.859 8.703 1 97.19 375 GLY B O 1
ATOM 6239 N N . CYS B 1 376 ? 8.273 -15.469 7.277 1 98.19 376 CYS B N 1
ATOM 6240 C CA . CYS B 1 376 ? 7.621 -14.25 7.738 1 98.19 376 CYS B CA 1
ATOM 6241 C C . CYS B 1 376 ? 7.691 -13.156 6.676 1 98.19 376 CYS B C 1
ATOM 6243 O O . CYS B 1 376 ? 8.328 -13.336 5.637 1 98.19 376 CYS B O 1
ATOM 6245 N N . TYR B 1 377 ? 6.965 -12.047 6.906 1 98.12 377 TYR B N 1
ATOM 6246 C CA . TYR B 1 377 ? 6.891 -10.93 5.965 1 98.12 377 TYR B CA 1
ATOM 6247 C C . TYR B 1 377 ? 7.293 -9.625 6.637 1 98.12 377 TYR B C 1
ATOM 6249 O O . TYR B 1 377 ? 7.176 -9.484 7.855 1 98.12 377 TYR B O 1
ATOM 6257 N N . VAL B 1 378 ? 7.824 -8.734 5.848 1 97.88 378 VAL B N 1
ATOM 6258 C CA . VAL B 1 378 ? 8.266 -7.426 6.32 1 97.88 378 VAL B CA 1
ATOM 6259 C C . VAL B 1 378 ? 7.848 -6.352 5.32 1 97.88 378 VAL B C 1
ATOM 6261 O O . VAL B 1 378 ? 7.914 -6.566 4.105 1 97.88 378 VAL B O 1
ATOM 6264 N N . ASP B 1 379 ? 7.355 -5.223 5.832 1 95.69 379 ASP B N 1
ATOM 6265 C CA . ASP B 1 379 ? 7.223 -4.062 4.957 1 95.69 379 ASP B CA 1
ATOM 6266 C C . ASP B 1 379 ? 8.594 -3.57 4.484 1 95.69 379 ASP B C 1
ATOM 6268 O O . ASP B 1 379 ? 9.398 -3.105 5.293 1 95.69 379 ASP B O 1
ATOM 6272 N N . ILE B 1 380 ? 8.766 -3.553 3.287 1 96.25 380 ILE B N 1
ATOM 6273 C CA . ILE B 1 380 ? 10.117 -3.4 2.754 1 96.25 380 ILE B CA 1
ATOM 6274 C C . ILE B 1 380 ? 10.594 -1.962 2.949 1 96.25 380 ILE B C 1
ATOM 6276 O O . ILE B 1 380 ? 11.797 -1.697 2.984 1 96.25 380 ILE B O 1
ATOM 6280 N N . ASP B 1 381 ? 9.672 -0.978 3.01 1 93.38 381 ASP B N 1
ATOM 6281 C CA . ASP B 1 381 ? 10.102 0.402 3.217 1 93.38 381 ASP B CA 1
ATOM 6282 C C . ASP B 1 381 ? 10.719 0.583 4.605 1 93.38 381 ASP B C 1
ATOM 6284 O O . ASP B 1 381 ? 11.586 1.438 4.797 1 93.38 381 ASP B O 1
ATOM 6288 N N . GLU B 1 382 ? 10.312 -0.239 5.59 1 94.31 382 GLU B N 1
ATOM 6289 C CA . GLU B 1 382 ? 10.992 -0.249 6.883 1 94.31 382 GLU B CA 1
ATOM 6290 C C . GLU B 1 382 ? 12.438 -0.722 6.746 1 94.31 382 GLU B C 1
ATOM 6292 O O . GLU B 1 382 ? 13.352 -0.12 7.316 1 94.31 382 GLU B O 1
ATOM 6297 N N . ALA B 1 383 ? 12.609 -1.769 6.035 1 95.94 383 ALA B N 1
ATOM 6298 C CA . ALA B 1 383 ? 13.938 -2.322 5.816 1 95.94 383 ALA B CA 1
ATOM 6299 C C . ALA B 1 383 ? 14.844 -1.318 5.102 1 95.94 383 ALA B C 1
ATOM 6301 O O . ALA B 1 383 ? 15.984 -1.106 5.5 1 95.94 383 ALA B O 1
ATOM 6302 N N . TYR B 1 384 ? 14.328 -0.677 4.141 1 94.88 384 TYR B N 1
ATOM 6303 C CA . TYR B 1 384 ? 15.148 0.223 3.334 1 94.88 384 TYR B CA 1
ATOM 6304 C C . TYR B 1 384 ? 15.422 1.522 4.082 1 94.88 384 TYR B C 1
ATOM 6306 O O . TYR B 1 384 ? 16.453 2.172 3.848 1 94.88 384 TYR B O 1
ATOM 6314 N N . SER B 1 385 ? 14.492 1.944 4.938 1 93.94 385 SER B N 1
ATOM 6315 C CA . SER B 1 385 ? 14.805 3.092 5.785 1 93.94 385 SER B CA 1
ATOM 6316 C C . SER B 1 385 ? 16 2.811 6.68 1 93.94 385 SER B C 1
ATOM 6318 O O . SER B 1 385 ? 16.844 3.684 6.883 1 93.94 385 SER B O 1
ATOM 6320 N N . LYS B 1 386 ? 16.047 1.606 7.219 1 94.44 386 LYS B N 1
ATOM 6321 C CA . LYS B 1 386 ? 17.219 1.193 7.996 1 94.44 386 LYS B CA 1
ATOM 6322 C C . LYS B 1 386 ? 18.469 1.146 7.121 1 94.44 386 LYS B C 1
ATOM 6324 O O . LYS B 1 386 ? 19.516 1.636 7.516 1 94.44 386 LYS B O 1
ATOM 6329 N N . TYR B 1 387 ? 18.328 0.618 5.926 1 96.38 387 TYR B N 1
ATOM 6330 C CA . TYR B 1 387 ? 19.438 0.569 4.98 1 96.38 387 TYR B CA 1
ATOM 6331 C C . TYR B 1 387 ? 19.984 1.965 4.707 1 96.38 387 TYR B C 1
ATOM 6333 O O . TYR B 1 387 ? 21.188 2.197 4.801 1 96.38 387 TYR B O 1
ATOM 6341 N N . ASP B 1 388 ? 19.094 2.879 4.488 1 93.56 388 ASP B N 1
ATOM 6342 C CA . ASP B 1 388 ? 19.469 4.258 4.195 1 93.56 388 ASP B CA 1
ATOM 6343 C C . ASP B 1 388 ? 20.203 4.891 5.379 1 93.56 388 ASP B C 1
ATOM 6345 O O . ASP B 1 388 ? 21.125 5.684 5.195 1 93.56 388 ASP B O 1
ATOM 6349 N N . SER B 1 389 ? 19.812 4.5 6.566 1 92.5 389 SER B N 1
ATOM 6350 C CA . SER B 1 389 ? 20.422 5.066 7.766 1 92.5 389 SER B CA 1
ATOM 6351 C C . SER B 1 389 ? 21.844 4.555 7.953 1 92.5 389 SER B C 1
ATOM 6353 O O . SER B 1 389 ? 22.625 5.148 8.695 1 92.5 389 SER B O 1
ATOM 6355 N N . LEU B 1 390 ? 22.094 3.482 7.25 1 93.31 390 LEU B N 1
ATOM 6356 C CA . LEU B 1 390 ? 23.406 2.867 7.395 1 93.31 390 LEU B CA 1
ATOM 6357 C C . LEU B 1 390 ? 24.344 3.32 6.285 1 93.31 390 LEU B C 1
ATOM 6359 O O . LEU B 1 390 ? 25.516 2.951 6.27 1 93.31 390 LEU B O 1
ATOM 6363 N N . LEU B 1 391 ? 23.781 4 5.312 1 89.31 391 LEU B N 1
ATOM 6364 C CA . LEU B 1 391 ? 24.609 4.512 4.227 1 89.31 391 LEU B CA 1
ATOM 6365 C C . LEU B 1 391 ? 25.359 5.77 4.656 1 89.31 391 LEU B C 1
ATOM 6367 O O . LEU B 1 391 ? 24.828 6.574 5.43 1 89.31 391 LEU B O 1
#

Sequence (782 aa):
MLDSAVVAPHHAAKIVFNDHSVAEFKFIWLRDSCKCQLCVHEATGQRLLDSNSLDLNIRPKELYINDRGQLEIIWPDASQQEKHRSIFDASWLYRYGQCFMENTYEQQDVERNRPPKELWDREKIKKQFPKLSYTEFQSGDAGLRKWLEYIHIFGIAVIQGVPTQNQEEVREIVNRFAYVKQTAYGLTFDVLAEPKAAHLANTGRYLEHHTDLNYREKAPGLQLLHCLKSEVLGEGDEEAAGGKSFFVDGFHVAQWLEDHEPAAFHILTSTPLRFQIKMDGKRYSQLWPVIALDSHGDLAEIHYNNRTSGPLQAPNNVVIPFYHALKKFVDKLRDPASELVFAMSPGDVVAFDNRRVLHGRTAFNPRRIARHLKGCYVDIDEAYSKYDSLLMLDSAVVAPHHAAKIVFNDHSVAEFKFIWLRDSCKCQLCVHEATGQRLLDSNSLDLNIRPKELYINDRGQLEIIWPDASQQEKHRSIFDASWLYRYGQCFMENTYEQQDVERNRPPKELWDREKIKKQFPKLSYTEFQSGDAGLRKWLEYIHIFGIAVIQGVPTQNQEEVREIVNRFAYVKQTAYGLTFDVLAEPKAAHLANTGRYLEHHTDLNYREKAPGLQLLHCLKSEVLGEGDEEAAGGKSFFVDGFHVAQWLEDHEPAAFHILTSTPLRFQIKMDGKRYSQLWPVIALDSHGDLAEIHYNNRTSGPLQAPNNVVIPFYHALKKFVDKLRDPASELVFAMSPGDVVAFDNRRVLHGRTAFNPRRIARHLKGCYVDIDEAYSKYDSLL

Radius of gyration: 28.55 Å; Cα contacts (8 Å, |Δi|>4): 1712; chains: 2; bounding box: 62×88×74 Å

Solvent-accessible surface area (backbone atoms only — not comparable to full-atom values): 40513 Å² total; per-residue (Å²): 93,56,66,46,61,42,84,39,82,90,56,22,36,36,36,30,32,70,87,69,48,60,28,61,43,43,36,43,58,55,60,69,54,34,65,39,77,79,28,19,39,79,88,32,61,32,38,60,49,60,69,74,75,54,59,80,79,43,59,65,74,41,71,44,66,47,98,85,42,25,45,36,34,32,36,66,51,84,86,65,95,66,74,40,66,34,68,42,50,36,68,58,50,53,60,62,30,45,16,35,56,66,56,32,67,58,79,73,65,80,86,61,85,68,77,75,66,50,75,37,39,26,67,57,41,64,75,57,58,46,62,48,44,37,67,48,40,66,58,51,68,64,27,42,38,53,50,47,46,29,31,63,28,60,25,35,29,35,34,37,69,37,73,50,85,51,78,62,43,65,56,58,60,38,56,73,49,43,59,67,39,67,52,98,65,37,55,51,40,77,40,37,66,41,94,85,48,83,44,74,74,16,37,42,56,64,38,66,68,24,29,63,56,55,24,40,96,70,44,49,31,26,36,39,38,30,25,55,37,63,41,74,48,77,93,75,61,68,80,72,44,45,58,34,38,33,35,27,39,40,59,34,49,51,50,50,33,44,74,76,36,46,67,36,36,51,45,35,50,70,44,55,38,38,19,36,44,41,56,94,72,24,52,40,65,25,76,41,28,38,39,31,58,44,99,85,68,44,87,63,35,40,45,46,35,66,36,32,47,52,69,80,39,41,26,54,87,47,51,65,58,42,54,53,26,50,37,54,54,50,51,49,54,66,30,71,67,31,32,44,71,52,76,70,45,60,13,25,31,44,35,31,26,26,32,37,32,26,35,32,31,42,38,30,47,64,86,34,33,50,50,33,32,37,31,40,32,24,55,39,67,48,40,48,17,43,41,56,51,66,102,93,56,64,47,61,43,83,39,82,88,56,21,35,36,34,30,32,69,86,69,48,61,28,62,43,43,36,43,58,54,61,68,53,34,65,39,78,80,27,19,38,80,87,31,61,32,36,59,48,60,69,74,74,54,59,81,81,43,61,66,72,42,71,44,68,46,97,85,42,26,46,36,35,33,35,67,58,84,84,66,94,66,75,43,66,34,72,42,50,35,67,58,49,53,59,63,28,46,14,34,57,67,56,31,69,56,77,74,64,80,86,60,86,68,77,74,65,50,75,38,40,26,68,56,40,64,76,58,57,46,63,47,45,37,67,46,41,66,59,50,68,63,27,42,39,53,50,48,47,28,33,63,28,59,24,34,28,35,35,37,68,38,72,52,86,52,80,60,43,64,55,59,60,38,55,74,47,42,60,67,38,67,52,97,62,37,54,50,41,76,39,36,64,42,94,85,48,82,44,75,74,16,38,41,55,64,36,67,69,25,30,62,56,54,24,39,96,68,45,51,30,25,36,38,38,31,26,57,36,62,42,75,47,75,92,73,61,68,80,70,45,46,59,33,40,34,36,27,40,40,59,34,49,50,51,50,33,45,74,76,36,47,69,38,37,51,45,35,50,69,44,55,38,36,20,37,46,43,55,95,70,24,52,41,66,25,76,40,29,38,39,33,58,44,100,85,67,44,88,63,36,38,45,47,36,67,35,33,46,51,70,80,39,42,27,54,86,47,50,63,58,41,54,54,27,49,39,55,55,50,52,49,56,67,31,70,68,29,32,45,71,51,75,73,46,60,13,26,30,44,35,31,28,28,31,37,32,26,37,30,30,42,37,30,48,63,87,34,34,49,50,33,33,37,31,39,31,24,54,38,66,49,42,48,17,44,40,56,50,67,100

Nearest PDB structures (foldseek):
  6npb-assembly1_A  TM=8.968E-01  e=1.128E-38  Leisingera caerulea
  6npc-assembly1_B  TM=8.864E-01  e=2.588E-34  Leisingera caerulea
  1nx4-assembly1_C-2  TM=7.403E-01  e=5.147E-13  Pectobacterium carotovorum
  7tcl-assembly1_X  TM=7.855E-01  e=5.891E-12  Photorhabdus
  1nx4-assembly1_B-2  TM=7.233E-01  e=3.494E-12  Pectobacterium carotovorum